Protein 4ECO (pdb70)

Structure (mmCIF, N/CA/C/O backbone):
data_4ECO
#
_entry.id   4ECO
#
_cell.length_a   125.843
_cell.length_b   193.663
_cell.length_c   68.192
_cell.angle_alpha   90.000
_cell.angle_beta   90.000
_cell.angle_gamma   90.000
#
_symmetry.space_group_name_H-M   'P 21 21 2'
#
loop_
_entity.id
_entity.type
_entity.pdbx_description
1 polymer 'Uncharacterized protein'
2 non-polymer 'SODIUM ION'
3 water water
#
loop_
_atom_site.group_PDB
_atom_site.id
_atom_site.type_symbol
_atom_site.label_atom_id
_atom_site.label_alt_id
_atom_site.label_comp_id
_atom_site.label_asym_id
_atom_site.label_entity_id
_atom_site.label_seq_id
_atom_site.pdbx_PDB_ins_code
_atom_site.Cartn_x
_atom_site.Cartn_y
_atom_site.Cartn_z
_atom_site.occupancy
_atom_site.B_iso_or_equiv
_atom_site.auth_seq_id
_atom_site.auth_comp_id
_atom_site.auth_asym_id
_atom_site.auth_atom_id
_atom_site.pdbx_PDB_model_num
ATOM 1 N N . THR A 1 6 ? 133.608 94.673 18.764 1.00 92.37 274 THR A N 1
ATOM 2 C CA . THR A 1 6 ? 134.423 95.642 19.495 1.00 91.73 274 THR A CA 1
ATOM 3 C C . THR A 1 6 ? 134.214 97.047 18.948 1.00 95.40 274 THR A C 1
ATOM 4 O O . THR A 1 6 ? 134.076 97.242 17.734 1.00 95.20 274 THR A O 1
ATOM 6 N N . VAL A 1 7 ? 134.177 98.023 19.871 1.00 90.76 275 VAL A N 1
ATOM 7 C CA . VAL A 1 7 ? 134.017 99.457 19.607 1.00 90.18 275 VAL A CA 1
ATOM 8 C C . VAL A 1 7 ? 135.322 100.189 20.018 1.00 90.97 275 VAL A C 1
ATOM 9 O O . VAL A 1 7 ? 136.071 99.695 20.864 1.00 89.12 275 VAL A O 1
ATOM 13 N N . LYS A 1 8 ? 135.591 101.347 19.400 1.00 86.50 276 LYS A N 1
ATOM 14 C CA . LYS A 1 8 ? 136.745 102.221 19.659 1.00 84.55 276 LYS A CA 1
ATOM 15 C C . LYS A 1 8 ? 136.243 103.655 19.860 1.00 86.69 276 LYS A C 1
ATOM 16 O O . LYS A 1 8 ? 135.084 103.935 19.541 1.00 88.39 276 LYS A O 1
ATOM 18 N N . ASP A 1 9 ? 137.085 104.561 20.391 1.00 80.26 277 ASP A N 1
ATOM 19 C CA . ASP A 1 9 ? 136.707 105.971 20.581 1.00 80.37 277 ASP A CA 1
ATOM 20 C C . ASP A 1 9 ? 137.610 106.891 19.703 1.00 82.00 277 ASP A C 1
ATOM 21 O O . ASP A 1 9 ? 138.800 106.594 19.543 1.00 80.24 277 ASP A O 1
ATOM 23 N N . ASN A 1 10 ? 137.051 107.968 19.107 1.00 78.69 278 ASN A N 1
ATOM 24 C CA . ASN A 1 10 ? 137.845 108.887 18.267 1.00 82.62 278 ASN A CA 1
ATOM 25 C C . ASN A 1 10 ? 137.772 110.319 18.795 1.00 106.39 278 ASN A C 1
ATOM 26 O O . ASN A 1 10 ? 136.707 110.779 19.188 1.00 78.84 278 ASN A O 1
ATOM 28 N N . ASP A 1 15 ? 134.051 112.958 22.044 1.00 111.27 283 ASP A N 1
ATOM 29 C CA . ASP A 1 15 ? 133.868 111.511 22.076 1.00 109.38 283 ASP A CA 1
ATOM 30 C C . ASP A 1 15 ? 132.928 111.034 20.954 1.00 113.92 283 ASP A C 1
ATOM 31 O O . ASP A 1 15 ? 131.906 111.679 20.681 1.00 115.67 283 ASP A O 1
ATOM 33 N N . ALA A 1 16 ? 133.293 109.886 20.318 1.00 107.90 284 ALA A N 1
ATOM 34 C CA . ALA A 1 16 ? 132.566 109.195 19.241 1.00 106.90 284 ALA A CA 1
ATOM 35 C C . ALA A 1 16 ? 132.848 107.689 19.274 1.00 107.09 284 ALA A C 1
ATOM 36 O O . ALA A 1 16 ? 134.013 107.285 19.362 1.00 104.73 284 ALA A O 1
ATOM 38 N N . ILE A 1 17 ? 131.792 106.859 19.226 1.00 102.78 285 ILE A N 1
ATOM 39 C CA . ILE A 1 17 ? 131.970 105.404 19.235 1.00 100.42 285 ILE A CA 1
ATOM 40 C C . ILE A 1 17 ? 132.113 104.942 17.791 1.00 103.97 285 ILE A C 1
ATOM 41 O O . ILE A 1 17 ? 131.298 105.323 16.943 1.00 105.55 285 ILE A O 1
ATOM 43 N N . VAL A 1 18 ? 133.187 104.183 17.502 1.00 97.66 286 VAL A N 1
ATOM 44 C CA . VAL A 1 18 ? 133.519 103.669 16.164 1.00 96.63 286 VAL A CA 1
ATOM 45 C C . VAL A 1 18 ? 133.551 102.124 16.233 1.00 100.03 286 VAL A C 1
ATOM 46 O O . VAL A 1 18 ? 134.416 101.567 16.915 1.00 97.76 286 VAL A O 1
ATOM 50 N N . PRO A 1 19 ? 132.634 101.404 15.544 1.00 97.58 287 PRO A N 1
ATOM 51 C CA . PRO A 1 19 ? 132.673 99.937 15.628 1.00 95.70 287 PRO A CA 1
ATOM 52 C C . PRO A 1 19 ? 133.791 99.362 14.754 1.00 99.87 287 PRO A C 1
ATOM 53 O O . PRO A 1 19 ? 133.907 99.705 13.576 1.00 99.75 287 PRO A O 1
ATOM 57 N N . ILE A 1 20 ? 134.648 98.528 15.370 1.00 96.83 288 ILE A N 1
ATOM 58 C CA . ILE A 1 20 ? 135.773 97.838 14.726 1.00 95.87 288 ILE A CA 1
ATOM 59 C C . ILE A 1 20 ? 135.259 96.530 14.153 1.00 100.21 288 ILE A C 1
ATOM 60 O O . ILE A 1 20 ? 134.763 95.689 14.917 1.00 99.01 288 ILE A O 1
ATOM 62 N N . LYS A 1 21 ? 135.330 96.374 12.806 1.00 97.82 289 LYS A N 1
ATOM 63 C CA . LYS A 1 21 ? 134.870 95.165 12.113 1.00 97.43 289 LYS A CA 1
ATOM 64 C C . LYS A 1 21 ? 135.599 93.937 12.713 1.00 101.92 289 LYS A C 1
ATOM 65 O O . LYS A 1 21 ? 136.829 93.945 12.872 1.00 100.38 289 LYS A O 1
ATOM 67 N N . LEU A 1 22 ? 134.812 92.945 13.163 1.00 99.15 290 LEU A N 1
ATOM 68 C CA . LEU A 1 22 ? 135.337 91.744 13.806 1.00 97.17 290 LEU A CA 1
ATOM 69 C C . LEU A 1 22 ? 136.060 90.842 12.797 1.00 99.92 290 LEU A C 1
ATOM 70 O O . LEU A 1 22 ? 135.580 90.671 11.671 1.00 100.91 290 LEU A O 1
ATOM 72 N N . SER A 1 23 ? 137.227 90.286 13.202 1.00 93.15 291 SER A N 1
ATOM 73 C CA . SER A 1 23 ? 137.975 89.331 12.396 1.00 90.86 291 SER A CA 1
ATOM 74 C C . SER A 1 23 ? 137.294 87.968 12.580 1.00 92.22 291 SER A C 1
ATOM 75 O O . SER A 1 23 ? 137.543 87.263 13.572 1.00 90.65 291 SER A O 1
ATOM 77 N N . ARG A 1 24 ? 136.338 87.663 11.664 1.00 87.85 292 ARG A N 1
ATOM 78 C CA . ARG A 1 24 ? 135.514 86.448 11.629 1.00 86.56 292 ARG A CA 1
ATOM 79 C C . ARG A 1 24 ? 136.407 85.245 11.283 1.00 88.01 292 ARG A C 1
ATOM 80 O O . ARG A 1 24 ? 136.294 84.630 10.216 1.00 88.19 292 ARG A O 1
ATOM 82 N N . THR A 1 25 ? 137.295 84.925 12.229 1.00 81.87 293 THR A N 1
ATOM 83 C CA . THR A 1 25 ? 138.311 83.885 12.145 1.00 79.67 293 THR A CA 1
ATOM 84 C C . THR A 1 25 ? 137.670 82.473 12.230 1.00 81.84 293 THR A C 1
ATOM 85 O O . THR A 1 25 ? 136.840 82.211 13.115 1.00 82.63 293 THR A O 1
ATOM 89 N N . ALA A 1 26 ? 138.070 81.578 11.286 1.00 74.87 294 ALA A N 1
ATOM 90 C CA . ALA A 1 26 ? 137.602 80.190 11.170 1.00 72.98 294 ALA A CA 1
ATOM 91 C C . ALA A 1 26 ? 138.044 79.343 12.361 1.00 73.06 294 ALA A C 1
ATOM 92 O O . ALA A 1 26 ? 139.125 79.568 12.901 1.00 71.68 294 ALA A O 1
ATOM 94 N N . GLU A 1 27 ? 137.216 78.352 12.755 1.00 67.98 295 GLU A N 1
ATOM 95 C CA . GLU A 1 27 ? 137.444 77.514 13.941 1.00 64.64 295 GLU A CA 1
ATOM 96 C C . GLU A 1 27 ? 138.727 76.712 13.868 1.00 64.86 295 GLU A C 1
ATOM 97 O O . GLU A 1 27 ? 139.455 76.666 14.862 1.00 62.50 295 GLU A O 1
ATOM 103 N N . TYR A 1 28 ? 139.040 76.128 12.707 1.00 61.66 296 TYR A N 1
ATOM 104 C CA . TYR A 1 28 ? 140.259 75.334 12.579 1.00 60.39 296 TYR A CA 1
ATOM 105 C C . TYR A 1 28 ? 141.508 76.236 12.804 1.00 62.97 296 TYR A C 1
ATOM 106 O O . TYR A 1 28 ? 142.468 75.786 13.423 1.00 62.24 296 TYR A O 1
ATOM 115 N N . ILE A 1 29 ? 141.448 77.520 12.397 1.00 58.81 297 ILE A N 1
ATOM 116 C CA . ILE A 1 29 ? 142.514 78.494 12.644 1.00 57.24 297 ILE A CA 1
ATOM 117 C C . ILE A 1 29 ? 142.597 78.784 14.185 1.00 59.30 297 ILE A C 1
ATOM 118 O O . ILE A 1 29 ? 143.697 78.782 14.756 1.00 57.27 297 ILE A O 1
ATOM 123 N N . LYS A 1 30 ? 141.433 78.987 14.849 1.00 55.77 298 LYS A N 1
ATOM 124 C CA . LYS A 1 30 ? 141.362 79.247 16.293 1.00 55.08 298 LYS A CA 1
ATOM 125 C C . LYS A 1 30 ? 142.031 78.085 17.083 1.00 57.41 298 LYS A C 1
ATOM 126 O O . LYS A 1 30 ? 142.730 78.343 18.080 1.00 56.19 298 LYS A O 1
ATOM 132 N N . ASP A 1 31 ? 141.876 76.827 16.565 1.00 51.21 299 ASP A N 1
ATOM 133 C CA . ASP A 1 31 ? 142.452 75.596 17.114 1.00 48.75 299 ASP A CA 1
ATOM 134 C C . ASP A 1 31 ? 143.949 75.612 17.091 1.00 51.40 299 ASP A C 1
ATOM 135 O O . ASP A 1 31 ? 144.588 75.076 17.992 1.00 49.40 299 ASP A O 1
ATOM 140 N N . TYR A 1 32 ? 144.507 76.146 15.997 1.00 48.60 300 TYR A N 1
ATOM 141 C CA . TYR A 1 32 ? 145.941 76.232 15.759 1.00 46.64 300 TYR A CA 1
ATOM 142 C C . TYR A 1 32 ? 146.568 77.297 16.670 1.00 53.34 300 TYR A C 1
ATOM 143 O O . TYR A 1 32 ? 147.688 77.109 17.155 1.00 54.82 300 TYR A O 1
ATOM 152 N N . LEU A 1 33 ? 145.836 78.384 16.955 1.00 49.03 301 LEU A N 1
ATOM 153 C CA . LEU A 1 33 ? 146.327 79.396 17.885 1.00 48.29 301 LEU A CA 1
ATOM 154 C C . LEU A 1 33 ? 146.354 78.804 19.298 1.00 54.25 301 LEU A C 1
ATOM 155 O O . LEU A 1 33 ? 147.247 79.150 20.089 1.00 56.34 301 LEU A O 1
ATOM 160 N N . ALA A 1 34 ? 145.406 77.863 19.587 1.00 48.21 302 ALA A N 1
ATOM 161 C CA . ALA A 1 34 ? 145.341 77.107 20.837 1.00 45.89 302 ALA A CA 1
ATOM 162 C C . ALA A 1 34 ? 146.531 76.142 20.913 1.00 49.72 302 ALA A C 1
ATOM 163 O O . ALA A 1 34 ? 147.235 76.134 21.932 1.00 51.11 302 ALA A O 1
ATOM 165 N N . LEU A 1 35 ? 146.817 75.394 19.813 1.00 43.56 303 LEU A N 1
ATOM 166 C CA . LEU A 1 35 ? 147.971 74.490 19.746 1.00 41.40 303 LEU A CA 1
ATOM 167 C C . LEU A 1 35 ? 149.269 75.210 20.067 1.00 46.49 303 LEU A C 1
ATOM 168 O O . LEU A 1 35 ? 150.037 74.725 20.898 1.00 46.42 303 LEU A O 1
ATOM 173 N N . LYS A 1 36 ? 149.498 76.381 19.436 1.00 43.88 304 LYS A N 1
ATOM 174 C CA . LYS A 1 36 ? 150.700 77.191 19.639 1.00 44.00 304 LYS A CA 1
ATOM 175 C C . LYS A 1 36 ? 150.758 77.719 21.103 1.00 47.93 304 LYS A C 1
ATOM 176 O O . LYS A 1 36 ? 151.825 77.687 21.731 1.00 46.45 304 LYS A O 1
ATOM 182 N N . GLU A 1 37 ? 149.608 78.125 21.652 1.00 44.75 305 GLU A N 1
ATOM 183 C CA . GLU A 1 37 ? 149.553 78.626 23.018 1.00 44.94 305 GLU A CA 1
ATOM 184 C C . GLU A 1 37 ? 149.866 77.473 24.023 1.00 46.38 305 GLU A C 1
ATOM 185 O O . GLU A 1 37 ? 150.582 77.686 25.006 1.00 44.44 305 GLU A O 1
ATOM 191 N N . ILE A 1 38 ? 149.381 76.251 23.723 1.00 42.11 306 ILE A N 1
ATOM 192 C CA . ILE A 1 38 ? 149.636 75.043 24.516 1.00 40.30 306 ILE A CA 1
ATOM 193 C C . ILE A 1 38 ? 151.152 74.742 24.470 1.00 44.19 306 ILE A C 1
ATOM 194 O O . ILE A 1 38 ? 151.765 74.548 25.516 1.00 43.32 306 ILE A O 1
ATOM 199 N N . TRP A 1 39 ? 151.739 74.738 23.263 1.00 41.92 307 TRP A N 1
ATOM 200 C CA . TRP A 1 39 ? 153.167 74.519 23.007 1.00 41.39 307 TRP A CA 1
ATOM 201 C C . TRP A 1 39 ? 154.000 75.539 23.806 1.00 45.67 307 TRP A C 1
ATOM 202 O O . TRP A 1 39 ? 154.882 75.132 24.556 1.00 43.75 307 TRP A O 1
ATOM 213 N N . ASP A 1 40 ? 153.645 76.846 23.718 1.00 43.23 308 ASP A N 1
ATOM 214 C CA . ASP A 1 40 ? 154.308 77.938 24.447 1.00 43.02 308 ASP A CA 1
ATOM 215 C C . ASP A 1 40 ? 154.275 77.734 25.968 1.00 47.26 308 ASP A C 1
ATOM 216 O O . ASP A 1 40 ? 155.319 77.867 26.616 1.00 48.53 308 ASP A O 1
ATOM 221 N N . ALA A 1 41 ? 153.094 77.404 26.526 1.00 41.74 309 ALA A N 1
ATOM 222 C CA . ALA A 1 41 ? 152.880 77.178 27.951 1.00 41.11 309 ALA A CA 1
ATOM 223 C C . ALA A 1 41 ? 153.633 75.939 28.485 1.00 48.24 309 ALA A C 1
ATOM 224 O O . ALA A 1 41 ? 153.991 75.892 29.669 1.00 49.75 309 ALA A O 1
ATOM 226 N N . LEU A 1 42 ? 153.847 74.933 27.625 1.00 44.60 310 LEU A N 1
ATOM 227 C CA . LEU A 1 42 ? 154.479 73.671 28.008 1.00 43.50 310 LEU A CA 1
ATOM 228 C C . LEU A 1 42 ? 155.951 73.606 27.554 1.00 48.33 310 LEU A C 1
ATOM 229 O O . LEU A 1 42 ? 156.500 72.506 27.387 1.00 45.70 310 LEU A O 1
ATOM 234 N N . ASN A 1 43 ? 156.596 74.808 27.423 1.00 45.57 311 ASN A N 1
ATOM 235 C CA . ASN A 1 43 ? 158.004 74.995 27.073 1.00 45.64 311 ASN A CA 1
ATOM 236 C C . ASN A 1 43 ? 158.390 74.190 25.790 1.00 50.18 311 ASN A C 1
ATOM 237 O O . ASN A 1 43 ? 159.468 73.606 25.706 1.00 50.08 311 ASN A O 1
ATOM 242 N N . GLY A 1 44 ? 157.505 74.229 24.794 1.00 47.26 312 GLY A N 1
ATOM 243 C CA . GLY A 1 44 ? 157.626 73.543 23.514 1.00 47.18 312 GLY A CA 1
ATOM 244 C C . GLY A 1 44 ? 158.926 73.690 22.740 1.00 52.90 312 GLY A C 1
ATOM 245 O O . GLY A 1 44 ? 159.285 72.801 21.956 1.00 52.16 312 GLY A O 1
ATOM 246 N N . LYS A 1 45 ? 159.622 74.828 22.894 1.00 50.59 313 LYS A N 1
ATOM 247 C CA . LYS A 1 45 ? 160.880 75.056 22.170 1.00 51.02 313 LYS A CA 1
ATOM 248 C C . LYS A 1 45 ? 161.966 74.086 22.667 1.00 57.50 313 LYS A C 1
ATOM 249 O O . LYS A 1 45 ? 162.917 73.808 21.929 1.00 58.87 313 LYS A O 1
ATOM 255 N N . ASN A 1 46 ? 161.786 73.514 23.883 1.00 53.57 314 ASN A N 1
ATOM 256 C CA . ASN A 1 46 ? 162.773 72.614 24.469 1.00 53.09 314 ASN A CA 1
ATOM 257 C C . ASN A 1 46 ? 162.323 71.148 24.483 1.00 55.07 314 ASN A C 1
ATOM 258 O O . ASN A 1 46 ? 163.028 70.300 25.053 1.00 55.75 314 ASN A O 1
ATOM 263 N N . TRP A 1 47 ? 161.223 70.838 23.779 1.00 48.87 315 TRP A N 1
ATOM 264 C CA . TRP A 1 47 ? 160.739 69.474 23.580 1.00 47.26 315 TRP A CA 1
ATOM 265 C C . TRP A 1 47 ? 161.720 68.655 22.755 1.00 55.24 315 TRP A C 1
ATOM 266 O O . TRP A 1 47 ? 162.314 69.193 21.808 1.00 55.18 315 TRP A O 1
ATOM 277 N N . SER A 1 48 ? 161.875 67.359 23.070 1.00 54.51 316 SER A N 1
ATOM 278 C CA . SER A 1 48 ? 162.713 66.467 22.264 1.00 56.94 316 SER A CA 1
ATOM 279 C C . SER A 1 48 ? 162.155 65.073 22.417 1.00 66.40 316 SER A C 1
ATOM 280 O O . SER A 1 48 ? 162.206 64.528 23.521 1.00 65.50 316 SER A O 1
ATOM 283 N N . GLN A 1 49 ? 161.570 64.510 21.327 1.00 68.05 317 GLN A N 1
ATOM 284 C CA . GLN A 1 49 ? 160.885 63.206 21.347 1.00 69.31 317 GLN A CA 1
ATOM 285 C C . GLN A 1 49 ? 161.845 61.990 21.498 1.00 79.50 317 GLN A C 1
ATOM 286 O O . GLN A 1 49 ? 163.004 62.022 21.044 1.00 79.10 317 GLN A O 1
ATOM 292 N N . GLN A 1 50 ? 161.295 60.910 22.157 1.00 80.49 318 GLN A N 1
ATOM 293 C CA . GLN A 1 50 ? 161.918 59.607 22.466 1.00 81.35 318 GLN A CA 1
ATOM 294 C C . GLN A 1 50 ? 161.969 58.662 21.165 1.00 86.82 318 GLN A C 1
ATOM 295 O O . GLN A 1 50 ? 163.028 58.601 20.529 1.00 86.85 318 GLN A O 1
ATOM 301 N N . GLY A 1 51 ? 160.867 57.977 20.802 1.00 83.12 319 GLY A N 1
ATOM 302 C CA . GLY A 1 51 ? 160.807 57.079 19.647 1.00 97.92 319 GLY A CA 1
ATOM 303 C C . GLY A 1 51 ? 159.802 55.956 19.796 1.00 106.02 319 GLY A C 1
ATOM 304 O O . GLY A 1 51 ? 158.711 56.161 20.334 1.00 67.84 319 GLY A O 1
ATOM 305 N N . ALA A 1 58 ? 161.840 64.374 17.311 1.00 61.32 326 ALA A N 1
ATOM 306 C CA . ALA A 1 58 ? 160.910 65.288 16.618 1.00 61.05 326 ALA A CA 1
ATOM 307 C C . ALA A 1 58 ? 160.373 66.378 17.566 1.00 63.12 326 ALA A C 1
ATOM 308 O O . ALA A 1 58 ? 160.614 66.305 18.791 1.00 63.45 326 ALA A O 1
ATOM 310 N N . ASN A 1 59 ? 159.661 67.401 16.987 1.00 55.39 327 ASN A N 1
ATOM 311 C CA . ASN A 1 59 ? 159.033 68.527 17.698 1.00 52.07 327 ASN A CA 1
ATOM 312 C C . ASN A 1 59 ? 158.050 69.240 16.781 1.00 51.91 327 ASN A C 1
ATOM 313 O O . ASN A 1 59 ? 158.124 69.103 15.564 1.00 52.16 327 ASN A O 1
ATOM 318 N N . TRP A 1 60 ? 157.127 70.000 17.367 1.00 45.91 328 TRP A N 1
ATOM 319 C CA . TRP A 1 60 ? 156.206 70.827 16.612 1.00 45.42 328 TRP A CA 1
ATOM 320 C C . TRP A 1 60 ? 156.982 71.977 15.948 1.00 49.15 328 TRP A C 1
ATOM 321 O O . TRP A 1 60 ? 158.062 72.369 16.410 1.00 48.18 328 TRP A O 1
ATOM 332 N N . ASN A 1 61 ? 156.465 72.482 14.842 1.00 45.59 329 ASN A N 1
ATOM 333 C CA . ASN A 1 61 ? 157.116 73.568 14.136 1.00 45.12 329 ASN A CA 1
ATOM 334 C C . ASN A 1 61 ? 156.062 74.529 13.683 1.00 49.43 329 ASN A C 1
ATOM 335 O O . ASN A 1 61 ? 155.054 74.106 13.082 1.00 49.84 329 ASN A O 1
ATOM 340 N N . PHE A 1 62 ? 156.258 75.823 14.013 1.00 44.77 330 PHE A N 1
ATOM 341 C CA . PHE A 1 62 ? 155.296 76.882 13.687 1.00 43.27 330 PHE A CA 1
ATOM 342 C C . PHE A 1 62 ? 155.938 77.894 12.723 1.00 45.67 330 PHE A C 1
ATOM 343 O O . PHE A 1 62 ? 155.357 78.949 12.434 1.00 46.32 330 PHE A O 1
ATOM 351 N N . ASN A 1 63 ? 157.100 77.527 12.169 1.00 40.61 331 ASN A N 1
ATOM 352 C CA . ASN A 1 63 ? 157.790 78.320 11.158 1.00 42.21 331 ASN A CA 1
ATOM 353 C C . ASN A 1 63 ? 157.287 77.914 9.744 1.00 47.51 331 ASN A C 1
ATOM 354 O O . ASN A 1 63 ? 158.059 77.571 8.856 1.00 48.92 331 ASN A O 1
ATOM 359 N N . LYS A 1 64 ? 155.960 77.928 9.585 1.00 43.92 332 LYS A N 1
ATOM 360 C CA . LYS A 1 64 ? 155.199 77.629 8.376 1.00 44.40 332 LYS A CA 1
ATOM 361 C C . LYS A 1 64 ? 153.911 78.457 8.416 1.00 53.64 332 LYS A C 1
ATOM 362 O O . LYS A 1 64 ? 153.638 79.077 9.445 1.00 55.60 332 LYS A O 1
ATOM 368 N N . GLU A 1 65 ? 153.138 78.500 7.315 1.00 51.49 333 GLU A N 1
ATOM 369 C CA . GLU A 1 65 ? 151.877 79.243 7.228 1.00 51.47 333 GLU A CA 1
ATOM 370 C C . GLU A 1 65 ? 150.893 78.789 8.305 1.00 55.65 333 GLU A C 1
ATOM 371 O O . GLU A 1 65 ? 150.910 77.626 8.676 1.00 53.62 333 GLU A O 1
ATOM 377 N N . LEU A 1 66 ? 150.081 79.749 8.823 1.00 54.88 334 LEU A N 1
ATOM 378 C CA . LEU A 1 66 ? 149.108 79.614 9.908 1.00 54.57 334 LEU A CA 1
ATOM 379 C C . LEU A 1 66 ? 148.142 78.497 9.675 1.00 61.13 334 LEU A C 1
ATOM 380 O O . LEU A 1 66 ? 147.854 77.773 10.628 1.00 59.81 334 LEU A O 1
ATOM 385 N N . ASP A 1 67 ? 147.650 78.326 8.436 1.00 61.50 335 ASP A N 1
ATOM 386 C CA . ASP A 1 67 ? 146.693 77.247 8.165 1.00 62.45 335 ASP A CA 1
ATOM 387 C C . ASP A 1 67 ? 147.401 75.835 8.105 1.00 64.08 335 ASP A C 1
ATOM 388 O O . ASP A 1 67 ? 146.719 74.821 8.039 1.00 62.32 335 ASP A O 1
ATOM 401 N N . TRP A 1 69 ? 149.560 74.916 10.592 1.00 55.81 337 TRP A N 1
ATOM 402 C CA . TRP A 1 69 ? 149.908 74.693 11.984 1.00 52.99 337 TRP A CA 1
ATOM 403 C C . TRP A 1 69 ? 149.248 73.430 12.564 1.00 56.36 337 TRP A C 1
ATOM 404 O O . TRP A 1 69 ? 149.682 72.960 13.628 1.00 56.04 337 TRP A O 1
ATOM 415 N N . GLY A 1 70 ? 148.298 72.843 11.830 1.00 51.66 338 GLY A N 1
ATOM 416 C CA . GLY A 1 70 ? 147.637 71.610 12.245 1.00 50.37 338 GLY A CA 1
ATOM 417 C C . GLY A 1 70 ? 148.488 70.378 12.027 1.00 51.73 338 GLY A C 1
ATOM 418 O O . GLY A 1 70 ? 148.303 69.362 12.709 1.00 50.90 338 GLY A O 1
ATOM 419 N N . ALA A 1 71 ? 149.429 70.480 11.061 1.00 46.66 339 ALA A N 1
ATOM 420 C CA . ALA A 1 71 ? 150.387 69.450 10.681 1.00 44.30 339 ALA A CA 1
ATOM 421 C C . ALA A 1 71 ? 151.518 69.380 11.720 1.00 45.08 339 ALA A C 1
ATOM 422 O O . ALA A 1 71 ? 152.512 70.106 11.646 1.00 43.42 339 ALA A O 1
ATOM 424 N N . GLN A 1 72 ? 151.317 68.509 12.716 1.00 40.69 340 GLN A N 1
ATOM 425 C CA . GLN A 1 72 ? 152.240 68.330 13.823 1.00 40.01 340 GLN A CA 1
ATOM 426 C C . GLN A 1 72 ? 152.353 66.892 14.242 1.00 41.17 340 GLN A C 1
ATOM 427 O O . GLN A 1 72 ? 151.329 66.207 14.342 1.00 38.39 340 GLN A O 1
ATOM 433 N N . PRO A 1 73 ? 153.584 66.453 14.622 1.00 38.75 341 PRO A N 1
ATOM 434 C CA . PRO A 1 73 ? 153.732 65.098 15.174 1.00 37.67 341 PRO A CA 1
ATOM 435 C C . PRO A 1 73 ? 152.925 64.960 16.485 1.00 41.98 341 PRO A C 1
ATOM 436 O O . PRO A 1 73 ? 153.047 65.789 17.385 1.00 41.65 341 PRO A O 1
ATOM 440 N N . GLY A 1 74 ? 152.033 63.978 16.528 1.00 38.30 342 GLY A N 1
ATOM 441 C CA . GLY A 1 74 ? 151.180 63.737 17.687 1.00 38.03 342 GLY A CA 1
ATOM 442 C C . GLY A 1 74 ? 149.815 64.397 17.606 1.00 44.10 342 GLY A C 1
ATOM 443 O O . GLY A 1 74 ? 149.012 64.314 18.553 1.00 44.18 342 GLY A O 1
ATOM 444 N N . VAL A 1 75 ? 149.543 65.061 16.455 1.00 40.84 343 VAL A N 1
ATOM 445 C CA . VAL A 1 75 ? 148.282 65.758 16.215 1.00 40.78 343 VAL A CA 1
ATOM 446 C C . VAL A 1 75 ? 147.619 65.202 14.977 1.00 44.47 343 VAL A C 1
ATOM 447 O O . VAL A 1 75 ? 148.247 65.130 13.928 1.00 44.26 343 VAL A O 1
ATOM 451 N N . SER A 1 76 ? 146.336 64.815 15.120 1.00 41.14 344 SER A N 1
ATOM 452 C CA . SER A 1 76 ? 145.437 64.375 14.057 1.00 40.97 344 SER A CA 1
ATOM 453 C C . SER A 1 76 ? 144.375 65.458 13.798 1.00 45.27 344 SER A C 1
ATOM 454 O O . SER A 1 76 ? 143.856 66.087 14.735 1.00 43.82 344 SER A O 1
ATOM 457 N N . LEU A 1 77 ? 144.058 65.656 12.528 1.00 42.92 345 LEU A N 1
ATOM 458 C CA . LEU A 1 77 ? 143.023 66.593 12.099 1.00 43.79 345 LEU A CA 1
ATOM 459 C C . LEU A 1 77 ? 141.890 65.856 11.386 1.00 49.52 345 LEU A C 1
ATOM 460 O O . LEU A 1 77 ? 141.994 64.660 11.113 1.00 49.45 345 LEU A O 1
ATOM 465 N N . ASN A 1 78 ? 140.809 66.564 11.094 1.00 48.12 346 ASN A N 1
ATOM 466 C CA . ASN A 1 78 ? 139.732 66.018 10.283 1.00 49.35 346 ASN A CA 1
ATOM 467 C C . ASN A 1 78 ? 139.750 66.745 8.917 1.00 55.27 346 ASN A C 1
ATOM 468 O O . ASN A 1 78 ? 140.626 67.597 8.679 1.00 54.15 346 ASN A O 1
ATOM 473 N N . SER A 1 79 ? 138.781 66.428 8.040 1.00 53.46 347 SER A N 1
ATOM 474 C CA . SER A 1 79 ? 138.676 67.002 6.696 1.00 54.88 347 SER A CA 1
ATOM 475 C C . SER A 1 79 ? 138.494 68.534 6.716 1.00 59.14 347 SER A C 1
ATOM 476 O O . SER A 1 79 ? 138.840 69.205 5.734 1.00 58.18 347 SER A O 1
ATOM 479 N N . ASN A 1 80 ? 137.998 69.085 7.837 1.00 56.29 348 ASN A N 1
ATOM 480 C CA . ASN A 1 80 ? 137.803 70.524 7.960 1.00 57.45 348 ASN A CA 1
ATOM 481 C C . ASN A 1 80 ? 139.000 71.200 8.633 1.00 62.79 348 ASN A C 1
ATOM 482 O O . ASN A 1 80 ? 138.972 72.421 8.830 1.00 64.41 348 ASN A O 1
ATOM 487 N N . GLY A 1 81 ? 140.049 70.415 8.914 1.00 58.47 349 GLY A N 1
ATOM 488 C CA . GLY A 1 81 ? 141.287 70.877 9.533 1.00 57.25 349 GLY A CA 1
ATOM 489 C C . GLY A 1 81 ? 141.205 71.106 11.029 1.00 61.06 349 GLY A C 1
ATOM 490 O O . GLY A 1 81 ? 142.071 71.786 11.593 1.00 60.87 349 GLY A O 1
ATOM 491 N N . ARG A 1 82 ? 140.168 70.549 11.693 1.00 56.37 350 ARG A N 1
ATOM 492 C CA . ARG A 1 82 ? 140.034 70.710 13.135 1.00 54.63 350 ARG A CA 1
ATOM 493 C C . ARG A 1 82 ? 140.764 69.575 13.832 1.00 58.33 350 ARG A C 1
ATOM 494 O O . ARG A 1 82 ? 140.824 68.460 13.300 1.00 58.56 350 ARG A O 1
ATOM 502 N N . VAL A 1 83 ? 141.371 69.891 15.005 1.00 52.87 351 VAL A N 1
ATOM 503 C CA . VAL A 1 83 ? 142.181 68.981 15.826 1.00 50.09 351 VAL A CA 1
ATOM 504 C C . VAL A 1 83 ? 141.272 67.930 16.444 1.00 54.47 351 VAL A C 1
ATOM 505 O O . VAL A 1 83 ? 140.358 68.295 17.182 1.00 56.14 351 VAL A O 1
ATOM 509 N N . THR A 1 84 ? 141.518 66.637 16.145 1.00 48.59 352 THR A N 1
ATOM 510 C CA . THR A 1 84 ? 140.691 65.553 16.673 1.00 47.46 352 THR A CA 1
ATOM 511 C C . THR A 1 84 ? 141.500 64.679 17.645 1.00 49.20 352 THR A C 1
ATOM 512 O O . THR A 1 84 ? 140.913 63.908 18.409 1.00 47.86 352 THR A O 1
ATOM 516 N N . GLY A 1 85 ? 142.816 64.862 17.670 1.00 44.36 353 GLY A N 1
ATOM 517 C CA . GLY A 1 85 ? 143.699 64.113 18.556 1.00 41.82 353 GLY A CA 1
ATOM 518 C C . GLY A 1 85 ? 144.942 64.884 18.896 1.00 44.93 353 GLY A C 1
ATOM 519 O O . GLY A 1 85 ? 145.458 65.633 18.072 1.00 45.98 353 GLY A O 1
ATOM 520 N N . LEU A 1 86 ? 145.411 64.738 20.115 1.00 41.15 354 LEU A N 1
ATOM 521 C CA . LEU A 1 86 ? 146.580 65.475 20.587 1.00 40.30 354 LEU A CA 1
ATOM 522 C C . LEU A 1 86 ? 147.315 64.636 21.619 1.00 44.50 354 LEU A C 1
ATOM 523 O O . LEU A 1 86 ? 146.749 64.278 22.665 1.00 44.51 354 LEU A O 1
ATOM 528 N N . SER A 1 87 ? 148.585 64.319 21.316 1.00 39.59 355 SER A N 1
ATOM 529 C CA . SER A 1 87 ? 149.402 63.516 22.222 1.00 37.95 355 SER A CA 1
ATOM 530 C C . SER A 1 87 ? 150.739 64.190 22.512 1.00 42.54 355 SER A C 1
ATOM 531 O O . SER A 1 87 ? 151.488 64.538 21.590 1.00 43.83 355 SER A O 1
ATOM 534 N N . LEU A 1 88 ? 151.044 64.361 23.800 1.00 35.34 356 LEU A N 1
ATOM 535 C CA . LEU A 1 88 ? 152.309 64.946 24.201 1.00 33.84 356 LEU A CA 1
ATOM 536 C C . LEU A 1 88 ? 153.304 63.879 24.534 1.00 38.61 356 LEU A C 1
ATOM 537 O O . LEU A 1 88 ? 154.419 64.209 24.979 1.00 39.73 356 LEU A O 1
ATOM 542 N N . GLU A 1 89 ? 152.910 62.591 24.351 1.00 34.57 357 GLU A N 1
ATOM 543 C CA . GLU A 1 89 ? 153.750 61.435 24.671 1.00 34.94 357 GLU A CA 1
ATOM 544 C C . GLU A 1 89 ? 155.185 61.588 24.138 1.00 39.18 357 GLU A C 1
ATOM 545 O O . GLU A 1 89 ? 155.361 61.920 22.962 1.00 38.88 357 GLU A O 1
ATOM 551 N N . GLY A 1 90 ? 156.164 61.401 25.034 1.00 34.44 358 GLY A N 1
ATOM 552 C CA . GLY A 1 90 ? 157.595 61.437 24.739 1.00 33.63 358 GLY A CA 1
ATOM 553 C C . GLY A 1 90 ? 158.247 62.779 24.480 1.00 37.88 358 GLY A C 1
ATOM 554 O O . GLY A 1 90 ? 159.469 62.839 24.323 1.00 37.99 358 GLY A O 1
ATOM 555 N N . PHE A 1 91 ? 157.468 63.863 24.473 1.00 34.33 359 PHE A N 1
ATOM 556 C CA . PHE A 1 91 ? 158.013 65.187 24.170 1.00 35.42 359 PHE A CA 1
ATOM 557 C C . PHE A 1 91 ? 158.765 65.798 25.336 1.00 42.60 359 PHE A C 1
ATOM 558 O O . PHE A 1 91 ? 159.663 66.619 25.117 1.00 45.15 359 PHE A O 1
ATOM 566 N N . GLY A 1 92 ? 158.405 65.413 26.549 1.00 38.63 360 GLY A N 1
ATOM 567 C CA . GLY A 1 92 ? 159.047 65.952 27.737 1.00 38.35 360 GLY A CA 1
ATOM 568 C C . GLY A 1 92 ? 158.590 67.362 28.024 1.00 42.36 360 GLY A C 1
ATOM 569 O O . GLY A 1 92 ? 159.392 68.213 28.409 1.00 42.49 360 GLY A O 1
ATOM 570 N N . ALA A 1 93 ? 157.278 67.598 27.848 1.00 38.79 361 ALA A N 1
ATOM 571 C CA . ALA A 1 93 ? 156.591 68.864 28.086 1.00 38.15 361 ALA A CA 1
ATOM 572 C C . ALA A 1 93 ? 156.764 69.313 29.546 1.00 41.24 361 ALA A C 1
ATOM 573 O O . ALA A 1 93 ? 156.831 68.469 30.448 1.00 41.10 361 ALA A O 1
ATOM 575 N N . SER A 1 94 ? 156.902 70.634 29.767 1.00 36.31 362 SER A N 1
ATOM 576 C CA . SER A 1 94 ? 157.155 71.203 31.080 1.00 36.23 362 SER A CA 1
ATOM 577 C C . SER A 1 94 ? 156.393 72.480 31.232 1.00 44.43 362 SER A C 1
ATOM 578 O O . SER A 1 94 ? 156.677 73.450 30.517 1.00 45.97 362 SER A O 1
ATOM 581 N N . GLY A 1 95 ? 155.455 72.493 32.179 1.00 41.00 363 GLY A N 1
ATOM 582 C CA . GLY A 1 95 ? 154.645 73.671 32.448 1.00 41.44 363 GLY A CA 1
ATOM 583 C C . GLY A 1 95 ? 153.227 73.372 32.859 1.00 46.93 363 GLY A C 1
ATOM 584 O O . GLY A 1 95 ? 152.937 72.310 33.420 1.00 46.77 363 GLY A O 1
ATOM 585 N N . ARG A 1 96 ? 152.335 74.323 32.568 1.00 44.62 364 ARG A N 1
ATOM 586 C CA . ARG A 1 96 ? 150.919 74.263 32.936 1.00 44.64 364 ARG A CA 1
ATOM 587 C C . ARG A 1 96 ? 150.052 74.210 31.679 1.00 48.27 364 ARG A C 1
ATOM 588 O O . ARG A 1 96 ? 150.274 75.010 30.775 1.00 49.26 364 ARG A O 1
ATOM 596 N N . VAL A 1 97 ? 149.108 73.241 31.589 1.00 42.37 365 VAL A N 1
ATOM 597 C CA . VAL A 1 97 ? 148.218 73.085 30.421 1.00 40.00 365 VAL A CA 1
ATOM 598 C C . VAL A 1 97 ? 147.231 74.243 30.479 1.00 44.70 365 VAL A C 1
ATOM 599 O O . VAL A 1 97 ? 146.508 74.369 31.469 1.00 46.05 365 VAL A O 1
ATOM 603 N N . PRO A 1 98 ? 147.308 75.180 29.499 1.00 41.70 366 PRO A N 1
ATOM 604 C CA . PRO A 1 98 ? 146.494 76.405 29.588 1.00 41.45 366 PRO A CA 1
ATOM 605 C C . PRO A 1 98 ? 145.033 76.182 29.241 1.00 46.00 366 PRO A C 1
ATOM 606 O O . PRO A 1 98 ? 144.680 75.148 28.690 1.00 45.19 366 PRO A O 1
ATOM 610 N N . ASP A 1 99 ? 144.194 77.193 29.533 1.00 44.45 367 ASP A N 1
ATOM 611 C CA . ASP A 1 99 ? 142.752 77.187 29.306 1.00 45.28 367 ASP A CA 1
ATOM 612 C C . ASP A 1 99 ? 142.425 77.137 27.821 1.00 48.88 367 ASP A C 1
ATOM 613 O O . ASP A 1 99 ? 141.283 76.843 27.463 1.00 50.41 367 ASP A O 1
ATOM 618 N N . ALA A 1 100 ? 143.433 77.390 26.965 1.00 44.38 368 ALA A N 1
ATOM 619 C CA . ALA A 1 100 ? 143.348 77.359 25.501 1.00 44.81 368 ALA A CA 1
ATOM 620 C C . ALA A 1 100 ? 142.935 75.953 24.985 1.00 50.08 368 ALA A C 1
ATOM 621 O O . ALA A 1 100 ? 142.381 75.839 23.885 1.00 51.22 368 ALA A O 1
ATOM 623 N N . ILE A 1 101 ? 143.159 74.905 25.807 1.00 43.93 369 ILE A N 1
ATOM 624 C CA . ILE A 1 101 ? 142.851 73.513 25.494 1.00 41.83 369 ILE A CA 1
ATOM 625 C C . ILE A 1 101 ? 141.346 73.367 25.153 1.00 46.86 369 ILE A C 1
ATOM 626 O O . ILE A 1 101 ? 141.020 72.617 24.227 1.00 46.49 369 ILE A O 1
ATOM 631 N N . GLY A 1 102 ? 140.489 74.152 25.826 1.00 44.39 370 GLY A N 1
ATOM 632 C CA . GLY A 1 102 ? 139.033 74.168 25.657 1.00 45.15 370 GLY A CA 1
ATOM 633 C C . GLY A 1 102 ? 138.519 74.567 24.282 1.00 49.67 370 GLY A C 1
ATOM 634 O O . GLY A 1 102 ? 137.354 74.337 23.968 1.00 49.07 370 GLY A O 1
ATOM 635 N N . GLN A 1 103 ? 139.389 75.138 23.444 1.00 47.00 371 GLN A N 1
ATOM 636 C CA . GLN A 1 103 ? 139.090 75.542 22.071 1.00 47.96 371 GLN A CA 1
ATOM 637 C C . GLN A 1 103 ? 138.935 74.313 21.159 1.00 52.67 371 GLN A C 1
ATOM 638 O O . GLN A 1 103 ? 138.088 74.313 20.253 1.00 54.88 371 GLN A O 1
ATOM 644 N N . LEU A 1 104 ? 139.754 73.279 21.408 1.00 46.64 372 LEU A N 1
ATOM 645 C CA . LEU A 1 104 ? 139.837 72.048 20.629 1.00 45.51 372 LEU A CA 1
ATOM 646 C C . LEU A 1 104 ? 138.657 71.156 20.930 1.00 50.09 372 LEU A C 1
ATOM 647 O O . LEU A 1 104 ? 138.838 70.059 21.452 1.00 48.59 372 LEU A O 1
ATOM 652 N N . THR A 1 105 ? 137.440 71.622 20.600 1.00 47.60 373 THR A N 1
ATOM 653 C CA . THR A 1 105 ? 136.188 70.923 20.919 1.00 46.98 373 THR A CA 1
ATOM 654 C C . THR A 1 105 ? 135.936 69.667 20.049 1.00 49.48 373 THR A C 1
ATOM 655 O O . THR A 1 105 ? 135.064 68.858 20.392 1.00 49.97 373 THR A O 1
ATOM 659 N N . GLU A 1 106 ? 136.713 69.472 18.980 1.00 44.96 374 GLU A N 1
ATOM 660 C CA . GLU A 1 106 ? 136.528 68.308 18.112 1.00 44.99 374 GLU A CA 1
ATOM 661 C C . GLU A 1 106 ? 137.398 67.161 18.565 1.00 50.15 374 GLU A C 1
ATOM 662 O O . GLU A 1 106 ? 137.3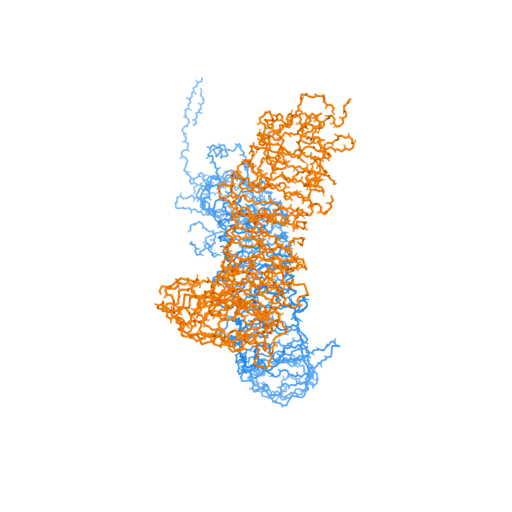64 66.083 17.950 1.00 49.21 374 GLU A O 1
ATOM 668 N N . LEU A 1 107 ? 138.177 67.394 19.649 1.00 47.31 375 LEU A N 1
ATOM 669 C CA . LEU A 1 107 ? 139.118 66.453 20.267 1.00 45.25 375 LEU A CA 1
ATOM 670 C C . LEU A 1 107 ? 138.395 65.212 20.791 1.00 50.74 375 LEU A C 1
ATOM 671 O O . LEU A 1 107 ? 137.424 65.331 21.561 1.00 52.97 375 LEU A O 1
ATOM 676 N N . GLU A 1 108 ? 138.823 64.030 20.293 1.00 44.16 376 GLU A N 1
ATOM 677 C CA . GLU A 1 108 ? 138.332 62.703 20.679 1.00 41.90 376 GLU A CA 1
ATOM 678 C C . GLU A 1 108 ? 139.358 62.018 21.560 1.00 43.19 376 GLU A C 1
ATOM 679 O O . GLU A 1 108 ? 138.992 61.385 22.531 1.00 42.21 376 GLU A O 1
ATOM 685 N N . VAL A 1 109 ? 140.653 62.153 21.239 1.00 40.87 377 VAL A N 1
ATOM 686 C CA . VAL A 1 109 ? 141.720 61.547 22.039 1.00 39.69 377 VAL A CA 1
ATOM 687 C C . VAL A 1 109 ? 142.671 62.638 22.543 1.00 41.25 377 VAL A C 1
ATOM 688 O O . VAL A 1 109 ? 142.943 63.601 21.837 1.00 41.08 377 VAL A O 1
ATOM 692 N N . LEU A 1 110 ? 143.154 62.486 23.781 1.00 38.62 378 LEU A N 1
ATOM 693 C CA . LEU A 1 110 ? 144.089 63.401 24.440 1.00 37.39 378 LEU A CA 1
ATOM 694 C C . LEU A 1 110 ? 145.030 62.658 25.382 1.00 41.01 378 LEU A C 1
ATOM 695 O O . LEU A 1 110 ? 144.566 61.970 26.297 1.00 40.23 378 LEU A O 1
ATOM 700 N N . ALA A 1 111 ? 146.357 62.809 25.165 1.00 37.08 379 ALA A N 1
ATOM 701 C CA . ALA A 1 111 ? 147.401 62.217 26.033 1.00 34.81 379 ALA A CA 1
ATOM 702 C C . ALA A 1 111 ? 148.415 63.289 26.473 1.00 37.99 379 ALA A C 1
ATOM 703 O O . ALA A 1 111 ? 148.986 64.016 25.635 1.00 36.84 379 ALA A O 1
ATOM 705 N N . LEU A 1 112 ? 148.597 63.398 27.794 1.00 35.31 380 LEU A N 1
ATOM 706 C CA . LEU A 1 112 ? 149.551 64.315 28.424 1.00 36.28 380 LEU A CA 1
ATOM 707 C C . LEU A 1 112 ? 150.751 63.521 28.901 1.00 41.58 380 LEU A C 1
ATOM 708 O O . LEU A 1 112 ? 151.732 64.059 29.411 1.00 41.76 380 LEU A O 1
ATOM 713 N N . GLY A 1 113 ? 150.635 62.217 28.728 1.00 39.16 381 GLY A N 1
ATOM 714 C CA . GLY A 1 113 ? 151.618 61.224 29.120 1.00 38.21 381 GLY A CA 1
ATOM 715 C C . GLY A 1 113 ? 150.905 59.906 29.172 1.00 41.18 381 GLY A C 1
ATOM 716 O O . GLY A 1 113 ? 149.683 59.893 29.058 1.00 42.36 381 GLY A O 1
ATOM 717 N N . SER A 1 114 ? 151.639 58.796 29.305 1.00 36.42 382 SER A N 1
ATOM 718 C CA . SER A 1 114 ? 151.038 57.463 29.350 1.00 35.94 382 SER A CA 1
ATOM 719 C C . SER A 1 114 ? 151.993 56.447 29.900 1.00 43.54 382 SER A C 1
ATOM 720 O O . SER A 1 114 ? 153.187 56.743 30.054 1.00 44.24 382 SER A O 1
ATOM 723 N N . HIS A 1 115 ? 151.480 55.203 30.117 1.00 40.42 383 HIS A N 1
ATOM 724 C CA . HIS A 1 115 ? 152.289 54.072 30.571 1.00 39.00 383 HIS A CA 1
ATOM 725 C C . HIS A 1 115 ? 153.253 53.668 29.452 1.00 44.52 383 HIS A C 1
ATOM 726 O O . HIS A 1 115 ? 154.308 53.115 29.754 1.00 44.70 383 HIS A O 1
ATOM 733 N N . GLY A 1 116 ? 152.921 54.032 28.200 1.00 40.75 384 GLY A N 1
ATOM 734 C CA . GLY A 1 116 ? 153.739 53.776 27.022 1.00 39.78 384 GLY A CA 1
ATOM 735 C C . GLY A 1 116 ? 155.122 54.396 27.120 1.00 46.13 384 GLY A C 1
ATOM 736 O O . GLY A 1 116 ? 156.110 53.796 26.694 1.00 48.25 384 GLY A O 1
ATOM 737 N N . GLU A 1 117 ? 155.214 55.579 27.729 1.00 41.96 385 GLU A N 1
ATOM 738 C CA . GLU A 1 117 ? 156.469 56.322 27.899 1.00 41.10 385 GLU A CA 1
ATOM 739 C C . GLU A 1 117 ? 157.506 55.545 28.729 1.00 48.86 385 GLU A C 1
ATOM 740 O O . GLU A 1 117 ? 158.707 55.671 28.459 1.00 51.19 385 GLU A O 1
ATOM 746 N N . LYS A 1 118 ? 157.047 54.695 29.674 1.00 44.64 386 LYS A N 1
ATOM 747 C CA . LYS A 1 118 ? 157.927 53.866 30.498 1.00 43.47 386 LYS A CA 1
ATOM 748 C C . LYS A 1 118 ? 158.486 52.685 29.697 1.00 44.75 386 LYS A C 1
ATOM 749 O O . LYS A 1 118 ? 159.509 52.132 30.103 1.00 44.33 386 LYS A O 1
ATOM 755 N N . VAL A 1 119 ? 157.826 52.293 28.579 1.00 40.42 387 VAL A N 1
ATOM 756 C CA . VAL A 1 119 ? 158.262 51.148 27.734 1.00 39.60 387 VAL A CA 1
ATOM 757 C C . VAL A 1 119 ? 158.596 51.615 26.294 1.00 45.16 387 VAL A C 1
ATOM 758 O O . VAL A 1 119 ? 158.598 50.802 25.368 1.00 43.77 387 VAL A O 1
ATOM 762 N N . ASN A 1 120 ? 158.895 52.916 26.125 1.00 45.79 388 ASN A N 1
ATOM 763 C CA . ASN A 1 120 ? 159.276 53.542 24.851 1.00 47.41 388 ASN A CA 1
ATOM 764 C C . ASN A 1 120 ? 158.276 53.166 23.706 1.00 53.95 388 ASN A C 1
ATOM 765 O O . ASN A 1 120 ? 158.669 52.682 22.635 1.00 54.39 388 ASN A O 1
ATOM 770 N N . GLU A 1 121 ? 156.974 53.396 23.956 1.00 49.95 389 GLU A N 1
ATOM 771 C CA . GLU A 1 121 ? 155.897 53.137 22.997 1.00 48.54 389 GLU A CA 1
ATOM 772 C C . GLU A 1 121 ? 154.934 54.281 22.935 1.00 54.53 389 GLU A C 1
ATOM 773 O O . GLU A 1 121 ? 154.549 54.806 23.981 1.00 55.88 389 GLU A O 1
ATOM 779 N N . ARG A 1 122 ? 154.500 54.662 21.728 1.00 51.67 390 ARG A N 1
ATOM 780 C CA . ARG A 1 122 ? 153.478 55.703 21.612 1.00 51.07 390 ARG A CA 1
ATOM 781 C C . ARG A 1 122 ? 152.134 55.002 21.619 1.00 51.76 390 ARG A C 1
ATOM 782 O O . ARG A 1 122 ? 151.894 54.151 20.751 1.00 51.76 390 ARG A O 1
ATOM 790 N N . LEU A 1 123 ? 151.291 55.261 22.631 1.00 44.40 391 LEU A N 1
ATOM 791 C CA . LEU A 1 123 ? 150.001 54.566 22.669 1.00 42.50 391 LEU A CA 1
ATOM 792 C C . LEU A 1 123 ? 148.985 55.271 21.784 1.00 44.33 391 LEU A C 1
ATOM 793 O O . LEU A 1 123 ? 148.066 54.635 21.275 1.00 44.14 391 LEU A O 1
ATOM 798 N N . PHE A 1 124 ? 149.178 56.578 21.582 1.00 40.13 392 PHE A N 1
ATOM 799 C CA . PHE A 1 124 ? 148.332 57.421 20.742 1.00 40.44 392 PHE A CA 1
ATOM 800 C C . PHE A 1 124 ? 149.017 57.672 19.417 1.00 48.38 392 PHE A C 1
ATOM 801 O O . PHE A 1 124 ? 150.180 58.097 19.379 1.00 50.22 392 PHE A O 1
ATOM 809 N N . GLY A 1 125 ? 148.286 57.408 18.350 1.00 45.32 393 GLY A N 1
ATOM 810 C CA . GLY A 1 125 ? 148.759 57.552 16.982 1.00 46.24 393 GLY A CA 1
ATOM 811 C C . GLY A 1 125 ? 147.869 56.805 16.014 1.00 52.17 393 GLY A C 1
ATOM 812 O O . GLY A 1 125 ? 146.917 56.144 16.436 1.00 52.75 393 GLY A O 1
ATOM 813 N N . PRO A 1 126 ? 148.160 56.863 14.705 1.00 49.16 394 PRO A N 1
ATOM 814 C CA . PRO A 1 126 ? 147.297 56.172 13.717 1.00 49.52 394 PRO A CA 1
ATOM 815 C C . PRO A 1 126 ? 147.224 54.640 13.874 1.00 54.39 394 PRO A C 1
ATOM 816 O O . PRO A 1 126 ? 146.255 54.047 13.414 1.00 55.88 394 PRO A O 1
ATOM 820 N N . LYS A 1 127 ? 148.226 54.001 14.512 1.00 50.30 395 LYS A N 1
ATOM 821 C CA . LYS A 1 127 ? 148.249 52.540 14.735 1.00 48.87 395 LYS A CA 1
ATOM 822 C C . LYS A 1 127 ? 147.828 52.201 16.177 1.00 51.41 395 LYS A C 1
ATOM 823 O O . LYS A 1 127 ? 147.668 51.017 16.512 1.00 51.12 395 LYS A O 1
ATOM 829 N N . GLY A 1 128 ? 147.626 53.246 16.995 1.00 45.53 396 GLY A N 1
ATOM 830 C CA . GLY A 1 128 ? 147.208 53.121 18.384 1.00 43.70 396 GLY A CA 1
ATOM 831 C C . GLY A 1 128 ? 145.886 53.807 18.661 1.00 45.52 396 GLY A C 1
ATOM 832 O O . GLY A 1 128 ? 144.920 53.646 17.903 1.00 46.35 396 GLY A O 1
ATOM 833 N N . ILE A 1 129 ? 145.834 54.559 19.773 1.00 38.52 397 ILE A N 1
ATOM 834 C CA . ILE A 1 129 ? 144.651 55.304 20.185 1.00 37.52 397 ILE A CA 1
ATOM 835 C C . ILE A 1 129 ? 144.554 56.508 19.236 1.00 45.70 397 ILE A C 1
ATOM 836 O O . ILE A 1 129 ? 145.425 57.389 19.201 1.00 45.53 397 ILE A O 1
ATOM 841 N N . SER A 1 130 ? 143.528 56.472 18.394 1.00 44.87 398 SER A N 1
ATOM 842 C CA . SER A 1 130 ? 143.285 57.484 17.374 1.00 45.64 398 SER A CA 1
ATOM 843 C C . SER A 1 130 ? 141.821 57.849 17.308 1.00 51.79 398 SER A C 1
ATOM 844 O O . SER A 1 130 ? 140.949 57.025 17.588 1.00 50.63 398 SER A O 1
ATOM 847 N N . ALA A 1 131 ? 141.556 59.104 16.946 1.00 50.21 399 ALA A N 1
ATOM 848 C CA . ALA A 1 131 ? 140.198 59.584 16.738 1.00 50.36 399 ALA A CA 1
ATOM 849 C C . ALA A 1 131 ? 139.555 58.820 15.576 1.00 53.83 399 ALA A C 1
ATOM 850 O O . ALA A 1 131 ? 140.200 58.573 14.548 1.00 51.52 399 ALA A O 1
ATOM 852 N N . ASN A 1 132 ? 138.309 58.373 15.798 1.00 52.91 400 ASN A N 1
ATOM 853 C CA . ASN A 1 132 ? 137.477 57.641 14.855 1.00 54.35 400 ASN A CA 1
ATOM 854 C C . ASN A 1 132 ? 138.158 56.290 14.436 1.00 59.76 400 ASN A C 1
ATOM 855 O O . ASN A 1 132 ? 138.148 55.910 13.250 1.00 62.32 400 ASN A O 1
ATOM 868 N N . SER A 1 134 ? 138.602 51.930 14.721 1.00 54.63 402 SER A N 1
ATOM 869 C CA . SER A 1 134 ? 137.685 50.781 14.768 1.00 55.60 402 SER A CA 1
ATOM 870 C C . SER A 1 134 ? 137.558 50.250 16.199 1.00 62.11 402 SER A C 1
ATOM 871 O O . SER A 1 134 ? 138.539 50.296 16.954 1.00 60.79 402 SER A O 1
ATOM 874 N N . ASP A 1 135 ? 136.371 49.717 16.565 1.00 60.94 403 ASP A N 1
ATOM 875 C CA . ASP A 1 135 ? 136.117 49.115 17.887 1.00 60.50 403 ASP A CA 1
ATOM 876 C C . ASP A 1 135 ? 137.158 48.035 18.209 1.00 62.87 403 ASP A C 1
ATOM 877 O O . ASP A 1 135 ? 137.519 47.842 19.373 1.00 60.70 403 ASP A O 1
ATOM 882 N N . GLU A 1 136 ? 137.646 47.356 17.155 1.00 60.35 404 GLU A N 1
ATOM 883 C CA . GLU A 1 136 ? 138.650 46.307 17.206 1.00 59.33 404 GLU A CA 1
ATOM 884 C C . GLU A 1 136 ? 140.001 46.909 17.651 1.00 59.99 404 GLU A C 1
ATOM 885 O O . GLU A 1 136 ? 140.677 46.336 18.513 1.00 58.40 404 GLU A O 1
ATOM 891 N N . GLN A 1 137 ? 140.368 48.083 17.078 1.00 55.38 405 GLN A N 1
ATOM 892 C CA . GLN A 1 137 ? 141.598 48.835 17.406 1.00 52.92 405 GLN A CA 1
ATOM 893 C C . GLN A 1 137 ? 141.525 49.369 18.864 1.00 51.06 405 GLN A C 1
ATOM 894 O O . GLN A 1 137 ? 142.517 49.295 19.598 1.00 47.54 405 GLN A O 1
ATOM 900 N N . LYS A 1 138 ? 140.321 49.867 19.270 1.00 45.52 406 LYS A N 1
ATOM 901 C CA . LYS A 1 138 ? 140.031 50.366 20.607 1.00 43.75 406 LYS A CA 1
ATOM 902 C C . LYS A 1 138 ? 140.304 49.273 21.616 1.00 49.49 406 LYS A C 1
ATOM 903 O O . LYS A 1 138 ? 141.009 49.523 22.599 1.00 48.93 406 LYS A O 1
ATOM 909 N N . GLN A 1 139 ? 139.800 48.040 21.344 1.00 47.94 407 GLN A N 1
ATOM 910 C CA . GLN A 1 139 ? 139.992 46.882 22.217 1.00 47.32 407 GLN A CA 1
ATOM 911 C C . GLN A 1 139 ? 141.469 46.528 22.356 1.00 48.47 407 GLN A C 1
ATOM 912 O O . GLN A 1 139 ? 141.954 46.399 23.482 1.00 47.69 407 GLN A O 1
ATOM 918 N N . LYS A 1 140 ? 142.184 46.416 21.221 1.00 43.44 408 LYS A N 1
ATOM 919 C CA . LYS A 1 140 ? 143.617 46.119 21.173 1.00 41.74 408 LYS A CA 1
ATOM 920 C C . LYS A 1 140 ? 144.358 47.042 22.118 1.00 44.01 408 LYS A C 1
ATOM 921 O O . LYS A 1 140 ? 145.101 46.578 22.984 1.00 45.41 408 LYS A O 1
ATOM 935 N N . ARG A 1 142 ? 143.042 49.058 24.498 1.00 37.68 410 ARG A N 1
ATOM 936 C CA . ARG A 1 142 ? 142.565 48.874 25.871 1.00 37.15 410 ARG A CA 1
ATOM 937 C C . ARG A 1 142 ? 143.368 47.773 26.585 1.00 40.64 410 ARG A C 1
ATOM 938 O O . ARG A 1 142 ? 143.701 47.918 27.759 1.00 40.52 410 ARG A O 1
ATOM 954 N N . HIS A 1 144 ? 146.451 46.936 25.951 1.00 37.39 412 HIS A N 1
ATOM 955 C CA . HIS A 1 144 ? 147.891 47.222 25.900 1.00 35.96 412 HIS A CA 1
ATOM 956 C C . HIS A 1 144 ? 148.548 47.121 27.278 1.00 40.07 412 HIS A C 1
ATOM 957 O O . HIS A 1 144 ? 149.642 46.561 27.345 1.00 40.01 412 HIS A O 1
ATOM 964 N N . TYR A 1 145 ? 147.927 47.675 28.361 1.00 35.11 413 TYR A N 1
ATOM 965 C CA . TYR A 1 145 ? 148.562 47.605 29.672 1.00 35.06 413 TYR A CA 1
ATOM 966 C C . TYR A 1 145 ? 148.625 46.159 30.119 1.00 42.75 413 TYR A C 1
ATOM 967 O O . TYR A 1 145 ? 149.660 45.711 30.637 1.00 41.89 413 TYR A O 1
ATOM 976 N N . GLN A 1 146 ? 147.531 45.420 29.859 1.00 40.99 414 GLN A N 1
ATOM 977 C CA . GLN A 1 146 ? 147.369 44.021 30.206 1.00 41.37 414 GLN A CA 1
ATOM 978 C C . GLN A 1 146 ? 148.456 43.157 29.560 1.00 44.57 414 GLN A C 1
ATOM 979 O O . GLN A 1 146 ? 149.153 42.444 30.290 1.00 43.91 414 GLN A O 1
ATOM 985 N N . LYS A 1 147 ? 148.645 43.255 28.221 1.00 40.14 415 LYS A N 1
ATOM 986 C CA . LYS A 1 147 ? 149.655 42.447 27.538 1.00 39.34 415 LYS A CA 1
ATOM 987 C C . LYS A 1 147 ? 151.066 42.818 27.982 1.00 42.87 415 LYS A C 1
ATOM 988 O O . LYS A 1 147 ? 151.911 41.927 28.041 1.00 45.51 415 LYS A O 1
ATOM 994 N N . THR A 1 148 ? 151.307 44.082 28.346 1.00 38.02 416 THR A N 1
ATOM 995 C CA . THR A 1 148 ? 152.643 44.575 28.692 1.00 37.93 416 THR A CA 1
ATOM 996 C C . THR A 1 148 ? 153.074 44.250 30.122 1.00 41.13 416 THR A C 1
ATOM 997 O O . THR A 1 148 ? 154.236 43.848 30.312 1.00 40.52 416 THR A O 1
ATOM 1001 N N . PHE A 1 149 ? 152.181 44.476 31.111 1.00 35.84 417 PHE A N 1
ATOM 1002 C CA . PHE A 1 149 ? 152.562 44.330 32.506 1.00 35.46 417 PHE A CA 1
ATOM 1003 C C . PHE A 1 149 ? 151.817 43.272 33.309 1.00 39.50 417 PHE A C 1
ATOM 1004 O O . PHE A 1 149 ? 152.205 43.052 34.472 1.00 37.52 417 PHE A O 1
ATOM 1012 N N . VAL A 1 150 ? 150.743 42.648 32.756 1.00 37.43 418 VAL A N 1
ATOM 1013 C CA . VAL A 1 150 ? 149.921 41.755 33.583 1.00 37.56 418 VAL A CA 1
ATOM 1014 C C . VAL A 1 150 ? 149.895 40.295 33.050 1.00 43.95 418 VAL A C 1
ATOM 1015 O O . VAL A 1 150 ? 150.071 39.350 33.843 1.00 44.17 418 VAL A O 1
ATOM 1019 N N . ASP A 1 151 ? 149.624 40.111 31.752 1.00 41.83 419 ASP A N 1
ATOM 1020 C CA . ASP A 1 151 ? 149.536 38.775 31.149 1.00 42.09 419 ASP A CA 1
ATOM 1021 C C . ASP A 1 151 ? 150.811 37.991 31.306 1.00 47.75 419 ASP A C 1
ATOM 1022 O O . ASP A 1 151 ? 151.908 38.537 31.123 1.00 48.68 419 ASP A O 1
ATOM 1027 N N . TYR A 1 152 ? 150.635 36.708 31.677 1.00 44.47 420 TYR A N 1
ATOM 1028 C CA A TYR A 1 152 ? 151.696 35.728 31.934 0.50 43.51 420 TYR A CA 1
ATOM 1029 C CA B TYR A 1 152 ? 151.706 35.723 31.803 0.50 44.17 420 TYR A CA 1
ATOM 1030 C C . TYR A 1 152 ? 151.130 34.295 31.789 1.00 47.18 420 TYR A C 1
ATOM 1031 O O . TYR A 1 152 ? 149.965 34.066 32.160 1.00 47.74 420 TYR A O 1
ATOM 1048 N N . ASP A 1 153 ? 151.941 33.337 31.277 1.00 40.12 421 ASP A N 1
ATOM 1049 C CA . ASP A 1 153 ? 151.510 31.949 31.184 1.00 38.30 421 ASP A CA 1
ATOM 1050 C C . ASP A 1 153 ? 151.994 31.191 32.449 1.00 39.57 421 ASP A C 1
ATOM 1051 O O . ASP A 1 153 ? 153.202 30.975 32.599 1.00 37.79 421 ASP A O 1
ATOM 1056 N N . PRO A 1 154 ? 151.067 30.771 33.358 1.00 34.70 422 PRO A N 1
ATOM 1057 C CA . PRO A 1 154 ? 151.501 30.053 34.570 1.00 34.06 422 PRO A CA 1
ATOM 1058 C C . PRO A 1 154 ? 152.219 28.729 34.248 1.00 39.01 422 PRO A C 1
ATOM 1059 O O . PRO A 1 154 ? 152.918 28.221 35.124 1.00 38.92 422 PRO A O 1
ATOM 1063 N N . ARG A 1 155 ? 152.111 28.200 32.985 1.00 34.77 423 ARG A N 1
ATOM 1064 C CA . ARG A 1 155 ? 152.798 26.957 32.596 1.00 33.98 423 ARG A CA 1
ATOM 1065 C C . ARG A 1 155 ? 154.334 27.182 32.491 1.00 41.12 423 ARG A C 1
ATOM 1066 O O . ARG A 1 155 ? 155.094 26.230 32.483 1.00 42.07 423 ARG A O 1
ATOM 1074 N N . GLU A 1 156 ? 154.775 28.436 32.498 1.00 39.66 424 GLU A N 1
ATOM 1075 C CA . GLU A 1 156 ? 156.176 28.860 32.467 1.00 40.53 424 GLU A CA 1
ATOM 1076 C C . GLU A 1 156 ? 156.994 28.178 33.594 1.00 45.07 424 GLU A C 1
ATOM 1077 O O . GLU A 1 156 ? 158.167 27.840 33.408 1.00 46.24 424 GLU A O 1
ATOM 1083 N N . ASP A 1 157 ? 156.354 27.957 34.738 1.00 41.34 425 ASP A N 1
ATOM 1084 C CA . ASP A 1 157 ? 156.959 27.357 35.921 1.00 41.57 425 ASP A CA 1
ATOM 1085 C C . ASP A 1 157 ? 157.197 25.864 35.781 1.00 44.42 425 ASP A C 1
ATOM 1086 O O . ASP A 1 157 ? 157.804 25.270 36.689 1.00 46.44 425 ASP A O 1
ATOM 1091 N N . PHE A 1 158 ? 156.761 25.263 34.654 1.00 36.11 426 PHE A N 1
ATOM 1092 C CA . PHE A 1 158 ? 157.065 23.875 34.370 1.00 34.33 426 PHE A CA 1
ATOM 1093 C C . PHE A 1 158 ? 158.526 23.754 34.018 1.00 38.21 426 PHE A C 1
ATOM 1094 O O . PHE A 1 158 ? 159.100 24.689 33.460 1.00 36.52 426 PHE A O 1
ATOM 1102 N N . SER A 1 159 ? 159.129 22.606 34.314 1.00 36.00 427 SER A N 1
ATOM 1103 C CA . SER A 1 159 ? 160.534 22.368 34.014 1.00 35.60 427 SER A CA 1
ATOM 1104 C C . SER A 1 159 ? 160.764 22.373 32.510 1.00 42.51 427 SER A C 1
ATOM 1105 O O . SER A 1 159 ? 159.833 22.138 31.725 1.00 42.25 427 SER A O 1
ATOM 1108 N N . ASP A 1 160 ? 162.024 22.593 32.107 1.00 39.62 428 ASP A N 1
ATOM 1109 C CA . ASP A 1 160 ? 162.388 22.580 30.708 1.00 38.18 428 ASP A CA 1
ATOM 1110 C C . ASP A 1 160 ? 161.975 21.267 30.095 1.00 41.90 428 ASP A C 1
ATOM 1111 O O . ASP A 1 160 ? 161.362 21.299 29.029 1.00 42.09 428 ASP A O 1
ATOM 1116 N N . LEU A 1 161 ? 162.159 20.133 30.828 1.00 38.12 429 LEU A N 1
ATOM 1117 C CA . LEU A 1 161 ? 161.767 18.801 30.347 1.00 36.86 429 LEU A CA 1
ATOM 1118 C C . LEU A 1 161 ? 160.275 18.777 29.972 1.00 40.53 429 LEU A C 1
ATOM 1119 O O . LEU A 1 161 ? 159.926 18.465 28.821 1.00 39.61 429 LEU A O 1
ATOM 1124 N N . ILE A 1 162 ? 159.415 19.195 30.920 1.00 36.47 430 ILE A N 1
ATOM 1125 C CA . ILE A 1 162 ? 157.968 19.192 30.746 1.00 36.17 430 ILE A CA 1
ATOM 1126 C C . ILE A 1 162 ? 157.566 20.192 29.647 1.00 41.41 430 ILE A C 1
ATOM 1127 O O . ILE A 1 162 ? 156.794 19.805 28.761 1.00 42.24 430 ILE A O 1
ATOM 1132 N N . LYS A 1 163 ? 158.153 21.418 29.642 1.00 37.82 431 LYS A N 1
ATOM 1133 C CA . LYS A 1 163 ? 157.872 22.433 28.614 1.00 36.92 431 LYS A CA 1
ATOM 1134 C C . LYS A 1 163 ? 158.274 21.905 27.213 1.00 43.99 431 LYS A C 1
ATOM 1135 O O . LYS A 1 163 ? 157.467 22.039 26.290 1.00 46.37 431 LYS A O 1
ATOM 1141 N N . ASP A 1 164 ? 159.438 21.226 27.069 1.00 39.82 432 ASP A N 1
ATOM 1142 C CA . ASP A 1 164 ? 159.855 20.651 25.785 1.00 40.46 432 ASP A CA 1
ATOM 1143 C C . ASP A 1 164 ? 158.802 19.658 25.261 1.00 47.18 432 ASP A C 1
ATOM 1144 O O . ASP A 1 164 ? 158.424 19.760 24.088 1.00 46.79 432 ASP A O 1
ATOM 1149 N N . CYS A 1 165 ? 158.280 18.759 26.138 1.00 45.12 433 CYS A N 1
ATOM 1150 C CA . CYS A 1 165 ? 157.262 17.761 25.768 1.00 46.72 433 CYS A CA 1
ATOM 1151 C C . CYS A 1 165 ? 155.952 18.435 25.338 1.00 51.95 433 CYS A C 1
ATOM 1152 O O . CYS A 1 165 ? 155.329 17.974 24.374 1.00 53.57 433 CYS A O 1
ATOM 1155 N N . ILE A 1 166 ? 155.548 19.523 26.032 1.00 46.92 434 ILE A N 1
ATOM 1156 C CA . ILE A 1 166 ? 154.354 20.301 25.697 1.00 45.95 434 ILE A CA 1
ATOM 1157 C C . ILE A 1 166 ? 154.557 20.964 24.317 1.00 50.65 434 ILE A C 1
ATOM 1158 O O . ILE A 1 166 ? 153.694 20.827 23.441 1.00 51.66 434 ILE A O 1
ATOM 1163 N N . ASN A 1 167 ? 155.713 21.622 24.110 1.00 46.98 435 ASN A N 1
ATOM 1164 C CA . ASN A 1 167 ? 156.037 22.317 22.858 1.00 47.65 435 ASN A CA 1
ATOM 1165 C C . ASN A 1 167 ? 156.118 21.378 21.654 1.00 54.52 435 ASN A C 1
ATOM 1166 O O . ASN A 1 167 ? 155.823 21.832 20.550 1.00 57.11 435 ASN A O 1
ATOM 1171 N N . SER A 1 168 ? 156.482 20.088 21.857 1.00 50.67 436 SER A N 1
ATOM 1172 C CA . SER A 1 168 ? 156.566 19.038 20.819 1.00 50.58 436 SER A CA 1
ATOM 1173 C C . SER A 1 168 ? 155.229 18.410 20.516 1.00 52.70 436 SER A C 1
ATOM 1174 O O . SER A 1 168 ? 155.100 17.744 19.492 1.00 54.23 436 SER A O 1
ATOM 1177 N N . ASP A 1 169 ? 154.264 18.535 21.436 1.00 49.06 437 ASP A N 1
ATOM 1178 C CA . ASP A 1 169 ? 152.937 17.932 21.305 1.00 51.16 437 ASP A CA 1
ATOM 1179 C C . ASP A 1 169 ? 152.055 18.825 20.443 1.00 58.64 437 ASP A C 1
ATOM 1180 O O . ASP A 1 169 ? 151.743 19.950 20.848 1.00 58.19 437 ASP A O 1
ATOM 1185 N N . PRO A 1 170 ? 151.653 18.332 19.237 1.00 57.74 438 PRO A N 1
ATOM 1186 C CA . PRO A 1 170 ? 150.790 19.145 18.356 1.00 57.37 438 PRO A CA 1
ATOM 1187 C C . PRO A 1 170 ? 149.400 19.382 18.952 1.00 60.08 438 PRO A C 1
ATOM 1188 O O . PRO A 1 170 ? 148.748 20.355 18.592 1.00 59.36 438 PRO A O 1
ATOM 1192 N N . GLN A 1 171 ? 148.959 18.498 19.863 1.00 56.22 439 GLN A N 1
ATOM 1193 C CA . GLN A 1 171 ? 147.648 18.568 20.508 1.00 56.11 439 GLN A CA 1
ATOM 1194 C C . GLN A 1 171 ? 147.642 19.561 21.693 1.00 56.57 439 GLN A C 1
ATOM 1195 O O . GLN A 1 171 ? 146.614 19.714 22.353 1.00 57.42 439 GLN A O 1
ATOM 1201 N N . GLN A 1 172 ? 148.773 20.239 21.952 1.00 49.82 440 GLN A N 1
ATOM 1202 C CA . GLN A 1 172 ? 148.914 21.221 23.040 1.00 47.43 440 GLN A CA 1
ATOM 1203 C C . GLN A 1 172 ? 149.431 22.583 22.533 1.00 50.46 440 GLN A C 1
ATOM 1204 O O . GLN A 1 172 ? 150.237 22.630 21.591 1.00 49.03 440 GLN A O 1
ATOM 1210 N N . LYS A 1 173 ? 149.000 23.679 23.196 1.00 46.74 441 LYS A N 1
ATOM 1211 C CA . LYS A 1 173 ? 149.476 25.037 22.899 1.00 46.68 441 LYS A CA 1
ATOM 1212 C C . LYS A 1 173 ? 150.897 25.174 23.461 1.00 51.59 441 LYS A C 1
ATOM 1213 O O . LYS A 1 173 ? 151.131 24.869 24.640 1.00 51.21 441 LYS A O 1
ATOM 1219 N N . SER A 1 174 ? 151.854 25.551 22.611 1.00 48.61 442 SER A N 1
ATOM 1220 C CA . SER A 1 174 ? 153.251 25.693 23.028 1.00 47.69 442 SER A CA 1
ATOM 1221 C C . SER A 1 174 ? 153.380 26.827 24.045 1.00 51.48 442 SER A C 1
ATOM 1222 O O . SER A 1 174 ? 152.547 27.738 24.080 1.00 52.84 442 SER A O 1
ATOM 1225 N N . ILE A 1 175 ? 154.389 26.739 24.902 1.00 44.87 443 ILE A N 1
ATOM 1226 C CA . ILE A 1 175 ? 154.628 27.740 25.920 1.00 42.68 443 ILE A CA 1
ATOM 1227 C C . ILE A 1 175 ? 155.639 28.746 25.359 1.00 50.69 443 ILE A C 1
ATOM 1228 O O . ILE A 1 175 ? 156.809 28.407 25.099 1.00 50.40 443 ILE A O 1
ATOM 1233 N N . LYS A 1 176 ? 155.164 29.986 25.176 1.00 49.64 444 LYS A N 1
ATOM 1234 C CA . LYS A 1 176 ? 155.957 31.120 24.711 1.00 49.97 444 LYS A CA 1
ATOM 1235 C C . LYS A 1 176 ? 156.885 31.643 25.804 1.00 56.02 444 LYS A C 1
ATOM 1236 O O . LYS A 1 176 ? 156.535 31.608 26.993 1.00 56.47 444 LYS A O 1
ATOM 1242 N N . LYS A 1 177 ? 158.042 32.180 25.388 1.00 53.44 445 LYS A N 1
ATOM 1243 C CA . LYS A 1 177 ? 158.996 32.843 26.263 1.00 53.97 445 LYS A CA 1
ATOM 1244 C C . LYS A 1 177 ? 158.311 34.059 26.877 1.00 59.64 445 LYS A C 1
ATOM 1245 O O . LYS A 1 177 ? 157.508 34.728 26.211 1.00 59.12 445 LYS A O 1
ATOM 1251 N N . SER A 1 178 ? 158.615 34.323 28.151 1.00 57.75 446 SER A N 1
ATOM 1252 C CA . SER A 1 178 ? 158.046 35.421 28.918 1.00 57.80 446 SER A CA 1
ATOM 1253 C C . SER A 1 178 ? 158.328 36.747 28.248 1.00 60.38 446 SER A C 1
ATOM 1254 O O . SER A 1 178 ? 159.452 36.996 27.785 1.00 60.36 446 SER A O 1
ATOM 1257 N N . SER A 1 179 ? 157.293 37.579 28.171 1.00 55.40 447 SER A N 1
ATOM 1258 C CA . SER A 1 179 ? 157.349 38.910 27.563 1.00 54.19 447 SER A CA 1
ATOM 1259 C C . SER A 1 179 ? 156.915 40.013 28.550 1.00 54.86 447 SER A C 1
ATOM 1260 O O . SER A 1 179 ? 157.126 41.197 28.264 1.00 55.91 447 SER A O 1
ATOM 1263 N N . ARG A 1 180 ? 156.308 39.627 29.700 1.00 47.62 448 ARG A N 1
ATOM 1264 C CA . ARG A 1 180 ? 155.769 40.555 30.690 1.00 46.11 448 ARG A CA 1
ATOM 1265 C C . ARG A 1 180 ? 156.885 41.367 31.325 1.00 50.24 448 ARG A C 1
ATOM 1266 O O . ARG A 1 180 ? 157.897 40.806 31.757 1.00 48.94 448 ARG A O 1
ATOM 1274 N N . ILE A 1 181 ? 156.683 42.707 31.354 1.00 46.19 449 ILE A N 1
ATOM 1275 C CA . ILE A 1 181 ? 157.590 43.674 31.952 1.00 44.37 449 ILE A CA 1
ATOM 1276 C C . ILE A 1 181 ? 157.231 43.856 33.414 1.00 47.80 449 ILE A C 1
ATOM 1277 O O . ILE A 1 181 ? 156.053 43.963 33.766 1.00 45.57 449 ILE A O 1
ATOM 1282 N N . THR A 1 182 ? 158.270 43.906 34.260 1.00 46.11 450 THR A N 1
ATOM 1283 C CA . THR A 1 182 ? 158.145 44.223 35.666 1.00 46.43 450 THR A CA 1
ATOM 1284 C C . THR A 1 182 ? 158.873 45.523 35.868 1.00 54.09 450 THR A C 1
ATOM 1285 O O . THR A 1 182 ? 160.046 45.640 35.489 1.00 55.12 450 THR A O 1
ATOM 1289 N N . LEU A 1 183 ? 158.183 46.519 36.430 1.00 52.30 451 LEU A N 1
ATOM 1290 C CA . LEU A 1 183 ? 158.828 47.796 36.681 1.00 52.54 451 LEU A CA 1
ATOM 1291 C C . LEU A 1 183 ? 159.879 47.693 37.760 1.00 61.06 451 LEU A C 1
ATOM 1292 O O . LEU A 1 183 ? 159.661 47.062 38.805 1.00 61.30 451 LEU A O 1
ATOM 1297 N N . LYS A 1 184 ? 161.005 48.352 37.508 1.00 60.58 452 LYS A N 1
ATOM 1298 C CA . LYS A 1 184 ? 162.099 48.511 38.457 1.00 62.29 452 LYS A CA 1
ATOM 1299 C C . LYS A 1 184 ? 161.708 49.713 39.331 1.00 71.68 452 LYS A C 1
ATOM 1300 O O . LYS A 1 184 ? 161.154 50.681 38.788 1.00 72.43 452 LYS A O 1
ATOM 1306 N N . ASP A 1 185 ? 161.934 49.662 40.664 1.00 70.35 453 ASP A N 1
ATOM 1307 C CA . ASP A 1 185 ? 161.528 50.761 41.562 1.00 71.95 453 ASP A CA 1
ATOM 1308 C C . ASP A 1 185 ? 162.172 52.119 41.168 1.00 73.78 453 ASP A C 1
ATOM 1309 O O . ASP A 1 185 ? 161.725 53.169 41.637 1.00 73.67 453 ASP A O 1
ATOM 1314 N N . THR A 1 186 ? 163.144 52.088 40.246 1.00 68.40 454 THR A N 1
ATOM 1315 C CA . THR A 1 186 ? 163.785 53.252 39.650 1.00 68.06 454 THR A CA 1
ATOM 1316 C C . THR A 1 186 ? 162.770 53.961 38.740 1.00 71.37 454 THR A C 1
ATOM 1317 O O . THR A 1 186 ? 162.745 55.196 38.679 1.00 72.88 454 THR A O 1
ATOM 1321 N N . GLN A 1 187 ? 161.940 53.165 38.019 1.00 63.44 455 GLN A N 1
ATOM 1322 C CA . GLN A 1 187 ? 160.918 53.675 37.110 1.00 60.54 455 GLN A CA 1
ATOM 1323 C C . GLN A 1 187 ? 159.699 54.192 37.874 1.00 59.42 455 GLN A C 1
ATOM 1324 O O . GLN A 1 187 ? 159.019 55.080 37.353 1.00 60.41 455 GLN A O 1
ATOM 1330 N N . ILE A 1 188 ? 159.393 53.634 39.072 1.00 50.30 456 ILE A N 1
ATOM 1331 C CA . ILE A 1 188 ? 158.236 54.086 39.858 1.00 48.11 456 ILE A CA 1
ATOM 1332 C C . ILE A 1 188 ? 158.536 55.472 40.409 1.00 51.89 456 ILE A C 1
ATOM 1333 O O . ILE A 1 188 ? 159.449 55.631 41.215 1.00 52.85 456 ILE A O 1
ATOM 1338 N N . GLY A 1 189 ? 157.788 56.459 39.931 1.00 47.24 457 GLY A N 1
ATOM 1339 C CA . GLY A 1 189 ? 157.960 57.860 40.304 1.00 47.21 457 GLY A CA 1
ATOM 1340 C C . GLY A 1 189 ? 158.897 58.629 39.387 1.00 50.23 457 GLY A C 1
ATOM 1341 O O . GLY A 1 189 ? 159.193 59.810 39.625 1.00 50.60 457 GLY A O 1
ATOM 1342 N N . GLN A 1 190 ? 159.406 57.939 38.354 1.00 46.29 458 GLN A N 1
ATOM 1343 C CA . GLN A 1 190 ? 160.292 58.474 37.324 1.00 45.53 458 GLN A CA 1
ATOM 1344 C C . GLN A 1 190 ? 159.424 59.232 36.353 1.00 46.08 458 GLN A C 1
ATOM 1345 O O . GLN A 1 190 ? 158.534 58.656 35.713 1.00 46.08 458 GLN A O 1
ATOM 1351 N N . LEU A 1 191 ? 159.641 60.534 36.315 1.00 39.52 459 LEU A N 1
ATOM 1352 C CA . LEU A 1 191 ? 158.877 61.453 35.495 1.00 38.37 459 LEU A CA 1
ATOM 1353 C C . LEU A 1 191 ? 159.293 61.400 34.023 1.00 44.42 459 LEU A C 1
ATOM 1354 O O . LEU A 1 191 ? 160.479 61.213 33.721 1.00 45.21 459 LEU A O 1
ATOM 1359 N N . SER A 1 192 ? 158.300 61.562 33.112 1.00 40.03 460 SER A N 1
ATOM 1360 C CA . SER A 1 192 ? 158.474 61.618 31.649 1.00 38.67 460 SER A CA 1
ATOM 1361 C C . SER A 1 192 ? 158.254 63.051 31.156 1.00 44.26 460 SER A C 1
ATOM 1362 O O . SER A 1 192 ? 158.514 63.381 29.990 1.00 45.70 460 SER A O 1
ATOM 1365 N N . ASN A 1 193 ? 157.744 63.895 32.056 1.00 40.48 461 ASN A N 1
ATOM 1366 C CA . ASN A 1 193 ? 157.410 65.293 31.801 1.00 40.74 461 ASN A CA 1
ATOM 1367 C C . ASN A 1 193 ? 157.364 66.080 33.117 1.00 45.02 461 ASN A C 1
ATOM 1368 O O . ASN A 1 193 ? 157.382 65.488 34.203 1.00 43.78 461 ASN A O 1
ATOM 1373 N N . ASN A 1 194 ? 157.211 67.410 33.003 1.00 41.58 462 ASN A N 1
ATOM 1374 C CA . ASN A 1 194 ? 157.082 68.284 34.147 1.00 41.10 462 ASN A CA 1
ATOM 1375 C C . ASN A 1 194 ? 155.758 69.094 34.047 1.00 43.73 462 ASN A C 1
ATOM 1376 O O . ASN A 1 194 ? 155.756 70.312 34.230 1.00 43.40 462 ASN A O 1
ATOM 1381 N N . ILE A 1 195 ? 154.631 68.396 33.747 1.00 38.84 463 ILE A N 1
ATOM 1382 C CA . ILE A 1 195 ? 153.310 69.015 33.705 1.00 39.32 463 ILE A CA 1
ATOM 1383 C C . ILE A 1 195 ? 152.896 69.212 35.174 1.00 44.14 463 ILE A C 1
ATOM 1384 O O . ILE A 1 195 ? 152.751 68.237 35.899 1.00 42.73 463 ILE A O 1
ATOM 1389 N N . THR A 1 196 ? 152.746 70.465 35.620 1.00 42.02 464 THR A N 1
ATOM 1390 C CA . THR A 1 196 ? 152.441 70.774 37.017 1.00 41.94 464 THR A CA 1
ATOM 1391 C C . THR A 1 196 ? 150.985 71.184 37.227 1.00 46.08 464 THR A C 1
ATOM 1392 O O . THR A 1 196 ? 150.542 71.287 38.368 1.00 47.38 464 THR A O 1
ATOM 1396 N N . PHE A 1 197 ? 150.240 71.391 36.144 1.00 41.33 465 PHE A N 1
ATOM 1397 C CA . PHE A 1 197 ? 148.859 71.842 36.202 1.00 41.64 465 PHE A CA 1
ATOM 1398 C C . PHE A 1 197 ? 148.115 71.441 34.922 1.00 44.18 465 PHE A C 1
ATOM 1399 O O . PHE A 1 197 ? 148.705 71.432 33.833 1.00 43.20 465 PHE A O 1
ATOM 1407 N N . VAL A 1 198 ? 146.821 71.106 35.058 1.00 40.33 466 VAL A N 1
ATOM 1408 C CA . VAL A 1 198 ? 145.931 70.788 33.939 1.00 39.97 466 VAL A CA 1
ATOM 1409 C C . VAL A 1 198 ? 144.675 71.603 34.162 1.00 46.40 466 VAL A C 1
ATOM 1410 O O . VAL A 1 198 ? 144.041 71.494 35.220 1.00 46.88 466 VAL A O 1
ATOM 1414 N N . SER A 1 199 ? 144.340 72.439 33.167 1.00 42.85 467 SER A N 1
ATOM 1415 C CA . SER A 1 199 ? 143.203 73.344 33.159 1.00 43.62 467 SER A CA 1
ATOM 1416 C C . SER A 1 199 ? 141.837 72.616 33.264 1.00 49.73 467 SER A C 1
ATOM 1417 O O . SER A 1 199 ? 141.624 71.534 32.710 1.00 50.07 467 SER A O 1
ATOM 1420 N N . LYS A 1 200 ? 140.915 73.268 33.968 1.00 45.89 468 LYS A N 1
ATOM 1421 C CA . LYS A 1 200 ? 139.511 72.947 34.155 1.00 45.57 468 LYS A CA 1
ATOM 1422 C C . LYS A 1 200 ? 138.812 72.786 32.796 1.00 49.26 468 LYS A C 1
ATOM 1423 O O . LYS A 1 200 ? 137.868 72.004 32.676 1.00 49.42 468 LYS A O 1
ATOM 1429 N N . ALA A 1 201 ? 139.309 73.536 31.772 1.00 45.07 469 ALA A N 1
ATOM 1430 C CA . ALA A 1 201 ? 138.812 73.687 30.394 1.00 45.25 469 ALA A CA 1
ATOM 1431 C C . ALA A 1 201 ? 138.543 72.370 29.670 1.00 48.62 469 ALA A C 1
ATOM 1432 O O . ALA A 1 201 ? 137.760 72.393 28.728 1.00 48.19 469 ALA A O 1
ATOM 1434 N N . VAL A 1 202 ? 139.139 71.234 30.117 1.00 44.10 470 VAL A N 1
ATOM 1435 C CA . VAL A 1 202 ? 138.952 69.893 29.549 1.00 42.72 470 VAL A CA 1
ATOM 1436 C C . VAL A 1 202 ? 137.403 69.539 29.515 1.00 46.23 470 VAL A C 1
ATOM 1437 O O . VAL A 1 202 ? 136.954 68.862 28.582 1.00 43.75 470 VAL A O 1
ATOM 1449 N N . ARG A 1 204 ? 135.105 71.308 28.477 1.00 49.16 472 ARG A N 1
ATOM 1450 C CA . ARG A 1 204 ? 134.538 71.864 27.261 1.00 49.53 472 ARG A CA 1
ATOM 1451 C C . ARG A 1 204 ? 134.622 70.842 26.126 1.00 55.32 472 ARG A C 1
ATOM 1452 O O . ARG A 1 204 ? 133.787 70.881 25.216 1.00 57.31 472 ARG A O 1
ATOM 1460 N N . LEU A 1 205 ? 135.592 69.908 26.195 1.00 51.07 473 LEU A N 1
ATOM 1461 C CA . LEU A 1 205 ? 135.824 68.878 25.168 1.00 50.73 473 LEU A CA 1
ATOM 1462 C C . LEU A 1 205 ? 134.811 67.747 25.340 1.00 55.55 473 LEU A C 1
ATOM 1463 O O . LEU A 1 205 ? 135.155 66.636 25.745 1.00 55.77 473 LEU A O 1
ATOM 1468 N N . THR A 1 206 ? 133.545 68.044 25.018 1.00 53.29 474 THR A N 1
ATOM 1469 C CA . THR A 1 206 ? 132.414 67.124 25.188 1.00 53.85 474 THR A CA 1
ATOM 1470 C C . THR A 1 206 ? 132.488 65.928 24.222 1.00 57.81 474 THR A C 1
ATOM 1471 O O . THR A 1 206 ? 131.696 64.996 24.386 1.00 59.67 474 THR A O 1
ATOM 1475 N N . LYS A 1 207 ? 133.436 65.926 23.250 1.00 51.31 475 LYS A N 1
ATOM 1476 C CA . LYS A 1 207 ? 133.570 64.823 22.291 1.00 49.29 475 LYS A CA 1
ATOM 1477 C C . LYS A 1 207 ? 134.723 63.875 22.685 1.00 51.81 475 LYS A C 1
ATOM 1478 O O . LYS A 1 207 ? 134.908 62.842 22.027 1.00 52.04 475 LYS A O 1
ATOM 1484 N N . LEU A 1 208 ? 135.459 64.205 23.780 1.00 45.96 476 LEU A N 1
ATOM 1485 C CA . LEU A 1 208 ? 136.604 63.450 24.300 1.00 43.55 476 LEU A CA 1
ATOM 1486 C C . LEU A 1 208 ? 136.200 62.017 24.630 1.00 47.10 476 LEU A C 1
ATOM 1487 O O . LEU A 1 208 ? 135.214 61.807 25.320 1.00 46.94 476 LEU A O 1
ATOM 1492 N N . ARG A 1 209 ? 136.920 61.046 24.066 1.00 43.57 477 ARG A N 1
ATOM 1493 C CA . ARG A 1 209 ? 136.708 59.609 24.251 1.00 42.81 477 ARG A CA 1
ATOM 1494 C C . ARG A 1 209 ? 137.783 58.997 25.146 1.00 46.58 477 ARG A C 1
ATOM 1495 O O . ARG A 1 209 ? 137.472 58.182 26.018 1.00 46.48 477 ARG A O 1
ATOM 1503 N N . GLN A 1 210 ? 139.056 59.416 24.951 1.00 42.56 478 GLN A N 1
ATOM 1504 C CA . GLN A 1 210 ? 140.195 58.910 25.733 1.00 40.86 478 GLN A CA 1
ATOM 1505 C C . GLN A 1 210 ? 141.013 60.071 26.337 1.00 45.59 478 GLN A C 1
ATOM 1506 O O . GLN A 1 210 ? 141.414 61.001 25.618 1.00 44.74 478 GLN A O 1
ATOM 1512 N N . PHE A 1 211 ? 141.235 60.022 27.670 1.00 41.44 479 PHE A N 1
ATOM 1513 C CA . PHE A 1 211 ? 142.031 61.024 28.364 1.00 40.44 479 PHE A CA 1
ATOM 1514 C C . PHE A 1 211 ? 143.097 60.314 29.190 1.00 42.83 479 PHE A C 1
ATOM 1515 O O . PHE A 1 211 ? 142.786 59.674 30.185 1.00 43.98 479 PHE A O 1
ATOM 1523 N N . TYR A 1 212 ? 144.357 60.412 28.752 1.00 38.43 480 TYR A N 1
ATOM 1524 C CA . TYR A 1 212 ? 145.514 59.775 29.392 1.00 36.91 480 TYR A CA 1
ATOM 1525 C C . TYR A 1 212 ? 146.496 60.783 29.938 1.00 40.71 480 TYR A C 1
ATOM 1526 O O . TYR A 1 212 ? 146.754 61.827 29.321 1.00 42.93 480 TYR A O 1
ATOM 1543 N N . GLY A 1 214 ? 150.245 60.624 32.593 1.00 35.61 482 GLY A N 1
ATOM 1544 C CA . GLY A 1 214 ? 151.167 59.819 33.373 1.00 35.02 482 GLY A CA 1
ATOM 1545 C C . GLY A 1 214 ? 152.561 60.367 33.465 1.00 40.46 482 GLY A C 1
ATOM 1546 O O . GLY A 1 214 ? 152.986 61.152 32.614 1.00 42.90 482 GLY A O 1
ATOM 1547 N N . ASN A 1 215 ? 153.272 59.952 34.521 1.00 35.93 483 ASN A N 1
ATOM 1548 C CA . ASN A 1 215 ? 154.674 60.247 34.857 1.00 34.24 483 ASN A CA 1
ATOM 1549 C C . ASN A 1 215 ? 154.875 61.767 35.043 1.00 35.42 483 ASN A C 1
ATOM 1550 O O . ASN A 1 215 ? 155.924 62.307 34.707 1.00 33.75 483 ASN A O 1
ATOM 1555 N N . SER A 1 216 ? 153.858 62.423 35.642 1.00 33.06 484 SER A N 1
ATOM 1556 C CA . SER A 1 216 ? 153.775 63.864 35.883 1.00 34.40 484 SER A CA 1
ATOM 1557 C C . SER A 1 216 ? 153.949 64.208 37.340 1.00 40.80 484 SER A C 1
ATOM 1558 O O . SER A 1 216 ? 153.499 63.451 38.202 1.00 41.85 484 SER A O 1
ATOM 1561 N N . PRO A 1 217 ? 154.542 65.375 37.649 1.00 39.23 485 PRO A N 1
ATOM 1562 C CA . PRO A 1 217 ? 154.762 65.726 39.061 1.00 39.93 485 PRO A CA 1
ATOM 1563 C C . PRO A 1 217 ? 153.617 66.507 39.701 1.00 44.66 485 PRO A C 1
ATOM 1564 O O . PRO A 1 217 ? 153.769 66.956 40.849 1.00 44.19 485 PRO A O 1
ATOM 1568 N N . PHE A 1 218 ? 152.482 66.678 38.983 1.00 40.38 486 PHE A N 1
ATOM 1569 C CA . PHE A 1 218 ? 151.379 67.479 39.519 1.00 40.95 486 PHE A CA 1
ATOM 1570 C C . PHE A 1 218 ? 150.711 66.809 40.730 1.00 45.94 486 PHE A C 1
ATOM 1571 O O . PHE A 1 218 ? 150.865 65.609 40.957 1.00 45.01 486 PHE A O 1
ATOM 1579 N N . VAL A 1 219 ? 150.003 67.627 41.515 1.00 44.00 487 VAL A N 1
ATOM 1580 C CA . VAL A 1 219 ? 149.236 67.223 42.695 1.00 44.13 487 VAL A CA 1
ATOM 1581 C C . VAL A 1 219 ? 147.771 67.073 42.262 1.00 50.33 487 VAL A C 1
ATOM 1582 O O . VAL A 1 219 ? 147.353 67.713 41.295 1.00 50.57 487 VAL A O 1
ATOM 1586 N N . ALA A 1 220 ? 147.008 66.223 42.964 1.00 48.19 488 ALA A N 1
ATOM 1587 C CA . ALA A 1 220 ? 145.612 65.872 42.658 1.00 48.48 488 ALA A CA 1
ATOM 1588 C C . ALA A 1 220 ? 144.696 67.088 42.427 1.00 53.27 488 ALA A C 1
ATOM 1589 O O . ALA A 1 220 ? 143.922 67.080 41.467 1.00 52.31 488 ALA A O 1
ATOM 1591 N N . GLU A 1 221 ? 144.823 68.134 43.267 1.00 50.78 489 GLU A N 1
ATOM 1592 C CA . GLU A 1 221 ? 143.992 69.346 43.217 1.00 51.85 489 GLU A CA 1
ATOM 1593 C C . GLU A 1 221 ? 144.302 70.240 41.990 1.00 56.26 489 GLU A C 1
ATOM 1594 O O . GLU A 1 221 ? 143.540 71.167 41.714 1.00 57.50 489 GLU A O 1
ATOM 1600 N N . ASN A 1 222 ? 145.388 69.956 41.248 1.00 51.44 490 ASN A N 1
ATOM 1601 C CA . ASN A 1 222 ? 145.758 70.765 40.085 1.00 50.19 490 ASN A CA 1
ATOM 1602 C C . ASN A 1 222 ? 145.439 70.036 38.775 1.00 52.33 490 ASN A C 1
ATOM 1603 O O . ASN A 1 222 ? 145.835 70.498 37.700 1.00 51.41 490 ASN A O 1
ATOM 1608 N N . ILE A 1 223 ? 144.654 68.937 38.867 1.00 48.10 491 ILE A N 1
ATOM 1609 C CA . ILE A 1 223 ? 144.207 68.170 37.703 1.00 45.87 491 ILE A CA 1
ATOM 1610 C C . ILE A 1 223 ? 142.754 68.528 37.432 1.00 51.85 491 ILE A C 1
ATOM 1611 O O . ILE A 1 223 ? 141.849 67.926 38.026 1.00 53.70 491 ILE A O 1
ATOM 1616 N N . CYS A 1 224 ? 142.544 69.547 36.571 1.00 46.70 492 CYS A N 1
ATOM 1617 C CA . CYS A 1 224 ? 141.258 70.003 36.045 1.00 46.73 492 CYS A CA 1
ATOM 1618 C C . CYS A 1 224 ? 140.242 70.442 37.140 1.00 49.78 492 CYS A C 1
ATOM 1619 O O . CYS A 1 224 ? 139.024 70.236 36.993 1.00 49.69 492 CYS A O 1
ATOM 1622 N N . GLU A 1 225 ? 140.741 71.140 38.172 1.00 45.74 493 GLU A N 1
ATOM 1623 C CA . GLU A 1 225 ? 139.899 71.726 39.217 1.00 46.11 493 GLU A CA 1
ATOM 1624 C C . GLU A 1 225 ? 139.653 73.222 38.960 1.00 50.38 493 GLU A C 1
ATOM 1625 O O . GLU A 1 225 ? 138.548 73.728 39.198 1.00 50.10 493 GLU A O 1
ATOM 1631 N N . ALA A 1 226 ? 140.689 73.919 38.470 1.00 46.57 494 ALA A N 1
ATOM 1632 C CA . ALA A 1 226 ? 140.664 75.362 38.286 1.00 47.18 494 ALA A CA 1
ATOM 1633 C C . ALA A 1 226 ? 141.175 75.806 36.922 1.00 51.11 494 ALA A C 1
ATOM 1634 O O . ALA A 1 226 ? 141.777 75.025 36.175 1.00 48.49 494 ALA A O 1
ATOM 1636 N N . TRP A 1 227 ? 140.939 77.091 36.615 1.00 49.90 495 TRP A N 1
ATOM 1637 C CA . TRP A 1 227 ? 141.465 77.691 35.405 1.00 49.61 495 TRP A CA 1
ATOM 1638 C C . TRP A 1 227 ? 142.968 77.816 35.548 1.00 55.29 495 TRP A C 1
ATOM 1639 O O . TRP A 1 227 ? 143.463 78.019 36.663 1.00 56.44 495 TRP A O 1
ATOM 1650 N N . GLU A 1 228 ? 143.702 77.650 34.448 1.00 52.01 496 GLU A N 1
ATOM 1651 C CA . GLU A 1 228 ? 145.151 77.784 34.474 1.00 51.91 496 GLU A CA 1
ATOM 1652 C C . GLU A 1 228 ? 145.450 79.233 34.793 1.00 60.43 496 GLU A C 1
ATOM 1653 O O . GLU A 1 228 ? 146.286 79.527 35.641 1.00 61.87 496 GLU A O 1
ATOM 1659 N N . ASN A 1 229 ? 144.681 80.127 34.164 1.00 58.44 497 ASN A N 1
ATOM 1660 C CA . ASN A 1 229 ? 144.707 81.568 34.351 1.00 59.17 497 ASN A CA 1
ATOM 1661 C C . ASN A 1 229 ? 143.277 82.086 34.132 1.00 63.64 497 ASN A C 1
ATOM 1662 O O . ASN A 1 229 ? 142.820 82.185 32.991 1.00 64.06 497 ASN A O 1
ATOM 1667 N N . GLU A 1 230 ? 142.574 82.411 35.229 1.00 60.16 498 GLU A N 1
ATOM 1668 C CA . GLU A 1 230 ? 141.191 82.889 35.191 1.00 61.13 498 GLU A CA 1
ATOM 1669 C C . GLU A 1 230 ? 141.018 84.225 34.421 1.00 65.28 498 GLU A C 1
ATOM 1670 O O . GLU A 1 230 ? 139.882 84.559 34.074 1.00 65.87 498 GLU A O 1
ATOM 1676 N N . ASN A 1 231 ? 142.124 84.954 34.121 1.00 60.85 499 ASN A N 1
ATOM 1677 C CA . ASN A 1 231 ? 142.065 86.229 33.396 1.00 61.44 499 ASN A CA 1
ATOM 1678 C C . ASN A 1 231 ? 142.384 86.084 31.886 1.00 64.08 499 ASN A C 1
ATOM 1679 O O . ASN A 1 231 ? 142.519 87.104 31.194 1.00 64.98 499 ASN A O 1
ATOM 1684 N N . SER A 1 232 ? 142.460 84.834 31.374 1.00 56.82 500 SER A N 1
ATOM 1685 C CA . SER A 1 232 ? 142.692 84.562 29.955 1.00 54.93 500 SER A CA 1
ATOM 1686 C C . SER A 1 232 ? 141.410 84.769 29.159 1.00 58.05 500 SER A C 1
ATOM 1687 O O . SER A 1 232 ? 140.317 84.682 29.718 1.00 55.57 500 SER A O 1
ATOM 1690 N N . GLU A 1 233 ? 141.543 85.001 27.841 1.00 57.72 501 GLU A N 1
ATOM 1691 C CA . GLU A 1 233 ? 140.403 85.210 26.941 1.00 59.51 501 GLU A CA 1
ATOM 1692 C C . GLU A 1 233 ? 139.482 83.989 26.962 1.00 60.98 501 GLU A C 1
ATOM 1693 O O . GLU A 1 233 ? 138.257 84.139 26.980 1.00 60.27 501 GLU A O 1
ATOM 1699 N N . TYR A 1 234 ? 140.099 82.784 27.022 1.00 55.65 502 TYR A N 1
ATOM 1700 C CA . TYR A 1 234 ? 139.429 81.494 27.067 1.00 54.10 502 TYR A CA 1
ATOM 1701 C C . TYR A 1 234 ? 138.637 81.348 28.376 1.00 58.54 502 TYR A C 1
ATOM 1702 O O . TYR A 1 234 ? 137.411 81.202 28.310 1.00 58.37 502 TYR A O 1
ATOM 1711 N N . ALA A 1 235 ? 139.323 81.442 29.551 1.00 55.31 503 ALA A N 1
ATOM 1712 C CA . ALA A 1 235 ? 138.705 81.310 30.881 1.00 55.09 503 ALA A CA 1
ATOM 1713 C C . ALA A 1 235 ? 137.527 82.249 31.027 1.00 62.46 503 ALA A C 1
ATOM 1714 O O . ALA A 1 235 ? 136.449 81.788 31.391 1.00 64.11 503 ALA A O 1
ATOM 1716 N N . GLN A 1 236 ? 137.703 83.536 30.652 1.00 59.22 504 GLN A N 1
ATOM 1717 C CA . GLN A 1 236 ? 136.666 84.565 30.717 1.00 60.10 504 GLN A CA 1
ATOM 1718 C C . GLN A 1 236 ? 135.448 84.161 29.884 1.00 63.83 504 GLN A C 1
ATOM 1719 O O . GLN A 1 236 ? 134.321 84.393 30.314 1.00 66.49 504 GLN A O 1
ATOM 1725 N N . GLN A 1 237 ? 135.667 83.534 28.716 1.00 57.64 505 GLN A N 1
ATOM 1726 C CA . GLN A 1 237 ? 134.572 83.106 27.844 1.00 56.93 505 GLN A CA 1
ATOM 1727 C C . GLN A 1 237 ? 133.841 81.910 28.457 1.00 59.46 505 GLN A C 1
ATOM 1728 O O . GLN A 1 237 ? 132.620 81.985 28.632 1.00 58.62 505 GLN A O 1
ATOM 1734 N N . TYR A 1 238 ? 134.602 80.826 28.792 1.00 54.83 506 TYR A N 1
ATOM 1735 C CA . TYR A 1 238 ? 134.128 79.533 29.315 1.00 53.97 506 TYR A CA 1
ATOM 1736 C C . TYR A 1 238 ? 133.507 79.661 30.703 1.00 60.32 506 TYR A C 1
ATOM 1737 O O . TYR A 1 238 ? 132.704 78.799 31.082 1.00 60.82 506 TYR A O 1
ATOM 1746 N N . LYS A 1 239 ? 133.837 80.758 31.440 1.00 57.68 507 LYS A N 1
ATOM 1747 C CA . LYS A 1 239 ? 133.261 81.102 32.749 1.00 57.94 507 LYS A CA 1
ATOM 1748 C C . LYS A 1 239 ? 131.754 81.252 32.665 1.00 63.18 507 LYS A C 1
ATOM 1749 O O . LYS A 1 239 ? 131.064 80.964 33.643 1.00 63.16 507 LYS A O 1
ATOM 1755 N N . THR A 1 240 ? 131.251 81.696 31.504 1.00 60.86 508 THR A N 1
ATOM 1756 C CA . THR A 1 240 ? 129.832 81.961 31.255 1.00 62.72 508 THR A CA 1
ATOM 1757 C C . THR A 1 240 ? 129.167 80.783 30.528 1.00 68.23 508 THR A C 1
ATOM 1758 O O . THR A 1 240 ? 127.991 80.888 30.141 1.00 69.58 508 THR A O 1
ATOM 1762 N N . GLU A 1 241 ? 129.913 79.673 30.331 1.00 63.21 509 GLU A N 1
ATOM 1763 C CA . GLU A 1 241 ? 129.410 78.561 29.538 1.00 63.20 509 GLU A CA 1
ATOM 1764 C C . GLU A 1 241 ? 128.791 77.419 30.351 1.00 69.70 509 GLU A C 1
ATOM 1765 O O . GLU A 1 241 ? 128.137 76.572 29.730 1.00 69.92 509 GLU A O 1
ATOM 1771 N N . ASP A 1 242 ? 128.935 77.407 31.711 1.00 67.10 510 ASP A N 1
ATOM 1772 C CA . ASP A 1 242 ? 128.364 76.369 32.605 1.00 66.61 510 ASP A CA 1
ATOM 1773 C C . ASP A 1 242 ? 128.805 74.967 32.104 1.00 65.25 510 ASP A C 1
ATOM 1774 O O . ASP A 1 242 ? 128.004 74.158 31.607 1.00 63.42 510 ASP A O 1
ATOM 1779 N N . LEU A 1 243 ? 130.125 74.745 32.181 1.00 59.37 511 LEU A N 1
ATOM 1780 C CA . LEU A 1 243 ? 130.773 73.506 31.787 1.00 57.25 511 LEU A CA 1
ATOM 1781 C C . LEU A 1 243 ? 130.609 72.477 32.904 1.00 61.14 511 LEU A C 1
ATOM 1782 O O . LEU A 1 243 ? 130.643 72.818 34.099 1.00 62.21 511 LEU A O 1
ATOM 1787 N N . LYS A 1 244 ? 130.368 71.225 32.515 1.00 55.11 512 LYS A N 1
ATOM 1788 C CA . LYS A 1 244 ? 130.115 70.157 33.470 1.00 53.63 512 LYS A CA 1
ATOM 1789 C C . LYS A 1 244 ? 130.781 68.894 33.026 1.00 55.94 512 LYS A C 1
ATOM 1790 O O . LYS A 1 244 ? 130.821 68.600 31.827 1.00 54.48 512 LYS A O 1
ATOM 1796 N N . TRP A 1 245 ? 131.242 68.099 34.000 1.00 52.42 513 TRP A N 1
ATOM 1797 C CA . TRP A 1 245 ? 131.824 66.788 33.723 1.00 50.16 513 TRP A CA 1
ATOM 1798 C C . TRP A 1 245 ? 130.757 65.832 33.184 1.00 55.61 513 TRP A C 1
ATOM 1799 O O . TRP A 1 245 ? 131.089 64.934 32.411 1.00 54.47 513 TRP A O 1
ATOM 1810 N N . ASP A 1 246 ? 129.475 66.075 33.528 1.00 54.45 514 ASP A N 1
ATOM 1811 C CA . ASP A 1 246 ? 128.358 65.261 33.069 1.00 55.16 514 ASP A CA 1
ATOM 1812 C C . ASP A 1 246 ? 128.189 65.309 31.550 1.00 58.18 514 ASP A C 1
ATOM 1813 O O . ASP A 1 246 ? 127.687 64.350 30.981 1.00 58.17 514 ASP A O 1
ATOM 1818 N N . ASN A 1 247 ? 128.658 66.380 30.897 1.00 55.27 515 ASN A N 1
ATOM 1819 C CA . ASN A 1 247 ? 128.544 66.568 29.448 1.00 55.37 515 ASN A CA 1
ATOM 1820 C C . ASN A 1 247 ? 129.568 65.739 28.643 1.00 58.23 515 ASN A C 1
ATOM 1821 O O . ASN A 1 247 ? 129.369 65.563 27.434 1.00 59.40 515 ASN A O 1
ATOM 1826 N N . LEU A 1 248 ? 130.615 65.196 29.299 1.00 52.14 516 LEU A N 1
ATOM 1827 C CA . LEU A 1 248 ? 131.603 64.340 28.647 1.00 50.45 516 LEU A CA 1
ATOM 1828 C C . LEU A 1 248 ? 131.073 62.889 28.631 1.00 54.02 516 LEU A C 1
ATOM 1829 O O . LEU A 1 248 ? 131.558 61.979 29.329 1.00 53.71 516 LEU A O 1
ATOM 1834 N N . LYS A 1 249 ? 130.033 62.712 27.813 1.00 50.36 517 LYS A N 1
ATOM 1835 C CA . LYS A 1 249 ? 129.270 61.486 27.634 1.00 50.42 517 LYS A CA 1
ATOM 1836 C C . LYS A 1 249 ? 130.042 60.385 26.872 1.00 54.13 517 LYS A C 1
ATOM 1837 O O . LYS A 1 249 ? 129.683 59.213 26.982 1.00 53.36 517 LYS A O 1
ATOM 1843 N N . ASP A 1 250 ? 131.083 60.757 26.107 1.00 50.41 518 ASP A N 1
ATOM 1844 C CA . ASP A 1 250 ? 131.858 59.828 25.291 1.00 48.78 518 ASP A CA 1
ATOM 1845 C C . ASP A 1 250 ? 133.197 59.421 25.931 1.00 50.93 518 ASP A C 1
ATOM 1846 O O . ASP A 1 250 ? 133.879 58.544 25.382 1.00 50.50 518 ASP A O 1
ATOM 1851 N N . LEU A 1 251 ? 133.569 60.034 27.077 1.00 45.13 519 LEU A N 1
ATOM 1852 C CA . LEU A 1 251 ? 134.834 59.750 27.746 1.00 42.73 519 LEU A CA 1
ATOM 1853 C C . LEU A 1 251 ? 134.736 58.419 28.485 1.00 45.94 519 LEU A C 1
ATOM 1854 O O . LEU A 1 251 ? 134.191 58.362 29.578 1.00 46.80 519 LEU A O 1
ATOM 1859 N N . THR A 1 252 ? 135.269 57.350 27.864 1.00 41.68 520 THR A N 1
ATOM 1860 C CA . THR A 1 252 ? 135.226 55.954 28.326 1.00 40.82 520 THR A CA 1
ATOM 1861 C C . THR A 1 252 ? 136.570 55.438 28.832 1.00 44.33 520 THR A C 1
ATOM 1862 O O . THR A 1 252 ? 136.599 54.498 29.623 1.00 43.00 520 THR A O 1
ATOM 1866 N N . ASP A 1 253 ? 137.681 56.003 28.345 1.00 42.27 521 ASP A N 1
ATOM 1867 C CA . ASP A 1 253 ? 139.012 55.533 28.744 1.00 40.69 521 ASP A CA 1
ATOM 1868 C C . ASP A 1 253 ? 139.821 56.647 29.370 1.00 43.95 521 ASP A C 1
ATOM 1869 O O . ASP A 1 253 ? 140.155 57.611 28.693 1.00 43.56 521 ASP A O 1
ATOM 1874 N N . VAL A 1 254 ? 140.108 56.526 30.679 1.00 41.45 522 VAL A N 1
ATOM 1875 C CA . VAL A 1 254 ? 140.881 57.518 31.436 1.00 40.06 522 VAL A CA 1
ATOM 1876 C C . VAL A 1 254 ? 142.053 56.828 32.133 1.00 42.99 522 VAL A C 1
ATOM 1877 O O . VAL A 1 254 ? 141.886 55.760 32.726 1.00 42.40 522 VAL A O 1
ATOM 1881 N N . GLU A 1 255 ? 143.246 57.446 32.048 1.00 39.27 523 GLU A N 1
ATOM 1882 C CA . GLU A 1 255 ? 144.460 56.952 32.699 1.00 36.77 523 GLU A CA 1
ATOM 1883 C C . GLU A 1 255 ? 145.176 58.091 33.442 1.00 41.99 523 GLU A C 1
ATOM 1884 O O . GLU A 1 255 ? 145.399 59.168 32.874 1.00 42.91 523 GLU A O 1
ATOM 1890 N N . VAL A 1 256 ? 145.481 57.850 34.731 1.00 38.24 524 VAL A N 1
ATOM 1891 C CA . VAL A 1 256 ? 146.263 58.713 35.635 1.00 38.07 524 VAL A CA 1
ATOM 1892 C C . VAL A 1 256 ? 147.328 57.785 36.218 1.00 42.22 524 VAL A C 1
ATOM 1893 O O . VAL A 1 256 ? 147.116 57.149 37.248 1.00 41.55 524 VAL A O 1
ATOM 1897 N N . TYR A 1 257 ? 148.424 57.615 35.485 1.00 39.54 525 TYR A N 1
ATOM 1898 C CA . TYR A 1 257 ? 149.437 56.607 35.781 1.00 38.74 525 TYR A CA 1
ATOM 1899 C C . TYR A 1 257 ? 150.745 57.195 36.243 1.00 43.16 525 TYR A C 1
ATOM 1900 O O . TYR A 1 257 ? 151.260 58.126 35.632 1.00 43.73 525 TYR A O 1
ATOM 1909 N N . ASN A 1 258 ? 151.327 56.568 37.270 1.00 37.94 526 ASN A N 1
ATOM 1910 C CA . ASN A 1 258 ? 152.631 56.889 37.836 1.00 37.01 526 ASN A CA 1
ATOM 1911 C C . ASN A 1 258 ? 152.811 58.406 38.028 1.00 43.90 526 ASN A C 1
ATOM 1912 O O . ASN A 1 258 ? 153.670 59.018 37.382 1.00 44.04 526 ASN A O 1
ATOM 1917 N N . CYS A 1 259 ? 151.972 59.016 38.886 1.00 40.46 527 CYS A N 1
ATOM 1918 C CA . CYS A 1 259 ? 152.110 60.433 39.219 1.00 39.89 527 CYS A CA 1
ATOM 1919 C C . CYS A 1 259 ? 152.492 60.478 40.708 1.00 45.12 527 CYS A C 1
ATOM 1920 O O . CYS A 1 259 ? 151.634 60.330 41.594 1.00 45.44 527 CYS A O 1
ATOM 1923 N N . PRO A 1 260 ? 153.831 60.497 40.978 1.00 41.65 528 PRO A N 1
ATOM 1924 C CA . PRO A 1 260 ? 154.333 60.323 42.355 1.00 40.41 528 PRO A CA 1
ATOM 1925 C C . PRO A 1 260 ? 153.899 61.361 43.378 1.00 44.38 528 PRO A C 1
ATOM 1926 O O . PRO A 1 260 ? 153.954 61.044 44.578 1.00 46.55 528 PRO A O 1
ATOM 1930 N N . ASN A 1 261 ? 153.458 62.553 42.952 1.00 38.01 529 ASN A N 1
ATOM 1931 C CA . ASN A 1 261 ? 153.078 63.558 43.931 1.00 39.20 529 ASN A CA 1
ATOM 1932 C C . ASN A 1 261 ? 151.550 63.536 44.219 1.00 45.16 529 ASN A C 1
ATOM 1933 O O . ASN A 1 261 ? 151.066 64.355 45.020 1.00 48.28 529 ASN A O 1
ATOM 1938 N N . LEU A 1 262 ? 150.829 62.534 43.681 1.00 37.97 530 LEU A N 1
ATOM 1939 C CA . LEU A 1 262 ? 149.428 62.342 44.019 1.00 37.30 530 LEU A CA 1
ATOM 1940 C C . LEU A 1 262 ? 149.331 61.779 45.433 1.00 42.77 530 LEU A C 1
ATOM 1941 O O . LEU A 1 262 ? 150.076 60.860 45.764 1.00 41.76 530 LEU A O 1
ATOM 1946 N N . THR A 1 263 ? 148.433 62.325 46.267 1.00 40.70 531 THR A N 1
ATOM 1947 C CA . THR A 1 263 ? 148.199 61.832 47.627 1.00 40.85 531 THR A CA 1
ATOM 1948 C C . THR A 1 263 ? 146.784 61.291 47.692 1.00 47.70 531 THR A C 1
ATOM 1949 O O . THR A 1 263 ? 146.398 60.659 48.681 1.00 49.60 531 THR A O 1
ATOM 1953 N N . LYS A 1 264 ? 146.019 61.522 46.608 1.00 43.98 532 LYS A N 1
ATOM 1954 C CA . LYS A 1 264 ? 144.641 61.069 46.383 1.00 43.49 532 LYS A CA 1
ATOM 1955 C C . LYS A 1 264 ? 144.384 61.069 44.898 1.00 46.83 532 LYS A C 1
ATOM 1956 O O . LYS A 1 264 ? 145.146 61.678 44.151 1.00 45.96 532 LYS A O 1
ATOM 1962 N N . LEU A 1 265 ? 143.325 60.396 44.450 1.00 45.44 533 LEU A N 1
ATOM 1963 C CA . LEU A 1 265 ? 142.971 60.399 43.020 1.00 43.95 533 LEU A CA 1
ATOM 1964 C C . LEU A 1 265 ? 142.284 61.703 42.683 1.00 48.55 533 LEU A C 1
ATOM 1965 O O . LEU A 1 265 ? 141.539 62.205 43.538 1.00 49.17 533 LEU A O 1
ATOM 1970 N N . PRO A 1 266 ? 142.509 62.279 41.465 1.00 44.48 534 PRO A N 1
ATOM 1971 C CA . PRO A 1 266 ? 141.801 63.526 41.100 1.00 43.99 534 PRO A CA 1
ATOM 1972 C C . PRO A 1 266 ? 140.287 63.293 41.167 1.00 46.39 534 PRO A C 1
ATOM 1973 O O . PRO A 1 266 ? 139.785 62.213 40.845 1.00 44.99 534 PRO A O 1
ATOM 1977 N N . THR A 1 267 ? 139.580 64.280 41.672 1.00 44.51 535 THR A N 1
ATOM 1978 C CA . THR A 1 267 ? 138.148 64.206 41.974 1.00 46.04 535 THR A CA 1
ATOM 1979 C C . THR A 1 267 ? 137.227 64.218 40.740 1.00 53.03 535 THR A C 1
ATOM 1980 O O . THR A 1 267 ? 136.028 63.919 40.877 1.00 54.97 535 THR A O 1
ATOM 1984 N N . PHE A 1 268 ? 137.766 64.542 39.558 1.00 49.18 536 PHE A N 1
ATOM 1985 C CA . PHE A 1 268 ? 136.951 64.632 38.346 1.00 49.50 536 PHE A CA 1
ATOM 1986 C C . PHE A 1 268 ? 136.495 63.245 37.889 1.00 53.17 536 PHE A C 1
ATOM 1987 O O . PHE A 1 268 ? 135.490 63.144 37.174 1.00 53.38 536 PHE A O 1
ATOM 1995 N N . LEU A 1 269 ? 137.256 62.188 38.273 1.00 47.33 537 LEU A N 1
ATOM 1996 C CA . LEU A 1 269 ? 136.989 60.808 37.867 1.00 45.32 537 LEU A CA 1
ATOM 1997 C C . LEU A 1 269 ? 135.607 60.372 38.319 1.00 52.09 537 LEU A C 1
ATOM 1998 O O . LEU A 1 269 ? 134.843 59.932 37.464 1.00 53.93 537 LEU A O 1
ATOM 2003 N N . LYS A 1 270 ? 135.242 60.569 39.618 1.00 47.76 538 LYS A N 1
ATOM 2004 C CA . LYS A 1 270 ? 133.917 60.165 40.129 1.00 47.30 538 LYS A CA 1
ATOM 2005 C C . LYS A 1 270 ? 132.772 61.027 39.535 1.00 52.71 538 LYS A C 1
ATOM 2006 O O . LYS A 1 270 ? 131.612 60.587 39.528 1.00 55.20 538 LYS A O 1
ATOM 2012 N N . ALA A 1 271 ? 133.112 62.205 38.996 1.00 47.46 539 ALA A N 1
ATOM 2013 C CA . ALA A 1 271 ? 132.169 63.129 38.374 1.00 47.41 539 ALA A CA 1
ATOM 2014 C C . ALA A 1 271 ? 131.833 62.728 36.914 1.00 51.55 539 ALA A C 1
ATOM 2015 O O . ALA A 1 271 ? 130.920 63.315 36.338 1.00 55.11 539 ALA A O 1
ATOM 2017 N N . LEU A 1 272 ? 132.537 61.746 36.322 1.00 44.74 540 LEU A N 1
ATOM 2018 C CA . LEU A 1 272 ? 132.306 61.333 34.930 1.00 43.73 540 LEU A CA 1
ATOM 2019 C C . LEU A 1 272 ? 131.067 60.428 34.795 1.00 50.49 540 LEU A C 1
ATOM 2020 O O . LEU A 1 272 ? 130.794 59.605 35.675 1.00 50.96 540 LEU A O 1
ATOM 2025 N N . PRO A 1 273 ? 130.287 60.561 33.700 1.00 49.62 541 PRO A N 1
ATOM 2026 C CA . PRO A 1 273 ? 129.069 59.735 33.587 1.00 50.90 541 PRO A CA 1
ATOM 2027 C C . PRO A 1 273 ? 129.258 58.360 32.907 1.00 54.43 541 PRO A C 1
ATOM 2028 O O . PRO A 1 273 ? 128.462 57.455 33.175 1.00 53.15 541 PRO A O 1
ATOM 2032 N N . GLU A 1 274 ? 130.264 58.207 32.004 1.00 51.22 542 GLU A N 1
ATOM 2033 C CA . GLU A 1 274 ? 130.360 56.991 31.203 1.00 50.86 542 GLU A CA 1
ATOM 2034 C C . GLU A 1 274 ? 131.754 56.338 31.147 1.00 52.70 542 GLU A C 1
ATOM 2035 O O . GLU A 1 274 ? 131.992 55.529 30.236 1.00 53.85 542 GLU A O 1
ATOM 2049 N N . GLN A 1 276 ? 134.660 53.747 31.413 1.00 44.03 544 GLN A N 1
ATOM 2050 C CA . GLN A 1 276 ? 134.674 52.273 31.355 1.00 43.95 544 GLN A CA 1
ATOM 2051 C C . GLN A 1 276 ? 136.021 51.722 31.783 1.00 46.82 544 GLN A C 1
ATOM 2052 O O . GLN A 1 276 ? 136.069 50.813 32.608 1.00 47.89 544 GLN A O 1
ATOM 2058 N N . LEU A 1 277 ? 137.113 52.265 31.236 1.00 42.44 545 LEU A N 1
ATOM 2059 C CA . LEU A 1 277 ? 138.475 51.860 31.609 1.00 40.73 545 LEU A CA 1
ATOM 2060 C C . LEU A 1 277 ? 139.086 52.929 32.540 1.00 45.29 545 LEU A C 1
ATOM 2061 O O . LEU A 1 277 ? 139.008 54.136 32.255 1.00 46.02 545 LEU A O 1
ATOM 2066 N N . ILE A 1 278 ? 139.714 52.480 33.630 1.00 40.05 546 ILE A N 1
ATOM 2067 C CA . ILE A 1 278 ? 140.398 53.381 34.541 1.00 39.31 546 ILE A CA 1
ATOM 2068 C C . ILE A 1 278 ? 141.752 52.767 34.895 1.00 44.23 546 ILE A C 1
ATOM 2069 O O . ILE A 1 278 ? 141.809 51.685 35.466 1.00 46.69 546 ILE A O 1
ATOM 2074 N N . ASN A 1 279 ? 142.832 53.452 34.531 1.00 38.87 547 ASN A N 1
ATOM 2075 C CA . ASN A 1 279 ? 144.177 53.023 34.861 1.00 37.70 547 ASN A CA 1
ATOM 2076 C C . ASN A 1 279 ? 144.745 54.009 35.882 1.00 41.61 547 ASN A C 1
ATOM 2077 O O . ASN A 1 279 ? 145.000 55.169 35.557 1.00 42.73 547 ASN A O 1
ATOM 2082 N N . VAL A 1 280 ? 144.879 53.568 37.126 1.00 37.29 548 VAL A N 1
ATOM 2083 C CA . VAL A 1 280 ? 145.391 54.405 38.220 1.00 36.68 548 VAL A CA 1
ATOM 2084 C C . VAL A 1 280 ? 146.572 53.677 38.875 1.00 38.91 548 VAL A C 1
ATOM 2085 O O . VAL A 1 280 ? 146.804 53.799 40.087 1.00 38.11 548 VAL A O 1
ATOM 2089 N N . ALA A 1 281 ? 147.341 52.945 38.046 1.00 34.42 549 ALA A N 1
ATOM 2090 C CA . ALA A 1 281 ? 148.505 52.196 38.505 1.00 34.27 549 ALA A CA 1
ATOM 2091 C C . ALA A 1 281 ? 149.703 53.126 38.818 1.00 43.42 549 ALA A C 1
ATOM 2092 O O . ALA A 1 281 ? 149.787 54.228 38.271 1.00 44.66 549 ALA A O 1
ATOM 2094 N N . CYS A 1 282 ? 150.611 52.675 39.705 1.00 41.18 550 CYS A N 1
ATOM 2095 C CA . CYS A 1 282 ? 151.873 53.314 40.131 1.00 42.31 550 CYS A CA 1
ATOM 2096 C C . CYS A 1 282 ? 151.677 54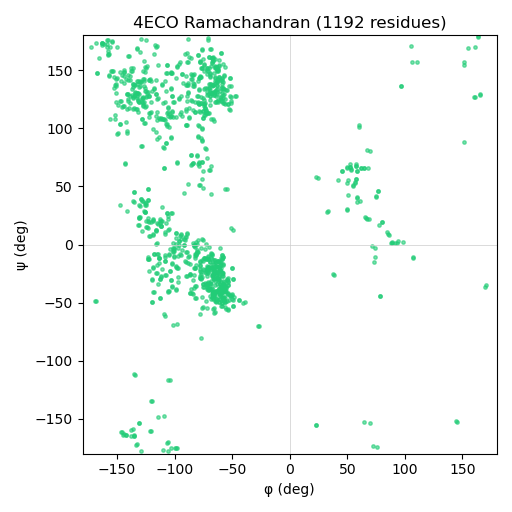.592 40.903 1.00 44.59 550 CYS A C 1
ATOM 2097 O O . CYS A 1 282 ? 152.634 55.373 40.964 1.00 45.60 550 CYS A O 1
ATOM 2100 N N . ASN A 1 283 ? 150.528 54.816 41.535 1.00 40.41 551 ASN A N 1
ATOM 2101 C CA . ASN A 1 283 ? 150.381 56.038 42.330 1.00 40.25 551 ASN A CA 1
ATOM 2102 C C . ASN A 1 283 ? 150.653 55.703 43.807 1.00 45.39 551 ASN A C 1
ATOM 2103 O O . ASN A 1 283 ? 149.744 55.669 44.638 1.00 46.03 551 ASN A O 1
ATOM 2108 N N . ARG A 1 284 ? 151.935 55.418 44.108 1.00 41.68 552 ARG A N 1
ATOM 2109 C CA . ARG A 1 284 ? 152.387 54.989 45.419 1.00 41.55 552 ARG A CA 1
ATOM 2110 C C . ARG A 1 284 ? 152.572 56.123 46.394 1.00 48.02 552 ARG A C 1
ATOM 2111 O O . ARG A 1 284 ? 152.850 55.850 47.564 1.00 48.82 552 ARG A O 1
ATOM 2119 N N . GLY A 1 285 ? 152.297 57.362 45.969 1.00 45.25 553 GLY A N 1
ATOM 2120 C CA . GLY A 1 285 ? 152.270 58.504 46.872 1.00 44.79 553 GLY A CA 1
ATOM 2121 C C . GLY A 1 285 ? 150.974 58.505 47.665 1.00 48.87 553 GLY A C 1
ATOM 2122 O O . GLY A 1 285 ? 150.886 59.137 48.727 1.00 52.29 553 GLY A O 1
ATOM 2123 N N . ILE A 1 286 ? 149.949 57.795 47.136 1.00 42.67 554 ILE A N 1
ATOM 2124 C CA . ILE A 1 286 ? 148.609 57.658 47.709 1.00 42.88 554 ILE A CA 1
ATOM 2125 C C . ILE A 1 286 ? 148.607 56.525 48.720 1.00 48.21 554 ILE A C 1
ATOM 2126 O O . ILE A 1 286 ? 148.904 55.381 48.358 1.00 46.48 554 ILE A O 1
ATOM 2131 N N . SER A 1 287 ? 148.206 56.829 49.975 1.00 46.44 555 SER A N 1
ATOM 2132 C CA . SER A 1 287 ? 148.109 55.825 51.040 1.00 46.44 555 SER A CA 1
ATOM 2133 C C . SER A 1 287 ? 147.094 54.740 50.676 1.00 51.89 555 SER A C 1
ATOM 2134 O O . SER A 1 287 ? 146.153 55.003 49.912 1.00 52.25 555 SER A O 1
ATOM 2137 N N . GLY A 1 288 ? 147.282 53.547 51.236 1.00 47.66 556 GLY A N 1
ATOM 2138 C CA . GLY A 1 288 ? 146.383 52.439 50.969 1.00 47.47 556 GLY A CA 1
ATOM 2139 C C . GLY A 1 288 ? 144.946 52.757 51.317 1.00 52.71 556 GLY A C 1
ATOM 2140 O O . GLY A 1 288 ? 144.026 52.358 50.590 1.00 53.99 556 GLY A O 1
ATOM 2141 N N . GLU A 1 289 ? 144.771 53.483 52.441 1.00 47.60 557 GLU A N 1
ATOM 2142 C CA A GLU A 1 289 ? 143.498 53.914 53.000 0.50 48.09 557 GLU A CA 1
ATOM 2143 C CA B GLU A 1 289 ? 143.457 53.861 52.961 0.50 48.28 557 GLU A CA 1
ATOM 2144 C C . GLU A 1 289 ? 142.800 54.895 52.018 1.00 51.68 557 GLU A C 1
ATOM 2145 O O . GLU A 1 289 ? 141.631 54.724 51.670 1.00 51.66 557 GLU A O 1
ATOM 2156 N N . GLN A 1 290 ? 143.550 55.902 51.550 1.00 47.29 558 GLN A N 1
ATOM 2157 C CA . GLN A 1 290 ? 143.067 56.946 50.647 1.00 47.15 558 GLN A CA 1
ATOM 2158 C C . GLN A 1 290 ? 142.649 56.374 49.274 1.00 52.25 558 GLN A C 1
ATOM 2159 O O . GLN A 1 290 ? 141.628 56.803 48.723 1.00 52.08 558 GLN A O 1
ATOM 2165 N N . LEU A 1 291 ? 143.435 55.423 48.724 1.00 47.37 559 LEU A N 1
ATOM 2166 C CA . LEU A 1 291 ? 143.120 54.812 47.437 1.00 44.63 559 LEU A CA 1
ATOM 2167 C C . LEU A 1 291 ? 141.878 53.921 47.586 1.00 49.80 559 LEU A C 1
ATOM 2168 O O . LEU A 1 291 ? 141.024 53.948 46.695 1.00 51.68 559 LEU A O 1
ATOM 2173 N N . LYS A 1 292 ? 141.731 53.208 48.737 1.00 44.58 560 LYS A N 1
ATOM 2174 C CA . LYS A 1 292 ? 140.562 52.371 49.046 1.00 44.80 560 LYS A CA 1
ATOM 2175 C C . LYS A 1 292 ? 139.311 53.249 49.058 1.00 52.26 560 LYS A C 1
ATOM 2176 O O . LYS A 1 292 ? 138.280 52.879 48.487 1.00 53.21 560 LYS A O 1
ATOM 2182 N N . ASP A 1 293 ? 139.428 54.433 49.681 1.00 50.36 561 ASP A N 1
ATOM 2183 C CA . ASP A 1 293 ? 138.371 55.434 49.792 1.00 51.33 561 ASP A CA 1
ATOM 2184 C C . ASP A 1 293 ? 138.017 56.048 48.416 1.00 54.77 561 ASP A C 1
ATOM 2185 O O . ASP A 1 293 ? 136.829 56.189 48.123 1.00 56.26 561 ASP A O 1
ATOM 2190 N N . ASP A 1 294 ? 139.023 56.352 47.568 1.00 49.47 562 ASP A N 1
ATOM 2191 C CA . ASP A 1 294 ? 138.795 56.895 46.219 1.00 48.78 562 ASP A CA 1
ATOM 2192 C C . ASP A 1 294 ? 138.106 55.840 45.336 1.00 53.24 562 ASP A C 1
ATOM 2193 O O . ASP A 1 294 ? 137.154 56.185 44.618 1.00 53.63 562 ASP A O 1
ATOM 2198 N N . TRP A 1 295 ? 138.561 54.554 45.419 1.00 47.82 563 TRP A N 1
ATOM 2199 C CA . TRP A 1 295 ? 137.944 53.426 44.702 1.00 46.59 563 TRP A CA 1
ATOM 2200 C C . TRP A 1 295 ? 136.485 53.282 45.169 1.00 50.84 563 TRP A C 1
ATOM 2201 O O . TRP A 1 295 ? 135.591 53.225 44.308 1.00 51.62 563 TRP A O 1
ATOM 2212 N N . GLN A 1 296 ? 136.241 53.324 46.516 1.00 45.40 564 GLN A N 1
ATOM 2213 C CA . GLN A 1 296 ? 134.902 53.191 47.089 1.00 46.46 564 GLN A CA 1
ATOM 2214 C C . GLN A 1 296 ? 133.987 54.253 46.537 1.00 52.66 564 GLN A C 1
ATOM 2215 O O . GLN A 1 296 ? 132.867 53.942 46.119 1.00 52.75 564 GLN A O 1
ATOM 2221 N N . ALA A 1 297 ? 134.493 55.503 46.503 1.00 50.68 565 ALA A N 1
ATOM 2222 C CA . ALA A 1 297 ? 133.794 56.688 46.012 1.00 50.83 565 ALA A CA 1
ATOM 2223 C C . ALA A 1 297 ? 133.366 56.497 44.553 1.00 56.92 565 ALA A C 1
ATOM 2224 O O . ALA A 1 297 ? 132.238 56.853 44.201 1.00 57.25 565 ALA A O 1
ATOM 2226 N N . LEU A 1 298 ? 134.256 55.888 43.723 1.00 53.17 566 LEU A N 1
ATOM 2227 C CA . LEU A 1 298 ? 133.980 55.592 42.321 1.00 52.34 566 LEU A CA 1
ATOM 2228 C C . LEU A 1 298 ? 132.819 54.588 42.203 1.00 56.68 566 LEU A C 1
ATOM 2229 O O . LEU A 1 298 ? 131.876 54.857 41.453 1.00 56.36 566 LEU A O 1
ATOM 2234 N N . ALA A 1 299 ? 132.849 53.493 42.996 1.00 53.72 567 ALA A N 1
ATOM 2235 C CA . ALA A 1 299 ? 131.794 52.463 43.043 1.00 54.12 567 ALA A CA 1
ATOM 2236 C C . ALA A 1 299 ? 130.437 53.049 43.492 1.00 59.85 567 ALA A C 1
ATOM 2237 O O . ALA A 1 299 ? 129.382 52.671 42.954 1.00 61.05 567 ALA A O 1
ATOM 2239 N N . ASP A 1 300 ? 130.477 53.992 44.458 1.00 55.32 568 ASP A N 1
ATOM 2240 C CA . ASP A 1 300 ? 129.283 54.627 45.020 1.00 56.02 568 ASP A CA 1
ATOM 2241 C C . ASP A 1 300 ? 128.713 55.703 44.079 1.00 61.50 568 ASP A C 1
ATOM 2242 O O . ASP A 1 300 ? 127.521 56.013 44.172 1.00 63.49 568 ASP A O 1
ATOM 2247 N N . ALA A 1 301 ? 129.543 56.261 43.177 1.00 56.66 569 ALA A N 1
ATOM 2248 C CA . ALA A 1 301 ? 129.100 57.274 42.212 1.00 56.57 569 ALA A CA 1
ATOM 2249 C C . ALA A 1 301 ? 128.384 56.600 41.016 1.00 58.58 569 ALA A C 1
ATOM 2250 O O . ALA A 1 301 ? 128.539 55.381 40.848 1.00 56.39 569 ALA A O 1
ATOM 2252 N N . PRO A 1 302 ? 127.589 57.342 40.185 1.00 55.94 570 PRO A N 1
ATOM 2253 C CA . PRO A 1 302 ? 126.883 56.687 39.058 1.00 56.43 570 PRO A CA 1
ATOM 2254 C C . PRO A 1 302 ? 127.807 55.983 38.070 1.00 61.68 570 PRO A C 1
ATOM 2255 O O . PRO A 1 302 ? 127.361 55.022 37.431 1.00 63.01 570 PRO A O 1
ATOM 2259 N N . VAL A 1 303 ? 129.094 56.428 37.982 1.00 57.10 571 VAL A N 1
ATOM 2260 C CA . VAL A 1 303 ? 130.152 55.881 37.120 1.00 54.48 571 VAL A CA 1
ATOM 2261 C C . VAL A 1 303 ? 130.527 54.432 37.563 1.00 55.99 571 VAL A C 1
ATOM 2262 O O . VAL A 1 303 ? 130.991 53.656 36.714 1.00 56.18 571 VAL A O 1
ATOM 2266 N N . GLY A 1 304 ? 130.304 54.088 38.847 1.00 49.40 572 GLY A N 1
ATOM 2267 C CA . GLY A 1 304 ? 130.594 52.766 39.409 1.00 48.41 572 GLY A CA 1
ATOM 2268 C C . GLY A 1 304 ? 129.932 51.653 38.626 1.00 54.65 572 GLY A C 1
ATOM 2269 O O . GLY A 1 304 ? 130.556 50.631 38.301 1.00 53.49 572 GLY A O 1
ATOM 2270 N N . GLU A 1 305 ? 128.667 51.906 38.260 1.00 53.44 573 GLU A N 1
ATOM 2271 C CA . GLU A 1 305 ? 127.836 51.038 37.439 1.00 54.32 573 GLU A CA 1
ATOM 2272 C C . GLU A 1 305 ? 128.347 50.888 35.999 1.00 57.76 573 GLU A C 1
ATOM 2273 O O . GLU A 1 305 ? 127.869 49.993 35.288 1.00 58.55 573 GLU A O 1
ATOM 2279 N N . LYS A 1 306 ? 129.256 51.796 35.545 1.00 51.42 574 LYS A N 1
ATOM 2280 C CA . LYS A 1 306 ? 129.718 51.826 34.151 1.00 49.76 574 LYS A CA 1
ATOM 2281 C C . LYS A 1 306 ? 131.117 51.231 33.950 1.00 52.91 574 LYS A C 1
ATOM 2282 O O . LYS A 1 306 ? 131.375 50.718 32.863 1.00 52.79 574 LYS A O 1
ATOM 2288 N N . ILE A 1 307 ? 132.014 51.326 34.957 1.00 48.17 575 ILE A N 1
ATOM 2289 C CA . ILE A 1 307 ? 133.414 50.872 34.884 1.00 45.93 575 ILE A CA 1
ATOM 2290 C C . ILE A 1 307 ? 133.463 49.380 34.540 1.00 49.39 575 ILE A C 1
ATOM 2291 O O . ILE A 1 307 ? 132.706 48.582 35.088 1.00 50.43 575 ILE A O 1
ATOM 2296 N N . GLN A 1 308 ? 134.332 49.027 33.595 1.00 44.64 576 GLN A N 1
ATOM 2297 C CA . GLN A 1 308 ? 134.498 47.668 33.075 1.00 43.62 576 GLN A CA 1
ATOM 2298 C C . GLN A 1 308 ? 135.909 47.125 33.301 1.00 45.33 576 GLN A C 1
ATOM 2299 O O . GLN A 1 308 ? 136.068 45.906 33.394 1.00 44.43 576 GLN A O 1
ATOM 2305 N N . ILE A 1 309 ? 136.935 48.019 33.327 1.00 40.59 577 ILE A N 1
ATOM 2306 C CA . ILE A 1 309 ? 138.356 47.652 33.480 1.00 37.10 577 ILE A CA 1
ATOM 2307 C C . ILE A 1 309 ? 139.000 48.525 34.542 1.00 40.85 577 ILE A C 1
ATOM 2308 O O . ILE A 1 309 ? 138.890 49.738 34.474 1.00 41.24 577 ILE A O 1
ATOM 2313 N N . ILE A 1 310 ? 139.698 47.903 35.495 1.00 38.96 578 ILE A N 1
ATOM 2314 C CA . ILE A 1 310 ? 140.441 48.590 36.550 1.00 39.17 578 ILE A CA 1
ATOM 2315 C C . ILE A 1 310 ? 141.902 48.106 36.546 1.00 42.33 578 ILE A C 1
ATOM 2316 O O . ILE A 1 310 ? 142.168 46.919 36.756 1.00 43.87 578 ILE A O 1
ATOM 2321 N N . TYR A 1 311 ? 142.835 49.022 36.296 1.00 36.37 579 TYR A N 1
ATOM 2322 C CA . TYR A 1 311 ? 144.265 48.755 36.417 1.00 35.32 579 TYR A CA 1
ATOM 2323 C C . TYR A 1 311 ? 144.695 49.491 37.681 1.00 39.25 579 TYR A C 1
ATOM 2324 O O . TYR A 1 311 ? 144.717 50.730 37.671 1.00 38.47 579 TYR A O 1
ATOM 2333 N N . ILE A 1 312 ? 144.912 48.763 38.800 1.00 35.61 580 ILE A N 1
ATOM 2334 C CA . ILE A 1 312 ? 145.232 49.453 40.050 1.00 36.55 580 ILE A CA 1
ATOM 2335 C C . ILE A 1 312 ? 146.495 48.809 40.715 1.00 42.86 580 ILE A C 1
ATOM 2336 O O . ILE A 1 312 ? 146.739 48.994 41.921 1.00 42.68 580 ILE A O 1
ATOM 2341 N N . GLY A 1 313 ? 147.319 48.145 39.895 1.00 39.56 581 GLY A N 1
ATOM 2342 C CA . GLY A 1 313 ? 148.573 47.551 40.352 1.00 39.08 581 GLY A CA 1
ATOM 2343 C C . GLY A 1 313 ? 149.618 48.584 40.748 1.00 43.00 581 GLY A C 1
ATOM 2344 O O . GLY A 1 313 ? 149.457 49.776 40.455 1.00 43.15 581 GLY A O 1
ATOM 2345 N N . TYR A 1 314 ? 150.712 48.135 41.405 1.00 39.35 582 TYR A N 1
ATOM 2346 C CA . TYR A 1 314 ? 151.820 48.985 41.879 1.00 40.35 582 TYR A CA 1
ATOM 2347 C C . TYR A 1 314 ? 151.282 50.134 42.788 1.00 46.41 582 TYR A C 1
ATOM 2348 O O . TYR A 1 314 ? 151.598 51.304 42.605 1.00 46.81 582 TYR A O 1
ATOM 2357 N N . ASN A 1 315 ? 150.481 49.770 43.776 1.00 42.81 583 ASN A N 1
ATOM 2358 C CA . ASN A 1 315 ? 149.890 50.733 44.673 1.00 42.89 583 ASN A CA 1
ATOM 2359 C C . ASN A 1 315 ? 150.050 50.247 46.115 1.00 47.77 583 ASN A C 1
ATOM 2360 O O . ASN A 1 315 ? 150.775 49.271 46.344 1.00 47.81 583 ASN A O 1
ATOM 2365 N N . ASN A 1 316 ? 149.420 50.943 47.088 1.00 43.00 584 ASN A N 1
ATOM 2366 C CA . ASN A 1 316 ? 149.585 50.612 48.491 1.00 42.59 584 ASN A CA 1
ATOM 2367 C C . ASN A 1 316 ? 148.322 50.036 49.159 1.00 49.22 584 ASN A C 1
ATOM 2368 O O . ASN A 1 316 ? 148.291 49.974 50.402 1.00 52.39 584 ASN A O 1
ATOM 2373 N N . LEU A 1 317 ? 147.308 49.587 48.375 1.00 43.75 585 LEU A N 1
ATOM 2374 C CA . LEU A 1 317 ? 146.052 49.041 48.911 1.00 44.28 585 LEU A CA 1
ATOM 2375 C C . LEU A 1 317 ? 146.268 47.943 49.942 1.00 50.03 585 LEU A C 1
ATOM 2376 O O . LEU A 1 317 ? 146.991 46.993 49.651 1.00 50.74 585 LEU A O 1
ATOM 2381 N N . LYS A 1 318 ? 145.649 48.059 51.133 1.00 46.69 586 LYS A N 1
ATOM 2382 C CA . LYS A 1 318 ? 145.737 47.007 52.157 1.00 46.51 586 LYS A CA 1
ATOM 2383 C C . LYS A 1 318 ? 144.490 46.128 52.086 1.00 47.24 586 LYS A C 1
ATOM 2384 O O . LYS A 1 318 ? 144.524 44.990 52.527 1.00 46.22 586 LYS A O 1
ATOM 2390 N N . THR A 1 319 ? 143.413 46.643 51.480 1.00 43.14 587 THR A N 1
ATOM 2391 C CA . THR A 1 319 ? 142.143 45.930 51.274 1.00 43.86 587 THR A CA 1
ATOM 2392 C C . THR A 1 319 ? 141.342 46.673 50.194 1.00 48.95 587 THR A C 1
ATOM 2393 O O . THR A 1 319 ? 141.737 47.754 49.762 1.00 47.52 587 THR A O 1
ATOM 2397 N N . PHE A 1 320 ? 140.218 46.075 49.778 1.00 46.95 588 PHE A N 1
ATOM 2398 C CA . PHE A 1 320 ? 139.263 46.610 48.811 1.00 45.98 588 PHE A CA 1
ATOM 2399 C C . PHE A 1 320 ? 138.194 47.392 49.517 1.00 52.84 588 PHE A C 1
ATOM 2400 O O . PHE A 1 320 ? 137.968 47.128 50.704 1.00 52.81 588 PHE A O 1
ATOM 2408 N N . PRO A 1 321 ? 137.408 48.241 48.794 1.00 51.66 589 PRO A N 1
ATOM 2409 C CA . PRO A 1 321 ? 136.229 48.865 49.419 1.00 53.46 589 PRO A CA 1
ATOM 2410 C C . PRO A 1 321 ? 135.219 47.808 49.923 1.00 60.18 589 PRO A C 1
ATOM 2411 O O . PRO A 1 321 ? 135.290 46.630 49.526 1.00 59.34 589 PRO A O 1
ATOM 2415 N N . VAL A 1 322 ? 134.278 48.232 50.783 1.00 58.21 590 VAL A N 1
ATOM 2416 C CA . VAL A 1 322 ? 133.210 47.413 51.385 1.00 58.97 590 VAL A CA 1
ATOM 2417 C C . VAL A 1 322 ? 132.425 46.641 50.286 1.00 64.07 590 VAL A C 1
ATOM 2418 O O . VAL A 1 322 ? 132.220 47.184 49.187 1.00 62.30 590 VAL A O 1
ATOM 2422 N N . GLU A 1 323 ? 131.999 45.368 50.604 1.00 62.56 591 GLU A N 1
ATOM 2423 C CA A GLU A 1 323 ? 131.249 44.478 49.707 0.50 62.32 591 GLU A CA 1
ATOM 2424 C CA B GLU A 1 323 ? 131.253 44.479 49.697 0.50 62.14 591 GLU A CA 1
ATOM 2425 C C . GLU A 1 323 ? 130.062 45.199 49.050 1.00 67.91 591 GLU A C 1
ATOM 2426 O O . GLU A 1 323 ? 129.880 45.062 47.841 1.00 67.68 591 GLU A O 1
ATOM 2437 N N . THR A 1 324 ? 129.262 45.974 49.844 1.00 65.89 592 THR A N 1
ATOM 2438 C CA . THR A 1 324 ? 128.058 46.701 49.385 1.00 66.63 592 THR A CA 1
ATOM 2439 C C . THR A 1 324 ? 128.389 47.759 48.285 1.00 67.55 592 THR A C 1
ATOM 2440 O O . THR A 1 324 ? 127.524 48.090 47.464 1.00 68.13 592 THR A O 1
ATOM 2444 N N . SER A 1 325 ? 129.626 48.282 48.282 1.00 59.56 593 SER A N 1
ATOM 2445 C CA . SER A 1 325 ? 130.073 49.254 47.293 1.00 56.39 593 SER A CA 1
ATOM 2446 C C . SER A 1 325 ? 130.556 48.518 46.061 1.00 58.51 593 SER A C 1
ATOM 2447 O O . SER A 1 325 ? 130.215 48.914 44.951 1.00 58.13 593 SER A O 1
ATOM 2450 N N . LEU A 1 326 ? 131.308 47.404 46.257 1.00 53.62 594 LEU A N 1
ATOM 2451 C CA . LEU A 1 326 ? 131.826 46.542 45.191 1.00 50.87 594 LEU A CA 1
ATOM 2452 C C . LEU A 1 326 ? 130.682 45.950 44.349 1.00 56.59 594 LEU A C 1
ATOM 2453 O O . LEU A 1 326 ? 130.790 45.928 43.125 1.00 56.41 594 LEU A O 1
ATOM 2458 N N . GLN A 1 327 ? 129.587 45.505 45.002 1.00 55.26 595 GLN A N 1
ATOM 2459 C CA . GLN A 1 327 ? 128.390 44.911 44.387 1.00 56.77 595 GLN A CA 1
ATOM 2460 C C . GLN A 1 327 ? 127.765 45.801 43.302 1.00 59.54 595 GLN A C 1
ATOM 2461 O O . GLN A 1 327 ? 127.107 45.280 42.393 1.00 61.20 595 GLN A O 1
ATOM 2467 N N . LYS A 1 328 ? 127.923 47.139 43.440 1.00 52.24 596 LYS A N 1
ATOM 2468 C CA . LYS A 1 328 ? 127.372 48.155 42.538 1.00 50.64 596 LYS A CA 1
ATOM 2469 C C . LYS A 1 328 ? 128.048 48.137 41.166 1.00 53.48 596 LYS A C 1
ATOM 2470 O O . LYS A 1 328 ? 127.415 48.483 40.173 1.00 54.78 596 LYS A O 1
ATOM 2484 N N . LYS A 1 330 ? 128.499 46.406 38.614 1.00 50.20 598 LYS A N 1
ATOM 2485 C CA . LYS A 1 330 ? 127.891 45.325 37.826 1.00 50.78 598 LYS A CA 1
ATOM 2486 C C . LYS A 1 330 ? 128.590 45.124 36.499 1.00 54.45 598 LYS A C 1
ATOM 2487 O O . LYS A 1 330 ? 128.715 43.990 36.072 1.00 55.01 598 LYS A O 1
ATOM 2493 N N . LYS A 1 331 ? 129.080 46.194 35.865 1.00 50.99 599 LYS A N 1
ATOM 2494 C CA . LYS A 1 331 ? 129.722 46.069 34.563 1.00 50.08 599 LYS A CA 1
ATOM 2495 C C . LYS A 1 331 ? 131.221 45.680 34.662 1.00 52.69 599 LYS A C 1
ATOM 2496 O O . LYS A 1 331 ? 131.840 45.518 33.605 1.00 51.81 599 LYS A O 1
ATOM 2502 N N . LEU A 1 332 ? 131.792 45.471 35.889 1.00 47.20 600 LEU A N 1
ATOM 2503 C CA . LEU A 1 332 ? 133.220 45.144 36.041 1.00 44.70 600 LEU A CA 1
ATOM 2504 C C . LEU A 1 332 ? 133.597 43.798 35.391 1.00 51.07 600 LEU A C 1
ATOM 2505 O O . LEU A 1 332 ? 132.963 42.783 35.668 1.00 53.25 600 LEU A O 1
ATOM 2510 N N . GLY A 1 333 ? 134.647 43.805 34.571 1.00 45.92 601 GLY A N 1
ATOM 2511 C CA . GLY A 1 333 ? 135.113 42.607 33.881 1.00 45.16 601 GLY A CA 1
ATOM 2512 C C . GLY A 1 333 ? 136.599 42.322 33.984 1.00 47.99 601 GLY A C 1
ATOM 2513 O O . GLY A 1 333 ? 137.045 41.194 33.723 1.00 47.12 601 GLY A O 1
ATOM 2522 N N . LEU A 1 335 ? 140.113 43.145 36.537 1.00 39.74 603 LEU A N 1
ATOM 2523 C CA . LEU A 1 335 ? 140.723 43.701 37.740 1.00 38.22 603 LEU A CA 1
ATOM 2524 C C . LEU A 1 335 ? 142.119 43.153 37.909 1.00 43.27 603 LEU A C 1
ATOM 2525 O O . LEU A 1 335 ? 142.313 41.922 37.829 1.00 43.49 603 LEU A O 1
ATOM 2530 N N . GLU A 1 336 ? 143.096 44.066 38.111 1.00 38.21 604 GLU A N 1
ATOM 2531 C CA . GLU A 1 336 ? 144.477 43.679 38.390 1.00 37.87 604 GLU A CA 1
ATOM 2532 C C . GLU A 1 336 ? 144.954 44.554 39.558 1.00 44.81 604 GLU A C 1
ATOM 2533 O O . GLU A 1 336 ? 144.722 45.774 39.558 1.00 45.04 604 GLU A O 1
ATOM 2539 N N . CYS A 1 337 ? 145.554 43.904 40.587 1.00 43.04 605 CYS A N 1
ATOM 2540 C CA . CYS A 1 337 ? 146.088 44.547 41.795 1.00 43.36 605 CYS A CA 1
ATOM 2541 C C . CYS A 1 337 ? 147.519 44.067 42.061 1.00 43.54 605 CYS A C 1
ATOM 2542 O O . CYS A 1 337 ? 147.919 43.958 43.225 1.00 42.48 605 CYS A O 1
ATOM 2545 N N . LEU A 1 338 ? 148.286 43.785 40.997 1.00 38.64 606 LEU A N 1
ATOM 2546 C CA . LEU A 1 338 ? 149.680 43.376 41.116 1.00 38.76 606 LEU A CA 1
ATOM 2547 C C . LEU A 1 338 ? 150.473 44.336 41.983 1.00 43.98 606 LEU A C 1
ATOM 2548 O O . LEU A 1 338 ? 150.307 45.547 41.861 1.00 46.60 606 LEU A O 1
ATOM 2553 N N . TYR A 1 339 ? 151.301 43.807 42.876 1.00 38.46 607 TYR A N 1
ATOM 2554 C CA . TYR A 1 339 ? 152.206 44.556 43.736 1.00 38.58 607 TYR A CA 1
ATOM 2555 C C . TYR A 1 339 ? 151.492 45.656 44.510 1.00 44.00 607 TYR A C 1
ATOM 2556 O O . TYR A 1 339 ? 151.726 46.854 44.307 1.00 44.25 607 TYR A O 1
ATOM 2565 N N . ASN A 1 340 ? 150.619 45.229 45.408 1.00 40.88 608 ASN A N 1
ATOM 2566 C CA . ASN A 1 340 ? 149.924 46.090 46.354 1.00 41.15 608 ASN A CA 1
ATOM 2567 C C . ASN A 1 340 ? 150.309 45.572 47.741 1.00 45.99 608 ASN A C 1
ATOM 2568 O O . ASN A 1 340 ? 151.305 44.856 47.851 1.00 45.83 608 ASN A O 1
ATOM 2573 N N . GLN A 1 341 ? 149.538 45.888 48.779 1.00 43.10 609 GLN A N 1
ATOM 2574 C CA . GLN A 1 341 ? 149.815 45.411 50.126 1.00 43.70 609 GLN A CA 1
ATOM 2575 C C . GLN A 1 341 ? 148.591 44.710 50.684 1.00 49.89 609 GLN A C 1
ATOM 2576 O O . GLN A 1 341 ? 148.350 44.765 51.899 1.00 52.45 609 GLN A O 1
ATOM 2582 N N . LEU A 1 342 ? 147.766 44.128 49.777 1.00 44.25 610 LEU A N 1
ATOM 2583 C CA . LEU A 1 342 ? 146.498 43.479 50.120 1.00 43.89 610 LEU A CA 1
ATOM 2584 C C . LEU A 1 342 ? 146.741 42.386 51.144 1.00 51.63 610 LEU A C 1
ATOM 2585 O O . LEU A 1 342 ? 147.558 41.499 50.917 1.00 53.44 610 LEU A O 1
ATOM 2590 N N . GLU A 1 343 ? 146.098 42.510 52.307 1.00 47.95 611 GLU A N 1
ATOM 2591 C CA . GLU A 1 343 ? 146.249 41.585 53.431 1.00 47.34 611 GLU A CA 1
ATOM 2592 C C . GLU A 1 343 ? 144.893 41.009 53.871 1.00 52.04 611 GLU A C 1
ATOM 2593 O O . GLU A 1 343 ? 143.851 41.664 53.685 1.00 51.28 611 GLU A O 1
ATOM 2599 N N . GLY A 1 344 ? 144.947 39.804 54.463 1.00 48.92 612 GLY A N 1
ATOM 2600 C CA . GLY A 1 344 ? 143.812 39.100 55.042 1.00 49.53 612 GLY A CA 1
ATOM 2601 C C . GLY A 1 344 ? 142.795 38.587 54.058 1.00 53.33 612 GLY A C 1
ATOM 2602 O O . GLY A 1 344 ? 143.134 38.277 52.905 1.00 52.64 612 GLY A O 1
ATOM 2603 N N . LYS A 1 345 ? 141.540 38.459 54.541 1.00 49.59 613 LYS A N 1
ATOM 2604 C CA . LYS A 1 345 ? 140.401 38.002 53.749 1.00 49.51 613 LYS A CA 1
ATOM 2605 C C . LYS A 1 345 ? 139.930 39.182 52.892 1.00 51.06 613 LYS A C 1
ATOM 2606 O O . LYS A 1 345 ? 139.856 40.311 53.380 1.00 51.48 613 LYS A O 1
ATOM 2612 N N . LEU A 1 346 ? 139.702 38.948 51.604 1.00 47.24 614 LEU A N 1
ATOM 2613 C CA . LEU A 1 346 ? 139.302 40.037 50.706 1.00 46.98 614 LEU A CA 1
ATOM 2614 C C . LEU A 1 346 ? 137.806 40.294 50.716 1.00 54.52 614 LEU A C 1
ATOM 2615 O O . LEU A 1 346 ? 137.044 39.333 50.695 1.00 55.40 614 LEU A O 1
ATOM 2620 N N . PRO A 1 347 ? 137.342 41.563 50.624 1.00 52.22 615 PRO A N 1
ATOM 2621 C CA . PRO A 1 347 ? 135.892 41.791 50.455 1.00 53.11 615 PRO A CA 1
ATOM 2622 C C . PRO A 1 347 ? 135.433 41.188 49.106 1.00 56.91 615 PRO A C 1
ATOM 2623 O O . PRO A 1 347 ? 136.254 41.082 48.184 1.00 55.28 615 PRO A O 1
ATOM 2627 N N . ALA A 1 348 ? 134.163 40.728 49.001 1.00 54.58 616 ALA A N 1
ATOM 2628 C CA . ALA A 1 348 ? 133.661 40.071 47.778 1.00 53.98 616 ALA A CA 1
ATOM 2629 C C . ALA A 1 348 ? 132.786 40.983 46.902 1.00 57.48 616 ALA A C 1
ATOM 2630 O O . ALA A 1 348 ? 132.061 41.825 47.426 1.00 59.51 616 ALA A O 1
ATOM 2632 N N . PHE A 1 349 ? 132.836 40.782 45.567 1.00 50.86 617 PHE A N 1
ATOM 2633 C CA . PHE A 1 349 ? 131.996 41.508 44.594 1.00 50.37 617 PHE A CA 1
ATOM 2634 C C . PHE A 1 349 ? 130.615 40.829 44.424 1.00 56.86 617 PHE A C 1
ATOM 2635 O O . PHE A 1 349 ? 129.593 41.504 44.222 1.00 56.79 617 PHE A O 1
ATOM 2643 N N . GLY A 1 350 ? 130.638 39.489 44.447 1.00 54.25 618 GLY A N 1
ATOM 2644 C CA . GLY A 1 350 ? 129.488 38.625 44.226 1.00 55.99 618 GLY A CA 1
ATOM 2645 C C . GLY A 1 350 ? 129.614 37.883 42.911 1.00 61.00 618 GLY A C 1
ATOM 2646 O O . GLY A 1 350 ? 130.339 38.331 42.016 1.00 59.67 618 GLY A O 1
ATOM 2647 N N . SER A 1 351 ? 128.914 36.733 42.791 1.00 59.27 619 SER A N 1
ATOM 2648 C CA . SER A 1 351 ? 128.888 35.868 41.595 1.00 58.84 619 SER A CA 1
ATOM 2649 C C . SER A 1 351 ? 128.372 36.610 40.355 1.00 62.88 619 SER A C 1
ATOM 2650 O O . SER A 1 351 ? 128.772 36.288 39.238 1.00 61.66 619 SER A O 1
ATOM 2653 N N . GLU A 1 352 ? 127.450 37.573 40.567 1.00 60.75 620 GLU A N 1
ATOM 2654 C CA . GLU A 1 352 ? 126.789 38.415 39.560 1.00 61.22 620 GLU A CA 1
ATOM 2655 C C . GLU A 1 352 ? 127.795 39.214 38.706 1.00 62.17 620 GLU A C 1
ATOM 2656 O O . GLU A 1 352 ? 127.527 39.450 37.519 1.00 60.37 620 GLU A O 1
ATOM 2662 N N . ILE A 1 353 ? 128.932 39.650 39.310 1.00 56.75 621 ILE A N 1
ATOM 2663 C CA . ILE A 1 353 ? 129.998 40.387 38.622 1.00 54.49 621 ILE A CA 1
ATOM 2664 C C . ILE A 1 353 ? 130.881 39.322 37.972 1.00 55.92 621 ILE A C 1
ATOM 2665 O O . ILE A 1 353 ? 131.426 38.470 38.667 1.00 56.30 621 ILE A O 1
ATOM 2670 N N . LYS A 1 354 ? 130.935 39.327 36.634 1.00 49.94 622 LYS A N 1
ATOM 2671 C CA . LYS A 1 354 ? 131.640 38.335 35.837 1.00 48.26 622 LYS A CA 1
ATOM 2672 C C . LYS A 1 354 ? 132.985 38.866 35.336 1.00 52.10 622 LYS A C 1
ATOM 2673 O O . LYS A 1 354 ? 133.019 39.739 34.472 1.00 53.05 622 LYS A O 1
ATOM 2679 N N . LEU A 1 355 ? 134.092 38.340 35.872 1.00 47.49 623 LEU A N 1
ATOM 2680 C CA . LEU A 1 355 ? 135.413 38.775 35.439 1.00 46.36 623 LEU A CA 1
ATOM 2681 C C . LEU A 1 355 ? 135.966 37.888 34.301 1.00 49.88 623 LEU A C 1
ATOM 2682 O O . LEU A 1 355 ? 135.824 36.664 34.329 1.00 48.02 623 LEU A O 1
ATOM 2687 N N . ALA A 1 356 ? 136.596 38.536 33.306 1.00 47.79 624 ALA A N 1
ATOM 2688 C CA . ALA A 1 356 ? 137.298 37.916 32.173 1.00 48.34 624 ALA A CA 1
ATOM 2689 C C . ALA A 1 356 ? 138.808 37.846 32.477 1.00 52.64 624 ALA A C 1
ATOM 2690 O O . ALA A 1 356 ? 139.516 36.960 31.999 1.00 51.94 624 ALA A O 1
ATOM 2692 N N . SER A 1 357 ? 139.281 38.789 33.305 1.00 49.18 625 SER A N 1
ATOM 2693 C CA . SER A 1 357 ? 140.651 38.889 33.794 1.00 46.77 625 SER A CA 1
ATOM 2694 C C . SER A 1 357 ? 140.636 39.105 35.274 1.00 46.63 625 SER A C 1
ATOM 2695 O O . SER A 1 357 ? 139.842 39.891 35.753 1.00 48.19 625 SER A O 1
ATOM 2698 N N . LEU A 1 358 ? 141.521 38.438 35.992 1.00 40.00 626 LEU A N 1
ATOM 2699 C CA . LEU A 1 358 ? 141.737 38.631 37.423 1.00 37.94 626 LEU A CA 1
ATOM 2700 C C . LEU A 1 358 ? 143.187 38.290 37.727 1.00 40.01 626 LEU A C 1
ATOM 2701 O O . LEU A 1 358 ? 143.684 37.231 37.368 1.00 37.85 626 LEU A O 1
ATOM 2706 N N . ASN A 1 359 ? 143.884 39.247 38.294 1.00 39.11 627 ASN A N 1
ATOM 2707 C CA . ASN A 1 359 ? 145.281 39.092 38.661 1.00 38.79 627 ASN A CA 1
ATOM 2708 C C . ASN A 1 359 ? 145.521 39.819 39.988 1.00 42.77 627 ASN A C 1
ATOM 2709 O O . ASN A 1 359 ? 145.515 41.046 40.023 1.00 41.61 627 ASN A O 1
ATOM 2714 N N . LEU A 1 360 ? 145.662 39.039 41.087 1.00 40.68 628 LEU A N 1
ATOM 2715 C CA . LEU A 1 360 ? 145.869 39.525 42.461 1.00 39.58 628 LEU A CA 1
ATOM 2716 C C . LEU A 1 360 ? 147.279 39.158 42.959 1.00 42.10 628 LEU A C 1
ATOM 2717 O O . LEU A 1 360 ? 147.545 39.197 44.167 1.00 43.56 628 LEU A O 1
ATOM 2722 N N . ALA A 1 361 ? 148.196 38.835 42.018 1.00 34.79 629 ALA A N 1
ATOM 2723 C CA . ALA A 1 361 ? 149.522 38.383 42.375 1.00 33.09 629 ALA A CA 1
ATOM 2724 C C . ALA A 1 361 ? 150.323 39.461 43.096 1.00 37.25 629 ALA A C 1
ATOM 2725 O O . ALA A 1 361 ? 150.070 40.655 42.929 1.00 35.17 629 ALA A O 1
ATOM 2727 N N . TYR A 1 362 ? 151.260 39.002 43.945 1.00 33.56 630 TYR A N 1
ATOM 2728 C CA . TYR A 1 362 ? 152.215 39.791 44.688 1.00 34.07 630 TYR A CA 1
ATOM 2729 C C . TYR A 1 362 ? 151.519 40.699 45.706 1.00 42.78 630 TYR A C 1
ATOM 2730 O O . TYR A 1 362 ? 151.581 41.938 45.649 1.00 42.96 630 TYR A O 1
ATOM 2739 N N . ASN A 1 363 ? 150.906 40.042 46.684 1.00 40.74 631 ASN A N 1
ATOM 2740 C CA . ASN A 1 363 ? 150.216 40.659 47.814 1.00 41.67 631 ASN A CA 1
ATOM 2741 C C . ASN A 1 363 ? 150.413 39.752 49.043 1.00 44.51 631 ASN A C 1
ATOM 2742 O O . ASN A 1 363 ? 151.328 38.925 49.068 1.00 41.97 631 ASN A O 1
ATOM 2747 N N . GLN A 1 364 ? 149.570 39.912 50.052 1.00 42.90 632 GLN A N 1
ATOM 2748 C CA . GLN A 1 364 ? 149.659 39.125 51.277 1.00 44.02 632 GLN A CA 1
ATOM 2749 C C . GLN A 1 364 ? 148.241 38.673 51.679 1.00 47.81 632 GLN A C 1
ATOM 2750 O O . GLN A 1 364 ? 147.882 38.636 52.857 1.00 48.94 632 GLN A O 1
ATOM 2756 N N . ILE A 1 365 ? 147.437 38.346 50.654 1.00 43.87 633 ILE A N 1
ATOM 2757 C CA . ILE A 1 365 ? 146.060 37.863 50.767 1.00 43.82 633 ILE A CA 1
ATOM 2758 C C . ILE A 1 365 ? 146.094 36.474 51.421 1.00 49.97 633 ILE A C 1
ATOM 2759 O O . ILE A 1 365 ? 146.877 35.627 50.994 1.00 49.60 633 ILE A O 1
ATOM 2764 N N . THR A 1 366 ? 145.270 36.261 52.467 1.00 48.17 634 THR A N 1
ATOM 2765 C CA . THR A 1 366 ? 145.213 34.981 53.178 1.00 49.07 634 THR A CA 1
ATOM 2766 C C . THR A 1 366 ? 143.978 34.176 52.814 1.00 57.52 634 THR A C 1
ATOM 2767 O O . THR A 1 366 ? 143.982 32.945 52.989 1.00 59.54 634 THR A O 1
ATOM 2771 N N . GLU A 1 367 ? 142.918 34.855 52.322 1.00 54.47 635 GLU A N 1
ATOM 2772 C CA . GLU A 1 367 ? 141.678 34.165 51.987 1.00 55.28 635 GLU A CA 1
ATOM 2773 C C . GLU A 1 367 ? 140.924 34.847 50.867 1.00 58.00 635 GLU A C 1
ATOM 2774 O O . GLU A 1 367 ? 140.800 36.069 50.868 1.00 59.23 635 GLU A O 1
ATOM 2780 N N . ILE A 1 368 ? 140.387 34.044 49.933 1.00 52.21 636 ILE A N 1
ATOM 2781 C CA . ILE A 1 368 ? 139.496 34.476 48.853 1.00 50.79 636 ILE A CA 1
ATOM 2782 C C . ILE A 1 368 ? 138.095 33.989 49.252 1.00 58.83 636 ILE A C 1
ATOM 2783 O O . ILE A 1 368 ? 137.901 32.783 49.474 1.00 58.86 636 ILE A O 1
ATOM 2788 N N . PRO A 1 369 ? 137.130 34.922 49.438 1.00 58.16 637 PRO A N 1
ATOM 2789 C CA . PRO A 1 369 ? 135.789 34.528 49.926 1.00 59.46 637 PRO A CA 1
ATOM 2790 C C . PRO A 1 369 ? 135.016 33.693 48.936 1.00 64.72 637 PRO A C 1
ATOM 2791 O O . PRO A 1 369 ? 135.322 33.710 47.741 1.00 64.62 637 PRO A O 1
ATOM 2795 N N . ALA A 1 370 ? 134.001 32.985 49.451 1.00 63.19 638 ALA A N 1
ATOM 2796 C CA . ALA A 1 370 ? 133.133 32.068 48.701 1.00 64.20 638 ALA A CA 1
ATOM 2797 C C . ALA A 1 370 ? 132.451 32.754 47.513 1.00 69.07 638 ALA A C 1
ATOM 2798 O O . ALA A 1 370 ? 132.317 32.139 46.444 1.00 70.12 638 ALA A O 1
ATOM 2800 N N . ASN A 1 371 ? 132.079 34.027 47.688 1.00 63.35 639 ASN A N 1
ATOM 2801 C CA . ASN A 1 371 ? 131.382 34.752 46.646 1.00 62.72 639 ASN A CA 1
ATOM 2802 C C . ASN A 1 371 ? 132.232 35.849 46.035 1.00 63.54 639 ASN A C 1
ATOM 2803 O O . ASN A 1 371 ? 131.694 36.877 45.586 1.00 64.38 639 ASN A O 1
ATOM 2808 N N . PHE A 1 372 ? 133.561 35.635 45.976 1.00 54.95 640 PHE A N 1
ATOM 2809 C CA . PHE A 1 372 ? 134.462 36.677 45.507 1.00 51.20 640 PHE A CA 1
ATOM 2810 C C . PHE A 1 372 ? 133.992 37.290 44.181 1.00 56.97 640 PHE A C 1
ATOM 2811 O O . PHE A 1 372 ? 133.832 38.516 44.116 1.00 57.18 640 PHE A O 1
ATOM 2819 N N . CYS A 1 373 ? 133.725 36.439 43.155 1.00 53.82 641 CYS A N 1
ATOM 2820 C CA . CYS A 1 373 ? 133.256 36.874 41.839 1.00 53.63 641 CYS A CA 1
ATOM 2821 C C . CYS A 1 373 ? 132.767 35.694 40.992 1.00 58.54 641 CYS A C 1
ATOM 2822 O O . CYS A 1 373 ? 132.951 34.534 41.357 1.00 58.30 641 CYS A O 1
ATOM 2825 N N . GLY A 1 374 ? 132.203 36.031 39.830 1.00 55.06 642 GLY A N 1
ATOM 2826 C CA . GLY A 1 374 ? 131.809 35.108 38.781 1.00 54.83 642 GLY A CA 1
ATOM 2827 C C . GLY A 1 374 ? 132.827 35.244 37.663 1.00 57.92 642 GLY A C 1
ATOM 2828 O O . GLY A 1 374 ? 133.801 35.995 37.805 1.00 54.97 642 GLY A O 1
ATOM 2829 N N . PHE A 1 375 ? 132.635 34.513 36.550 1.00 55.97 643 PHE A N 1
ATOM 2830 C CA . PHE A 1 375 ? 133.568 34.588 35.428 1.00 54.85 643 PHE A CA 1
ATOM 2831 C C . PHE A 1 375 ? 132.859 34.468 34.064 1.00 58.66 643 PHE A C 1
ATOM 2832 O O . PHE A 1 375 ? 131.902 33.716 33.921 1.00 59.33 643 PHE A O 1
ATOM 2840 N N . THR A 1 376 ? 133.376 35.184 33.059 1.00 55.38 644 THR A N 1
ATOM 2841 C CA . THR A 1 376 ? 132.901 35.132 31.671 1.00 56.20 644 THR A CA 1
ATOM 2842 C C . THR A 1 376 ? 133.465 33.856 31.005 1.00 64.31 644 THR A C 1
ATOM 2843 O O . THR A 1 376 ? 134.506 33.358 31.440 1.00 64.00 644 THR A O 1
ATOM 2847 N N . GLU A 1 377 ? 132.820 33.352 29.929 1.00 64.13 645 GLU A N 1
ATOM 2848 C CA . GLU A 1 377 ? 133.271 32.153 29.198 1.00 64.62 645 GLU A CA 1
ATOM 2849 C C . GLU A 1 377 ? 134.569 32.428 28.407 1.00 68.26 645 GLU A C 1
ATOM 2850 O O . GLU A 1 377 ? 135.121 31.510 27.796 1.00 69.38 645 GLU A O 1
ATOM 2856 N N . GLN A 1 378 ? 135.073 33.678 28.455 1.00 63.29 646 GLN A N 1
ATOM 2857 C CA . GLN A 1 378 ? 136.248 34.125 27.702 1.00 62.37 646 GLN A CA 1
ATOM 2858 C C . GLN A 1 378 ? 137.550 34.129 28.548 1.00 63.70 646 GLN A C 1
ATOM 2859 O O . GLN A 1 378 ? 138.606 34.496 28.013 1.00 62.83 646 GLN A O 1
ATOM 2865 N N . VAL A 1 379 ? 137.480 33.719 29.846 1.00 57.75 647 VAL A N 1
ATOM 2866 C CA . VAL A 1 379 ? 138.631 33.662 30.768 1.00 54.79 647 VAL A CA 1
ATOM 2867 C C . VAL A 1 379 ? 139.704 32.725 30.224 1.00 59.24 647 VAL A C 1
ATOM 2868 O O . VAL A 1 379 ? 139.436 31.556 29.926 1.00 60.53 647 VAL A O 1
ATOM 2872 N N . GLU A 1 380 ? 140.910 33.243 30.097 1.00 54.72 648 GLU A N 1
ATOM 2873 C CA . GLU A 1 380 ? 142.025 32.425 29.635 1.00 53.50 648 GLU A CA 1
ATOM 2874 C C . GLU A 1 380 ? 142.851 32.038 30.862 1.00 54.64 648 GLU A C 1
ATOM 2875 O O . GLU A 1 380 ? 142.813 30.877 31.265 1.00 53.05 648 GLU A O 1
ATOM 2881 N N . ASN A 1 381 ? 143.541 33.028 31.490 1.00 50.37 649 ASN A N 1
ATOM 2882 C CA . ASN A 1 381 ? 144.404 32.821 32.654 1.00 48.57 649 ASN A CA 1
ATOM 2883 C C . ASN A 1 381 ? 144.054 33.746 33.817 1.00 51.73 649 ASN A C 1
ATOM 2884 O O . ASN A 1 381 ? 143.723 34.927 33.609 1.00 52.32 649 ASN A O 1
ATOM 2889 N N . LEU A 1 382 ? 144.159 33.193 35.054 1.00 45.49 650 LEU A N 1
ATOM 2890 C CA . LEU A 1 382 ? 143.965 33.900 36.338 1.00 43.01 650 LEU A CA 1
ATOM 2891 C C . LEU A 1 382 ? 145.169 33.711 37.216 1.00 46.33 650 LEU A C 1
ATOM 2892 O O . LEU A 1 382 ? 145.866 32.685 37.092 1.00 46.98 650 LEU A O 1
ATOM 2897 N N . SER A 1 383 ? 145.419 34.682 38.121 1.00 40.28 651 SER A N 1
ATOM 2898 C CA . SER A 1 383 ? 146.549 34.575 39.030 1.00 38.76 651 SER A CA 1
ATOM 2899 C C . SER A 1 383 ? 146.261 35.078 40.446 1.00 41.57 651 SER A C 1
ATOM 2900 O O . SER A 1 383 ? 145.800 36.209 40.660 1.00 38.79 651 SER A O 1
ATOM 2903 N N . PHE A 1 384 ? 146.615 34.210 41.409 1.00 38.40 652 PHE A N 1
ATOM 2904 C CA . PHE A 1 384 ? 146.557 34.419 42.844 1.00 38.16 652 PHE A CA 1
ATOM 2905 C C . PHE A 1 384 ? 147.944 34.168 43.410 1.00 41.34 652 PHE A C 1
ATOM 2906 O O . PHE A 1 384 ? 148.111 33.986 44.620 1.00 41.91 652 PHE A O 1
ATOM 2914 N N . ALA A 1 385 ? 148.950 34.139 42.519 1.00 37.22 653 ALA A N 1
ATOM 2915 C CA . ALA A 1 385 ? 150.336 33.854 42.873 1.00 37.25 653 ALA A CA 1
ATOM 2916 C C . ALA A 1 385 ? 150.934 34.897 43.839 1.00 42.61 653 ALA A C 1
ATOM 2917 O O . ALA A 1 385 ? 150.528 36.058 43.829 1.00 42.22 653 ALA A O 1
ATOM 2919 N N . HIS A 1 386 ? 151.905 34.462 44.673 1.00 37.97 654 HIS A N 1
ATOM 2920 C CA . HIS A 1 386 ? 152.660 35.292 45.607 1.00 36.49 654 HIS A CA 1
ATOM 2921 C C . HIS A 1 386 ? 151.733 36.002 46.569 1.00 42.96 654 HIS A C 1
ATOM 2922 O O . HIS A 1 386 ? 151.580 37.219 46.528 1.00 45.06 654 HIS A O 1
ATOM 2929 N N . ASN A 1 387 ? 151.097 35.214 47.425 1.00 38.98 655 ASN A N 1
ATOM 2930 C CA . ASN A 1 387 ? 150.220 35.654 48.502 1.00 38.99 655 ASN A CA 1
ATOM 2931 C C . ASN A 1 387 ? 150.434 34.714 49.671 1.00 44.80 655 ASN A C 1
ATOM 2932 O O . ASN A 1 387 ? 151.435 33.987 49.702 1.00 45.82 655 ASN A O 1
ATOM 2937 N N . LYS A 1 388 ? 149.502 34.718 50.622 1.00 41.12 656 LYS A N 1
ATOM 2938 C CA . LYS A 1 388 ? 149.572 33.887 51.808 1.00 41.03 656 LYS A CA 1
ATOM 2939 C C . LYS A 1 388 ? 148.316 33.014 51.914 1.00 42.95 656 LYS A C 1
ATOM 2940 O O . LYS A 1 388 ? 147.825 32.814 53.009 1.00 43.88 656 LYS A O 1
ATOM 2946 N N . LEU A 1 389 ? 147.796 32.499 50.781 1.00 39.12 657 LEU A N 1
ATOM 2947 C CA . LEU A 1 389 ? 146.571 31.687 50.750 1.00 39.35 657 LEU A CA 1
ATOM 2948 C C . LEU A 1 389 ? 146.747 30.363 51.462 1.00 45.42 657 LEU A C 1
ATOM 2949 O O . LEU A 1 389 ? 147.693 29.637 51.147 1.00 44.76 657 LEU A O 1
ATOM 2954 N N . LYS A 1 390 ? 145.828 30.022 52.395 1.00 43.41 658 LYS A N 1
ATOM 2955 C CA . LYS A 1 390 ? 145.964 28.752 53.112 1.00 44.28 658 LYS A CA 1
ATOM 2956 C C . LYS A 1 390 ? 145.304 27.625 52.332 1.00 48.63 658 LYS A C 1
ATOM 2957 O O . LYS A 1 390 ? 145.659 26.454 52.521 1.00 49.35 658 LYS A O 1
ATOM 2963 N N . TYR A 1 391 ? 144.308 27.965 51.496 1.00 43.36 659 TYR A N 1
ATOM 2964 C CA . TYR A 1 391 ? 143.535 26.959 50.764 1.00 42.35 659 TYR A CA 1
ATOM 2965 C C . TYR A 1 391 ? 143.231 27.380 49.337 1.00 47.16 659 TYR A C 1
ATOM 2966 O O . TYR A 1 391 ? 143.282 28.579 49.030 1.00 46.54 659 TYR A O 1
ATOM 2975 N N . ILE A 1 392 ? 142.851 26.405 48.472 1.00 44.50 660 ILE A N 1
ATOM 2976 C CA . ILE A 1 392 ? 142.415 26.696 47.102 1.00 43.49 660 ILE A CA 1
ATOM 2977 C C . ILE A 1 392 ? 140.954 27.169 47.211 1.00 49.38 660 ILE A C 1
ATOM 2978 O O . ILE A 1 392 ? 140.131 26.451 47.801 1.00 50.75 660 ILE A O 1
ATOM 2983 N N . PRO A 1 393 ? 140.620 28.386 46.723 1.00 46.96 661 PRO A N 1
ATOM 2984 C CA . PRO A 1 393 ? 139.251 28.913 46.925 1.00 48.55 661 PRO A CA 1
ATOM 2985 C C . PRO A 1 393 ? 138.180 28.215 46.078 1.00 53.63 661 PRO A C 1
ATOM 2986 O O . PRO A 1 393 ? 138.314 28.097 44.857 1.00 53.66 661 PRO A O 1
ATOM 2990 N N . ASN A 1 394 ? 137.096 27.775 46.737 1.00 51.02 662 ASN A N 1
ATOM 2991 C CA . ASN A 1 394 ? 135.984 27.094 46.071 1.00 51.15 662 ASN A CA 1
ATOM 2992 C C . ASN A 1 394 ? 135.053 28.124 45.372 1.00 52.21 662 ASN A C 1
ATOM 2993 O O . ASN A 1 394 ? 133.908 28.314 45.792 1.00 53.80 662 ASN A O 1
ATOM 2998 N N . ILE A 1 395 ? 135.553 28.766 44.301 1.00 44.28 663 ILE A N 1
ATOM 2999 C CA . ILE A 1 395 ? 134.826 29.795 43.548 1.00 43.95 663 ILE A CA 1
ATOM 3000 C C . ILE A 1 395 ? 134.707 29.405 42.049 1.00 48.32 663 ILE A C 1
ATOM 3001 O O . ILE A 1 395 ? 134.330 30.235 41.197 1.00 46.22 663 ILE A O 1
ATOM 3006 N N . PHE A 1 396 ? 134.987 28.131 41.750 1.00 47.36 664 PHE A N 1
ATOM 3007 C CA . PHE A 1 396 ? 134.964 27.615 40.383 1.00 47.87 664 PHE A CA 1
ATOM 3008 C C . PHE A 1 396 ? 134.045 26.418 40.291 1.00 57.19 664 PHE A C 1
ATOM 3009 O O . PHE A 1 396 ? 133.479 26.004 41.312 1.00 59.35 664 PHE A O 1
ATOM 3017 N N . ASP A 1 397 ? 133.865 25.882 39.064 1.00 54.75 665 ASP A N 1
ATOM 3018 C CA . ASP A 1 397 ? 133.049 24.693 38.850 1.00 56.09 665 ASP A CA 1
ATOM 3019 C C . ASP A 1 397 ? 133.665 23.846 37.757 1.00 58.87 665 ASP A C 1
ATOM 3020 O O . ASP A 1 397 ? 133.791 24.298 36.620 1.00 58.06 665 ASP A O 1
ATOM 3025 N N . ALA A 1 398 ? 134.033 22.607 38.101 1.00 54.59 666 ALA A N 1
ATOM 3026 C CA . ALA A 1 398 ? 134.588 21.654 37.146 1.00 53.66 666 ALA A CA 1
ATOM 3027 C C . ALA A 1 398 ? 133.548 21.339 36.073 1.00 59.62 666 ALA A C 1
ATOM 3028 O O . ALA A 1 398 ? 133.907 21.087 34.918 1.00 59.22 666 ALA A O 1
ATOM 3030 N N . LYS A 1 399 ? 132.253 21.429 36.449 1.00 57.82 667 LYS A N 1
ATOM 3031 C CA . LYS A 1 399 ? 131.115 21.140 35.579 1.00 59.05 667 LYS A CA 1
ATOM 3032 C C . LYS A 1 399 ? 130.875 22.257 34.527 1.00 61.85 667 LYS A C 1
ATOM 3033 O O . LYS A 1 399 ? 130.113 22.018 33.592 1.00 62.97 667 LYS A O 1
ATOM 3039 N N . SER A 1 400 ? 131.519 23.435 34.649 1.00 56.04 668 SER A N 1
ATOM 3040 C CA . SER A 1 400 ? 131.340 24.505 33.662 1.00 56.42 668 SER A CA 1
ATOM 3041 C C . SER A 1 400 ? 131.850 24.071 32.279 1.00 63.82 668 SER A C 1
ATOM 3042 O O . SER A 1 400 ? 132.889 23.414 32.182 1.00 64.88 668 SER A O 1
ATOM 3045 N N . VAL A 1 401 ? 131.117 24.446 31.216 1.00 61.89 669 VAL A N 1
ATOM 3046 C CA . VAL A 1 401 ? 131.426 24.081 29.826 1.00 61.56 669 VAL A CA 1
ATOM 3047 C C . VAL A 1 401 ? 132.671 24.831 29.334 1.00 65.18 669 VAL A C 1
ATOM 3048 O O . VAL A 1 401 ? 133.478 24.243 28.613 1.00 65.66 669 VAL A O 1
ATOM 3052 N N . SER A 1 402 ? 132.816 26.111 29.706 1.00 59.77 670 SER A N 1
ATOM 3053 C CA . SER A 1 402 ? 133.965 26.924 29.318 1.00 57.84 670 SER A CA 1
ATOM 3054 C C . SER A 1 402 ? 135.158 26.543 30.180 1.00 56.91 670 SER A C 1
ATOM 3055 O O . SER A 1 402 ? 135.071 26.588 31.408 1.00 55.29 670 SER A O 1
ATOM 3058 N N . VAL A 1 403 ? 136.256 26.110 29.536 1.00 50.74 671 VAL A N 1
ATOM 3059 C CA . VAL A 1 403 ? 137.446 25.654 30.248 1.00 48.32 671 VAL A CA 1
ATOM 3060 C C . VAL A 1 403 ? 138.523 26.704 30.122 1.00 49.69 671 VAL A C 1
ATOM 3061 O O . VAL A 1 403 ? 138.913 27.078 29.007 1.00 51.23 671 VAL A O 1
ATOM 3073 N N . SER A 1 405 ? 142.379 28.283 30.494 1.00 42.98 673 SER A N 1
ATOM 3074 C CA . SER A 1 405 ? 143.690 27.787 30.058 1.00 42.64 673 SER A CA 1
ATOM 3075 C C . SER A 1 405 ? 144.529 27.335 31.270 1.00 47.88 673 SER A C 1
ATOM 3076 O O . SER A 1 405 ? 144.870 26.155 31.345 1.00 49.87 673 SER A O 1
ATOM 3079 N N . ALA A 1 406 ? 144.824 28.250 32.225 1.00 41.66 674 ALA A N 1
ATOM 3080 C CA . ALA A 1 406 ? 145.648 27.969 33.405 1.00 40.70 674 ALA A CA 1
ATOM 3081 C C . ALA A 1 406 ? 145.324 28.898 34.574 1.00 45.28 674 ALA A C 1
ATOM 3082 O O . ALA A 1 406 ? 145.007 30.073 34.366 1.00 45.52 674 ALA A O 1
ATOM 3084 N N . ILE A 1 407 ? 145.483 28.398 35.802 1.00 41.21 675 ILE A N 1
ATOM 3085 C CA . ILE A 1 407 ? 145.270 29.189 37.012 1.00 41.23 675 ILE A CA 1
ATOM 3086 C C . ILE A 1 407 ? 146.548 29.108 37.858 1.00 42.16 675 ILE A C 1
ATOM 3087 O O . ILE A 1 407 ? 147.147 28.037 37.997 1.00 42.32 675 ILE A O 1
ATOM 3092 N N . ASP A 1 408 ? 147.025 30.262 38.331 1.00 36.53 676 ASP A N 1
ATOM 3093 C CA . ASP A 1 408 ? 148.275 30.304 39.078 1.00 33.68 676 ASP A CA 1
ATOM 3094 C C . ASP A 1 408 ? 148.008 30.513 40.545 1.00 39.29 676 ASP A C 1
ATOM 3095 O O . ASP A 1 408 ? 147.494 31.571 40.946 1.00 39.88 676 ASP A O 1
ATOM 3100 N N . PHE A 1 409 ? 148.334 29.480 41.349 1.00 37.49 677 PHE A N 1
ATOM 3101 C CA . PHE A 1 409 ? 148.247 29.524 42.816 1.00 38.08 677 PHE A CA 1
ATOM 3102 C C . PHE A 1 409 ? 149.649 29.373 43.443 1.00 42.50 677 PHE A C 1
ATOM 3103 O O . PHE A 1 409 ? 149.759 29.169 44.659 1.00 42.97 677 PHE A O 1
ATOM 3111 N N . SER A 1 410 ? 150.724 29.498 42.615 1.00 38.52 678 SER A N 1
ATOM 3112 C CA . SER A 1 410 ? 152.110 29.336 43.083 1.00 37.87 678 SER A CA 1
ATOM 3113 C C . SER A 1 410 ? 152.508 30.416 44.125 1.00 42.66 678 SER A C 1
ATOM 3114 O O . SER A 1 410 ? 151.946 31.516 44.150 1.00 44.76 678 SER A O 1
ATOM 3117 N N . TYR A 1 411 ? 153.457 30.057 45.006 1.00 35.29 679 TYR A N 1
ATOM 3118 C CA . TYR A 1 411 ? 153.982 30.909 46.052 1.00 33.63 679 TYR A CA 1
ATOM 3119 C C . TYR A 1 411 ? 152.887 31.363 46.972 1.00 40.08 679 TYR A C 1
ATOM 3120 O O . TYR A 1 411 ? 152.572 32.545 47.054 1.00 40.15 679 TYR A O 1
ATOM 3129 N N . ASN A 1 412 ? 152.287 30.398 47.648 1.00 39.45 680 ASN A N 1
ATOM 3130 C CA . ASN A 1 412 ? 151.248 30.601 48.648 1.00 39.51 680 ASN A CA 1
ATOM 3131 C C . ASN A 1 412 ? 151.582 29.704 49.831 1.00 43.93 680 ASN A C 1
ATOM 3132 O O . ASN A 1 412 ? 152.732 29.263 49.960 1.00 43.56 680 ASN A O 1
ATOM 3137 N N . GLU A 1 413 ? 150.607 29.481 50.719 1.00 41.34 681 GLU A N 1
ATOM 3138 C CA . GLU A 1 413 ? 150.777 28.664 51.914 1.00 40.80 681 GLU A CA 1
ATOM 3139 C C . GLU A 1 413 ? 149.710 27.570 51.940 1.00 46.16 681 GLU A C 1
ATOM 3140 O O . GLU A 1 413 ? 149.212 27.207 53.011 1.00 47.75 681 GLU A O 1
ATOM 3146 N N . ILE A 1 414 ? 149.358 27.042 50.745 1.00 41.21 682 ILE A N 1
ATOM 3147 C CA . ILE A 1 414 ? 148.327 26.002 50.582 1.00 40.24 682 ILE A CA 1
ATOM 3148 C C . ILE A 1 414 ? 148.854 24.706 51.189 1.00 44.38 682 ILE A C 1
ATOM 3149 O O . ILE A 1 414 ? 149.984 24.322 50.908 1.00 42.37 682 ILE A O 1
ATOM 3154 N N . GLY A 1 415 ? 148.052 24.113 52.079 1.00 44.34 683 GLY A N 1
ATOM 3155 C CA . GLY A 1 415 ? 148.370 22.884 52.807 1.00 45.68 683 GLY A CA 1
ATOM 3156 C C . GLY A 1 415 ? 149.123 23.121 54.113 1.00 51.10 683 GLY A C 1
ATOM 3157 O O . GLY A 1 415 ? 149.500 22.166 54.807 1.00 51.26 683 GLY A O 1
ATOM 3158 N N . SER A 1 416 ? 149.373 24.401 54.451 1.00 46.86 684 SER A N 1
ATOM 3159 C CA . SER A 1 416 ? 150.106 24.744 55.658 1.00 46.92 684 SER A CA 1
ATOM 3160 C C . SER A 1 416 ? 149.279 24.487 56.912 1.00 53.55 684 SER A C 1
ATOM 3161 O O . SER A 1 416 ? 149.853 24.147 57.953 1.00 54.39 684 SER A O 1
ATOM 3164 N N . VAL A 1 417 ? 147.942 24.685 56.830 1.00 50.52 685 VAL A N 1
ATOM 3165 C CA . VAL A 1 417 ? 147.075 24.522 57.997 1.00 51.96 685 VAL A CA 1
ATOM 3166 C C . VAL A 1 417 ? 146.603 23.082 58.043 1.00 55.24 685 VAL A C 1
ATOM 3167 O O . VAL A 1 417 ? 145.752 22.685 57.246 1.00 54.79 685 VAL A O 1
ATOM 3171 N N . ASP A 1 418 ? 147.220 22.297 58.946 1.00 52.46 686 ASP A N 1
ATOM 3172 C CA . ASP A 1 418 ? 146.957 20.881 59.206 1.00 54.60 686 ASP A CA 1
ATOM 3173 C C . ASP A 1 418 ? 146.949 20.028 57.900 1.00 56.93 686 ASP A C 1
ATOM 3174 O O . ASP A 1 418 ? 146.277 18.992 57.845 1.00 59.93 686 ASP A O 1
ATOM 3179 N N . GLY A 1 419 ? 147.731 20.434 56.897 1.00 49.12 687 GLY A N 1
ATOM 3180 C CA . GLY A 1 419 ? 147.844 19.720 55.627 1.00 46.92 687 GLY A CA 1
ATOM 3181 C C . GLY A 1 419 ? 146.595 19.705 54.757 1.00 51.63 687 GLY A C 1
ATOM 3182 O O . GLY A 1 419 ? 146.456 18.837 53.888 1.00 52.47 687 GLY A O 1
ATOM 3183 N N . LYS A 1 420 ? 145.680 20.673 54.963 1.00 47.05 688 LYS A N 1
ATOM 3184 C CA . LYS A 1 420 ? 144.442 20.768 54.190 1.00 45.60 688 LYS A CA 1
ATOM 3185 C C . LYS A 1 420 ? 144.635 21.753 53.045 1.00 48.21 688 LYS A C 1
ATOM 3186 O O . LYS A 1 420 ? 145.061 22.891 53.276 1.00 46.73 688 LYS A O 1
ATOM 3192 N N . ASN A 1 421 ? 144.343 21.306 51.808 1.00 44.72 689 ASN A N 1
ATOM 3193 C CA . ASN A 1 421 ? 144.500 22.119 50.596 1.00 43.55 689 ASN A CA 1
ATOM 3194 C C . ASN A 1 421 ? 143.235 22.933 50.313 1.00 51.68 689 ASN A C 1
ATOM 3195 O O . ASN A 1 421 ? 143.262 23.902 49.522 1.00 50.32 689 ASN A O 1
ATOM 3200 N N . PHE A 1 422 ? 142.117 22.529 50.972 1.00 51.58 690 PHE A N 1
ATOM 3201 C CA . PHE A 1 422 ? 140.792 23.154 50.832 1.00 52.01 690 PHE A CA 1
ATOM 3202 C C . PHE A 1 422 ? 140.212 23.395 52.191 1.00 58.08 690 PHE A C 1
ATOM 3203 O O . PHE A 1 422 ? 140.401 22.572 53.088 1.00 57.08 690 PHE A O 1
ATOM 3211 N N . ASP A 1 423 ? 139.538 24.550 52.365 1.00 58.03 691 ASP A N 1
ATOM 3212 C CA . ASP A 1 423 ? 138.954 24.964 53.653 1.00 59.36 691 ASP A CA 1
ATOM 3213 C C . ASP A 1 423 ? 138.071 23.869 54.203 1.00 67.09 691 ASP A C 1
ATOM 3214 O O . ASP A 1 423 ? 137.094 23.489 53.556 1.00 68.39 691 ASP A O 1
ATOM 3219 N N . PRO A 1 424 ? 138.443 23.301 55.370 1.00 65.84 692 PRO A N 1
ATOM 3220 C CA . PRO A 1 424 ? 137.612 22.234 55.961 1.00 67.19 692 PRO A CA 1
ATOM 3221 C C . PRO A 1 424 ? 136.294 22.784 56.518 1.00 73.38 692 PRO A C 1
ATOM 3222 O O . PRO A 1 424 ? 135.343 22.027 56.674 1.00 74.63 692 PRO A O 1
ATOM 3226 N N . LEU A 1 425 ? 136.232 24.106 56.774 1.00 70.23 693 LEU A N 1
ATOM 3227 C CA . LEU A 1 425 ? 135.051 24.790 57.287 1.00 71.96 693 LEU A CA 1
ATOM 3228 C C . LEU A 1 425 ? 134.141 25.288 56.137 1.00 73.72 693 LEU A C 1
ATOM 3229 O O . LEU A 1 425 ? 133.194 26.042 56.393 1.00 74.07 693 LEU A O 1
ATOM 3234 N N . ASP A 1 426 ? 134.425 24.876 54.879 1.00 67.20 694 ASP A N 1
ATOM 3235 C CA . ASP A 1 426 ? 133.585 25.230 53.738 1.00 65.96 694 ASP A CA 1
ATOM 3236 C C . ASP A 1 426 ? 132.315 24.397 53.832 1.00 73.92 694 ASP A C 1
ATOM 3237 O O . ASP A 1 426 ? 132.410 23.161 53.927 1.00 74.38 694 ASP A O 1
ATOM 3242 N N . PRO A 1 427 ? 131.119 25.033 53.902 1.00 72.59 695 PRO A N 1
ATOM 3243 C CA . PRO A 1 427 ? 129.877 24.234 54.036 1.00 74.58 695 PRO A CA 1
ATOM 3244 C C . PRO A 1 427 ? 129.536 23.471 52.737 1.00 77.25 695 PRO A C 1
ATOM 3245 O O . PRO A 1 427 ? 128.978 22.360 52.785 1.00 77.76 695 PRO A O 1
ATOM 3249 N N . THR A 1 428 ? 129.893 24.077 51.581 1.00 70.73 696 THR A N 1
ATOM 3250 C CA . THR A 1 428 ? 129.692 23.515 50.254 1.00 69.41 696 THR A CA 1
ATOM 3251 C C . THR A 1 428 ? 130.919 22.665 49.889 1.00 69.45 696 THR A C 1
ATOM 3252 O O . THR A 1 428 ? 132.050 23.136 50.058 1.00 66.57 696 THR A O 1
ATOM 3256 N N . PRO A 1 429 ? 130.750 21.405 49.416 1.00 64.99 697 PRO A N 1
ATOM 3257 C CA . PRO A 1 429 ? 131.946 20.621 49.038 1.00 62.17 697 PRO A CA 1
ATOM 3258 C C . PRO A 1 429 ? 132.586 21.203 47.785 1.00 59.53 697 PRO A C 1
ATOM 3259 O O . PRO A 1 429 ? 131.888 21.785 46.952 1.00 57.86 697 PRO A O 1
ATOM 3263 N N . PHE A 1 430 ? 133.923 21.089 47.689 1.00 53.84 698 PHE A N 1
ATOM 3264 C CA . PHE A 1 430 ? 134.729 21.609 46.574 1.00 51.67 698 PHE A CA 1
ATOM 3265 C C . PHE A 1 430 ? 134.154 21.139 45.245 1.00 55.80 698 PHE A C 1
ATOM 3266 O O . PHE A 1 430 ? 133.922 19.941 45.069 1.00 57.95 698 PHE A O 1
ATOM 3274 N N . LYS A 1 431 ? 133.836 22.095 44.366 1.00 50.53 699 LYS A N 1
ATOM 3275 C CA . LYS A 1 431 ? 133.166 21.891 43.089 1.00 50.21 699 LYS A CA 1
ATOM 3276 C C . LYS A 1 431 ? 134.177 21.756 41.955 1.00 56.17 699 LYS A C 1
ATOM 3277 O O . LYS A 1 431 ? 133.780 21.758 40.787 1.00 58.62 699 LYS A O 1
ATOM 3279 N N . GLY A 1 432 ? 135.464 21.653 42.293 1.00 50.34 700 GLY A N 1
ATOM 3280 C CA . GLY A 1 432 ? 136.532 21.524 41.305 1.00 48.15 700 GLY A CA 1
ATOM 3281 C C . GLY A 1 432 ? 136.801 22.800 40.547 1.00 50.91 700 GLY A C 1
ATOM 3282 O O . GLY A 1 432 ? 136.264 23.857 40.890 1.00 51.61 700 GLY A O 1
ATOM 3283 N N . ILE A 1 433 ? 137.671 22.728 39.536 1.00 46.00 701 ILE A N 1
ATOM 3284 C CA . ILE A 1 433 ? 138.056 23.887 38.718 1.00 44.08 701 ILE A CA 1
ATOM 3285 C C . ILE A 1 433 ? 137.994 23.511 37.249 1.00 49.81 701 ILE A C 1
ATOM 3286 O O . ILE A 1 433 ? 138.579 22.506 36.844 1.00 50.33 701 ILE A O 1
ATOM 3291 N N . ASN A 1 434 ? 137.316 24.349 36.451 1.00 46.08 702 ASN A N 1
ATOM 3292 C CA . ASN A 1 434 ? 137.167 24.232 34.999 1.00 45.03 702 ASN A CA 1
ATOM 3293 C C . ASN A 1 434 ? 138.383 24.851 34.325 1.00 47.60 702 ASN A C 1
ATOM 3294 O O . ASN A 1 434 ? 138.299 25.938 33.734 1.00 46.30 702 ASN A O 1
ATOM 3299 N N . VAL A 1 435 ? 139.546 24.182 34.456 1.00 45.13 703 VAL A N 1
ATOM 3300 C CA . VAL A 1 435 ? 140.817 24.695 33.924 1.00 43.32 703 VAL A CA 1
ATOM 3301 C C . VAL A 1 435 ? 141.673 23.535 33.411 1.00 46.71 703 VAL A C 1
ATOM 3302 O O . VAL A 1 435 ? 141.601 22.435 33.943 1.00 45.75 703 VAL A O 1
ATOM 3306 N N . SER A 1 436 ? 142.478 23.797 32.370 1.00 45.20 704 SER A N 1
ATOM 3307 C CA . SER A 1 436 ? 143.386 22.821 31.753 1.00 44.30 704 SER A CA 1
ATOM 3308 C C . SER A 1 436 ? 144.700 22.703 32.552 1.00 45.08 704 SER A C 1
ATOM 3309 O O . SER A 1 436 ? 145.240 21.597 32.653 1.00 44.79 704 SER A O 1
ATOM 3312 N N . SER A 1 437 ? 145.204 23.816 33.131 1.00 38.48 705 SER A N 1
ATOM 3313 C CA . SER A 1 437 ? 146.467 23.769 33.870 1.00 37.71 705 SER A CA 1
ATOM 3314 C C . SER A 1 437 ? 146.376 24.433 35.250 1.00 41.81 705 SER A C 1
ATOM 3315 O O . SER A 1 437 ? 145.836 25.528 35.379 1.00 42.40 705 SER A O 1
ATOM 3318 N N . ILE A 1 438 ? 146.937 23.782 36.276 1.00 36.90 706 ILE A N 1
ATOM 3319 C CA . ILE A 1 438 ? 146.928 24.356 37.619 1.00 36.17 706 ILE A CA 1
ATOM 3320 C C . ILE A 1 438 ? 148.384 24.431 38.101 1.00 40.23 706 ILE A C 1
ATOM 3321 O O . ILE A 1 438 ? 149.147 23.470 38.002 1.00 38.10 706 ILE A O 1
ATOM 3326 N N . ASN A 1 439 ? 148.772 25.615 38.551 1.00 38.81 707 ASN A N 1
ATOM 3327 C CA . ASN A 1 439 ? 150.116 25.843 39.054 1.00 37.53 707 ASN A CA 1
ATOM 3328 C C . ASN A 1 439 ? 150.027 25.963 40.551 1.00 38.49 707 ASN A C 1
ATOM 3329 O O . ASN A 1 439 ? 149.586 26.991 41.065 1.00 39.10 707 ASN A O 1
ATOM 3334 N N . LEU A 1 440 ? 150.399 24.894 41.241 1.00 32.56 708 LEU A N 1
ATOM 3335 C CA . LEU A 1 440 ? 150.405 24.833 42.701 1.00 32.90 708 LEU A CA 1
ATOM 3336 C C . LEU A 1 440 ? 151.852 24.734 43.235 1.00 39.28 708 LEU A C 1
ATOM 3337 O O . LEU A 1 440 ? 152.053 24.312 44.380 1.00 40.64 708 LEU A O 1
ATOM 3342 N N . SER A 1 441 ? 152.857 25.134 42.409 1.00 35.28 709 SER A N 1
ATOM 3343 C CA . SER A 1 441 ? 154.275 25.090 42.807 1.00 35.83 709 SER A CA 1
ATOM 3344 C C . SER A 1 441 ? 154.554 26.089 43.953 1.00 43.28 709 SER A C 1
ATOM 3345 O O . SER A 1 441 ? 153.783 27.023 44.153 1.00 45.16 709 SER A O 1
ATOM 3348 N N . ASN A 1 442 ? 155.625 25.868 44.719 1.00 39.71 710 ASN A N 1
ATOM 3349 C CA . ASN A 1 442 ? 156.040 26.680 45.878 1.00 39.65 710 ASN A CA 1
ATOM 3350 C C . ASN A 1 442 ? 154.878 26.926 46.862 1.00 43.40 710 ASN A C 1
ATOM 3351 O O . ASN A 1 442 ? 154.435 28.057 47.061 1.00 41.85 710 ASN A O 1
ATOM 3356 N N . ASN A 1 443 ? 154.415 25.850 47.491 1.00 40.84 711 ASN A N 1
ATOM 3357 C CA . ASN A 1 443 ? 153.371 25.890 48.517 1.00 41.05 711 ASN A CA 1
ATOM 3358 C C . ASN A 1 443 ? 153.794 24.966 49.675 1.00 44.68 711 ASN A C 1
ATOM 3359 O O . ASN A 1 443 ? 154.985 24.658 49.805 1.00 46.78 711 ASN A O 1
ATOM 3364 N N . GLN A 1 444 ? 152.845 24.514 50.504 1.00 37.60 712 GLN A N 1
ATOM 3365 C CA . GLN A 1 444 ? 153.168 23.640 51.616 1.00 36.69 712 GLN A CA 1
ATOM 3366 C C . GLN A 1 444 ? 152.277 22.397 51.585 1.00 41.22 712 GLN A C 1
ATOM 3367 O O . GLN A 1 444 ? 151.895 21.872 52.643 1.00 42.70 712 GLN A O 1
ATOM 3373 N N . ILE A 1 445 ? 151.991 21.896 50.355 1.00 35.22 713 ILE A N 1
ATOM 3374 C CA . ILE A 1 445 ? 151.124 20.743 50.113 1.00 34.77 713 ILE A CA 1
ATOM 3375 C C . ILE A 1 445 ? 151.834 19.441 50.545 1.00 42.79 713 ILE A C 1
ATOM 3376 O O . ILE A 1 445 ? 152.837 19.064 49.934 1.00 43.98 713 ILE A O 1
ATOM 3381 N N . SER A 1 446 ? 151.283 18.743 51.565 1.00 42.05 714 SER A N 1
ATOM 3382 C CA . SER A 1 446 ? 151.826 17.456 52.085 1.00 43.93 714 SER A CA 1
ATOM 3383 C C . SER A 1 446 ? 150.952 16.242 51.724 1.00 51.82 714 SER A C 1
ATOM 3384 O O . SER A 1 446 ? 151.391 15.099 51.878 1.00 53.79 714 SER A O 1
ATOM 3387 N N . LYS A 1 447 ? 149.717 16.506 51.277 1.00 48.26 715 LYS A N 1
ATOM 3388 C CA . LYS A 1 447 ? 148.705 15.543 50.868 1.00 47.78 715 LYS A CA 1
ATOM 3389 C C . LYS A 1 447 ? 148.307 15.866 49.465 1.00 50.43 715 LYS A C 1
ATOM 3390 O O . LYS A 1 447 ? 148.052 17.031 49.171 1.00 49.69 715 LYS A O 1
ATOM 3396 N N . PHE A 1 448 ? 148.271 14.863 48.579 1.00 48.13 716 PHE A N 1
ATOM 3397 C CA . PHE A 1 448 ? 147.936 15.071 47.167 1.00 47.46 716 PHE A CA 1
ATOM 3398 C C . PHE A 1 448 ? 146.529 15.649 47.014 1.00 53.29 716 PHE A C 1
ATOM 3399 O O . PHE A 1 448 ? 145.597 15.119 47.617 1.00 54.50 716 PHE A O 1
ATOM 3407 N N . PRO A 1 449 ? 146.358 16.720 46.203 1.00 49.76 717 PRO A N 1
ATOM 3408 C CA . PRO A 1 449 ? 145.010 17.328 46.055 1.00 50.25 717 PRO A CA 1
ATOM 3409 C C . PRO A 1 449 ? 144.061 16.500 45.151 1.00 51.81 717 PRO A C 1
ATOM 3410 O O . PRO A 1 449 ? 143.687 16.918 44.050 1.00 50.77 717 PRO A O 1
ATOM 3414 N N . LYS A 1 450 ? 143.623 15.338 45.672 1.00 48.37 718 LYS A N 1
ATOM 3415 C CA . LYS A 1 450 ? 142.749 14.355 45.019 1.00 48.22 718 LYS A CA 1
ATOM 3416 C C . LYS A 1 450 ? 141.419 14.974 44.590 1.00 54.09 718 LYS A C 1
ATOM 3417 O O . LYS A 1 450 ? 140.892 14.612 43.536 1.00 56.34 718 LYS A O 1
ATOM 3423 N N . GLU A 1 451 ? 140.881 15.895 45.403 1.00 49.23 719 GLU A N 1
ATOM 3424 C CA . GLU A 1 451 ? 139.596 16.546 45.166 1.00 49.10 719 GLU A CA 1
ATOM 3425 C C . GLU A 1 451 ? 139.570 17.328 43.826 1.00 50.78 719 GLU A C 1
ATOM 3426 O O . GLU A 1 451 ? 138.494 17.624 43.328 1.00 51.51 719 GLU A O 1
ATOM 3432 N N . LEU A 1 452 ? 140.726 17.605 43.215 1.00 45.37 720 LEU A N 1
ATOM 3433 C CA . LEU A 1 452 ? 140.759 18.262 41.909 1.00 43.85 720 LEU A CA 1
ATOM 3434 C C . LEU A 1 452 ? 140.297 17.300 40.844 1.00 47.99 720 LEU A C 1
ATOM 3435 O O . LEU A 1 452 ? 139.576 17.675 39.921 1.00 47.33 720 LEU A O 1
ATOM 3440 N N . PHE A 1 453 ? 140.697 16.032 41.012 1.00 44.93 721 PHE A N 1
ATOM 3441 C CA . PHE A 1 453 ? 140.444 14.930 40.102 1.00 44.51 721 PHE A CA 1
ATOM 3442 C C . PHE A 1 453 ? 139.093 14.266 40.398 1.00 49.29 721 PHE A C 1
ATOM 3443 O O . PHE A 1 453 ? 138.360 13.978 39.443 1.00 51.59 721 PHE A O 1
ATOM 3451 N N . SER A 1 454 ? 138.729 14.060 41.684 1.00 43.49 722 SER A N 1
ATOM 3452 C CA . SER A 1 454 ? 137.438 13.440 42.010 1.00 44.48 722 SER A CA 1
ATOM 3453 C C . SER A 1 454 ? 136.259 14.317 41.536 1.00 48.65 722 SER A C 1
ATOM 3454 O O . SER A 1 454 ? 135.237 13.776 41.151 1.00 49.60 722 SER A O 1
ATOM 3457 N N . THR A 1 455 ? 136.428 15.638 41.465 1.00 45.74 723 THR A N 1
ATOM 3458 C CA . THR A 1 455 ? 135.375 16.549 40.985 1.00 46.83 723 THR A CA 1
ATOM 3459 C C . THR A 1 455 ? 135.327 16.632 39.449 1.00 53.05 723 THR A C 1
ATOM 3460 O O . THR A 1 455 ? 134.397 17.237 38.902 1.00 52.40 723 THR A O 1
ATOM 3464 N N . GLY A 1 456 ? 136.316 16.019 38.788 1.00 50.50 724 GLY A N 1
ATOM 3465 C CA . GLY A 1 456 ? 136.417 15.954 37.339 1.00 49.97 724 GLY A CA 1
ATOM 3466 C C . GLY A 1 456 ? 136.897 17.228 36.684 1.00 53.82 724 GLY A C 1
ATOM 3467 O O . GLY A 1 456 ? 136.326 17.663 35.680 1.00 54.43 724 GLY A O 1
ATOM 3468 N N . SER A 1 457 ? 137.955 17.832 37.236 1.00 49.55 725 SER A N 1
ATOM 3469 C CA . SER A 1 457 ? 138.542 19.038 36.652 1.00 48.40 725 SER A CA 1
ATOM 3470 C C . SER A 1 457 ? 139.224 18.625 35.347 1.00 53.23 725 SER A C 1
ATOM 3471 O O . SER A 1 457 ? 139.838 17.550 35.308 1.00 52.62 725 SER A O 1
ATOM 3474 N N . PRO A 1 458 ? 139.028 19.380 34.238 1.00 49.68 726 PRO A N 1
ATOM 3475 C CA . PRO A 1 458 ? 139.595 18.946 32.954 1.00 48.31 726 PRO A CA 1
ATOM 3476 C C . PRO A 1 458 ? 141.087 19.265 32.856 1.00 48.90 726 PRO A C 1
ATOM 3477 O O . PRO A 1 458 ? 141.558 19.830 31.864 1.00 49.39 726 PRO A O 1
ATOM 3481 N N . LEU A 1 459 ? 141.841 18.861 33.877 1.00 42.76 727 LEU A N 1
ATOM 3482 C CA . LEU A 1 459 ? 143.274 19.125 33.978 1.00 40.18 727 LEU A CA 1
ATOM 3483 C C . LEU A 1 459 ? 144.118 18.263 33.036 1.00 43.21 727 LEU A C 1
ATOM 3484 O O . LEU A 1 459 ? 144.117 17.040 33.135 1.00 45.33 727 LEU A O 1
ATOM 3489 N N . SER A 1 460 ? 144.866 18.922 32.155 1.00 36.46 728 SER A N 1
ATOM 3490 C CA . SER A 1 460 ? 145.804 18.272 31.261 1.00 36.60 728 SER A CA 1
ATOM 3491 C C . SER A 1 460 ? 147.248 18.386 31.838 1.00 40.53 728 SER A C 1
ATOM 3492 O O . SER A 1 460 ? 148.128 17.607 31.461 1.00 40.42 728 SER A O 1
ATOM 3495 N N . SER A 1 461 ? 147.481 19.339 32.759 1.00 35.42 729 SER A N 1
ATOM 3496 C CA . SER A 1 461 ? 148.785 19.543 33.395 1.00 34.19 729 SER A CA 1
ATOM 3497 C C . SER A 1 461 ? 148.646 20.098 34.814 1.00 39.99 729 SER A C 1
ATOM 3498 O O . SER A 1 461 ? 147.765 20.927 35.086 1.00 39.65 729 SER A O 1
ATOM 3501 N N . ILE A 1 462 ? 149.532 19.635 35.712 1.00 36.38 730 ILE A N 1
ATOM 3502 C CA . ILE A 1 462 ? 149.575 20.054 37.101 1.00 35.81 730 ILE A CA 1
ATOM 3503 C C . ILE A 1 462 ? 151.029 20.327 37.517 1.00 41.08 730 ILE A C 1
ATOM 3504 O O . ILE A 1 462 ? 151.937 19.559 37.205 1.00 40.80 730 ILE A O 1
ATOM 3509 N N . ASN A 1 463 ? 151.233 21.420 38.251 1.00 37.34 731 ASN A N 1
ATOM 3510 C CA . ASN A 1 463 ? 152.552 21.748 38.755 1.00 35.92 731 ASN A CA 1
ATOM 3511 C C . ASN A 1 463 ? 152.501 21.695 40.242 1.00 38.80 731 ASN A C 1
ATOM 3512 O O . ASN A 1 463 ? 151.800 22.481 40.852 1.00 39.44 731 ASN A O 1
ATOM 3517 N N . LEU A 1 464 ? 153.161 20.719 40.830 1.00 35.99 732 LEU A N 1
ATOM 3518 C CA . LEU A 1 464 ? 153.181 20.529 42.286 1.00 34.52 732 LEU A CA 1
ATOM 3519 C C . LEU A 1 464 ? 154.613 20.649 42.804 1.00 33.49 732 LEU A C 1
ATOM 3520 O O . LEU A 1 464 ? 154.903 20.270 43.930 1.00 31.18 732 LEU A O 1
ATOM 3533 N N . GLY A 1 466 ? 158.003 21.976 44.405 1.00 35.68 734 GLY A N 1
ATOM 3534 C CA . GLY A 1 466 ? 158.303 22.781 45.583 1.00 35.90 734 GLY A CA 1
ATOM 3535 C C . GLY A 1 466 ? 157.229 22.708 46.632 1.00 40.44 734 GLY A C 1
ATOM 3536 O O . GLY A 1 466 ? 156.670 23.731 47.014 1.00 39.37 734 GLY A O 1
ATOM 3537 N N . ASN A 1 467 ? 156.930 21.489 47.091 1.00 39.60 735 ASN A N 1
ATOM 3538 C CA . ASN A 1 467 ? 155.927 21.255 48.114 1.00 40.22 735 ASN A CA 1
ATOM 3539 C C . ASN A 1 467 ? 156.465 20.272 49.162 1.00 45.62 735 ASN A C 1
ATOM 3540 O O . ASN A 1 467 ? 157.681 20.138 49.295 1.00 44.08 735 ASN A O 1
ATOM 3553 N N . LEU A 1 469 ? 155.189 16.911 49.624 1.00 46.42 737 LEU A N 1
ATOM 3554 C CA . LEU A 1 469 ? 154.760 15.543 49.339 1.00 45.52 737 LEU A CA 1
ATOM 3555 C C . LEU A 1 469 ? 155.883 14.547 49.646 1.00 50.57 737 LEU A C 1
ATOM 3556 O O . LEU A 1 469 ? 157.055 14.837 49.389 1.00 49.99 737 LEU A O 1
ATOM 3561 N N . THR A 1 470 ? 155.520 13.425 50.291 1.00 47.95 738 THR A N 1
ATOM 3562 C CA . THR A 1 470 ? 156.435 12.336 50.665 1.00 47.32 738 THR A CA 1
ATOM 3563 C C . THR A 1 470 ? 156.042 11.068 49.912 1.00 50.76 738 THR A C 1
ATOM 3564 O O . THR A 1 470 ? 156.891 10.194 49.693 1.00 49.47 738 THR A O 1
ATOM 3568 N N . GLU A 1 471 ? 154.758 10.978 49.500 1.00 47.56 739 GLU A N 1
ATOM 3569 C CA . GLU A 1 471 ? 154.249 9.874 48.690 1.00 48.41 739 GLU A CA 1
ATOM 3570 C C . GLU A 1 471 ? 152.852 10.197 48.129 1.00 54.06 739 GLU A C 1
ATOM 3571 O O . GLU A 1 471 ? 152.080 10.934 48.757 1.00 53.64 739 GLU A O 1
ATOM 3577 N N . ILE A 1 472 ? 152.573 9.670 46.907 1.00 50.19 740 ILE A N 1
ATOM 3578 C CA . ILE A 1 472 ? 151.292 9.758 46.202 1.00 49.44 740 ILE A CA 1
ATOM 3579 C C . ILE A 1 472 ? 150.730 8.330 46.302 1.00 57.24 740 ILE A C 1
ATOM 3580 O O . ILE A 1 472 ? 151.047 7.474 45.459 1.00 56.26 740 ILE A O 1
ATOM 3585 N N . PRO A 1 473 ? 149.993 8.028 47.402 1.00 56.42 741 PRO A N 1
ATOM 3586 C CA . PRO A 1 473 ? 149.534 6.651 47.632 1.00 57.20 741 PRO A CA 1
ATOM 3587 C C . PRO A 1 473 ? 148.430 6.165 46.685 1.00 63.03 741 PRO A C 1
ATOM 3588 O O . PRO A 1 473 ? 147.915 6.905 45.839 1.00 62.04 741 PRO A O 1
ATOM 3592 N N . LYS A 1 474 ? 148.093 4.877 46.874 1.00 61.80 742 LYS A N 1
ATOM 3593 C CA . LYS A 1 474 ? 147.153 4.014 46.174 1.00 62.33 742 LYS A CA 1
ATOM 3594 C C . LYS A 1 474 ? 146.017 4.809 45.512 1.00 65.79 742 LYS A C 1
ATOM 3595 O O . LYS A 1 474 ? 146.017 4.861 44.291 1.00 66.24 742 LYS A O 1
ATOM 3601 N N . ASN A 1 475 ? 145.074 5.408 46.252 1.00 59.20 743 ASN A N 1
ATOM 3602 C CA . ASN A 1 475 ? 143.988 6.064 45.537 1.00 58.34 743 ASN A CA 1
ATOM 3603 C C . ASN A 1 475 ? 144.085 7.587 45.653 1.00 61.00 743 ASN A C 1
ATOM 3604 O O . ASN A 1 475 ? 143.441 8.208 46.506 1.00 61.17 743 ASN A O 1
ATOM 3609 N N . SER A 1 476 ? 144.919 8.179 44.785 1.00 55.57 744 SER A N 1
ATOM 3610 C CA . SER A 1 476 ? 145.150 9.612 44.756 1.00 54.04 744 SER A CA 1
ATOM 3611 C C . SER A 1 476 ? 144.596 10.237 43.483 1.00 58.90 744 SER A C 1
ATOM 3612 O O . SER A 1 476 ? 144.203 11.401 43.511 1.00 59.28 744 SER A O 1
ATOM 3615 N N . LEU A 1 477 ? 144.567 9.479 42.370 1.00 54.92 745 LEU A N 1
ATOM 3616 C CA . LEU A 1 477 ? 144.062 9.959 41.078 1.00 53.81 745 LEU A CA 1
ATOM 3617 C C . LEU A 1 477 ? 142.813 9.178 40.647 1.00 60.62 745 LEU A C 1
ATOM 3618 O O . LEU A 1 477 ? 142.238 9.419 39.570 1.00 60.40 745 LEU A O 1
ATOM 3623 N N . LYS A 1 478 ? 142.397 8.244 41.509 1.00 58.26 746 LYS A N 1
ATOM 3624 C CA . LYS A 1 478 ? 141.238 7.396 41.284 1.00 58.98 746 LYS A CA 1
ATOM 3625 C C . LYS A 1 478 ? 140.681 6.896 42.626 1.00 64.15 746 LYS A C 1
ATOM 3626 O O . LYS A 1 478 ? 141.296 7.121 43.679 1.00 63.72 746 LYS A O 1
ATOM 3632 N N . ASP A 1 479 ? 139.483 6.269 42.574 1.00 60.63 747 ASP A N 1
ATOM 3633 C CA . ASP A 1 479 ? 138.849 5.534 43.680 1.00 60.16 747 ASP A CA 1
ATOM 3634 C C . ASP A 1 479 ? 139.198 4.061 43.457 1.00 62.59 747 ASP A C 1
ATOM 3635 O O . ASP A 1 479 ? 139.499 3.688 42.325 1.00 61.25 747 ASP A O 1
ATOM 3640 N N . GLU A 1 480 ? 139.209 3.242 44.512 1.00 60.78 748 GLU A N 1
ATOM 3641 C CA . GLU A 1 480 ? 139.622 1.829 44.468 1.00 61.77 748 GLU A CA 1
ATOM 3642 C C . GLU A 1 480 ? 139.163 1.074 43.209 1.00 69.04 748 GLU A C 1
ATOM 3643 O O . GLU A 1 480 ? 140.005 0.399 42.602 1.00 69.35 748 GLU A O 1
ATOM 3649 N N . ASN A 1 481 ? 137.873 1.159 42.823 1.00 67.69 749 ASN A N 1
ATOM 3650 C CA . ASN A 1 481 ? 137.435 0.365 41.677 1.00 69.31 749 ASN A CA 1
ATOM 3651 C C . ASN A 1 481 ? 136.814 1.225 40.555 1.00 74.33 749 ASN A C 1
ATOM 3652 O O . ASN A 1 481 ? 136.146 0.681 39.661 1.00 75.84 749 ASN A O 1
ATOM 3657 N N . GLU A 1 482 ? 137.105 2.531 40.543 1.00 69.72 750 GLU A N 1
ATOM 3658 C CA . GLU A 1 482 ? 136.581 3.404 39.497 1.00 69.65 750 GLU A CA 1
ATOM 3659 C C . GLU A 1 482 ? 137.518 4.596 39.253 1.00 71.33 750 GLU A C 1
ATOM 3660 O O . GLU A 1 482 ? 138.053 5.185 40.199 1.00 71.06 750 GLU A O 1
ATOM 3666 N N . ASN A 1 483 ? 137.737 4.921 37.969 1.00 64.98 751 ASN A N 1
ATOM 3667 C CA . ASN A 1 483 ? 138.549 6.073 37.557 1.00 62.14 751 ASN A CA 1
ATOM 3668 C C . ASN A 1 483 ? 137.687 7.303 37.493 1.00 63.66 751 ASN A C 1
ATOM 3669 O O . ASN A 1 483 ? 136.468 7.171 37.414 1.00 65.22 751 ASN A O 1
ATOM 3674 N N . PHE A 1 484 ? 138.282 8.494 37.518 1.00 56.98 752 PHE A N 1
ATOM 3675 C CA . PHE A 1 484 ? 137.444 9.690 37.439 1.00 56.14 752 PHE A CA 1
ATOM 3676 C C . PHE A 1 484 ? 137.231 10.085 35.977 1.00 58.61 752 PHE A C 1
ATOM 3677 O O . PHE A 1 484 ? 138.022 9.710 35.100 1.00 58.70 752 PHE A O 1
ATOM 3685 N N . LYS A 1 485 ? 136.141 10.821 35.731 1.00 53.14 753 LYS A N 1
ATOM 3686 C CA . LYS A 1 485 ? 135.684 11.275 34.422 1.00 52.69 753 LYS A CA 1
ATOM 3687 C C . LYS A 1 485 ? 136.824 11.822 33.524 1.00 58.58 753 LYS A C 1
ATOM 3688 O O . LYS A 1 485 ? 136.883 11.430 32.355 1.00 61.36 753 LYS A O 1
ATOM 3694 N N . ASN A 1 486 ? 137.703 12.700 34.040 1.00 51.38 754 ASN A N 1
ATOM 3695 C CA . ASN A 1 486 ? 138.663 13.369 33.174 1.00 49.54 754 ASN A CA 1
ATOM 3696 C C . ASN A 1 486 ? 140.156 13.122 33.462 1.00 52.41 754 ASN A C 1
ATOM 3697 O O . ASN A 1 486 ? 140.976 13.772 32.811 1.00 50.61 754 ASN A O 1
ATOM 3702 N N . THR A 1 487 ? 140.531 12.185 34.352 1.00 49.85 755 THR A N 1
ATOM 3703 C CA . THR A 1 487 ? 141.958 11.941 34.638 1.00 48.88 755 THR A CA 1
ATOM 3704 C C . THR A 1 487 ? 142.738 11.467 33.382 1.00 52.76 755 THR A C 1
ATOM 3705 O O . THR A 1 487 ? 143.958 11.628 33.339 1.00 52.42 755 THR A O 1
ATOM 3709 N N . TYR A 1 488 ? 142.040 10.968 32.352 1.00 50.00 756 TYR A N 1
ATOM 3710 C CA . TYR A 1 488 ? 142.641 10.509 31.099 1.00 49.99 756 TYR A CA 1
ATOM 3711 C C . TYR A 1 488 ? 143.281 11.689 30.352 1.00 51.67 756 TYR A C 1
ATOM 3712 O O . TYR A 1 488 ? 144.174 11.469 29.536 1.00 52.61 756 TYR A O 1
ATOM 3721 N N . LEU A 1 489 ? 142.837 12.928 30.647 1.00 44.72 757 LEU A N 1
ATOM 3722 C CA . LEU A 1 489 ? 143.359 14.178 30.075 1.00 42.91 757 LEU A CA 1
ATOM 3723 C C . LEU A 1 489 ? 144.733 14.588 30.604 1.00 44.25 757 LEU A C 1
ATOM 3724 O O . LEU A 1 489 ? 145.406 15.367 29.941 1.00 44.76 757 LEU A O 1
ATOM 3729 N N . LEU A 1 490 ? 145.129 14.129 31.805 1.00 38.99 758 LEU A N 1
ATOM 3730 C CA . LEU A 1 490 ? 146.386 14.520 32.450 1.00 36.57 758 LEU A CA 1
ATOM 3731 C C . LEU A 1 490 ? 147.595 14.000 31.674 1.00 40.53 758 LEU A C 1
ATOM 3732 O O . LEU A 1 490 ? 147.890 12.798 31.704 1.00 40.94 758 LEU A O 1
ATOM 3737 N N . THR A 1 491 ? 148.301 14.915 31.002 1.00 36.58 759 THR A N 1
ATOM 3738 C CA . THR A 1 491 ? 149.468 14.578 30.182 1.00 37.11 759 THR A CA 1
ATOM 3739 C C . THR A 1 491 ? 150.794 15.168 30.756 1.00 41.37 759 THR A C 1
ATOM 3740 O O . THR A 1 491 ? 151.861 14.754 30.306 1.00 41.02 759 THR A O 1
ATOM 3744 N N . SER A 1 492 ? 150.741 16.086 31.749 1.00 38.58 760 SER A N 1
ATOM 3745 C CA . SER A 1 492 ? 151.962 16.672 32.335 1.00 37.52 760 SER A CA 1
ATOM 3746 C C . SER A 1 492 ? 151.871 16.732 33.855 1.00 41.83 760 SER A C 1
ATOM 3747 O O . SER A 1 492 ? 150.893 17.234 34.393 1.00 41.83 760 SER A O 1
ATOM 3750 N N . ILE A 1 493 ? 152.884 16.180 34.548 1.00 38.22 761 ILE A N 1
ATOM 3751 C CA . ILE A 1 493 ? 152.961 16.172 36.001 1.00 37.52 761 ILE A CA 1
ATOM 3752 C C . ILE A 1 493 ? 154.357 16.641 36.444 1.00 41.77 761 ILE A C 1
ATOM 3753 O O . ILE A 1 493 ? 155.347 15.961 36.179 1.00 42.50 761 ILE A O 1
ATOM 3758 N N . ASP A 1 494 ? 154.425 17.815 37.110 1.00 37.25 762 ASP A N 1
ATOM 3759 C CA . ASP A 1 494 ? 155.652 18.372 37.674 1.00 35.28 762 ASP A CA 1
ATOM 3760 C C . ASP A 1 494 ? 155.630 18.180 39.166 1.00 39.96 762 ASP A C 1
ATOM 3761 O O . ASP A 1 494 ? 154.762 18.724 39.854 1.00 39.67 762 ASP A O 1
ATOM 3766 N N . LEU A 1 495 ? 156.532 17.325 39.660 1.00 37.19 763 LEU A N 1
ATOM 3767 C CA . LEU A 1 495 ? 156.637 16.996 41.079 1.00 37.82 763 LEU A CA 1
ATOM 3768 C C . LEU A 1 495 ? 158.047 17.254 41.614 1.00 41.13 763 LEU A C 1
ATOM 3769 O O . LEU A 1 495 ? 158.397 16.744 42.688 1.00 42.81 763 LEU A O 1
ATOM 3774 N N . ARG A 1 496 ? 158.834 18.093 40.907 1.00 35.79 764 ARG A N 1
ATOM 3775 C CA . ARG A 1 496 ? 160.182 18.443 41.350 1.00 36.39 764 ARG A CA 1
ATOM 3776 C C . ARG A 1 496 ? 160.166 19.061 42.737 1.00 43.56 764 ARG A C 1
ATOM 3777 O O . ARG A 1 496 ? 159.162 19.666 43.148 1.00 45.08 764 ARG A O 1
ATOM 3785 N N . PHE A 1 497 ? 161.290 18.947 43.445 1.00 38.64 765 PHE A N 1
ATOM 3786 C CA . PHE A 1 497 ? 161.496 19.565 44.750 1.00 37.29 765 PHE A CA 1
ATOM 3787 C C . PHE A 1 497 ? 160.414 19.215 45.722 1.00 43.73 765 PHE A C 1
ATOM 3788 O O . PHE A 1 497 ? 159.676 20.087 46.192 1.00 44.68 765 PHE A O 1
ATOM 3796 N N . ASN A 1 498 ? 160.344 17.930 46.032 1.00 40.08 766 ASN A N 1
ATOM 3797 C CA . ASN A 1 498 ? 159.481 17.369 47.053 1.00 40.10 766 ASN A CA 1
ATOM 3798 C C . ASN A 1 498 ? 160.348 16.387 47.829 1.00 45.05 766 ASN A C 1
ATOM 3799 O O . ASN A 1 498 ? 161.584 16.444 47.720 1.00 46.08 766 ASN A O 1
ATOM 3804 N N . LYS A 1 499 ? 159.740 15.511 48.622 1.00 40.58 767 LYS A N 1
ATOM 3805 C CA . LYS A 1 499 ? 160.502 14.551 49.387 1.00 41.49 767 LYS A CA 1
ATOM 3806 C C . LYS A 1 499 ? 159.902 13.175 49.127 1.00 48.37 767 LYS A C 1
ATOM 3807 O O . LYS A 1 499 ? 159.814 12.350 50.040 1.00 51.84 767 LYS A O 1
ATOM 3813 N N . LEU A 1 500 ? 159.500 12.932 47.849 1.00 42.74 768 LEU A N 1
ATOM 3814 C CA . LEU A 1 500 ? 158.829 11.719 47.397 1.00 42.67 768 LEU A CA 1
ATOM 3815 C C . LEU A 1 500 ? 159.725 10.497 47.411 1.00 46.59 768 LEU A C 1
ATOM 3816 O O . LEU A 1 500 ? 160.821 10.527 46.865 1.00 46.63 768 LEU A O 1
ATOM 3821 N N . THR A 1 501 ? 159.220 9.400 47.989 1.00 44.38 769 THR A N 1
ATOM 3822 C CA . THR A 1 501 ? 159.881 8.076 48.049 1.00 44.47 769 THR A CA 1
ATOM 3823 C C . THR A 1 501 ? 159.054 7.031 47.335 1.00 51.49 769 THR A C 1
ATOM 3824 O O . THR A 1 501 ? 159.597 5.980 46.951 1.00 55.08 769 THR A O 1
ATOM 3828 N N . LYS A 1 502 ? 157.742 7.313 47.138 1.00 46.57 770 LYS A N 1
ATOM 3829 C CA . LYS A 1 502 ? 156.825 6.370 46.508 1.00 47.21 770 LYS A CA 1
ATOM 3830 C C . LYS A 1 502 ? 155.736 7.007 45.689 1.00 49.80 770 LYS A C 1
ATOM 3831 O O . LYS A 1 502 ? 155.214 8.065 46.027 1.00 48.62 770 LYS A O 1
ATOM 3837 N N . LEU A 1 503 ? 155.336 6.279 44.647 1.00 47.07 771 LEU A N 1
ATOM 3838 C CA . LEU A 1 503 ? 154.183 6.605 43.835 1.00 46.32 771 LEU A CA 1
ATOM 3839 C C . LEU A 1 503 ? 153.158 5.462 44.064 1.00 54.23 771 LEU A C 1
ATOM 3840 O O . LEU A 1 503 ? 153.101 4.930 45.183 1.00 56.81 771 LEU A O 1
ATOM 3845 N N . SER A 1 504 ? 152.334 5.114 43.058 1.00 49.88 772 SER A N 1
ATOM 3846 C CA . SER A 1 504 ? 151.292 4.079 43.111 1.00 49.44 772 SER A CA 1
ATOM 3847 C C . SER A 1 504 ? 150.978 3.640 41.718 1.00 54.53 772 SER A C 1
ATOM 3848 O O . SER A 1 504 ? 151.491 4.238 40.767 1.00 53.65 772 SER A O 1
ATOM 3851 N N . ASP A 1 505 ? 150.108 2.628 41.564 1.00 52.76 773 ASP A N 1
ATOM 3852 C CA . ASP A 1 505 ? 149.733 2.126 40.241 1.00 51.81 773 ASP A CA 1
ATOM 3853 C C . ASP A 1 505 ? 148.774 3.086 39.553 1.00 52.73 773 ASP A C 1
ATOM 3854 O O . ASP A 1 505 ? 148.341 2.829 38.425 1.00 52.25 773 ASP A O 1
ATOM 3859 N N . ASP A 1 506 ? 148.506 4.229 40.219 1.00 47.25 774 ASP A N 1
ATOM 3860 C CA . ASP A 1 506 ? 147.738 5.346 39.694 1.00 46.85 774 ASP A CA 1
ATOM 3861 C C . ASP A 1 506 ? 148.447 5.966 38.511 1.00 51.21 774 ASP A C 1
ATOM 3862 O O . ASP A 1 506 ? 147.834 6.743 37.791 1.00 51.67 774 ASP A O 1
ATOM 3867 N N . PHE A 1 507 ? 149.756 5.712 38.350 1.00 47.17 775 PHE A N 1
ATOM 3868 C CA . PHE A 1 507 ? 150.537 6.334 37.284 1.00 46.23 775 PHE A CA 1
ATOM 3869 C C . PHE A 1 507 ? 150.640 5.423 36.024 1.00 52.66 775 PHE A C 1
ATOM 3870 O O . PHE A 1 507 ? 151.043 5.889 34.956 1.00 52.87 775 PHE A O 1
ATOM 3878 N N . ARG A 1 508 ? 150.177 4.169 36.128 1.00 49.46 776 ARG A N 1
ATOM 3879 C CA . ARG A 1 508 ? 150.146 3.230 35.013 1.00 49.52 776 ARG A CA 1
ATOM 3880 C C . ARG A 1 508 ? 149.071 3.675 33.991 1.00 53.28 776 ARG A C 1
ATOM 3881 O O . ARG A 1 508 ? 148.196 4.480 34.323 1.00 54.01 776 ARG A O 1
ATOM 3889 N N . ALA A 1 509 ? 149.157 3.176 32.748 1.00 48.82 777 ALA A N 1
ATOM 3890 C CA . ALA A 1 509 ? 148.269 3.535 31.636 1.00 47.91 777 ALA A CA 1
ATOM 3891 C C . ALA A 1 509 ? 146.766 3.240 31.925 1.00 54.84 777 ALA A C 1
ATOM 3892 O O . ALA A 1 509 ? 145.885 3.718 31.193 1.00 55.99 777 ALA A O 1
ATOM 3894 N N . THR A 1 510 ? 146.477 2.477 33.003 1.00 49.85 778 THR A N 1
ATOM 3895 C CA . THR A 1 510 ? 145.114 2.135 33.408 1.00 49.83 778 THR A CA 1
ATOM 3896 C C . THR A 1 510 ? 144.335 3.371 33.905 1.00 53.76 778 THR A C 1
ATOM 3897 O O . THR A 1 510 ? 143.105 3.392 33.856 1.00 53.17 778 THR A O 1
ATOM 3901 N N . THR A 1 511 ? 145.043 4.382 34.415 1.00 50.94 779 THR A N 1
ATOM 3902 C CA . THR A 1 511 ? 144.380 5.572 34.942 1.00 51.25 779 THR A CA 1
ATOM 3903 C C . THR A 1 511 ? 144.848 6.815 34.125 1.00 51.60 779 THR A C 1
ATOM 3904 O O . THR A 1 511 ? 144.005 7.648 33.761 1.00 50.31 779 THR A O 1
ATOM 3908 N N . LEU A 1 512 ? 146.175 6.880 33.792 1.00 45.07 780 LEU A N 1
ATOM 3909 C CA . LEU A 1 512 ? 146.858 7.924 33.000 1.00 41.67 780 LEU A CA 1
ATOM 3910 C C . LEU A 1 512 ? 147.284 7.391 31.606 1.00 47.34 780 LEU A C 1
ATOM 3911 O O . LEU A 1 512 ? 148.491 7.265 31.339 1.00 47.52 780 LEU A O 1
ATOM 3916 N N . PRO A 1 513 ? 146.334 7.042 30.704 1.00 45.39 781 PRO A N 1
ATOM 3917 C CA . PRO A 1 513 ? 146.734 6.445 29.412 1.00 45.76 781 PRO A CA 1
ATOM 3918 C C . PRO A 1 513 ? 147.450 7.376 28.439 1.00 50.09 781 PRO A C 1
ATOM 3919 O O . PRO A 1 513 ? 148.031 6.877 27.477 1.00 51.04 781 PRO A O 1
ATOM 3923 N N . TYR A 1 514 ? 147.396 8.698 28.659 1.00 46.71 782 TYR A N 1
ATOM 3924 C CA . TYR A 1 514 ? 147.968 9.645 27.717 1.00 46.35 782 TYR A CA 1
ATOM 3925 C C . TYR A 1 514 ? 149.096 10.510 28.323 1.00 48.88 782 TYR A C 1
ATOM 3926 O O . TYR A 1 514 ? 149.461 11.521 27.717 1.00 47.38 782 TYR A O 1
ATOM 3935 N N . LEU A 1 515 ? 149.714 10.063 29.447 1.00 44.28 783 LEU A N 1
ATOM 3936 C CA . LEU A 1 515 ? 150.804 10.795 30.083 1.00 42.33 783 LEU A CA 1
ATOM 3937 C C . LEU A 1 515 ? 151.941 11.074 29.076 1.00 44.82 783 LEU A C 1
ATOM 3938 O O . LEU A 1 515 ? 152.326 10.172 28.340 1.00 43.99 783 LEU A O 1
ATOM 3943 N N . VAL A 1 516 ? 152.443 12.329 29.024 1.00 40.10 784 VAL A N 1
ATOM 3944 C CA . VAL A 1 516 ? 153.489 12.703 28.068 1.00 39.56 784 VAL A CA 1
ATOM 3945 C C . VAL A 1 516 ? 154.792 13.030 28.832 1.00 43.50 784 VAL A C 1
ATOM 3946 O O . VAL A 1 516 ? 155.869 12.560 28.450 1.00 43.55 784 VAL A O 1
ATOM 3950 N N . GLY A 1 517 ? 154.676 13.813 29.899 1.00 39.17 785 GLY A N 1
ATOM 3951 C CA . GLY A 1 517 ? 155.819 14.232 30.695 1.00 37.78 785 GLY A CA 1
ATOM 3952 C C . GLY A 1 517 ? 155.611 14.165 32.184 1.00 40.05 785 GLY A C 1
ATOM 3953 O O . GLY A 1 517 ? 154.559 14.529 32.702 1.00 39.14 785 GLY A O 1
ATOM 3954 N N . ILE A 1 518 ? 156.625 13.685 32.868 1.00 36.25 786 ILE A N 1
ATOM 3955 C CA . ILE A 1 518 ? 156.648 13.619 34.311 1.00 35.70 786 ILE A CA 1
ATOM 3956 C C . ILE A 1 518 ? 158.072 13.990 34.789 1.00 39.51 786 ILE A C 1
ATOM 3957 O O . ILE A 1 518 ? 159.075 13.478 34.270 1.00 36.89 786 ILE A O 1
ATOM 3962 N N . ASP A 1 519 ? 158.143 14.933 35.751 1.00 37.60 787 ASP A N 1
ATOM 3963 C CA . ASP A 1 519 ? 159.429 15.315 36.300 1.00 37.71 787 ASP A CA 1
ATOM 3964 C C . ASP A 1 519 ? 159.438 15.102 37.805 1.00 42.60 787 ASP A C 1
ATOM 3965 O O . ASP A 1 519 ? 158.744 15.773 38.537 1.00 43.32 787 ASP A O 1
ATOM 3970 N N . LEU A 1 520 ? 160.194 14.115 38.239 1.00 39.84 788 LEU A N 1
ATOM 3971 C CA . LEU A 1 520 ? 160.366 13.742 39.640 1.00 39.89 788 LEU A CA 1
ATOM 3972 C C . LEU A 1 520 ? 161.767 14.147 40.139 1.00 41.72 788 LEU A C 1
ATOM 3973 O O . LEU A 1 520 ? 162.229 13.637 41.165 1.00 39.74 788 LEU A O 1
ATOM 3978 N N . SER A 1 521 ? 162.438 15.063 39.414 1.00 38.03 789 SER A N 1
ATOM 3979 C CA . SER A 1 521 ? 163.765 15.508 39.789 1.00 38.13 789 SER A CA 1
ATOM 3980 C C . SER A 1 521 ? 163.720 16.208 41.135 1.00 44.86 789 SER A C 1
ATOM 3981 O O . SER A 1 521 ? 162.748 16.934 41.430 1.00 42.99 789 SER A O 1
ATOM 3984 N N . TYR A 1 522 ? 164.768 15.951 41.969 1.00 42.19 790 TYR A N 1
ATOM 3985 C CA . TYR A 1 522 ? 164.923 16.520 43.315 1.00 42.04 790 TYR A CA 1
ATOM 3986 C C . TYR A 1 522 ? 163.866 15.965 44.247 1.00 46.44 790 TYR A C 1
ATOM 3987 O O . TYR A 1 522 ? 162.991 16.683 44.734 1.00 46.27 790 TYR A O 1
ATOM 3996 N N . ASN A 1 523 ? 163.972 14.668 44.491 1.00 43.14 791 ASN A N 1
ATOM 3997 C CA . ASN A 1 523 ? 163.083 13.932 45.356 1.00 43.14 791 ASN A CA 1
ATOM 3998 C C . ASN A 1 523 ? 163.902 12.890 46.140 1.00 48.80 791 ASN A C 1
ATOM 3999 O O . ASN A 1 523 ? 165.120 13.025 46.238 1.00 47.59 791 ASN A O 1
ATOM 4004 N N . SER A 1 524 ? 163.253 11.899 46.753 1.00 48.19 792 SER A N 1
ATOM 4005 C CA . SER A 1 524 ? 163.982 10.994 47.632 1.00 49.01 792 SER A CA 1
ATOM 4006 C C . SER A 1 524 ? 163.804 9.522 47.281 1.00 51.06 792 SER A C 1
ATOM 4007 O O . SER A 1 524 ? 163.960 8.678 48.156 1.00 52.65 792 SER A O 1
ATOM 4010 N N . PHE A 1 525 ? 163.554 9.211 46.016 1.00 45.44 793 PHE A N 1
ATOM 4011 C CA . PHE A 1 525 ? 163.415 7.828 45.570 1.00 45.61 793 PHE A CA 1
ATOM 4012 C C . PHE A 1 525 ? 164.708 7.067 45.711 1.00 51.39 793 PHE A C 1
ATOM 4013 O O . PHE A 1 525 ? 165.754 7.553 45.265 1.00 51.85 793 PHE A O 1
ATOM 4021 N N . SER A 1 526 ? 164.627 5.871 46.312 1.00 48.26 794 SER A N 1
ATOM 4022 C CA . SER A 1 526 ? 165.738 4.914 46.420 1.00 49.35 794 SER A CA 1
ATOM 4023 C C . SER A 1 526 ? 165.411 3.694 45.542 1.00 52.83 794 SER A C 1
ATOM 4024 O O . SER A 1 526 ? 166.327 3.047 45.001 1.00 53.18 794 SER A O 1
ATOM 4027 N N . LYS A 1 527 ? 164.082 3.439 45.372 1.00 47.68 795 LYS A N 1
ATOM 4028 C CA . LYS A 1 527 ? 163.459 2.439 44.505 1.00 47.93 795 LYS A CA 1
ATOM 4029 C C . LYS A 1 527 ? 162.819 3.167 43.353 1.00 51.10 795 LYS A C 1
ATOM 4030 O O . LYS A 1 527 ? 161.963 4.031 43.584 1.00 51.98 795 LYS A O 1
ATOM 4036 N N . PHE A 1 528 ? 163.207 2.826 42.119 1.00 45.41 796 PHE A N 1
ATOM 4037 C CA . PHE A 1 528 ? 162.730 3.512 40.930 1.00 43.75 796 PHE A CA 1
ATOM 4038 C C . PHE A 1 528 ? 161.186 3.458 40.758 1.00 47.57 796 PHE A C 1
ATOM 4039 O O . PHE A 1 528 ? 160.609 2.372 40.669 1.00 46.78 796 PHE A O 1
ATOM 4047 N N . PRO A 1 529 ? 160.518 4.639 40.647 1.00 44.60 797 PRO A N 1
ATOM 4048 C CA . PRO A 1 529 ? 159.067 4.638 40.387 1.00 44.71 797 PRO A CA 1
ATOM 4049 C C . PRO A 1 529 ? 158.820 4.300 38.912 1.00 47.90 797 PRO A C 1
ATOM 4050 O O . PRO A 1 529 ? 158.811 5.174 38.037 1.00 47.06 797 PRO A O 1
ATOM 4054 N N . THR A 1 530 ? 158.693 3.005 38.633 1.00 43.38 798 THR A N 1
ATOM 4055 C CA . THR A 1 530 ? 158.538 2.527 37.268 1.00 42.82 798 THR A CA 1
ATOM 4056 C C . THR A 1 530 ? 157.107 2.728 36.737 1.00 48.83 798 THR A C 1
ATOM 4057 O O . THR A 1 530 ? 156.915 2.675 35.525 1.00 48.41 798 THR A O 1
ATOM 4061 N N . GLN A 1 531 ? 156.107 2.935 37.624 1.00 47.33 799 GLN A N 1
ATOM 4062 C CA . GLN A 1 531 ? 154.681 3.037 37.269 1.00 47.52 799 GLN A CA 1
ATOM 4063 C C . GLN A 1 531 ? 154.423 4.024 36.102 1.00 52.10 799 GLN A C 1
ATOM 4064 O O . GLN A 1 531 ? 153.731 3.607 35.167 1.00 52.08 799 GLN A O 1
ATOM 4070 N N . PRO A 1 532 ? 154.971 5.278 36.073 1.00 48.22 800 PRO A N 1
ATOM 4071 C CA . PRO A 1 532 ? 154.673 6.171 34.932 1.00 47.54 800 PRO A CA 1
ATOM 4072 C C . PRO A 1 532 ? 155.271 5.691 33.594 1.00 50.84 800 PRO A C 1
ATOM 4073 O O . PRO A 1 532 ? 154.901 6.232 32.544 1.00 52.50 800 PRO A O 1
ATOM 4077 N N . LEU A 1 533 ? 156.137 4.660 33.612 1.00 44.84 801 LEU A N 1
ATOM 4078 C CA . LEU A 1 533 ? 156.762 4.119 32.391 1.00 42.97 801 LEU A CA 1
ATOM 4079 C C . LEU A 1 533 ? 155.823 3.176 31.618 1.00 49.74 801 LEU A C 1
ATOM 4080 O O . LEU A 1 533 ? 156.149 2.801 30.500 1.00 48.56 801 LEU A O 1
ATOM 4085 N N . ASN A 1 534 ? 154.645 2.846 32.185 1.00 51.21 802 ASN A N 1
ATOM 4086 C CA . ASN A 1 534 ? 153.621 1.958 31.594 1.00 53.22 802 ASN A CA 1
ATOM 4087 C C . ASN A 1 534 ? 152.908 2.636 30.407 1.00 57.44 802 ASN A C 1
ATOM 4088 O O . ASN A 1 534 ? 152.331 1.962 29.559 1.00 58.60 802 ASN A O 1
ATOM 4093 N N . SER A 1 535 ? 152.963 3.963 30.345 1.00 53.56 803 SER A N 1
ATOM 4094 C CA . SER A 1 535 ? 152.365 4.758 29.286 1.00 52.72 803 SER A CA 1
ATOM 4095 C C . SER A 1 535 ? 153.054 4.508 27.934 1.00 57.67 803 SER A C 1
ATOM 4096 O O . SER A 1 535 ? 154.297 4.450 27.847 1.00 57.99 803 SER A O 1
ATOM 4099 N N . SER A 1 536 ? 152.230 4.383 26.878 1.00 52.13 804 SER A N 1
ATOM 4100 C CA . SER A 1 536 ? 152.721 4.225 25.519 1.00 50.84 804 SER A CA 1
ATOM 4101 C C . SER A 1 536 ? 152.965 5.594 24.874 1.00 52.34 804 SER A C 1
ATOM 4102 O O . SER A 1 536 ? 153.551 5.654 23.800 1.00 52.82 804 SER A O 1
ATOM 4105 N N . THR A 1 537 ? 152.511 6.691 25.526 1.00 46.60 805 THR A N 1
ATOM 4106 C CA . THR A 1 537 ? 152.593 8.075 25.020 1.00 44.63 805 THR A CA 1
ATOM 4107 C C . THR A 1 537 ? 153.714 8.915 25.663 1.00 45.91 805 THR A C 1
ATOM 4108 O O . THR A 1 537 ? 154.067 9.961 25.107 1.00 44.56 805 THR A O 1
ATOM 4112 N N . LEU A 1 538 ? 154.272 8.455 26.811 1.00 41.19 806 LEU A N 1
ATOM 4113 C CA . LEU A 1 538 ? 155.324 9.134 27.582 1.00 38.83 806 LEU A CA 1
ATOM 4114 C C . LEU A 1 538 ? 156.509 9.474 26.717 1.00 43.12 806 LEU A C 1
ATOM 4115 O O . LEU A 1 538 ? 157.112 8.581 26.139 1.00 42.84 806 LEU A O 1
ATOM 4120 N N . LYS A 1 539 ? 156.824 10.781 26.639 1.00 40.71 807 LYS A N 1
ATOM 4121 C CA . LYS A 1 539 ? 157.907 11.364 25.861 1.00 40.45 807 LYS A CA 1
ATOM 4122 C C . LYS A 1 539 ? 159.120 11.733 26.729 1.00 40.82 807 LYS A C 1
ATOM 4123 O O . LYS A 1 539 ? 160.251 11.621 26.253 1.00 40.07 807 LYS A O 1
ATOM 4129 N N . GLY A 1 540 ? 158.885 12.187 27.961 1.00 34.57 808 GLY A N 1
ATOM 4130 C CA . GLY A 1 540 ? 159.967 12.587 28.859 1.00 34.18 808 GLY A CA 1
ATOM 4131 C C . GLY A 1 540 ? 159.823 12.203 30.318 1.00 38.45 808 GLY A C 1
ATOM 4132 O O . GLY A 1 540 ? 158.736 12.293 30.891 1.00 37.88 808 GLY A O 1
ATOM 4133 N N . PHE A 1 541 ? 160.952 11.826 30.935 1.00 35.20 809 PHE A N 1
ATOM 4134 C CA . PHE A 1 541 ? 161.054 11.397 32.326 1.00 35.20 809 PHE A CA 1
ATOM 4135 C C . PHE A 1 541 ? 162.276 12.026 32.993 1.00 41.08 809 PHE A C 1
ATOM 4136 O O . PHE A 1 541 ? 163.385 11.933 32.456 1.00 41.49 809 PHE A O 1
ATOM 4144 N N . GLY A 1 542 ? 162.058 12.650 34.148 1.00 38.20 810 GLY A N 1
ATOM 4145 C CA . GLY A 1 542 ? 163.097 13.298 34.936 1.00 38.21 810 GLY A CA 1
ATOM 4146 C C . GLY A 1 542 ? 163.155 12.725 36.336 1.00 43.04 810 GLY A C 1
ATOM 4147 O O . GLY A 1 542 ? 162.120 12.625 37.011 1.00 42.34 810 GLY A O 1
ATOM 4148 N N . ILE A 1 543 ? 164.359 12.299 36.759 1.00 39.56 811 ILE A N 1
ATOM 4149 C CA . ILE A 1 543 ? 164.567 11.710 38.075 1.00 40.69 811 ILE A CA 1
ATOM 4150 C C . ILE A 1 543 ? 165.989 12.100 38.548 1.00 45.14 811 ILE A C 1
ATOM 4151 O O . ILE A 1 543 ? 166.657 11.348 39.253 1.00 46.97 811 ILE A O 1
ATOM 4156 N N . ARG A 1 544 ? 166.417 13.315 38.170 1.00 39.75 812 ARG A N 1
ATOM 4157 C CA A ARG A 1 544 ? 167.701 13.892 38.560 0.50 38.88 812 ARG A CA 1
ATOM 4158 C CA B ARG A 1 544 ? 167.703 13.889 38.567 0.50 38.88 812 ARG A CA 1
ATOM 4159 C C . ARG A 1 544 ? 167.775 14.166 40.072 1.00 43.83 812 ARG A C 1
ATOM 4160 O O . ARG A 1 544 ? 166.738 14.327 40.724 1.00 43.04 812 ARG A O 1
ATOM 4175 N N . ASN A 1 545 ? 169.023 14.248 40.602 1.00 42.84 813 ASN A N 1
ATOM 4176 C CA A ASN A 1 545 ? 169.409 14.608 41.980 0.50 42.71 813 ASN A CA 1
ATOM 4177 C CA B ASN A 1 545 ? 169.420 14.622 41.971 0.50 42.74 813 ASN A CA 1
ATOM 4178 C C . ASN A 1 545 ? 168.500 14.019 43.088 1.00 46.70 813 ASN A C 1
ATOM 4179 O O . ASN A 1 545 ? 167.961 14.758 43.916 1.00 47.24 813 ASN A O 1
ATOM 4188 N N . GLN A 1 546 ? 168.392 12.689 43.167 1.00 43.36 814 GLN A N 1
ATOM 4189 C CA . GLN A 1 546 ? 167.613 12.060 44.246 1.00 44.22 814 GLN A CA 1
ATOM 4190 C C . GLN A 1 546 ? 168.457 12.033 45.533 1.00 50.24 814 GLN A C 1
ATOM 4191 O O . GLN A 1 546 ? 169.568 11.503 45.537 1.00 51.97 814 GLN A O 1
ATOM 4197 N N . ARG A 1 547 ? 167.948 12.649 46.600 1.00 47.84 815 ARG A N 1
ATOM 4198 C CA . ARG A 1 547 ? 168.652 12.767 47.886 1.00 49.52 815 ARG A CA 1
ATOM 4199 C C . ARG A 1 547 ? 167.741 12.519 49.093 1.00 58.28 815 ARG A C 1
ATOM 4200 O O . ARG A 1 547 ? 166.544 12.817 49.021 1.00 58.23 815 ARG A O 1
ATOM 4208 N N . ASP A 1 548 ? 168.311 12.039 50.222 1.00 57.13 816 ASP A N 1
ATOM 4209 C CA . ASP A 1 548 ? 167.527 11.870 51.443 1.00 58.13 816 ASP A CA 1
ATOM 4210 C C . ASP A 1 548 ? 167.765 13.101 52.345 1.00 66.28 816 ASP A C 1
ATOM 4211 O O . ASP A 1 548 ? 168.438 14.054 51.922 1.00 65.67 816 ASP A O 1
ATOM 4216 N N . ALA A 1 549 ? 167.211 13.093 53.567 1.00 65.52 817 ALA A N 1
ATOM 4217 C CA . ALA A 1 549 ? 167.375 14.214 54.499 1.00 66.49 817 ALA A CA 1
ATOM 4218 C C . ALA A 1 549 ? 168.856 14.464 54.856 1.00 70.95 817 ALA A C 1
ATOM 4219 O O . ALA A 1 549 ? 169.262 15.615 55.029 1.00 70.17 817 ALA A O 1
ATOM 4221 N N . GLN A 1 550 ? 169.659 13.384 54.922 1.00 68.37 818 GLN A N 1
ATOM 4222 C CA . GLN A 1 550 ? 171.083 13.399 55.281 1.00 68.94 818 GLN A CA 1
ATOM 4223 C C . GLN A 1 550 ? 171.990 13.741 54.077 1.00 70.41 818 GLN A C 1
ATOM 4224 O O . GLN A 1 550 ? 173.213 13.800 54.247 1.00 70.64 818 GLN A O 1
ATOM 4230 N N . GLY A 1 551 ? 171.391 13.960 52.899 1.00 64.39 819 GLY A N 1
ATOM 4231 C CA . GLY A 1 551 ? 172.099 14.330 51.672 1.00 62.82 819 GLY A CA 1
ATOM 4232 C C . GLY A 1 551 ? 172.759 13.194 50.916 1.00 65.30 819 GLY A C 1
ATOM 4233 O O . GLY A 1 551 ? 173.651 13.425 50.094 1.00 65.73 819 GLY A O 1
ATOM 4234 N N . ASN A 1 552 ? 172.325 11.963 51.180 1.00 59.86 820 ASN A N 1
ATOM 4235 C CA . ASN A 1 552 ? 172.854 10.792 50.512 1.00 59.41 820 ASN A CA 1
ATOM 4236 C C . ASN A 1 552 ? 172.125 10.589 49.190 1.00 62.17 820 ASN A C 1
ATOM 4237 O O . ASN A 1 552 ? 170.933 10.897 49.085 1.00 60.98 820 ASN A O 1
ATOM 4242 N N . ARG A 1 553 ? 172.851 10.088 48.172 1.00 57.23 821 ARG A N 1
ATOM 4243 C CA . ARG A 1 553 ? 172.308 9.808 46.844 1.00 54.84 821 ARG A CA 1
ATOM 4244 C C . ARG A 1 553 ? 171.559 8.496 46.923 1.00 58.48 821 ARG A C 1
ATOM 4245 O O . ARG A 1 553 ? 172.177 7.418 46.996 1.00 60.01 821 ARG A O 1
ATOM 4253 N N . THR A 1 554 ? 170.222 8.597 46.986 1.00 52.45 822 THR A N 1
ATOM 4254 C CA . THR A 1 554 ? 169.307 7.464 47.175 1.00 51.44 822 THR A CA 1
ATOM 4255 C C . THR A 1 554 ? 169.118 6.585 45.941 1.00 51.10 822 THR A C 1
ATOM 4256 O O . THR A 1 554 ? 168.979 5.382 46.129 1.00 51.58 822 THR A O 1
ATOM 4260 N N . LEU A 1 555 ? 169.090 7.150 44.702 1.00 44.47 823 LEU A N 1
ATOM 4261 C CA . LEU A 1 555 ? 168.803 6.346 43.511 1.00 43.00 823 LEU A CA 1
ATOM 4262 C C . LEU A 1 555 ? 170.051 5.702 42.915 1.00 49.40 823 LEU A C 1
ATOM 4263 O O . LEU A 1 555 ? 170.889 6.360 42.292 1.00 49.45 823 LEU A O 1
ATOM 4268 N N . ARG A 1 556 ? 170.120 4.373 43.089 1.00 47.09 824 ARG A N 1
ATOM 4269 C CA . ARG A 1 556 ? 171.212 3.526 42.624 1.00 48.20 824 ARG A CA 1
ATOM 4270 C C . ARG A 1 556 ? 170.714 2.565 41.516 1.00 52.36 824 ARG A C 1
ATOM 4271 O O . ARG A 1 556 ? 171.535 2.035 40.753 1.00 50.87 824 ARG A O 1
ATOM 4279 N N . GLU A 1 557 ? 169.360 2.421 41.395 1.00 48.19 825 GLU A N 1
ATOM 4280 C CA . GLU A 1 557 ? 168.638 1.531 40.484 1.00 47.82 825 GLU A CA 1
ATOM 4281 C C . GLU A 1 557 ? 168.328 2.182 39.116 1.00 52.53 825 GLU A C 1
ATOM 4282 O O . GLU A 1 557 ? 167.629 3.197 39.035 1.00 50.14 825 GLU A O 1
ATOM 4288 N N . TRP A 1 558 ? 168.784 1.525 38.033 1.00 51.10 826 TRP A N 1
ATOM 4289 C CA . TRP A 1 558 ? 168.468 1.933 36.667 1.00 49.41 826 TRP A CA 1
ATOM 4290 C C . TRP A 1 558 ? 167.104 1.336 36.300 1.00 52.74 826 TRP A C 1
ATOM 4291 O O . TRP A 1 558 ? 166.877 0.157 36.582 1.00 55.11 826 TRP A O 1
ATOM 4302 N N . PRO A 1 559 ? 166.198 2.093 35.652 1.00 46.48 827 PRO A N 1
ATOM 4303 C CA . PRO A 1 559 ? 164.901 1.515 35.269 1.00 45.44 827 PRO A CA 1
ATOM 4304 C C . PRO A 1 559 ? 165.040 0.537 34.086 1.00 48.91 827 PRO A C 1
ATOM 4305 O O . PRO A 1 559 ? 164.827 0.914 32.918 1.00 47.91 827 PRO A O 1
ATOM 4309 N N . GLU A 1 560 ? 165.413 -0.726 34.386 1.00 44.48 828 GLU A N 1
ATOM 4310 C CA . GLU A 1 560 ? 165.586 -1.730 33.338 1.00 44.90 828 GLU A CA 1
ATOM 4311 C C . GLU A 1 560 ? 164.273 -1.929 32.607 1.00 50.29 828 GLU A C 1
ATOM 4312 O O . GLU A 1 560 ? 163.228 -2.052 33.245 1.00 51.78 828 GLU A O 1
ATOM 4318 N N . GLY A 1 561 ? 164.329 -1.803 31.289 1.00 45.88 829 GLY A N 1
ATOM 4319 C CA . GLY A 1 561 ? 163.155 -1.880 30.440 1.00 45.74 829 GLY A CA 1
ATOM 4320 C C . GLY A 1 561 ? 162.722 -0.546 29.863 1.00 50.56 829 GLY A C 1
ATOM 4321 O O . GLY A 1 561 ? 161.906 -0.526 28.940 1.00 52.20 829 GLY A O 1
ATOM 4322 N N . ILE A 1 562 ? 163.280 0.576 30.363 1.00 45.56 830 ILE A N 1
ATOM 4323 C CA . ILE A 1 562 ? 162.926 1.925 29.898 1.00 43.80 830 ILE A CA 1
ATOM 4324 C C . ILE A 1 562 ? 163.178 2.080 28.367 1.00 51.98 830 ILE A C 1
ATOM 4325 O O . ILE A 1 562 ? 162.460 2.849 27.722 1.00 52.53 830 ILE A O 1
ATOM 4330 N N . THR A 1 563 ? 164.121 1.314 27.773 1.00 50.98 831 THR A N 1
ATOM 4331 C CA . THR A 1 563 ? 164.369 1.416 26.321 1.00 51.27 831 THR A CA 1
ATOM 4332 C C . THR A 1 563 ? 163.170 0.865 25.532 1.00 55.79 831 THR A C 1
ATOM 4333 O O . THR A 1 563 ? 163.073 1.108 24.328 1.00 55.44 831 THR A O 1
ATOM 4337 N N . LEU A 1 564 ? 162.237 0.182 26.229 1.00 52.10 832 LEU A N 1
ATOM 4338 C CA . LEU A 1 564 ? 161.031 -0.360 25.624 1.00 51.96 832 LEU A CA 1
ATOM 4339 C C . LEU A 1 564 ? 159.851 0.651 25.687 1.00 57.96 832 LEU A C 1
ATOM 4340 O O . LEU A 1 564 ? 158.755 0.311 25.255 1.00 58.18 832 LEU A O 1
ATOM 4345 N N . CYS A 1 565 ? 160.071 1.893 26.187 1.00 55.85 833 CYS A N 1
ATOM 4346 C CA . CYS A 1 565 ? 159.030 2.934 26.185 1.00 55.14 833 CYS A CA 1
ATOM 4347 C C . CYS A 1 565 ? 158.929 3.445 24.743 1.00 60.59 833 CYS A C 1
ATOM 4348 O O . CYS A 1 565 ? 159.904 3.998 24.201 1.00 60.88 833 CYS A O 1
ATOM 4351 N N . PRO A 1 566 ? 157.814 3.112 24.059 1.00 56.31 834 PRO A N 1
ATOM 4352 C CA . PRO A 1 566 ? 157.733 3.386 22.612 1.00 55.66 834 PRO A CA 1
ATOM 4353 C C . PRO A 1 566 ? 157.884 4.855 22.238 1.00 57.84 834 PRO A C 1
ATOM 4354 O O . PRO A 1 566 ? 158.517 5.146 21.223 1.00 58.14 834 PRO A O 1
ATOM 4358 N N . SER A 1 567 ? 157.368 5.775 23.066 1.00 51.69 835 SER A N 1
ATOM 4359 C CA . SER A 1 567 ? 157.418 7.195 22.742 1.00 48.21 835 SER A CA 1
ATOM 4360 C C . SER A 1 567 ? 158.528 7.950 23.454 1.00 49.19 835 SER A C 1
ATOM 4361 O O . SER A 1 567 ? 158.730 9.118 23.109 1.00 50.59 835 SER A O 1
ATOM 4364 N N . LEU A 1 568 ? 159.228 7.341 24.437 1.00 42.64 836 LEU A N 1
ATOM 4365 C CA . LEU A 1 568 ? 160.230 8.066 25.233 1.00 41.97 836 LEU A CA 1
ATOM 4366 C C . LEU A 1 568 ? 161.417 8.526 24.402 1.00 47.86 836 LEU A C 1
ATOM 4367 O O . LEU A 1 568 ? 162.070 7.699 23.772 1.00 50.04 836 LEU A O 1
ATOM 4372 N N . THR A 1 569 ? 161.691 9.853 24.405 1.00 43.93 837 THR A N 1
ATOM 4373 C CA . THR A 1 569 ? 162.814 10.437 23.658 1.00 43.72 837 THR A CA 1
ATOM 4374 C C . THR A 1 569 ? 163.770 11.222 24.587 1.00 47.31 837 THR A C 1
ATOM 4375 O O . THR A 1 569 ? 164.896 11.509 24.180 1.00 49.05 837 THR A O 1
ATOM 4379 N N . GLN A 1 570 ? 163.384 11.466 25.841 1.00 41.66 838 GLN A N 1
ATOM 4380 C CA . GLN A 1 570 ? 164.261 12.182 26.748 1.00 40.66 838 GLN A CA 1
ATOM 4381 C C . GLN A 1 570 ? 164.210 11.582 28.158 1.00 44.87 838 GLN A C 1
ATOM 4382 O O . GLN A 1 570 ? 163.141 11.526 28.778 1.00 45.69 838 GLN A O 1
ATOM 4388 N N . LEU A 1 571 ? 165.386 11.183 28.674 1.00 39.84 839 LEU A N 1
ATOM 4389 C CA . LEU A 1 571 ? 165.546 10.648 30.017 1.00 39.20 839 LEU A CA 1
ATOM 4390 C C . LEU A 1 571 ? 166.621 11.402 30.751 1.00 44.55 839 LEU A C 1
ATOM 4391 O O . LEU A 1 571 ? 167.775 11.407 30.330 1.00 43.47 839 LEU A O 1
ATOM 4396 N N . GLN A 1 572 ? 166.246 11.986 31.890 1.00 42.10 840 GLN A N 1
ATOM 4397 C CA . GLN A 1 572 ? 167.163 12.708 32.756 1.00 41.36 840 GLN A CA 1
ATOM 4398 C C . GLN A 1 572 ? 167.324 11.943 34.042 1.00 42.98 840 GLN A C 1
ATOM 4399 O O . GLN A 1 572 ? 166.382 11.880 34.823 1.00 42.71 840 GLN A O 1
ATOM 4405 N N . ILE A 1 573 ? 168.500 11.330 34.254 1.00 39.87 841 ILE A N 1
ATOM 4406 C CA . ILE A 1 573 ? 168.794 10.517 35.449 1.00 39.46 841 ILE A CA 1
ATOM 4407 C C . ILE A 1 573 ? 170.161 10.940 36.056 1.00 45.00 841 ILE A C 1
ATOM 4408 O O . ILE A 1 573 ? 170.727 10.233 36.884 1.00 46.46 841 ILE A O 1
ATOM 4413 N N . GLY A 1 574 ? 170.641 12.113 35.670 1.00 41.92 842 GLY A N 1
ATOM 4414 C CA . GLY A 1 574 ? 171.900 12.643 36.162 1.00 43.34 842 GLY A CA 1
ATOM 4415 C C . GLY A 1 574 ? 171.920 12.988 37.638 1.00 50.62 842 GLY A C 1
ATOM 4416 O O . GLY A 1 574 ? 170.868 13.176 38.258 1.00 50.96 842 GLY A O 1
ATOM 4417 N N . SER A 1 575 ? 173.147 13.083 38.204 1.00 48.20 843 SER A N 1
ATOM 4418 C CA . SER A 1 575 ? 173.465 13.441 39.589 1.00 47.83 843 SER A CA 1
ATOM 4419 C C . SER A 1 575 ? 172.754 12.486 40.563 1.00 51.85 843 SER A C 1
ATOM 4420 O O . SER A 1 575 ? 172.032 12.904 41.464 1.00 51.87 843 SER A O 1
ATOM 4423 N N . ASN A 1 576 ? 172.962 11.193 40.351 1.00 47.74 844 ASN A N 1
ATOM 4424 C CA . ASN A 1 576 ? 172.443 10.120 41.198 1.00 47.85 844 ASN A CA 1
ATOM 4425 C C . ASN A 1 576 ? 173.614 9.186 41.502 1.00 54.43 844 ASN A C 1
ATOM 4426 O O . ASN A 1 576 ? 174.771 9.624 41.440 1.00 54.64 844 ASN A O 1
ATOM 4431 N N . ASP A 1 577 ? 173.333 7.906 41.772 1.00 51.17 845 ASP A N 1
ATOM 4432 C CA . ASP A 1 577 ? 174.363 6.917 42.002 1.00 52.98 845 ASP A CA 1
ATOM 4433 C C . ASP A 1 577 ? 174.025 5.640 41.223 1.00 58.23 845 ASP A C 1
ATOM 4434 O O . ASP A 1 577 ? 174.159 4.526 41.742 1.00 59.22 845 ASP A O 1
ATOM 4439 N N . ILE A 1 578 ? 173.629 5.811 39.947 1.00 53.42 846 ILE A N 1
ATOM 4440 C CA . ILE A 1 578 ? 173.264 4.707 39.071 1.00 53.22 846 ILE A CA 1
ATOM 4441 C C . ILE A 1 578 ? 174.503 3.830 38.868 1.00 59.42 846 ILE A C 1
ATOM 4442 O O . ILE A 1 578 ? 175.615 4.341 38.732 1.00 60.65 846 ILE A O 1
ATOM 4447 N N . ARG A 1 579 ? 174.292 2.509 38.930 1.00 54.79 847 ARG A N 1
ATOM 4448 C CA . ARG A 1 579 ? 175.328 1.498 38.819 1.00 54.33 847 ARG A CA 1
ATOM 4449 C C . ARG A 1 579 ? 175.267 0.812 37.449 1.00 55.97 847 ARG A C 1
ATOM 4450 O O . ARG A 1 579 ? 175.473 1.477 36.441 1.00 55.14 847 ARG A O 1
ATOM 4458 N N . LYS A 1 580 ? 174.997 -0.492 37.410 1.00 52.36 848 LYS A N 1
ATOM 4459 C CA . LYS A 1 580 ? 175.001 -1.271 36.175 1.00 53.39 848 LYS A CA 1
ATOM 4460 C C . LYS A 1 580 ? 173.690 -1.087 35.400 1.00 57.05 848 LYS A C 1
ATOM 4461 O O . LYS A 1 580 ? 172.588 -1.271 35.941 1.00 56.30 848 LYS A O 1
ATOM 4467 N N . VAL A 1 581 ? 173.857 -0.735 34.105 1.00 52.45 849 VAL A N 1
ATOM 4468 C CA . VAL A 1 581 ? 172.813 -0.561 33.105 1.00 50.72 849 VAL A CA 1
ATOM 4469 C C . VAL A 1 581 ? 172.972 -1.746 32.142 1.00 55.86 849 VAL A C 1
ATOM 4470 O O . VAL A 1 581 ? 173.968 -1.818 31.408 1.00 56.27 849 VAL A O 1
ATOM 4474 N N . ASN A 1 582 ? 172.034 -2.712 32.209 1.00 52.01 850 ASN A N 1
ATOM 4475 C CA . ASN A 1 582 ? 172.118 -3.951 31.430 1.00 52.75 850 ASN A CA 1
ATOM 4476 C C . ASN A 1 582 ? 171.750 -3.732 29.980 1.00 54.93 850 ASN A C 1
ATOM 4477 O O . ASN A 1 582 ? 172.533 -4.128 29.123 1.00 56.67 850 ASN A O 1
ATOM 4482 N N . GLU A 1 583 ? 170.562 -3.164 29.695 1.00 48.41 851 GLU A N 1
ATOM 4483 C CA . GLU A 1 583 ? 170.082 -2.910 28.326 1.00 46.52 851 GLU A CA 1
ATOM 4484 C C . GLU A 1 583 ? 170.956 -1.884 27.602 1.00 51.53 851 GLU A C 1
ATOM 4485 O O . GLU A 1 583 ? 171.392 -0.902 28.208 1.00 50.93 851 GLU A O 1
ATOM 4491 N N . LYS A 1 584 ? 171.203 -2.113 26.312 1.00 49.85 852 LYS A N 1
ATOM 4492 C CA . LYS A 1 584 ? 171.905 -1.159 25.458 1.00 49.30 852 LYS A CA 1
ATOM 4493 C C . LYS A 1 584 ? 170.971 0.012 25.201 1.00 52.64 852 LYS A C 1
ATOM 4494 O O . LYS A 1 584 ? 169.782 -0.210 24.955 1.00 51.50 852 LYS A O 1
ATOM 4500 N N . ILE A 1 585 ? 171.472 1.251 25.315 1.00 48.89 853 ILE A N 1
ATOM 4501 C CA . ILE A 1 585 ? 170.636 2.429 25.087 1.00 46.83 853 ILE A CA 1
ATOM 4502 C C . ILE A 1 585 ? 170.261 2.457 23.615 1.00 50.33 853 ILE A C 1
ATOM 4503 O O . ILE A 1 585 ? 171.087 2.152 22.756 1.00 50.84 853 ILE A O 1
ATOM 4508 N N . THR A 1 586 ? 168.985 2.751 23.355 1.00 46.34 854 THR A N 1
ATOM 4509 C CA . THR A 1 586 ? 168.386 2.795 22.026 1.00 46.45 854 THR A CA 1
ATOM 4510 C C . THR A 1 586 ? 168.435 4.230 21.459 1.00 51.76 854 THR A C 1
ATOM 4511 O O . THR A 1 586 ? 168.299 5.188 22.223 1.00 51.75 854 THR A O 1
ATOM 4515 N N . PRO A 1 587 ? 168.595 4.398 20.129 1.00 49.23 855 PRO A N 1
ATOM 4516 C CA . PRO A 1 587 ? 168.681 5.761 19.556 1.00 48.57 855 PRO A CA 1
ATOM 4517 C C . PRO A 1 587 ? 167.424 6.632 19.721 1.00 50.65 855 PRO A C 1
ATOM 4518 O O . PRO A 1 587 ? 167.551 7.865 19.620 1.00 49.31 855 PRO A O 1
ATOM 4522 N N . ASN A 1 588 ? 166.239 6.030 20.003 1.00 45.66 856 ASN A N 1
ATOM 4523 C CA . ASN A 1 588 ? 165.009 6.799 20.184 1.00 44.04 856 ASN A CA 1
ATOM 4524 C C . ASN A 1 588 ? 165.109 7.668 21.435 1.00 48.34 856 ASN A C 1
ATOM 4525 O O . ASN A 1 588 ? 164.498 8.741 21.450 1.00 48.33 856 ASN A O 1
ATOM 4530 N N . ILE A 1 589 ? 165.915 7.272 22.456 1.00 44.60 857 ILE A N 1
ATOM 4531 C CA . ILE A 1 589 ? 166.112 8.144 23.627 1.00 43.53 857 ILE A CA 1
ATOM 4532 C C . ILE A 1 589 ? 167.251 9.077 23.209 1.00 49.76 857 ILE A C 1
ATOM 4533 O O . ILE A 1 589 ? 168.406 8.834 23.552 1.00 50.54 857 ILE A O 1
ATOM 4538 N N . SER A 1 590 ? 166.913 10.087 22.360 1.00 46.55 858 SER A N 1
ATOM 4539 C CA . SER A 1 590 ? 167.828 11.039 21.696 1.00 45.57 858 SER A CA 1
ATOM 4540 C C . SER A 1 590 ? 168.350 12.133 22.646 1.00 47.17 858 SER A C 1
ATOM 4541 O O . SER A 1 590 ? 169.319 12.806 22.302 1.00 47.81 858 SER A O 1
ATOM 4544 N N . VAL A 1 591 ? 167.754 12.296 23.837 1.00 41.11 859 VAL A N 1
ATOM 4545 C CA . VAL A 1 591 ? 168.254 13.232 24.853 1.00 39.10 859 VAL A CA 1
ATOM 4546 C C . VAL A 1 591 ? 168.434 12.429 26.138 1.00 42.69 859 VAL A C 1
ATOM 4547 O O . VAL A 1 591 ? 167.449 12.051 26.771 1.00 41.09 859 VAL A O 1
ATOM 4551 N N . LEU A 1 592 ? 169.687 12.114 26.488 1.00 39.69 860 LEU A N 1
ATOM 4552 C CA . LEU A 1 592 ? 169.972 11.323 27.680 1.00 38.47 860 LEU A CA 1
ATOM 4553 C C . LEU A 1 592 ? 170.991 12.011 28.567 1.00 42.62 860 LEU A C 1
ATOM 4554 O O . LEU A 1 592 ? 172.123 12.280 28.151 1.00 43.25 860 LEU A O 1
ATOM 4559 N N . ASP A 1 593 ? 170.565 12.304 29.794 1.00 39.90 861 ASP A N 1
ATOM 4560 C CA . ASP A 1 593 ? 171.413 12.890 30.821 1.00 40.06 861 ASP A CA 1
ATOM 4561 C C . ASP A 1 593 ? 171.757 11.824 31.828 1.00 42.71 861 ASP A C 1
ATOM 4562 O O . ASP A 1 593 ? 170.877 11.368 32.565 1.00 41.48 861 ASP A O 1
ATOM 4567 N N . ILE A 1 594 ? 173.031 11.412 31.838 1.00 39.34 862 ILE A N 1
ATOM 4568 C CA . ILE A 1 594 ? 173.552 10.434 32.790 1.00 39.97 862 ILE A CA 1
ATOM 4569 C C . ILE A 1 594 ? 174.708 11.059 33.571 1.00 47.27 862 ILE A C 1
ATOM 4570 O O . ILE A 1 594 ? 175.392 10.354 34.315 1.00 50.38 862 ILE A O 1
ATOM 4575 N N . LYS A 1 595 ? 174.940 12.371 33.380 1.00 43.39 863 LYS A N 1
ATOM 4576 C CA . LYS A 1 595 ? 176.072 13.107 33.945 1.00 43.76 863 LYS A CA 1
ATOM 4577 C C . LYS A 1 595 ? 176.053 13.044 35.459 1.00 52.56 863 LYS A C 1
ATOM 4578 O O . LYS A 1 595 ? 174.985 13.055 36.057 1.00 52.53 863 LYS A O 1
ATOM 4584 N N . ASP A 1 596 ? 177.249 12.916 36.065 1.00 52.30 864 ASP A N 1
ATOM 4585 C CA . ASP A 1 596 ? 177.467 12.833 37.508 1.00 52.78 864 ASP A CA 1
ATOM 4586 C C . ASP A 1 596 ? 176.758 11.585 38.077 1.00 58.88 864 ASP A C 1
ATOM 4587 O O . ASP A 1 596 ? 175.801 11.671 38.839 1.00 59.35 864 ASP A O 1
ATOM 4592 N N . ASN A 1 597 ? 177.242 10.421 37.656 1.00 55.98 865 ASN A N 1
ATOM 4593 C CA . ASN A 1 597 ? 176.852 9.076 38.099 1.00 54.99 865 ASN A CA 1
ATOM 4594 C C . ASN A 1 597 ? 178.155 8.316 38.088 1.00 58.61 865 ASN A C 1
ATOM 4595 O O . ASN A 1 597 ? 178.442 7.584 37.142 1.00 57.93 865 ASN A O 1
ATOM 4600 N N . PRO A 1 598 ? 179.063 8.649 39.025 1.00 56.35 866 PRO A N 1
ATOM 4601 C CA . PRO A 1 598 ? 180.428 8.096 38.964 1.00 57.54 866 PRO A CA 1
ATOM 4602 C C . PRO A 1 598 ? 180.546 6.567 38.985 1.00 59.96 866 PRO A C 1
ATOM 4603 O O . PRO A 1 598 ? 181.602 6.068 38.608 1.00 61.53 866 PRO A O 1
ATOM 4607 N N . ASN A 1 599 ? 179.514 5.829 39.395 1.00 53.75 867 ASN A N 1
ATOM 4608 C CA . ASN A 1 599 ? 179.660 4.373 39.449 1.00 54.44 867 ASN A CA 1
ATOM 4609 C C . ASN A 1 599 ? 178.806 3.665 38.392 1.00 57.59 867 ASN A C 1
ATOM 4610 O O . ASN A 1 599 ? 178.580 2.455 38.509 1.00 56.97 867 ASN A O 1
ATOM 4615 N N . ILE A 1 600 ? 178.391 4.406 37.332 1.00 53.17 868 ILE A N 1
ATOM 4616 C CA . ILE A 1 600 ? 177.566 3.888 36.241 1.00 51.68 868 ILE A CA 1
ATOM 4617 C C . ILE A 1 600 ? 178.407 2.951 35.356 1.00 57.12 868 ILE A C 1
ATOM 4618 O O . ILE A 1 600 ? 179.631 3.076 35.292 1.00 57.71 868 ILE A O 1
ATOM 4623 N N . SER A 1 601 ? 177.727 1.990 34.719 1.00 54.01 869 SER A N 1
ATOM 4624 C CA . SER A 1 601 ? 178.261 1.034 33.748 1.00 54.08 869 SER A CA 1
ATOM 4625 C C . SER A 1 601 ? 177.176 0.893 32.685 1.00 54.82 869 SER A C 1
ATOM 4626 O O . SER A 1 601 ? 176.158 0.232 32.921 1.00 52.15 869 SER A O 1
ATOM 4629 N N . ILE A 1 602 ? 177.343 1.651 31.566 1.00 51.64 870 ILE A N 1
ATOM 4630 C CA . ILE A 1 602 ? 176.380 1.786 30.468 1.00 50.40 870 ILE A CA 1
ATOM 4631 C C . ILE A 1 602 ? 177.061 1.556 29.094 1.00 58.09 870 ILE A C 1
ATOM 4632 O O . ILE A 1 602 ? 178.195 1.993 28.862 1.00 59.33 870 ILE A O 1
ATOM 4637 N N . ASP A 1 603 ? 176.344 0.841 28.201 1.00 53.89 871 ASP A N 1
ATOM 4638 C CA . ASP A 1 603 ? 176.735 0.509 26.831 1.00 52.24 871 ASP A CA 1
ATOM 4639 C C . ASP A 1 603 ? 175.975 1.418 25.854 1.00 54.04 871 ASP A C 1
ATOM 4640 O O . ASP A 1 603 ? 174.759 1.280 25.692 1.00 53.49 871 ASP A O 1
ATOM 4645 N N . LEU A 1 604 ? 176.689 2.330 25.195 1.00 49.46 872 LEU A N 1
ATOM 4646 C CA . LEU A 1 604 ? 176.096 3.288 24.256 1.00 47.98 872 LEU A CA 1
ATOM 4647 C C . LEU A 1 604 ? 176.428 2.942 22.783 1.00 56.16 872 LEU A C 1
ATOM 4648 O O . LEU A 1 604 ? 176.438 3.831 21.914 1.00 56.36 872 LEU A O 1
ATOM 4653 N N . SER A 1 605 ? 176.662 1.643 22.505 1.00 54.76 873 SER A N 1
ATOM 4654 C CA . SER A 1 605 ? 177.026 1.125 21.180 1.00 56.05 873 SER A CA 1
ATOM 4655 C C . SER A 1 605 ? 176.097 1.560 20.073 1.00 59.98 873 SER A C 1
ATOM 4656 O O . SER A 1 605 ? 176.582 1.923 19.001 1.00 61.44 873 SER A O 1
ATOM 4659 N N . TYR A 1 606 ? 174.776 1.515 20.329 1.00 53.78 874 TYR A N 1
ATOM 4660 C CA . TYR A 1 606 ? 173.731 1.802 19.353 1.00 52.23 874 TYR A CA 1
ATOM 4661 C C . TYR A 1 606 ? 173.533 3.284 19.113 1.00 54.64 874 TYR A C 1
ATOM 4662 O O . TYR A 1 606 ? 173.110 3.669 18.012 1.00 55.50 874 TYR A O 1
ATOM 4671 N N . VAL A 1 607 ? 173.814 4.112 20.123 1.00 49.37 875 VAL A N 1
ATOM 4672 C CA . VAL A 1 607 ? 173.599 5.559 20.014 1.00 48.03 875 VAL A CA 1
ATOM 4673 C C . VAL A 1 607 ? 174.867 6.258 19.479 1.00 53.96 875 VAL A C 1
ATOM 4674 O O . VAL A 1 607 ? 174.773 7.403 19.039 1.00 53.40 875 VAL A O 1
ATOM 4678 N N . CYS A 1 608 ? 176.029 5.563 19.483 1.00 51.48 876 CYS A N 1
ATOM 4679 C CA . CYS A 1 608 ? 177.299 6.123 19.047 1.00 52.80 876 CYS A CA 1
ATOM 4680 C C . CYS A 1 608 ? 177.215 6.720 17.617 1.00 56.23 876 CYS A C 1
ATOM 4681 O O . CYS A 1 608 ? 177.515 7.902 17.476 1.00 55.17 876 CYS A O 1
ATOM 4684 N N . PRO A 1 609 ? 176.798 5.994 16.542 1.00 54.95 877 PRO A N 1
ATOM 4685 C CA . PRO A 1 609 ? 176.763 6.634 15.213 1.00 54.81 877 PRO A CA 1
ATOM 4686 C C . PRO A 1 609 ? 175.858 7.859 15.166 1.00 58.74 877 PRO A C 1
ATOM 4687 O O . PRO A 1 609 ? 176.091 8.738 14.347 1.00 60.65 877 PRO A O 1
ATOM 4691 N N . TYR A 1 610 ? 174.864 7.938 16.069 1.00 51.95 878 TYR A N 1
ATOM 4692 C CA . TYR A 1 610 ? 173.963 9.079 16.191 1.00 48.46 878 TYR A CA 1
ATOM 4693 C C . TYR A 1 610 ? 174.671 10.247 16.862 1.00 54.11 878 TYR A C 1
ATOM 4694 O O . TYR A 1 610 ? 174.401 11.410 16.544 1.00 54.52 878 TYR A O 1
ATOM 4703 N N . ILE A 1 611 ? 175.579 9.937 17.796 1.00 51.15 879 ILE A N 1
ATOM 4704 C CA . ILE A 1 611 ? 176.374 10.924 18.516 1.00 50.61 879 ILE A CA 1
ATOM 4705 C C . ILE A 1 611 ? 177.319 11.590 17.494 1.00 56.64 879 ILE A C 1
ATOM 4706 O O . ILE A 1 611 ? 177.237 12.809 17.296 1.00 55.17 879 ILE A O 1
ATOM 4711 N N . GLU A 1 612 ? 178.119 10.773 16.775 1.00 55.67 880 GLU A N 1
ATOM 4712 C CA . GLU A 1 612 ? 179.083 11.210 15.754 1.00 56.64 880 GLU A CA 1
ATOM 4713 C C . GLU A 1 612 ? 178.419 12.027 14.630 1.00 60.37 880 GLU A C 1
ATOM 4714 O O . GLU A 1 612 ? 179.036 12.964 14.130 1.00 60.88 880 GLU A O 1
ATOM 4720 N N . ALA A 1 613 ? 177.150 11.722 14.287 1.00 56.02 881 ALA A N 1
ATOM 4721 C CA . ALA A 1 613 ? 176.368 12.427 13.259 1.00 54.58 881 ALA A CA 1
ATOM 4722 C C . ALA A 1 613 ? 175.761 13.740 13.782 1.00 58.64 881 ALA A C 1
ATOM 4723 O O . ALA A 1 613 ? 175.144 14.481 13.006 1.00 58.74 881 ALA A O 1
ATOM 4725 N N . GLY A 1 614 ? 175.906 13.996 15.086 1.00 54.70 882 GLY A N 1
ATOM 4726 C CA . GLY A 1 614 ? 175.328 15.160 15.745 1.00 53.18 882 GLY A CA 1
ATOM 4727 C C . GLY A 1 614 ? 173.814 15.054 15.820 1.00 58.04 882 GLY A C 1
ATOM 4728 O O . GLY A 1 614 ? 173.112 16.070 15.852 1.00 56.63 882 GLY A O 1
ATOM 4737 N N . TYR A 1 616 ? 172.336 13.155 18.286 1.00 55.54 884 TYR A N 1
ATOM 4738 C CA . TYR A 1 616 ? 172.136 12.733 19.665 1.00 54.35 884 TYR A CA 1
ATOM 4739 C C . TYR A 1 616 ? 172.582 13.823 20.647 1.00 62.81 884 TYR A C 1
ATOM 4740 O O . TYR A 1 616 ? 173.476 14.616 20.329 1.00 63.96 884 TYR A O 1
ATOM 4757 N N . LEU A 1 618 ? 173.838 13.867 24.513 1.00 53.71 886 LEU A N 1
ATOM 4758 C CA . LEU A 1 618 ? 174.270 13.119 25.696 1.00 51.64 886 LEU A CA 1
ATOM 4759 C C . LEU A 1 618 ? 175.050 13.986 26.686 1.00 53.08 886 LEU A C 1
ATOM 4760 O O . LEU A 1 618 ? 176.058 14.598 26.328 1.00 52.64 886 LEU A O 1
ATOM 4765 N N . PHE A 1 619 ? 174.592 13.981 27.955 1.00 47.14 887 PHE A N 1
ATOM 4766 C CA . PHE A 1 619 ? 175.218 14.665 29.085 1.00 45.08 887 PHE A CA 1
ATOM 4767 C C . PHE A 1 619 ? 175.942 13.601 29.884 1.00 48.81 887 PHE A C 1
ATOM 4768 O O . PHE A 1 619 ? 175.314 12.653 30.361 1.00 49.38 887 PHE A O 1
ATOM 4776 N N . TYR A 1 620 ? 177.267 13.686 29.936 1.00 44.70 888 TYR A N 1
ATOM 4777 C CA . TYR A 1 620 ? 178.096 12.667 30.574 1.00 45.64 888 TYR A CA 1
ATOM 4778 C C . TYR A 1 620 ? 179.443 13.227 31.069 1.00 52.51 888 TYR A C 1
ATOM 4779 O O . TYR A 1 620 ? 179.791 14.386 30.782 1.00 53.04 888 TYR A O 1
ATOM 4788 N N . ASP A 1 621 ? 180.216 12.368 31.764 1.00 48.96 889 ASP A N 1
ATOM 4789 C CA . ASP A 1 621 ? 181.579 12.642 32.235 1.00 49.61 889 ASP A CA 1
ATOM 4790 C C . ASP A 1 621 ? 182.510 11.663 31.567 1.00 54.26 889 ASP A C 1
ATOM 4791 O O . ASP A 1 621 ? 182.197 10.471 31.553 1.00 54.07 889 ASP A O 1
ATOM 4796 N N . LYS A 1 622 ? 183.668 12.129 31.046 1.00 50.75 890 LYS A N 1
ATOM 4797 C CA . LYS A 1 622 ? 184.641 11.247 30.362 1.00 50.43 890 LYS A CA 1
ATOM 4798 C C . LYS A 1 622 ? 185.232 10.226 31.340 1.00 56.54 890 LYS A C 1
ATOM 4799 O O . LYS A 1 622 ? 185.757 9.205 30.906 1.00 58.63 890 LYS A O 1
ATOM 4805 N N . THR A 1 623 ? 185.052 10.450 32.655 1.00 53.18 891 THR A N 1
ATOM 4806 C CA . THR A 1 623 ? 185.504 9.563 33.736 1.00 53.77 891 THR A CA 1
ATOM 4807 C C . THR A 1 623 ? 184.516 8.407 33.985 1.00 57.69 891 THR A C 1
ATOM 4808 O O . THR A 1 623 ? 184.837 7.501 34.754 1.00 58.34 891 THR A O 1
ATOM 4812 N N . GLN A 1 624 ? 183.311 8.453 33.378 1.00 54.00 892 GLN A N 1
ATOM 4813 C CA . GLN A 1 624 ? 182.295 7.416 33.582 1.00 53.54 892 GLN A CA 1
ATOM 4814 C C . GLN A 1 624 ? 182.637 6.177 32.772 1.00 60.60 892 GLN A C 1
ATOM 4815 O O . GLN A 1 624 ? 183.291 6.292 31.729 1.00 62.49 892 GLN A O 1
ATOM 4821 N N . ASP A 1 625 ? 182.202 4.991 33.250 1.00 56.32 893 ASP A N 1
ATOM 4822 C CA . ASP A 1 625 ? 182.424 3.717 32.568 1.00 56.69 893 ASP A CA 1
ATOM 4823 C C . ASP A 1 625 ? 181.374 3.539 31.440 1.00 59.94 893 ASP A C 1
ATOM 4824 O O . ASP A 1 625 ? 180.390 2.787 31.572 1.00 58.94 893 ASP A O 1
ATOM 4829 N N . ILE A 1 626 ? 181.610 4.253 30.323 1.00 56.51 894 ILE A N 1
ATOM 4830 C CA . ILE A 1 626 ? 180.775 4.231 29.125 1.00 56.13 894 ILE A CA 1
ATOM 4831 C C . ILE A 1 626 ? 181.438 3.313 28.070 1.00 64.22 894 ILE A C 1
ATOM 4832 O O . ILE A 1 626 ? 182.597 3.518 27.694 1.00 66.00 894 ILE A O 1
ATOM 4837 N N . ARG A 1 627 ? 180.702 2.292 27.618 1.00 60.70 895 ARG A N 1
ATOM 4838 C CA . ARG A 1 627 ? 181.202 1.355 26.619 1.00 61.69 895 ARG A CA 1
ATOM 4839 C C . ARG A 1 627 ? 180.535 1.601 25.259 1.00 63.88 895 ARG A C 1
ATOM 4840 O O . ARG A 1 627 ? 179.423 2.129 25.191 1.00 61.90 895 ARG A O 1
ATOM 4848 N N . GLY A 1 628 ? 181.237 1.221 24.199 1.00 61.15 896 GLY A N 1
ATOM 4849 C CA . GLY A 1 628 ? 180.737 1.268 22.830 1.00 60.92 896 GLY A CA 1
ATOM 4850 C C . GLY A 1 628 ? 180.845 2.545 22.028 1.00 64.61 896 GLY A C 1
ATOM 4851 O O . GLY A 1 628 ? 180.275 2.616 20.934 1.00 65.15 896 GLY A O 1
ATOM 4852 N N . CYS A 1 629 ? 181.563 3.557 22.540 1.00 60.36 897 CYS A N 1
ATOM 4853 C CA . CYS A 1 629 ? 181.699 4.819 21.819 1.00 59.57 897 CYS A CA 1
ATOM 4854 C C . CYS A 1 629 ? 183.050 5.462 22.126 1.00 66.42 897 CYS A C 1
ATOM 4855 O O . CYS A 1 629 ? 183.200 6.149 23.142 1.00 64.87 897 CYS A O 1
ATOM 4858 N N . ASP A 1 630 ? 184.040 5.218 21.235 1.00 65.91 898 ASP A N 1
ATOM 4859 C CA . ASP A 1 630 ? 185.400 5.725 21.387 1.00 66.42 898 ASP A CA 1
ATOM 4860 C C . ASP A 1 630 ? 185.435 7.241 21.232 1.00 67.62 898 ASP A C 1
ATOM 4861 O O . ASP A 1 630 ? 186.203 7.917 21.939 1.00 66.16 898 ASP A O 1
ATOM 4866 N N . ALA A 1 631 ? 184.546 7.764 20.351 1.00 62.23 899 ALA A N 1
ATOM 4867 C CA . ALA A 1 631 ? 184.398 9.174 19.994 1.00 61.09 899 ALA A CA 1
ATOM 4868 C C . ALA A 1 631 ? 184.074 10.071 21.202 1.00 66.83 899 ALA A C 1
ATOM 4869 O O . ALA A 1 631 ? 184.094 11.305 21.061 1.00 66.44 899 ALA A O 1
ATOM 4871 N N . LEU A 1 632 ? 183.772 9.463 22.380 1.00 63.56 900 LEU A N 1
ATOM 4872 C CA . LEU A 1 632 ? 183.409 10.205 23.588 1.00 61.74 900 LEU A CA 1
ATOM 4873 C C . LEU A 1 632 ? 184.626 10.553 24.446 1.00 69.01 900 LEU A C 1
ATOM 4874 O O . LEU A 1 632 ? 184.473 11.307 25.405 1.00 68.27 900 LEU A O 1
ATOM 4879 N N . ASP A 1 633 ? 185.830 10.046 24.083 1.00 69.50 901 ASP A N 1
ATOM 4880 C CA . ASP A 1 633 ? 187.112 10.286 24.768 1.00 71.19 901 ASP A CA 1
ATOM 4881 C C . ASP A 1 633 ? 186.997 9.849 26.250 1.00 74.80 901 ASP A C 1
ATOM 4882 O O . ASP A 1 633 ? 187.234 10.637 27.165 1.00 74.23 901 ASP A O 1
ATOM 4887 N N . ILE A 1 634 ? 186.624 8.578 26.468 1.00 71.51 902 ILE A N 1
ATOM 4888 C CA . ILE A 1 634 ? 186.470 8.016 27.810 1.00 71.47 902 ILE A CA 1
ATOM 4889 C C . ILE A 1 634 ? 187.877 7.786 28.422 1.00 77.26 902 ILE A C 1
ATOM 4890 O O . ILE A 1 634 ? 188.672 7.017 27.870 1.00 79.41 902 ILE A O 1
ATOM 4895 N N . LYS A 1 635 ? 188.180 8.491 29.533 1.00 72.43 903 LYS A N 1
ATOM 4896 C CA . LYS A 1 635 ? 189.460 8.425 30.248 1.00 98.46 903 LYS A CA 1
ATOM 4897 C C . LYS A 1 635 ? 189.710 7.041 30.841 1.00 116.21 903 LYS A C 1
ATOM 4898 O O . LYS A 1 635 ? 188.768 6.389 31.271 1.00 82.93 903 LYS A O 1
ATOM 4904 N N . ARG B 1 24 ? 123.878 78.514 94.249 1.00 109.99 292 ARG B N 1
ATOM 4905 C CA . ARG B 1 24 ? 123.614 77.238 93.587 1.00 107.19 292 ARG B CA 1
ATOM 4906 C C . ARG B 1 24 ? 122.321 76.619 94.115 1.00 109.45 292 ARG B C 1
ATO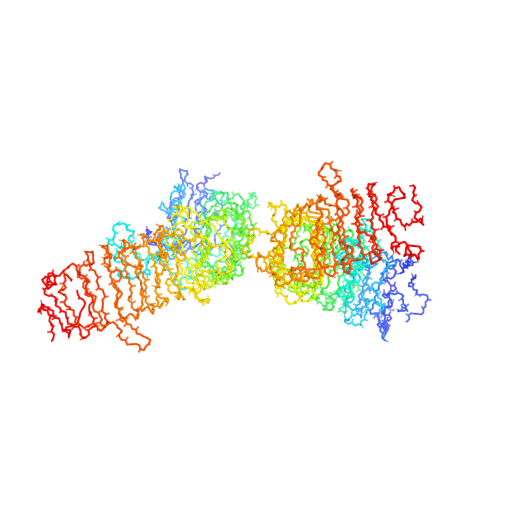M 4907 O O . ARG B 1 24 ? 121.723 77.149 95.060 1.00 110.92 292 ARG B O 1
ATOM 4909 N N . THR B 1 25 ? 121.865 75.530 93.477 1.00 101.80 293 THR B N 1
ATOM 4910 C CA . THR B 1 25 ? 120.650 74.829 93.883 1.00 99.11 293 THR B CA 1
ATOM 4911 C C . THR B 1 25 ? 120.958 73.310 93.763 1.00 100.60 293 THR B C 1
ATOM 4912 O O . THR B 1 25 ? 121.753 72.912 92.902 1.00 99.88 293 THR B O 1
ATOM 4916 N N . ALA B 1 26 ? 120.391 72.487 94.688 1.00 94.71 294 ALA B N 1
ATOM 4917 C CA . ALA B 1 26 ? 120.627 71.034 94.803 1.00 91.39 294 ALA B CA 1
ATOM 4918 C C . ALA B 1 26 ? 120.289 70.296 93.522 1.00 90.96 294 ALA B C 1
ATOM 4919 O O . ALA B 1 26 ? 119.337 70.673 92.826 1.00 89.52 294 ALA B O 1
ATOM 4921 N N . GLU B 1 27 ? 121.078 69.236 93.218 1.00 85.04 295 GLU B N 1
ATOM 4922 C CA . GLU B 1 27 ? 120.942 68.435 92.002 1.00 81.54 295 GLU B CA 1
ATOM 4923 C C . GLU B 1 27 ? 119.575 67.722 91.905 1.00 80.48 295 GLU B C 1
ATOM 4924 O O . GLU B 1 27 ? 119.059 67.582 90.792 1.00 76.92 295 GLU B O 1
ATOM 4930 N N . TYR B 1 28 ? 118.969 67.335 93.050 1.00 76.33 296 TYR B N 1
ATOM 4931 C CA . TYR B 1 28 ? 117.670 66.664 93.025 1.00 73.55 296 TYR B CA 1
ATOM 4932 C C . TYR B 1 28 ? 116.585 67.668 92.569 1.00 75.39 296 TYR B C 1
ATOM 4933 O O . TYR B 1 28 ? 115.707 67.286 91.804 1.00 73.62 296 TYR B O 1
ATOM 4942 N N . ILE B 1 29 ? 116.720 68.950 92.927 1.00 71.84 297 ILE B N 1
ATOM 4943 C CA . ILE B 1 29 ? 115.814 70.020 92.497 1.00 70.65 297 ILE B CA 1
ATOM 4944 C C . ILE B 1 29 ? 116.002 70.271 90.986 1.00 75.18 297 ILE B C 1
ATOM 4945 O O . ILE B 1 29 ? 115.018 70.388 90.262 1.00 74.42 297 ILE B O 1
ATOM 4950 N N . LYS B 1 30 ? 117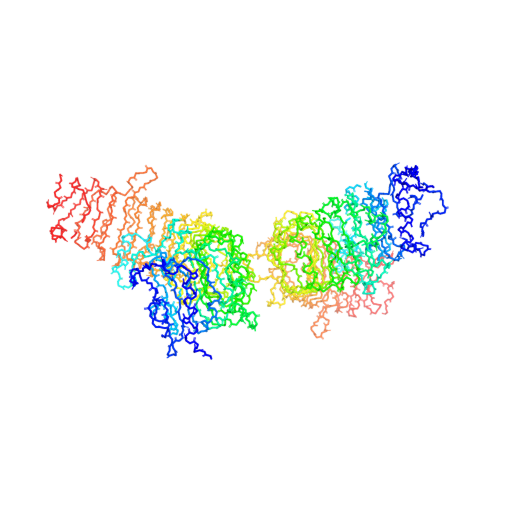.267 70.321 90.520 1.00 72.88 298 LYS B N 1
ATOM 4951 C CA . LYS B 1 30 ? 117.648 70.511 89.115 1.00 71.94 298 LYS B CA 1
ATOM 4952 C C . LYS B 1 30 ? 116.990 69.438 88.223 1.00 72.32 298 LYS B C 1
ATOM 4953 O O . LYS B 1 30 ? 116.571 69.720 87.094 1.00 70.40 298 LYS B O 1
ATOM 4959 N N . ASP B 1 31 ? 116.903 68.213 88.759 1.00 67.74 299 ASP B N 1
ATOM 4960 C CA . ASP B 1 31 ? 116.271 67.063 88.125 1.00 65.15 299 ASP B CA 1
ATOM 4961 C C . ASP B 1 31 ? 114.774 67.291 87.996 1.00 69.11 299 ASP B C 1
ATOM 4962 O O . ASP B 1 31 ? 114.184 66.963 86.967 1.00 68.06 299 ASP B O 1
ATOM 4967 N N . TYR B 1 32 ? 114.166 67.850 89.060 1.00 65.53 300 TYR B N 1
ATOM 4968 C CA . TYR B 1 32 ? 112.732 68.090 89.169 1.00 64.08 300 TYR B CA 1
ATOM 4969 C C . TYR B 1 32 ? 112.309 69.152 88.178 1.00 70.67 300 TYR B C 1
ATOM 4970 O O . TYR B 1 32 ? 111.262 69.005 87.541 1.00 70.90 300 TYR B O 1
ATOM 4979 N N . LEU B 1 33 ? 113.150 70.183 87.990 1.00 67.54 301 LEU B N 1
ATOM 4980 C CA . LEU B 1 33 ? 112.895 71.232 87.002 1.00 66.62 301 LEU B CA 1
ATOM 4981 C C . LEU B 1 33 ? 113.101 70.677 85.595 1.00 70.23 301 LEU B C 1
ATOM 4982 O O . LEU B 1 33 ? 112.454 71.142 84.653 1.00 71.00 301 LEU B O 1
ATOM 4987 N N . ALA B 1 34 ? 113.966 69.648 85.460 1.00 63.77 302 ALA B N 1
ATOM 4988 C CA . ALA B 1 34 ? 114.217 69.021 84.177 1.00 61.58 302 ALA B CA 1
ATOM 4989 C C . ALA B 1 34 ? 113.012 68.175 83.797 1.00 65.85 302 ALA B C 1
ATOM 4990 O O . ALA B 1 34 ? 112.668 68.110 82.616 1.00 65.55 302 ALA B O 1
ATOM 4992 N N . LEU B 1 35 ? 112.322 67.585 84.809 1.00 61.35 303 LEU B N 1
ATOM 4993 C CA . LEU B 1 35 ? 111.099 66.791 84.611 1.00 58.16 303 LEU B CA 1
ATOM 4994 C C . LEU B 1 35 ? 109.959 67.678 84.121 1.00 60.66 303 LEU B C 1
ATOM 4995 O O . LEU B 1 35 ? 109.294 67.331 83.152 1.00 57.52 303 LEU B O 1
ATOM 5000 N N . LYS B 1 36 ? 109.768 68.851 84.773 1.00 59.74 304 LYS B N 1
ATOM 5001 C CA . LYS B 1 36 ? 108.731 69.814 84.405 1.00 60.21 304 LYS B CA 1
ATOM 5002 C C . LYS B 1 36 ? 108.965 70.314 82.977 1.00 66.37 304 LYS B C 1
ATOM 5003 O O . LYS B 1 36 ? 108.006 70.421 82.206 1.00 66.57 304 LYS B O 1
ATOM 5009 N N . GLU B 1 37 ? 110.234 70.526 82.595 1.00 63.92 305 GLU B N 1
ATOM 5010 C CA . GLU B 1 37 ? 110.586 70.944 81.241 1.00 64.24 305 GLU B CA 1
ATOM 5011 C C . GLU B 1 37 ? 110.219 69.843 80.214 1.00 65.87 305 GLU B C 1
ATOM 5012 O O . GLU B 1 37 ? 109.781 70.179 79.108 1.00 66.85 305 GLU B O 1
ATOM 5018 N N . ILE B 1 38 ? 110.349 68.546 80.605 1.00 58.44 306 ILE B N 1
ATOM 5019 C CA . ILE B 1 38 ? 110.071 67.379 79.761 1.00 56.11 306 ILE B CA 1
ATOM 5020 C C . ILE B 1 38 ? 108.557 67.246 79.591 1.00 59.61 306 ILE B C 1
ATOM 5021 O O . ILE B 1 38 ? 108.074 67.106 78.469 1.00 58.15 306 ILE B O 1
ATOM 5026 N N . TRP B 1 39 ? 107.818 67.318 80.705 1.00 57.04 307 TRP B N 1
ATOM 5027 C CA . TRP B 1 39 ? 106.360 67.251 80.766 1.00 55.66 307 TRP B CA 1
ATOM 5028 C C . TRP B 1 39 ? 105.744 68.346 79.872 1.00 61.26 307 TRP B C 1
ATOM 5029 O O . TRP B 1 39 ? 104.926 68.031 79.006 1.00 62.79 307 TRP B O 1
ATOM 5040 N N . ASP B 1 40 ? 106.213 69.602 80.011 1.00 57.36 308 ASP B N 1
ATOM 5041 C CA . ASP B 1 40 ? 105.775 70.750 79.207 1.00 57.78 308 ASP B CA 1
ATOM 5042 C C . ASP B 1 40 ? 105.979 70.523 77.701 1.00 62.90 308 ASP B C 1
ATOM 5043 O O . ASP B 1 40 ? 105.046 70.748 76.921 1.00 64.17 308 ASP B O 1
ATOM 5048 N N . ALA B 1 41 ? 107.181 70.064 77.303 1.00 58.36 309 ALA B N 1
ATOM 5049 C CA . ALA B 1 41 ? 107.561 69.804 75.918 1.00 57.52 309 ALA B CA 1
ATOM 5050 C C . ALA B 1 41 ? 106.775 68.644 75.288 1.00 59.72 309 ALA B C 1
ATOM 5051 O O . ALA B 1 41 ? 106.595 68.631 74.067 1.00 58.43 309 ALA B O 1
ATOM 5053 N N . LEU B 1 42 ? 106.337 67.665 76.114 1.00 54.85 310 LEU B N 1
ATOM 5054 C CA . LEU B 1 42 ? 105.641 66.469 75.643 1.00 51.82 310 LEU B CA 1
ATOM 5055 C C . LEU B 1 42 ? 104.118 66.558 75.894 1.00 56.34 310 LEU B C 1
ATOM 5056 O O . LEU B 1 42 ? 103.447 65.518 75.989 1.00 54.44 310 LEU B O 1
ATOM 5061 N N . ASN B 1 43 ? 103.585 67.821 75.947 1.00 53.21 311 ASN B N 1
ATOM 5062 C CA A ASN B 1 43 ? 102.153 68.125 76.106 0.50 52.23 311 ASN B CA 1
ATOM 5063 C CA B ASN B 1 43 ? 102.174 68.180 76.130 0.50 52.59 311 ASN B CA 1
ATOM 5064 C C . ASN B 1 43 ? 101.551 67.377 77.317 1.00 55.08 311 ASN B C 1
ATOM 5065 O O . ASN B 1 43 ? 100.414 66.887 77.252 1.00 54.84 311 ASN B O 1
ATOM 5074 N N . GLY B 1 44 ? 102.301 67.345 78.422 1.00 50.58 312 GLY B N 1
ATOM 5075 C CA . GLY B 1 44 ? 101.946 66.689 79.675 1.00 49.71 312 GLY B CA 1
ATOM 5076 C C . GLY B 1 44 ? 100.575 66.965 80.263 1.00 55.42 312 GLY B C 1
ATOM 5077 O O . GLY B 1 44 ? 100.035 66.129 80.983 1.00 53.11 312 GLY B O 1
ATOM 5078 N N . LYS B 1 45 ? 100.023 68.153 80.022 1.00 57.20 313 LYS B N 1
ATOM 5079 C CA . LYS B 1 45 ? 98.705 68.534 80.552 1.00 57.88 313 LYS B CA 1
ATOM 5080 C C . LYS B 1 45 ? 97.603 67.666 79.916 1.00 61.49 313 LYS B C 1
ATOM 5081 O O . LYS B 1 45 ? 96.540 67.524 80.506 1.00 61.64 313 LYS B O 1
ATOM 5087 N N . ASN B 1 46 ? 97.882 67.042 78.753 1.00 57.00 314 ASN B N 1
ATOM 5088 C CA . ASN B 1 46 ? 96.885 66.236 78.049 1.00 55.24 314 ASN B CA 1
ATOM 5089 C C . ASN B 1 46 ? 97.172 64.733 78.125 1.00 57.44 314 ASN B C 1
ATOM 5090 O O . ASN B 1 46 ? 96.451 63.951 77.495 1.00 56.63 314 ASN B O 1
ATOM 5095 N N . TRP B 1 47 ? 98.153 64.326 78.951 1.00 52.53 315 TRP B N 1
ATOM 5096 C CA . TRP B 1 47 ? 98.471 62.929 79.224 1.00 49.54 315 TRP B CA 1
ATOM 5097 C C . TRP B 1 47 ? 97.328 62.231 79.930 1.00 55.28 315 TRP B C 1
ATOM 5098 O O . TRP B 1 47 ? 96.674 62.843 80.769 1.00 53.97 315 TRP B O 1
ATOM 5109 N N . SER B 1 48 ? 97.097 60.946 79.632 1.00 57.01 316 SER B N 1
ATOM 5110 C CA . SER B 1 48 ? 96.073 60.151 80.330 1.00 58.87 316 SER B CA 1
ATOM 5111 C C . SER B 1 48 ? 96.527 58.723 80.283 1.00 67.83 316 SER B C 1
ATOM 5112 O O . SER B 1 48 ? 96.571 58.139 79.191 1.00 68.61 316 SER B O 1
ATOM 5115 N N . GLN B 1 49 ? 96.963 58.181 81.440 1.00 67.25 317 GLN B N 1
ATOM 5116 C CA . GLN B 1 49 ? 97.524 56.829 81.471 1.00 67.56 317 GLN B CA 1
ATOM 5117 C C . GLN B 1 49 ? 96.470 55.738 81.269 1.00 75.16 317 GLN B C 1
ATOM 5118 O O . GLN B 1 49 ? 95.298 55.865 81.643 1.00 73.93 317 GLN B O 1
ATOM 5124 N N . GLN B 1 50 ? 96.932 54.677 80.612 1.00 75.88 318 GLN B N 1
ATOM 5125 C CA . GLN B 1 50 ? 96.232 53.446 80.301 1.00 77.23 318 GLN B CA 1
ATOM 5126 C C . GLN B 1 50 ? 97.156 52.315 80.661 1.00 86.63 318 GLN B C 1
ATOM 5127 O O . GLN B 1 50 ? 98.247 52.220 80.081 1.00 86.97 318 GLN B O 1
ATOM 5133 N N . GLY B 1 51 ? 96.762 51.497 81.631 1.00 86.60 319 GLY B N 1
ATOM 5134 C CA . GLY B 1 51 ? 97.590 50.368 82.043 1.00 87.66 319 GLY B CA 1
ATOM 5135 C C . GLY B 1 51 ? 96.841 49.259 82.733 1.00 94.92 319 GLY B C 1
ATOM 5136 O O . GLY B 1 51 ? 95.685 49.443 83.138 1.00 94.69 319 GLY B O 1
ATOM 5137 N N . PHE B 1 52 ? 97.521 48.096 82.873 1.00 94.39 320 PHE B N 1
ATOM 5138 C CA . PHE B 1 52 ? 96.997 46.869 83.502 1.00 95.55 320 PHE B CA 1
ATOM 5139 C C . PHE B 1 52 ? 97.017 46.992 85.030 1.00 103.99 320 PHE B C 1
ATOM 5140 O O . PHE B 1 52 ? 95.953 46.913 85.674 1.00 105.31 320 PHE B O 1
ATOM 5142 N N . GLY B 1 53 ? 98.224 47.188 85.578 1.00 101.22 321 GLY B N 1
ATOM 5143 C CA . GLY B 1 53 ? 98.458 47.401 87.002 1.00 102.00 321 GLY B CA 1
ATOM 5144 C C . GLY B 1 53 ? 98.491 48.884 87.325 1.00 106.73 321 GLY B C 1
ATOM 5145 O O . GLY B 1 53 ? 98.591 49.281 88.492 1.00 107.69 321 GLY B O 1
ATOM 5146 N N . THR B 1 54 ? 98.398 49.710 86.268 1.00 102.23 322 THR B N 1
ATOM 5147 C CA . THR B 1 54 ? 98.409 51.170 86.289 1.00 102.16 322 THR B CA 1
ATOM 5148 C C . THR B 1 54 ? 96.953 51.707 86.466 1.00 104.38 322 THR B C 1
ATOM 5149 O O . THR B 1 54 ? 96.015 51.194 85.829 1.00 103.43 322 THR B O 1
ATOM 5153 N N . GLN B 1 55 ? 96.797 52.748 87.342 1.00 99.41 323 GLN B N 1
ATOM 5154 C CA . GLN B 1 55 ? 95.544 53.467 87.620 1.00 98.03 323 GLN B CA 1
ATOM 5155 C C . GLN B 1 55 ? 95.147 54.271 86.370 1.00 96.33 323 GLN B C 1
ATOM 5156 O O . GLN B 1 55 ? 95.854 55.236 86.037 1.00 96.83 323 GLN B O 1
ATOM 5158 N N . PRO B 1 56 ? 94.085 53.859 85.622 1.00 86.38 324 PRO B N 1
ATOM 5159 C CA . PRO B 1 56 ? 93.728 54.587 84.390 1.00 84.07 324 PRO B CA 1
ATOM 5160 C C . PRO B 1 56 ? 93.420 56.079 84.631 1.00 84.05 324 PRO B C 1
ATOM 5161 O O . PRO B 1 56 ? 92.642 56.436 85.529 1.00 84.32 324 PRO B O 1
ATOM 5165 N N . GLY B 1 57 ? 94.092 56.927 83.845 1.00 76.00 325 GLY B N 1
ATOM 5166 C CA . GLY B 1 57 ? 93.960 58.378 83.880 1.00 74.72 325 GLY B CA 1
ATOM 5167 C C . GLY B 1 57 ? 95.016 59.131 84.667 1.00 74.55 325 GLY B C 1
ATOM 5168 O O . GLY B 1 57 ? 94.950 60.360 84.760 1.00 74.99 325 GLY B O 1
ATOM 5169 N N . ALA B 1 58 ? 96.004 58.411 85.227 1.00 68.31 326 ALA B N 1
ATOM 5170 C CA . ALA B 1 58 ? 97.104 58.980 86.018 1.00 67.23 326 ALA B CA 1
ATOM 5171 C C . ALA B 1 58 ? 97.950 59.916 85.180 1.00 68.32 326 ALA B C 1
ATOM 5172 O O . ALA B 1 58 ? 98.071 59.769 83.953 1.00 69.62 326 ALA B O 1
ATOM 5174 N N . ASN B 1 59 ? 98.517 60.897 85.853 1.00 61.09 327 ASN B N 1
ATOM 5175 C CA . ASN B 1 59 ? 99.349 61.917 85.239 1.00 58.71 327 ASN B CA 1
ATOM 5176 C C . ASN B 1 59 ? 100.259 62.532 86.286 1.00 61.14 327 ASN B C 1
ATOM 5177 O O . ASN B 1 59 ? 100.008 62.401 87.492 1.00 60.48 327 ASN B O 1
ATOM 5182 N N . TRP B 1 60 ? 101.316 63.215 85.827 1.00 56.02 328 TRP B N 1
ATOM 5183 C CA . TRP B 1 60 ? 102.217 63.949 86.697 1.00 55.37 328 TRP B CA 1
ATOM 5184 C C . TRP B 1 60 ? 101.489 65.163 87.251 1.00 58.29 328 TRP B C 1
ATOM 5185 O O . TRP B 1 60 ? 100.527 65.640 86.645 1.00 58.48 328 TRP B O 1
ATOM 5196 N N . ASN B 1 61 ? 101.886 65.614 88.432 1.00 54.25 329 ASN B N 1
ATOM 5197 C CA . ASN B 1 61 ? 101.292 66.805 89.030 1.00 54.64 329 ASN B CA 1
ATOM 5198 C C . ASN B 1 61 ? 102.384 67.731 89.379 1.00 58.82 329 ASN B C 1
ATOM 5199 O O . ASN B 1 61 ? 103.451 67.272 89.808 1.00 58.12 329 ASN B O 1
ATOM 5204 N N . PHE B 1 62 ? 102.152 69.031 89.161 1.00 55.00 330 PHE B N 1
ATOM 5205 C CA . PHE B 1 62 ? 103.160 70.045 89.441 1.00 54.56 330 PHE B CA 1
ATOM 5206 C C . PHE B 1 62 ? 102.562 71.134 90.307 1.00 55.85 330 PHE B C 1
ATOM 5207 O O . PHE B 1 62 ? 103.200 72.168 90.552 1.00 56.50 330 PHE B O 1
ATOM 5215 N N . ASN B 1 63 ? 101.351 70.845 90.834 1.00 50.22 331 ASN B N 1
ATOM 5216 C CA . ASN B 1 63 ? 100.586 71.686 91.749 1.00 50.98 331 ASN B CA 1
ATOM 5217 C C . ASN B 1 63 ? 100.942 71.303 93.203 1.00 53.80 331 ASN B C 1
ATOM 5218 O O . ASN B 1 63 ? 100.081 71.200 94.078 1.00 53.78 331 ASN B O 1
ATOM 5223 N N . LYS B 1 64 ? 102.256 71.137 93.429 1.00 49.00 332 LYS B N 1
ATOM 5224 C CA . LYS B 1 64 ? 102.960 70.709 94.629 1.00 49.21 332 LYS B CA 1
ATOM 5225 C C . LYS B 1 64 ? 104.041 71.677 94.936 1.00 57.53 332 LYS B C 1
ATOM 5226 O O . LYS B 1 64 ? 104.271 72.589 94.144 1.00 58.21 332 LYS B O 1
ATOM 5232 N N . GLU B 1 65 ? 104.826 71.395 95.992 1.00 56.20 333 GLU B N 1
ATOM 5233 C CA . GLU B 1 65 ? 106.037 72.146 96.340 1.00 57.06 333 GLU B CA 1
ATOM 5234 C C . GLU B 1 65 ? 107.165 71.612 95.499 1.00 62.93 333 GLU B C 1
ATOM 5235 O O . GLU B 1 65 ? 107.159 70.421 95.207 1.00 60.40 333 GLU B O 1
ATOM 5241 N N . LEU B 1 66 ? 108.127 72.438 95.094 1.00 63.93 334 LEU B N 1
ATOM 5242 C CA . LEU B 1 66 ? 109.241 71.996 94.244 1.00 64.74 334 LEU B CA 1
ATOM 5243 C C . LEU B 1 66 ? 109.984 70.727 94.773 1.00 72.11 334 LEU B C 1
ATOM 5244 O O . LEU B 1 66 ? 110.238 69.832 93.968 1.00 71.59 334 LEU B O 1
ATOM 5249 N N . ASP B 1 67 ? 110.304 70.628 96.084 1.00 71.49 335 ASP B N 1
ATOM 5250 C CA . ASP B 1 67 ? 111.044 69.470 96.616 1.00 71.92 335 ASP B CA 1
ATOM 5251 C C . ASP B 1 67 ? 110.200 68.153 96.569 1.00 76.06 335 ASP B C 1
ATOM 5252 O O . ASP B 1 67 ? 110.738 67.073 96.854 1.00 74.53 335 ASP B O 1
ATOM 5265 N N . TRP B 1 69 ? 108.320 67.465 93.655 1.00 64.51 337 TRP B N 1
ATOM 5266 C CA . TRP B 1 69 ? 108.210 67.274 92.208 1.00 61.05 337 TRP B CA 1
ATOM 5267 C C . TRP B 1 69 ? 108.780 65.989 91.668 1.00 62.76 337 TRP B C 1
ATOM 5268 O O . TRP B 1 69 ? 108.438 65.653 90.546 1.00 62.38 337 TRP B O 1
ATOM 5279 N N . GLY B 1 70 ? 109.593 65.271 92.438 1.00 59.35 338 GLY B N 1
ATOM 5280 C CA . GLY B 1 70 ? 110.154 63.984 92.026 1.00 56.91 338 GLY B CA 1
ATOM 5281 C C . GLY B 1 70 ? 109.196 62.829 92.221 1.00 56.79 338 GLY B C 1
ATOM 5282 O O . GLY B 1 70 ? 109.390 61.747 91.643 1.00 54.12 338 GLY B O 1
ATOM 5283 N N . ALA B 1 71 ? 108.156 63.062 93.065 1.00 53.44 339 ALA B N 1
ATOM 5284 C CA . ALA B 1 71 ? 107.089 62.103 93.350 1.00 51.74 339 ALA B CA 1
ATOM 5285 C C . ALA B 1 71 ? 106.072 62.124 92.203 1.00 55.28 339 ALA B C 1
ATOM 5286 O O . ALA B 1 71 ? 105.188 62.980 92.140 1.00 56.58 339 ALA B O 1
ATOM 5288 N N . GLN B 1 72 ? 106.273 61.217 91.247 1.00 50.53 340 GLN B N 1
ATOM 5289 C CA . GLN B 1 72 ? 105.454 61.131 90.049 1.00 48.52 340 GLN B CA 1
ATOM 5290 C C . GLN B 1 72 ? 105.277 59.697 89.587 1.00 50.07 340 GLN B C 1
ATOM 5291 O O . GLN B 1 72 ? 106.201 58.888 89.676 1.00 48.43 340 GLN B O 1
ATOM 5297 N N . PRO B 1 73 ? 104.102 59.384 89.024 1.00 47.54 341 PRO B N 1
ATOM 5298 C CA . PRO B 1 73 ? 103.903 58.039 88.455 1.00 46.73 341 PRO B CA 1
ATOM 5299 C C . PRO B 1 73 ? 104.850 57.805 87.255 1.00 50.61 341 PRO B C 1
ATOM 5300 O O . PRO B 1 73 ? 104.938 58.640 86.344 1.00 50.16 341 PRO B O 1
ATOM 5304 N N . GLY B 1 74 ? 105.581 56.695 87.298 1.00 47.06 342 GLY B N 1
ATOM 5305 C CA . GLY B 1 74 ? 106.544 56.320 86.261 1.00 46.40 342 GLY B CA 1
ATOM 5306 C C . GLY B 1 74 ? 107.944 56.863 86.494 1.00 52.62 342 GLY B C 1
ATOM 5307 O O . GLY B 1 74 ? 108.822 56.672 85.651 1.00 52.51 342 GLY B O 1
ATOM 5308 N N . VAL B 1 75 ? 108.159 57.575 87.621 1.00 50.09 343 VAL B N 1
ATOM 5309 C CA . VAL B 1 75 ? 109.445 58.173 87.985 1.00 51.18 343 VAL B CA 1
ATOM 5310 C C . VAL B 1 75 ? 109.912 57.568 89.318 1.00 57.97 343 VAL B C 1
ATOM 5311 O O . VAL B 1 75 ? 109.110 57.472 90.254 1.00 59.73 343 VAL B O 1
ATOM 5315 N N . SER B 1 76 ? 111.188 57.128 89.386 1.00 53.27 344 SER B N 1
ATOM 5316 C CA . SER B 1 76 ? 111.773 56.531 90.592 1.00 52.43 344 SER B CA 1
ATOM 5317 C C . SER B 1 76 ? 112.982 57.340 91.052 1.00 54.94 344 SER B C 1
ATOM 5318 O O . SER B 1 76 ? 113.776 57.825 90.236 1.00 55.47 344 SER B O 1
ATOM 5321 N N . LEU B 1 77 ? 113.117 57.486 92.363 1.00 50.18 345 LEU B N 1
ATOM 5322 C CA . LEU B 1 77 ? 114.200 58.278 92.961 1.00 50.52 345 LEU B CA 1
ATOM 5323 C C . LEU B 1 77 ? 115.094 57.435 93.834 1.00 59.10 345 LEU B C 1
ATOM 5324 O O . LEU B 1 77 ? 114.683 56.343 94.224 1.00 60.04 345 LEU B O 1
ATOM 5329 N N . ASN B 1 78 ? 116.297 57.937 94.185 1.00 59.14 346 ASN B N 1
ATOM 5330 C CA . ASN B 1 78 ? 117.212 57.221 95.084 1.00 60.46 346 ASN B CA 1
ATOM 5331 C C . ASN B 1 78 ? 117.139 57.865 96.478 1.00 68.80 346 ASN B C 1
ATOM 5332 O O . ASN B 1 78 ? 116.328 58.769 96.689 1.00 68.48 346 ASN B O 1
ATOM 5337 N N . SER B 1 79 ? 117.990 57.405 97.419 1.00 68.76 347 SER B N 1
ATOM 5338 C CA . SER B 1 79 ? 118.058 57.873 98.802 1.00 70.74 347 SER B CA 1
ATOM 5339 C C . SER B 1 79 ? 118.367 59.381 98.892 1.00 79.18 347 SER B C 1
ATOM 5340 O O . SER B 1 79 ? 118.021 60.013 99.898 1.00 81.45 347 SER B O 1
ATOM 5343 N N . ASN B 1 80 ? 118.996 59.958 97.848 1.00 75.47 348 ASN B N 1
ATOM 5344 C CA . ASN B 1 80 ? 119.324 61.379 97.826 1.00 76.53 348 ASN B CA 1
ATOM 5345 C C . ASN B 1 80 ? 118.260 62.200 97.079 1.00 79.58 348 ASN B C 1
ATOM 5346 O O . ASN B 1 80 ? 118.389 63.422 96.994 1.00 80.99 348 ASN B O 1
ATOM 5351 N N . GLY B 1 81 ? 117.227 61.525 96.570 1.00 73.94 349 GLY B N 1
ATOM 5352 C CA . GLY B 1 81 ? 116.090 62.123 95.868 1.00 72.45 349 GLY B CA 1
ATOM 5353 C C . GLY B 1 81 ? 116.238 62.361 94.379 1.00 74.76 349 GLY B C 1
ATOM 5354 O O . GLY B 1 81 ? 115.368 62.985 93.768 1.00 74.91 349 GLY B O 1
ATOM 5355 N N . ARG B 1 82 ? 117.320 61.854 93.781 1.00 69.87 350 ARG B N 1
ATOM 5356 C CA . ARG B 1 82 ? 117.623 62.038 92.362 1.00 67.65 350 ARG B CA 1
ATOM 5357 C C . ARG B 1 82 ? 116.908 61.025 91.542 1.00 68.38 350 ARG B C 1
ATOM 5358 O O . ARG B 1 82 ? 116.720 59.906 92.004 1.00 67.47 350 ARG B O 1
ATOM 5366 N N . VAL B 1 83 ? 116.486 61.412 90.328 1.00 64.10 351 VAL B N 1
ATOM 5367 C CA . VAL B 1 83 ? 115.722 60.541 89.421 1.00 61.62 351 VAL B CA 1
ATOM 5368 C C . VAL B 1 83 ? 116.636 59.421 88.904 1.00 65.22 351 VAL B C 1
ATOM 5369 O O . VAL B 1 83 ? 117.711 59.705 88.362 1.00 66.54 351 VAL B O 1
ATOM 5373 N N . THR B 1 84 ? 116.215 58.154 89.107 1.00 58.74 352 THR B N 1
ATOM 5374 C CA . THR B 1 84 ? 116.968 56.976 88.665 1.00 56.58 352 THR B CA 1
ATOM 5375 C C . THR B 1 84 ? 116.184 56.199 87.598 1.00 57.68 352 THR B C 1
ATOM 5376 O O . THR B 1 84 ? 116.773 55.377 86.891 1.00 56.26 352 THR B O 1
ATOM 5380 N N . GLY B 1 85 ? 114.875 56.460 87.506 1.00 52.90 353 GLY B N 1
ATOM 5381 C CA . GLY B 1 85 ? 114.006 55.816 86.523 1.00 51.40 353 GLY B CA 1
ATOM 5382 C C . GLY B 1 85 ? 112.931 56.724 85.972 1.00 56.07 353 GLY B C 1
ATOM 5383 O O . GLY B 1 85 ? 112.331 57.470 86.744 1.00 57.42 353 GLY B O 1
ATOM 5384 N N . LEU B 1 86 ? 112.660 56.664 84.640 1.00 51.76 354 LEU B N 1
ATOM 5385 C CA . LEU B 1 86 ? 111.648 57.513 84.005 1.00 51.66 354 LEU B CA 1
ATOM 5386 C C . LEU B 1 86 ? 110.965 56.754 82.873 1.00 54.81 354 LEU B C 1
ATOM 5387 O O . LEU B 1 86 ? 111.616 56.355 81.903 1.00 55.36 354 LEU B O 1
ATOM 5392 N N . SER B 1 87 ? 109.637 56.558 83.002 1.00 50.57 355 SER B N 1
ATOM 5393 C CA . SER B 1 87 ? 108.858 55.840 81.989 1.00 47.99 355 SER B CA 1
ATOM 5394 C C . SER B 1 87 ? 107.660 56.656 81.530 1.00 49.27 355 SER B C 1
ATOM 5395 O O . SER B 1 87 ? 106.847 57.093 82.350 1.00 49.48 355 SER B O 1
ATOM 5398 N N . LEU B 1 88 ? 107.555 56.854 80.209 1.00 43.67 356 LEU B N 1
ATOM 5399 C CA . LEU B 1 88 ? 106.422 57.572 79.632 1.00 42.81 356 LEU B CA 1
ATOM 5400 C C . LEU B 1 88 ? 105.364 56.600 79.150 1.00 43.35 356 LEU B C 1
ATOM 5401 O O . LEU B 1 88 ? 104.363 57.034 78.562 1.00 41.28 356 LEU B O 1
ATOM 5406 N N . GLU B 1 89 ? 105.592 55.285 79.380 1.00 38.62 357 GLU B N 1
ATOM 5407 C CA . GLU B 1 89 ? 104.690 54.224 78.944 1.00 38.38 357 GLU B CA 1
ATOM 5408 C C . GLU B 1 89 ? 103.229 54.530 79.288 1.00 42.73 357 GLU B C 1
ATOM 5409 O O . GLU B 1 89 ? 102.947 54.900 80.432 1.00 44.14 357 GLU B O 1
ATOM 5415 N N . GLY B 1 90 ? 102.350 54.437 78.273 1.00 38.27 358 GLY B N 1
ATOM 5416 C CA . GLY B 1 90 ? 100.902 54.629 78.366 1.00 36.75 358 GLY B CA 1
ATOM 5417 C C . GLY B 1 90 ? 100.371 56.030 78.583 1.00 41.85 358 GLY B C 1
ATOM 5418 O O . GLY B 1 90 ? 99.157 56.222 78.615 1.00 40.56 358 GLY B O 1
ATOM 5419 N N . PHE B 1 91 ? 101.248 57.025 78.713 1.00 42.46 359 PHE B N 1
ATOM 5420 C CA . PHE B 1 91 ? 100.818 58.406 78.963 1.00 44.01 359 PHE B CA 1
ATOM 5421 C C . PHE B 1 91 ? 100.275 59.084 77.704 1.00 50.13 359 PHE B C 1
ATOM 5422 O O . PHE B 1 91 ? 99.433 59.987 77.809 1.00 51.38 359 PHE B O 1
ATOM 5430 N N . GLY B 1 92 ? 100.754 58.651 76.540 1.00 45.15 360 GLY B N 1
ATOM 5431 C CA . GLY B 1 92 ? 100.330 59.226 75.276 1.00 44.74 360 GLY B CA 1
ATOM 5432 C C . GLY B 1 92 ? 100.951 60.583 75.066 1.00 49.80 360 GLY B C 1
ATOM 5433 O O . GLY B 1 92 ? 100.285 61.508 74.599 1.00 50.40 360 GLY B O 1
ATOM 5434 N N . ALA B 1 93 ? 102.252 60.694 75.407 1.00 46.56 361 ALA B N 1
ATOM 5435 C CA . ALA B 1 93 ? 103.080 61.890 75.263 1.00 46.77 361 ALA B CA 1
ATOM 5436 C C . ALA B 1 93 ? 103.134 62.346 73.798 1.00 51.87 361 ALA B C 1
ATOM 5437 O O . ALA B 1 93 ? 103.125 61.515 72.893 1.00 49.84 361 ALA B O 1
ATOM 5439 N N . SER B 1 94 ? 103.137 63.663 73.576 1.00 51.62 362 SER B N 1
ATOM 5440 C CA . SER B 1 94 ? 103.137 64.249 72.243 1.00 53.00 362 SER B CA 1
ATOM 5441 C C . SER B 1 94 ? 104.058 65.442 72.201 1.00 59.82 362 SER B C 1
ATOM 5442 O O . SER B 1 94 ? 103.789 66.425 72.883 1.00 62.76 362 SER B O 1
ATOM 5445 N N . GLY B 1 95 ? 105.103 65.366 71.383 1.00 54.41 363 GLY B N 1
ATOM 5446 C CA . GLY B 1 95 ? 106.057 66.453 71.228 1.00 54.83 363 GLY B CA 1
ATOM 5447 C C . GLY B 1 95 ? 107.486 66.009 71.017 1.00 59.53 363 GLY B C 1
ATOM 5448 O O . GLY B 1 95 ? 107.739 64.918 70.500 1.00 60.07 363 GLY B O 1
ATOM 5449 N N . ARG B 1 96 ? 108.428 66.856 71.433 1.00 56.55 364 ARG B N 1
ATOM 5450 C CA . ARG B 1 96 ? 109.868 66.658 71.264 1.00 56.37 364 ARG B CA 1
ATOM 5451 C C . ARG B 1 96 ? 110.549 66.518 72.627 1.00 59.91 364 ARG B C 1
ATOM 5452 O O . ARG B 1 96 ? 110.290 67.320 73.508 1.00 60.15 364 ARG B O 1
ATOM 5460 N N . VAL B 1 97 ? 111.371 65.474 72.824 1.00 56.42 365 VAL B N 1
ATOM 5461 C CA . VAL B 1 97 ? 112.071 65.229 74.100 1.00 55.41 365 VAL B CA 1
ATOM 5462 C C . VAL B 1 97 ? 113.171 66.286 74.199 1.00 62.48 365 VAL B C 1
ATOM 5463 O O . VAL B 1 97 ? 114.033 66.343 73.325 1.00 61.64 365 VAL B O 1
ATOM 5467 N N . PRO B 1 98 ? 113.051 67.225 75.173 1.00 62.68 366 PRO B N 1
ATOM 5468 C CA . PRO B 1 98 ? 113.986 68.358 75.223 1.00 64.80 366 PRO B CA 1
ATOM 5469 C C . PRO B 1 98 ? 115.356 67.986 75.772 1.00 71.38 366 PRO B C 1
ATOM 5470 O O . PRO B 1 98 ? 115.532 66.911 76.345 1.00 70.61 366 PRO B O 1
ATOM 5474 N N . ASP B 1 99 ? 116.325 68.906 75.604 1.00 70.27 367 ASP B N 1
ATOM 5475 C CA . ASP B 1 99 ? 117.719 68.745 76.022 1.00 71.32 367 ASP B CA 1
ATOM 5476 C C . ASP B 1 99 ? 117.841 68.652 77.535 1.00 74.63 367 ASP B C 1
ATOM 5477 O O . ASP B 1 99 ? 118.889 68.239 78.034 1.00 74.29 367 ASP B O 1
ATOM 5482 N N . ALA B 1 100 ? 116.750 69.004 78.256 1.00 70.75 368 ALA B N 1
ATOM 5483 C CA . ALA B 1 100 ? 116.641 68.964 79.712 1.00 70.29 368 ALA B CA 1
ATOM 5484 C C . ALA B 1 100 ? 116.834 67.531 80.254 1.00 71.84 368 ALA B C 1
ATOM 5485 O O . ALA B 1 100 ? 117.221 67.364 81.412 1.00 71.48 368 ALA B O 1
ATOM 5487 N N . ILE B 1 101 ? 116.618 66.514 79.398 1.00 67.12 369 ILE B N 1
ATOM 5488 C CA . ILE B 1 101 ? 116.739 65.091 79.728 1.00 65.74 369 ILE B CA 1
ATOM 5489 C C . ILE B 1 101 ? 118.170 64.788 80.246 1.00 70.15 369 ILE B C 1
ATOM 5490 O O . ILE B 1 101 ? 118.320 64.042 81.217 1.00 69.57 369 ILE B O 1
ATOM 5495 N N . GLY B 1 102 ? 119.173 65.411 79.624 1.00 67.33 370 GLY B N 1
ATOM 5496 C CA . GLY B 1 102 ? 120.585 65.259 79.963 1.00 68.58 370 GLY B CA 1
ATOM 5497 C C . GLY B 1 102 ? 121.008 65.664 81.365 1.00 71.95 370 GLY B C 1
ATOM 5498 O O . GLY B 1 102 ? 122.173 65.480 81.723 1.00 73.17 370 GLY B O 1
ATOM 5499 N N . GLN B 1 103 ? 120.069 66.190 82.174 1.00 66.07 371 GLN B N 1
ATOM 5500 C CA . GLN B 1 103 ? 120.306 66.633 83.553 1.00 66.80 371 GLN B CA 1
ATOM 5501 C C . GLN B 1 103 ? 120.229 65.458 84.525 1.00 70.71 371 GLN B C 1
ATOM 5502 O O . GLN B 1 103 ? 120.986 65.422 85.499 1.00 72.70 371 GLN B O 1
ATOM 5508 N N . LEU B 1 104 ? 119.306 64.515 84.269 1.00 63.82 372 LEU B N 1
ATOM 5509 C CA . LEU B 1 104 ? 119.015 63.372 85.133 1.00 61.14 372 LEU B CA 1
ATOM 5510 C C . LEU B 1 104 ? 120.102 62.304 85.008 1.00 64.05 372 LEU B C 1
ATOM 5511 O O . LEU B 1 104 ? 119.803 61.143 84.757 1.00 61.96 372 LEU B O 1
ATOM 5516 N N . THR B 1 105 ? 121.362 62.689 85.265 1.00 62.10 373 THR B N 1
ATOM 5517 C CA . THR B 1 105 ? 122.560 61.849 85.129 1.00 62.03 373 THR B CA 1
ATOM 5518 C C . THR B 1 105 ? 122.554 60.569 86.008 1.00 65.97 373 THR B C 1
ATOM 5519 O O . THR B 1 105 ? 123.364 59.672 85.767 1.00 65.13 373 THR B O 1
ATOM 5523 N N . GLU B 1 106 ? 121.622 60.457 86.968 1.00 62.54 374 GLU B N 1
ATOM 5524 C CA . GLU B 1 106 ? 121.558 59.277 87.823 1.00 61.57 374 GLU B CA 1
ATOM 5525 C C . GLU B 1 106 ? 120.634 58.239 87.237 1.00 63.45 374 GLU B C 1
ATOM 5526 O O . GLU B 1 106 ? 120.484 57.161 87.821 1.00 63.30 374 GLU B O 1
ATOM 5532 N N . LEU B 1 107 ? 120.041 58.553 86.068 1.00 58.97 375 LEU B N 1
ATOM 5533 C CA . LEU B 1 107 ? 119.083 57.720 85.334 1.00 57.19 375 LEU B CA 1
ATOM 5534 C C . LEU B 1 107 ? 119.720 56.410 84.885 1.00 60.66 375 LEU B C 1
ATOM 5535 O O . LEU B 1 107 ? 120.779 56.426 84.246 1.00 62.57 375 LEU B O 1
ATOM 5540 N N . GLU B 1 108 ? 119.108 55.282 85.299 1.00 54.78 376 GLU B N 1
ATOM 5541 C CA . GLU B 1 108 ? 119.500 53.906 84.958 1.00 53.09 376 GLU B CA 1
ATOM 5542 C C . GLU B 1 108 ? 118.530 53.333 83.945 1.00 55.16 376 GLU B C 1
ATOM 5543 O O . GLU B 1 108 ? 118.958 52.630 83.041 1.00 55.72 376 GLU B O 1
ATOM 5549 N N . VAL B 1 109 ? 117.224 53.614 84.090 1.00 50.59 377 VAL B N 1
ATOM 5550 C CA . VAL B 1 109 ? 116.218 53.110 83.154 1.00 49.52 377 VAL B CA 1
ATOM 5551 C C . VAL B 1 109 ? 115.457 54.291 82.538 1.00 54.35 377 VAL B C 1
ATOM 5552 O O . VAL B 1 109 ? 115.190 55.273 83.221 1.00 57.64 377 VAL B O 1
ATOM 5556 N N . LEU B 1 110 ? 115.134 54.193 81.243 1.00 48.20 378 LEU B N 1
ATOM 5557 C CA . LEU B 1 110 ? 114.392 55.196 80.490 1.00 47.19 378 LEU B CA 1
ATOM 5558 C C . LEU B 1 110 ? 113.508 54.553 79.417 1.00 50.73 378 LEU B C 1
ATOM 5559 O O . LEU B 1 110 ? 114.019 53.826 78.560 1.00 49.71 378 LEU B O 1
ATOM 5564 N N . ALA B 1 111 ? 112.185 54.832 79.457 1.00 47.66 379 ALA B N 1
ATOM 5565 C CA . ALA B 1 111 ? 111.214 54.353 78.451 1.00 46.19 379 ALA B CA 1
ATOM 5566 C C . ALA B 1 111 ? 110.389 55.519 77.909 1.00 50.47 379 ALA B C 1
ATOM 5567 O O . ALA B 1 111 ? 109.772 56.283 78.680 1.00 50.06 379 ALA B O 1
ATOM 5569 N N . LEU B 1 112 ? 110.453 55.693 76.580 1.00 44.59 380 LEU B N 1
ATOM 5570 C CA . LEU B 1 112 ? 109.694 56.703 75.844 1.00 42.34 380 LEU B CA 1
ATOM 5571 C C . LEU B 1 112 ? 108.511 56.009 75.192 1.00 45.21 380 LEU B C 1
ATOM 5572 O O . LEU B 1 112 ? 107.767 56.612 74.451 1.00 45.17 380 LEU B O 1
ATOM 5577 N N . GLY B 1 113 ? 108.404 54.715 75.432 1.00 42.58 381 GLY B N 1
ATOM 5578 C CA . GLY B 1 113 ? 107.397 53.820 74.870 1.00 41.82 381 GLY B CA 1
ATOM 5579 C C . GLY B 1 113 ? 107.940 52.411 74.866 1.00 45.34 381 GLY B C 1
ATOM 5580 O O . GLY B 1 113 ? 109.123 52.233 75.132 1.00 46.56 381 GLY B O 1
ATOM 5581 N N . SER B 1 114 ? 107.114 51.390 74.602 1.00 41.57 382 SER B N 1
ATOM 5582 C CA . SER B 1 114 ? 107.588 49.990 74.593 1.00 40.34 382 SER B CA 1
ATOM 5583 C C . SER B 1 114 ? 106.623 49.066 73.887 1.00 43.94 382 SER B C 1
ATOM 5584 O O . SER B 1 114 ? 105.497 49.477 73.567 1.00 44.11 382 SER B O 1
ATOM 5587 N N . HIS B 1 115 ? 107.039 47.793 73.704 1.00 39.76 383 HIS B N 1
ATOM 5588 C CA . HIS B 1 115 ? 106.201 46.743 73.125 1.00 37.78 383 HIS B CA 1
ATOM 5589 C C . HIS B 1 115 ? 105.065 46.421 74.101 1.00 42.46 383 HIS B C 1
ATOM 5590 O O . HIS B 1 115 ? 104.009 45.964 73.652 1.00 43.52 383 HIS B O 1
ATOM 5597 N N . GLY B 1 116 ? 105.264 46.760 75.389 1.00 37.70 384 GLY B N 1
ATOM 5598 C CA . GLY B 1 116 ? 104.267 46.580 76.441 1.00 37.13 384 GLY B CA 1
ATOM 5599 C C . GLY B 1 116 ? 102.959 47.314 76.152 1.00 38.40 384 GLY B C 1
ATOM 5600 O O . GLY B 1 116 ? 101.866 46.794 76.404 1.00 34.07 384 GLY B O 1
ATOM 5601 N N . GLU B 1 117 ? 103.065 48.507 75.563 1.00 36.25 385 GLU B N 1
ATOM 5602 C CA . GLU B 1 117 ? 101.935 49.361 75.251 1.00 37.18 385 GLU B CA 1
ATOM 5603 C C . GLU B 1 117 ? 100.947 48.694 74.268 1.00 46.53 385 GLU B C 1
ATOM 5604 O O . GLU B 1 117 ? 99.739 48.939 74.364 1.00 47.88 385 GLU B O 1
ATOM 5610 N N . LYS B 1 118 ? 101.445 47.814 73.378 1.00 45.50 386 LYS B N 1
ATOM 5611 C CA . LYS B 1 118 ? 100.607 47.074 72.426 1.00 44.95 386 LYS B CA 1
ATOM 5612 C C . LYS B 1 118 ? 99.824 45.933 73.117 1.00 48.16 386 LYS B C 1
ATOM 5613 O O . LYS B 1 118 ? 98.807 45.499 72.585 1.00 49.16 386 LYS B O 1
ATOM 5619 N N . VAL B 1 119 ? 100.289 45.448 74.281 1.00 42.58 387 VAL B N 1
ATOM 5620 C CA . VAL B 1 119 ? 99.665 44.347 75.041 1.00 39.77 387 VAL B CA 1
ATOM 5621 C C . VAL B 1 119 ? 99.141 44.849 76.423 1.00 47.22 387 VAL B C 1
ATOM 5622 O O . VAL B 1 119 ? 98.901 44.031 77.323 1.00 47.01 387 VAL B O 1
ATOM 5626 N N . ASN B 1 120 ? 98.961 46.190 76.574 1.00 46.47 388 ASN B N 1
ATOM 5627 C CA . ASN B 1 120 ? 98.463 46.843 77.788 1.00 47.89 388 ASN B CA 1
ATOM 5628 C C . ASN B 1 120 ? 99.251 46.366 79.042 1.00 52.04 388 ASN B C 1
ATOM 5629 O O . ASN B 1 120 ? 98.667 45.856 79.997 1.00 51.22 388 ASN B O 1
ATOM 5634 N N . GLU B 1 121 ? 100.587 46.504 79.003 1.00 49.21 389 GLU B N 1
ATOM 5635 C CA . GLU B 1 121 ? 101.499 46.130 80.087 1.00 49.07 389 GLU B CA 1
ATOM 5636 C C . GLU B 1 121 ? 102.553 47.180 80.297 1.00 53.85 389 GLU B C 1
ATOM 5637 O O . GLU B 1 121 ? 103.150 47.631 79.319 1.00 54.11 389 GLU B O 1
ATOM 5643 N N . ARG B 1 122 ? 102.825 47.583 81.538 1.00 50.53 390 ARG B N 1
ATOM 5644 C CA . ARG B 1 122 ? 103.930 48.516 81.651 1.00 51.13 390 ARG B CA 1
ATOM 5645 C C . ARG B 1 122 ? 105.159 47.635 81.951 1.00 51.04 390 ARG B C 1
ATOM 5646 O O . ARG B 1 122 ? 105.074 46.710 82.766 1.00 50.54 390 ARG B O 1
ATOM 5654 N N . LEU B 1 123 ? 106.227 47.805 81.152 1.00 44.16 391 LEU B N 1
ATOM 5655 C CA . LEU B 1 123 ? 107.426 46.981 81.288 1.00 43.35 391 LEU B CA 1
ATOM 5656 C C . LEU B 1 123 ? 108.388 47.567 82.316 1.00 46.60 391 LEU B C 1
ATOM 5657 O O . LEU B 1 123 ? 109.168 46.835 82.921 1.00 45.17 391 LEU B O 1
ATOM 5662 N N . PHE B 1 124 ? 108.306 48.882 82.517 1.00 44.94 392 PHE B N 1
ATOM 5663 C CA . PHE B 1 124 ? 109.108 49.641 83.475 1.00 45.48 392 PHE B CA 1
ATOM 5664 C C . PHE B 1 124 ? 108.271 49.937 84.698 1.00 53.19 392 PHE B C 1
ATOM 5665 O O . PHE B 1 124 ? 107.150 50.440 84.585 1.00 54.89 392 PHE B O 1
ATOM 5673 N N . GLY B 1 125 ? 108.819 49.600 85.852 1.00 50.99 393 GLY B N 1
ATOM 5674 C CA . GLY B 1 125 ? 108.180 49.773 87.145 1.00 51.71 393 GLY B CA 1
ATOM 5675 C C . GLY B 1 125 ? 108.874 48.946 88.203 1.00 59.23 393 GLY B C 1
ATOM 5676 O O . GLY B 1 125 ? 109.814 48.210 87.892 1.00 59.24 393 GLY B O 1
ATOM 5677 N N . PRO B 1 126 ? 108.408 49.003 89.466 1.00 58.04 394 PRO B N 1
ATOM 5678 C CA . PRO B 1 126 ? 109.084 48.235 90.542 1.00 58.63 394 PRO B CA 1
ATOM 5679 C C . PRO B 1 126 ? 109.055 46.707 90.365 1.00 61.61 394 PRO B C 1
ATOM 5680 O O . PRO B 1 126 ? 109.926 46.033 90.924 1.00 62.07 394 PRO B O 1
ATOM 5684 N N . LYS B 1 127 ? 108.074 46.165 89.597 1.00 56.62 395 LYS B N 1
ATOM 5685 C CA . LYS B 1 127 ? 107.961 44.726 89.342 1.00 55.08 395 LYS B CA 1
ATOM 5686 C C . LYS B 1 127 ? 108.532 44.361 87.947 1.00 55.67 395 LYS B C 1
ATOM 5687 O O . LYS B 1 127 ? 108.622 43.179 87.596 1.00 55.27 395 LYS B O 1
ATOM 5693 N N . GLY B 1 128 ? 108.935 45.382 87.193 1.00 48.66 396 GLY B N 1
ATOM 5694 C CA . GLY B 1 128 ? 109.512 45.232 85.870 1.00 46.39 396 GLY B CA 1
ATOM 5695 C C . GLY B 1 128 ? 110.913 45.797 85.786 1.00 51.82 396 GLY B C 1
ATOM 5696 O O . GLY B 1 128 ? 111.754 45.541 86.664 1.00 53.80 396 GLY B O 1
ATOM 5697 N N . ILE B 1 129 ? 111.178 46.556 84.707 1.00 46.56 397 ILE B N 1
ATOM 5698 C CA . ILE B 1 129 ? 112.470 47.182 84.467 1.00 46.30 397 ILE B CA 1
ATOM 5699 C C . ILE B 1 129 ? 112.557 48.357 85.437 1.00 52.25 397 ILE B C 1
ATOM 5700 O O . ILE B 1 129 ? 111.776 49.312 85.372 1.00 52.88 397 ILE B O 1
ATOM 5705 N N . SER B 1 130 ? 113.456 48.217 86.406 1.00 49.75 398 SER B N 1
ATOM 5706 C CA . SER B 1 130 ? 113.651 49.194 87.472 1.00 50.73 398 SER B CA 1
ATOM 5707 C C . SER B 1 130 ? 115.112 49.424 87.754 1.00 54.18 398 SER B C 1
ATOM 5708 O O . SER B 1 130 ? 115.929 48.525 87.572 1.00 52.53 398 SER B O 1
ATOM 5711 N N . ALA B 1 131 ? 115.440 50.645 88.186 1.00 53.90 399 ALA B N 1
ATOM 5712 C CA . ALA B 1 131 ? 116.804 50.992 88.572 1.00 56.70 399 ALA B CA 1
ATOM 5713 C C . ALA B 1 131 ? 117.221 50.164 89.787 1.00 63.84 399 ALA B C 1
ATOM 5714 O O . ALA B 1 131 ? 116.434 49.969 90.721 1.00 62.68 399 ALA B O 1
ATOM 5716 N N . ASN B 1 132 ? 118.426 49.599 89.709 1.00 63.93 400 ASN B N 1
ATOM 5717 C CA . ASN B 1 132 ? 119.047 48.774 90.739 1.00 65.70 400 ASN B CA 1
ATOM 5718 C C . ASN B 1 132 ? 118.173 47.499 91.046 1.00 68.95 400 ASN B C 1
ATOM 5719 O O . ASN B 1 132 ? 117.954 47.139 92.216 1.00 71.87 400 ASN B O 1
ATOM 5732 N N . SER B 1 134 ? 117.408 43.210 90.628 1.00 60.76 402 SER B N 1
ATOM 5733 C CA . SER B 1 134 ? 118.206 41.983 90.696 1.00 60.93 402 SER B CA 1
ATOM 5734 C C . SER B 1 134 ? 118.478 41.435 89.290 1.00 68.40 402 SER B C 1
ATOM 5735 O O . SER B 1 134 ? 117.624 41.575 88.407 1.00 67.10 402 SER B O 1
ATOM 5738 N N . ASP B 1 135 ? 119.642 40.771 89.092 1.00 67.79 403 ASP B N 1
ATOM 5739 C CA . ASP B 1 135 ? 120.012 40.139 87.814 1.00 67.56 403 ASP B CA 1
ATOM 5740 C C . ASP B 1 135 ? 118.930 39.167 87.337 1.00 68.82 403 ASP B C 1
ATOM 5741 O O . ASP B 1 135 ? 118.727 38.994 86.130 1.00 68.77 403 ASP B O 1
ATOM 5746 N N . GLU B 1 136 ? 118.230 38.558 88.305 1.00 63.61 404 GLU B N 1
ATOM 5747 C CA . GLU B 1 136 ? 117.143 37.613 88.107 1.00 61.88 404 GLU B CA 1
ATOM 5748 C C . GLU B 1 136 ? 115.940 38.336 87.478 1.00 62.90 404 GLU B C 1
ATOM 5749 O O . GLU B 1 136 ? 115.345 37.824 86.515 1.00 61.31 404 GLU B O 1
ATOM 5755 N N . GLN B 1 137 ? 115.613 39.542 88.010 1.00 57.66 405 GLN B N 1
ATOM 5756 C CA . GLN B 1 137 ? 114.525 40.411 87.529 1.00 55.06 405 GLN B CA 1
ATOM 5757 C C . GLN B 1 137 ? 114.851 40.928 86.106 1.00 54.43 405 GLN B C 1
ATOM 5758 O O . GLN B 1 137 ? 113.969 40.947 85.237 1.00 52.82 405 GLN B O 1
ATOM 5764 N N . LYS B 1 138 ? 116.131 41.309 85.881 1.00 48.90 406 LYS B N 1
ATOM 5765 C CA . LYS B 1 138 ? 116.647 41.786 84.606 1.00 47.74 406 LYS B CA 1
ATOM 5766 C C . LYS B 1 138 ? 116.410 40.725 83.542 1.00 53.74 406 LYS B C 1
ATOM 5767 O O . LYS B 1 138 ? 115.863 41.047 82.481 1.00 53.38 406 LYS B O 1
ATOM 5773 N N . GLN B 1 139 ? 116.761 39.452 83.856 1.00 51.04 407 GLN B N 1
ATOM 5774 C CA . GLN B 1 139 ? 116.574 38.328 82.941 1.00 50.35 407 GLN B CA 1
ATOM 5775 C C . GLN B 1 139 ? 115.107 38.118 82.594 1.00 51.17 407 GLN B C 1
ATOM 5776 O O . GLN B 1 139 ? 114.777 38.039 81.405 1.00 50.04 407 GLN B O 1
ATOM 5782 N N . LYS B 1 140 ? 114.229 38.075 83.625 1.00 44.95 408 LYS B N 1
ATOM 5783 C CA . LYS B 1 140 ? 112.790 37.916 83.466 1.00 42.10 408 LYS B CA 1
ATOM 5784 C C . LYS B 1 140 ? 112.264 38.939 82.445 1.00 45.04 408 LYS B C 1
ATOM 5785 O O . LYS B 1 140 ? 111.588 38.561 81.494 1.00 45.10 408 LYS B O 1
ATOM 5799 N N . ARG B 1 142 ? 114.059 40.796 80.301 1.00 44.25 410 ARG B N 1
ATOM 5800 C CA . ARG B 1 142 ? 114.709 40.586 79.008 1.00 44.39 410 ARG B CA 1
ATOM 5801 C C . ARG B 1 142 ? 113.899 39.566 78.176 1.00 48.12 410 ARG B C 1
ATOM 5802 O O . ARG B 1 142 ? 113.737 39.732 76.966 1.00 50.37 410 ARG B O 1
ATOM 5818 N N . HIS B 1 144 ? 110.680 39.058 78.383 1.00 38.25 412 HIS B N 1
ATOM 5819 C CA . HIS B 1 144 ? 109.282 39.488 78.244 1.00 36.15 412 HIS B CA 1
ATOM 5820 C C . HIS B 1 144 ? 108.802 39.452 76.797 1.00 37.03 412 HIS B C 1
ATOM 5821 O O . HIS B 1 144 ? 107.684 38.994 76.585 1.00 33.85 412 HIS B O 1
ATOM 5828 N N . TYR B 1 145 ? 109.605 39.937 75.812 1.00 35.78 413 TYR B N 1
ATOM 5829 C CA . TYR B 1 145 ? 109.158 39.932 74.417 1.00 36.09 413 TYR B CA 1
ATOM 5830 C C . TYR B 1 145 ? 109.031 38.504 73.946 1.00 42.76 413 TYR B C 1
ATOM 5831 O O . TYR B 1 145 ? 108.038 38.166 73.298 1.00 45.55 413 TYR B O 1
ATOM 5840 N N . GLN B 1 146 ? 109.994 37.664 74.343 1.00 38.42 414 GLN B N 1
ATOM 5841 C CA . GLN B 1 146 ? 110.069 36.250 74.003 1.00 39.07 414 GLN B CA 1
ATOM 5842 C C . GLN B 1 146 ? 108.836 35.494 74.486 1.00 40.83 414 GLN B C 1
ATOM 5843 O O . GLN B 1 146 ? 108.189 34.855 73.668 1.00 38.84 414 GLN B O 1
ATOM 5849 N N . LYS B 1 147 ? 108.477 35.611 75.780 1.00 38.59 415 LYS B N 1
ATOM 5850 C CA . LYS B 1 147 ? 107.313 34.902 76.320 1.00 37.78 415 LYS B CA 1
ATOM 5851 C C . LYS B 1 147 ? 106.006 35.400 75.701 1.00 38.84 415 LYS B C 1
ATOM 5852 O O . LYS B 1 147 ? 105.088 34.595 75.533 1.00 38.74 415 LYS B O 1
ATOM 5858 N N . THR B 1 148 ? 105.943 36.679 75.300 1.00 34.48 416 THR B N 1
ATOM 5859 C CA . THR B 1 148 ? 104.716 37.288 74.791 1.00 33.08 416 THR B CA 1
ATOM 5860 C C . THR B 1 148 ? 104.456 36.999 73.323 1.00 38.40 416 THR B C 1
ATOM 5861 O O . THR B 1 148 ? 103.306 36.696 72.960 1.00 39.02 416 THR B O 1
ATOM 5865 N N . PHE B 1 149 ? 105.474 37.146 72.479 1.00 35.83 417 PHE B N 1
ATOM 5866 C CA . PHE B 1 149 ? 105.282 37.041 71.035 1.00 36.27 417 PHE B CA 1
ATOM 5867 C C . PHE B 1 149 ? 106.037 35.919 70.331 1.00 42.29 417 PHE B C 1
ATOM 5868 O O . PHE B 1 149 ? 105.797 35.744 69.124 1.00 43.33 417 PHE B O 1
ATOM 5876 N N . VAL B 1 150 ? 106.957 35.196 71.019 1.00 38.75 418 VAL B N 1
ATOM 5877 C CA . VAL B 1 150 ? 107.791 34.233 70.299 1.00 40.62 418 VAL B CA 1
ATOM 5878 C C . VAL B 1 150 ? 107.610 32.779 70.810 1.00 48.20 418 VAL B C 1
ATOM 5879 O O . VAL B 1 150 ? 107.453 31.862 69.987 1.00 50.90 418 VAL B O 1
ATOM 5883 N N . ASP B 1 151 ? 107.690 32.560 72.126 1.00 43.46 419 ASP B N 1
ATOM 5884 C CA . ASP B 1 151 ? 107.574 31.226 72.721 1.00 42.67 419 ASP B CA 1
ATOM 5885 C C . ASP B 1 151 ? 106.266 30.560 72.386 1.00 48.73 419 ASP B C 1
ATOM 5886 O O . ASP B 1 151 ? 105.216 31.218 72.403 1.00 49.81 419 ASP B O 1
ATOM 5891 N N . TYR B 1 152 ? 106.353 29.242 72.079 1.00 44.81 420 TYR B N 1
ATOM 5892 C CA A TYR B 1 152 ? 105.237 28.387 71.664 0.50 44.31 420 TYR B CA 1
ATOM 5893 C CA B TYR B 1 152 ? 105.203 28.381 71.794 0.50 43.64 420 TYR B CA 1
ATOM 5894 C C . TYR B 1 152 ? 105.628 26.905 71.839 1.00 47.58 420 TYR B C 1
ATOM 5895 O O . TYR B 1 152 ? 106.822 26.573 71.741 1.00 48.07 420 TYR B O 1
ATOM 5912 N N . ASP B 1 153 ? 104.647 26.022 72.103 1.00 42.81 421 ASP B N 1
ATOM 5913 C CA . ASP B 1 153 ? 104.919 24.584 72.236 1.00 41.83 421 ASP B CA 1
ATOM 5914 C C . ASP B 1 153 ? 104.568 23.871 70.917 1.00 44.59 421 ASP B C 1
ATOM 5915 O O . ASP B 1 153 ? 103.385 23.745 70.589 1.00 42.16 421 ASP B O 1
ATOM 5920 N N . PRO B 1 154 ? 105.578 23.382 70.162 1.00 41.73 422 PRO B N 1
ATOM 5921 C CA . PRO B 1 154 ? 105.272 22.688 68.897 1.00 42.01 422 PRO B CA 1
ATOM 5922 C C . PRO B 1 154 ? 104.403 21.421 69.101 1.00 48.22 422 PRO B C 1
ATOM 5923 O O . PRO B 1 154 ? 103.791 20.959 68.122 1.00 48.81 422 PRO B O 1
ATOM 5927 N N . ARG B 1 155 ? 104.281 20.893 70.364 1.00 42.61 423 ARG B N 1
ATOM 5928 C CA . ARG B 1 155 ? 103.444 19.716 70.618 1.00 41.23 423 ARG B CA 1
ATOM 5929 C C . ARG B 1 155 ? 101.927 20.061 70.493 1.00 45.60 423 ARG B C 1
ATOM 5930 O O . ARG B 1 155 ? 101.093 19.171 70.375 1.00 46.27 423 ARG B O 1
ATOM 5938 N N . GLU B 1 156 ? 101.594 21.343 70.440 1.00 41.59 424 GLU B N 1
ATOM 5939 C CA . GLU B 1 156 ? 100.245 21.878 70.272 1.00 41.18 424 GLU B CA 1
ATOM 5940 C C . GLU B 1 156 ? 99.556 21.276 69.030 1.00 44.01 424 GLU B C 1
ATOM 5941 O O . GLU B 1 156 ? 98.343 21.042 69.040 1.00 42.83 424 GLU B O 1
ATOM 5947 N N . ASP B 1 157 ? 100.346 21.009 67.980 1.00 40.90 425 ASP B N 1
ATOM 5948 C CA . ASP B 1 157 ? 99.876 20.464 66.713 1.00 41.70 425 ASP B CA 1
ATOM 5949 C C . ASP B 1 157 ? 99.486 18.990 66.791 1.00 45.31 425 ASP B C 1
ATOM 5950 O O . ASP B 1 157 ? 99.022 18.442 65.793 1.00 49.84 425 ASP B O 1
ATOM 5955 N N . PHE B 1 158 ? 99.587 18.373 67.946 1.00 37.26 426 PHE B N 1
ATOM 5956 C CA . PHE B 1 158 ? 99.112 17.013 68.118 1.00 36.40 426 PHE B CA 1
ATOM 5957 C C . PHE B 1 158 ? 97.606 16.993 68.192 1.00 42.60 426 PHE B C 1
ATOM 5958 O O . PHE B 1 158 ? 96.966 18.005 68.493 1.00 42.29 426 PHE B O 1
ATOM 5966 N N . SER B 1 159 ? 97.035 15.824 67.935 1.00 41.52 427 SER B N 1
ATOM 5967 C CA . SER B 1 159 ? 95.607 15.615 68.038 1.00 41.29 427 SER B CA 1
ATOM 5968 C C . SER B 1 159 ? 95.188 15.711 69.504 1.00 47.10 427 SER B C 1
ATOM 5969 O O . SER B 1 159 ? 95.998 15.502 70.431 1.00 45.38 427 SER B O 1
ATOM 5972 N N . ASP B 1 160 ? 93.908 16.034 69.710 1.00 44.88 428 ASP B N 1
ATOM 5973 C CA . ASP B 1 160 ? 93.332 16.095 71.045 1.00 42.90 428 ASP B CA 1
ATOM 5974 C C . ASP B 1 160 ? 93.514 14.747 71.687 1.00 44.19 428 ASP B C 1
ATOM 5975 O O . ASP B 1 160 ? 93.965 14.715 72.827 1.00 42.56 428 ASP B O 1
ATOM 5980 N N . LEU B 1 161 ? 93.347 13.633 70.904 1.00 39.60 429 LEU B N 1
ATOM 5981 C CA . LEU B 1 161 ? 93.566 12.267 71.415 1.00 38.47 429 LEU B CA 1
ATOM 5982 C C . LEU B 1 161 ? 94.996 12.128 72.022 1.00 41.73 429 LEU B C 1
ATOM 5983 O O . LEU B 1 161 ? 95.135 11.795 73.204 1.00 41.03 429 LEU B O 1
ATOM 5988 N N . ILE B 1 162 ? 96.038 12.451 71.229 1.00 38.64 430 ILE B N 1
ATOM 5989 C CA . ILE B 1 162 ? 97.444 12.346 71.638 1.00 37.67 430 ILE B CA 1
ATOM 5990 C C . ILE B 1 162 ? 97.729 13.339 72.782 1.00 42.96 430 ILE B C 1
ATOM 5991 O O . ILE B 1 162 ? 98.325 12.912 73.773 1.00 43.44 430 ILE B O 1
ATOM 5996 N N . LYS B 1 163 ? 97.245 14.608 72.690 1.00 38.76 431 LYS B N 1
ATOM 5997 C CA . LYS B 1 163 ? 97.450 15.600 73.758 1.00 37.51 431 LYS B CA 1
ATOM 5998 C C . LYS B 1 163 ? 96.802 15.110 75.074 1.00 43.82 431 LYS B C 1
ATOM 5999 O O . LYS B 1 163 ? 97.475 15.163 76.099 1.00 46.60 431 LYS B O 1
ATOM 6005 N N . ASP B 1 164 ? 95.575 14.543 75.044 1.00 40.16 432 ASP B N 1
ATOM 6006 C CA . ASP B 1 164 ? 94.935 13.987 76.243 1.00 40.76 432 ASP B CA 1
ATOM 6007 C C . ASP B 1 164 ? 95.827 12.914 76.909 1.00 48.62 432 ASP B C 1
ATOM 6008 O O . ASP B 1 164 ? 96.037 12.981 78.122 1.00 49.80 432 ASP B O 1
ATOM 6013 N N . CYS B 1 165 ? 96.391 11.974 76.118 1.00 46.52 433 CYS B N 1
ATOM 6014 C CA . CYS B 1 165 ? 97.256 10.898 76.624 1.00 47.22 433 CYS B CA 1
ATOM 6015 C C . CYS B 1 165 ? 98.538 11.468 77.246 1.00 50.39 433 CYS B C 1
ATOM 6016 O O . CYS B 1 165 ? 98.972 10.964 78.296 1.00 50.62 433 CYS B O 1
ATOM 6019 N N . ILE B 1 166 ? 99.131 12.517 76.617 1.00 45.68 434 ILE B N 1
ATOM 6020 C CA . ILE B 1 166 ? 100.331 13.195 77.128 1.00 45.09 434 ILE B CA 1
ATOM 6021 C C . ILE B 1 166 ? 99.986 13.873 78.476 1.00 47.25 434 ILE B C 1
ATOM 6022 O O . ILE B 1 166 ? 100.701 13.670 79.465 1.00 45.50 434 ILE B O 1
ATOM 6027 N N . ASN B 1 167 ? 98.864 14.630 78.512 1.00 43.84 435 ASN B N 1
ATOM 6028 C CA . ASN B 1 167 ? 98.415 15.352 79.701 1.00 44.61 435 ASN B CA 1
ATOM 6029 C C . ASN B 1 167 ? 98.087 14.424 80.886 1.00 52.39 435 ASN B C 1
ATOM 6030 O O . ASN B 1 167 ? 98.247 14.858 82.024 1.00 53.54 435 ASN B O 1
ATOM 6035 N N . SER B 1 168 ? 97.653 13.168 80.623 1.00 50.15 436 SER B N 1
ATOM 6036 C CA . SER B 1 168 ? 97.330 12.135 81.631 1.00 50.44 436 SER B CA 1
ATOM 6037 C C . SER B 1 168 ? 98.562 11.398 82.124 1.00 55.77 436 SER B C 1
ATOM 6038 O O . SER B 1 168 ? 98.496 10.738 83.159 1.00 56.35 436 SER B O 1
ATOM 6041 N N . ASP B 1 169 ? 99.659 11.436 81.345 1.00 52.69 437 ASP B N 1
ATOM 6042 C CA . ASP B 1 169 ? 100.897 10.742 81.671 1.00 52.83 437 ASP B CA 1
ATOM 6043 C C . ASP B 1 169 ? 101.714 11.580 82.664 1.00 60.07 437 ASP B C 1
ATOM 6044 O O . ASP B 1 169 ? 102.177 12.672 82.321 1.00 60.06 437 ASP B O 1
ATOM 6049 N N . PRO B 1 170 ? 101.895 11.072 83.910 1.00 58.77 438 PRO B N 1
ATOM 6050 C CA . PRO B 1 170 ? 102.702 11.809 84.900 1.00 58.45 438 PRO B CA 1
ATOM 6051 C C . PRO B 1 170 ? 104.181 11.901 84.511 1.00 61.86 438 PRO B C 1
ATOM 6052 O O . PRO B 1 170 ? 104.873 12.813 84.959 1.00 61.46 438 PRO B O 1
ATOM 6056 N N . GLN B 1 171 ? 104.668 10.952 83.687 1.00 58.63 439 GLN B N 1
ATOM 6057 C CA . GLN B 1 171 ? 106.057 10.921 83.229 1.00 58.53 439 GLN B CA 1
ATOM 6058 C C . GLN B 1 171 ? 106.313 11.911 82.047 1.00 60.20 439 GLN B C 1
ATOM 6059 O O . GLN B 1 171 ? 107.426 11.944 81.514 1.00 60.61 439 GLN B O 1
ATOM 6065 N N . GLN B 1 172 ? 105.289 12.704 81.647 1.00 53.69 440 GLN B N 1
ATOM 6066 C CA . GLN B 1 172 ? 105.396 13.693 80.570 1.00 52.47 440 GLN B CA 1
ATOM 6067 C C . GLN B 1 172 ? 104.914 15.087 81.007 1.00 56.14 440 GLN B C 1
ATOM 6068 O O . GLN B 1 172 ? 103.983 15.199 81.822 1.00 56.31 440 GLN B O 1
ATOM 6074 N N . LYS B 1 173 ? 105.515 16.153 80.419 1.00 50.59 441 LYS B N 1
ATOM 6075 C CA . LYS B 1 173 ? 105.086 17.533 80.666 1.00 48.84 441 LYS B CA 1
ATOM 6076 C C . LYS B 1 173 ? 103.785 17.773 79.898 1.00 51.18 441 LYS B C 1
ATOM 6077 O O . LYS B 1 173 ? 103.710 17.495 78.694 1.00 49.92 441 LYS B O 1
ATOM 6083 N N . SER B 1 174 ? 102.742 18.225 80.598 1.00 47.01 442 SER B N 1
ATOM 6084 C CA . SER B 1 174 ? 101.447 18.485 79.973 1.00 44.93 442 SER B CA 1
ATOM 6085 C C . SER B 1 174 ? 101.561 19.628 78.963 1.00 49.05 442 SER B C 1
ATOM 6086 O O . SER B 1 174 ? 102.458 20.464 79.060 1.00 49.44 442 SER B O 1
ATOM 6089 N N . ILE B 1 175 ? 100.687 19.626 77.969 1.00 45.18 443 ILE B N 1
ATOM 6090 C CA . ILE B 1 175 ? 100.681 20.638 76.929 1.00 44.29 443 ILE B CA 1
ATOM 6091 C C . ILE B 1 175 ? 99.675 21.715 77.328 1.00 51.03 443 ILE B C 1
ATOM 6092 O O . ILE B 1 175 ? 98.461 21.465 77.381 1.00 50.08 443 ILE B O 1
ATOM 6097 N N . LYS B 1 176 ? 100.208 22.912 77.635 1.00 49.95 444 LYS B N 1
ATOM 6098 C CA . LYS B 1 176 ? 99.429 24.095 77.997 1.00 49.05 444 LYS B CA 1
ATOM 6099 C C . LYS B 1 176 ? 98.791 24.729 76.771 1.00 54.00 444 LYS B C 1
ATOM 6100 O O . LYS B 1 176 ? 99.340 24.664 75.661 1.00 54.04 444 LYS B O 1
ATOM 6106 N N . LYS B 1 177 ? 97.652 25.388 76.985 1.00 51.49 445 LYS B N 1
ATOM 6107 C CA . LYS B 1 177 ? 96.959 26.151 75.964 1.00 51.73 445 LYS B CA 1
ATOM 6108 C C . LYS B 1 177 ? 97.873 27.296 75.506 1.00 56.40 445 LYS B C 1
ATOM 6109 O O . LYS B 1 177 ? 98.628 27.859 76.305 1.00 55.22 445 LYS B O 1
ATOM 6115 N N . SER B 1 178 ? 97.837 27.590 74.206 1.00 55.05 446 SER B N 1
ATOM 6116 C CA . SER B 1 178 ? 98.643 28.631 73.593 1.00 54.98 446 SER B CA 1
ATOM 6117 C C . SER B 1 178 ? 98.327 29.987 74.225 1.00 57.09 446 SER B C 1
ATOM 6118 O O . SER B 1 178 ? 97.157 30.333 74.441 1.00 57.49 446 SER B O 1
ATOM 6121 N N . SER B 1 179 ? 99.382 30.733 74.527 1.00 51.45 447 SER B N 1
ATOM 6122 C CA . SER B 1 179 ? 99.340 32.056 75.137 1.00 50.03 447 SER B CA 1
ATOM 6123 C C . SER B 1 179 ? 100.039 33.120 74.255 1.00 52.48 447 SER B C 1
ATOM 6124 O O . SER B 1 179 ? 99.906 34.320 74.533 1.00 53.15 447 SER B O 1
ATOM 6127 N N . ARG B 1 180 ? 100.792 32.682 73.211 1.00 46.30 448 ARG B N 1
ATOM 6128 C CA . ARG B 1 180 ? 101.548 33.562 72.327 1.00 45.27 448 ARG B CA 1
ATOM 6129 C C . ARG B 1 180 ? 100.612 34.485 71.559 1.00 48.28 448 ARG B C 1
ATOM 6130 O O . ARG B 1 180 ? 99.618 34.038 71.000 1.00 48.03 448 ARG B O 1
ATOM 6138 N N . ILE B 1 181 ? 100.941 35.787 71.566 1.00 44.16 449 ILE B N 1
ATOM 6139 C CA . ILE B 1 181 ? 100.204 36.837 70.870 1.00 42.87 449 ILE B CA 1
ATOM 6140 C C . ILE B 1 181 ? 100.765 36.988 69.471 1.00 47.54 449 ILE B C 1
ATOM 6141 O O . ILE B 1 181 ? 101.985 36.987 69.282 1.00 46.45 449 ILE B O 1
ATOM 6146 N N . THR B 1 182 ? 99.856 37.128 68.497 1.00 44.26 450 THR B N 1
ATOM 6147 C CA . THR B 1 182 ? 100.199 37.446 67.124 1.00 44.49 450 THR B CA 1
ATOM 6148 C C . THR B 1 182 ? 99.625 38.825 66.859 1.00 50.10 450 THR B C 1
ATOM 6149 O O . THR B 1 182 ? 98.433 39.056 67.090 1.00 51.56 450 THR B O 1
ATOM 6153 N N . LEU B 1 183 ? 100.464 39.745 66.404 1.00 47.16 451 LEU B N 1
ATOM 6154 C CA . LEU B 1 183 ? 99.985 41.081 66.096 1.00 47.68 451 LEU B CA 1
ATOM 6155 C C . LEU B 1 183 ? 99.084 41.084 64.892 1.00 58.10 451 LEU B C 1
ATOM 6156 O O . LEU B 1 183 ? 99.378 40.444 63.875 1.00 58.64 451 LEU B O 1
ATOM 6161 N N . LYS B 1 184 ? 98.007 41.850 65.002 1.00 59.78 452 LYS B N 1
ATOM 6162 C CA . LYS B 1 184 ? 97.075 42.131 63.920 1.00 62.33 452 LYS B CA 1
ATOM 6163 C C . LYS B 1 184 ? 97.702 43.292 63.131 1.00 71.49 452 LYS B C 1
ATOM 6164 O O . LYS B 1 184 ? 98.264 44.199 63.755 1.00 71.57 452 LYS B O 1
ATOM 6170 N N . ASP B 1 185 ? 97.660 43.270 61.784 1.00 72.19 453 ASP B N 1
ATOM 6171 C CA . ASP B 1 185 ? 98.284 44.334 60.965 1.00 74.20 453 ASP B CA 1
ATOM 6172 C C . ASP B 1 185 ? 97.716 45.736 61.292 1.00 76.52 453 ASP B C 1
ATOM 6173 O O . ASP B 1 185 ? 98.317 46.732 60.907 1.00 76.94 453 ASP B O 1
ATOM 6178 N N . THR B 1 186 ? 96.629 45.794 62.072 1.00 72.12 454 THR B N 1
ATOM 6179 C CA . THR B 1 186 ? 96.017 47.011 62.612 1.00 72.10 454 THR B CA 1
ATOM 6180 C C . THR B 1 186 ? 96.960 47.619 63.664 1.00 73.46 454 THR B C 1
ATOM 6181 O O . THR B 1 186 ? 97.081 48.840 63.757 1.00 74.26 454 THR B O 1
ATOM 6185 N N . GLN B 1 187 ? 97.616 46.750 64.462 1.00 66.63 455 GLN B N 1
ATOM 6186 C CA . GLN B 1 187 ? 98.549 47.157 65.511 1.00 65.05 455 GLN B CA 1
ATOM 6187 C C . GLN B 1 187 ? 99.902 47.559 64.930 1.00 66.08 455 GLN B C 1
ATOM 6188 O O . GLN B 1 187 ? 100.583 48.379 65.551 1.00 67.27 455 GLN B O 1
ATOM 6194 N N . ILE B 1 188 ? 100.315 46.981 63.767 1.00 57.66 456 ILE B N 1
ATOM 6195 C CA . ILE B 1 188 ? 101.599 47.335 63.145 1.00 55.71 456 ILE B CA 1
ATOM 6196 C C . ILE B 1 188 ? 101.497 48.747 62.588 1.00 58.7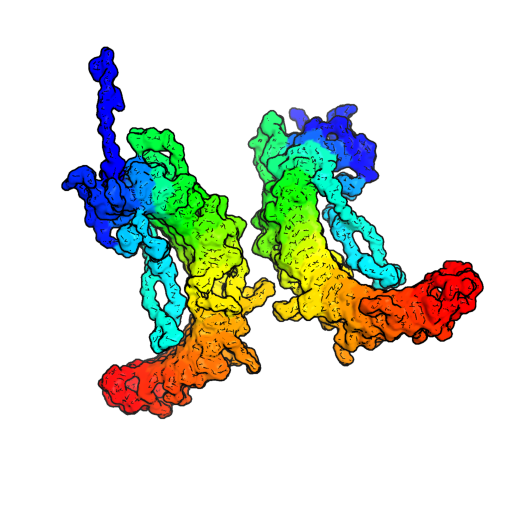8 456 ILE B C 1
ATOM 6197 O O . ILE B 1 188 ? 100.727 49.003 61.673 1.00 58.06 456 ILE B O 1
ATOM 6202 N N . GLY B 1 189 ? 102.250 49.652 63.192 1.00 56.32 457 GLY B N 1
ATOM 6203 C CA . GLY B 1 189 ? 102.270 51.063 62.820 1.00 57.00 457 GLY B CA 1
ATOM 6204 C C . GLY B 1 189 ? 101.302 51.907 63.627 1.00 59.18 457 GLY B C 1
ATOM 6205 O O . GLY B 1 189 ? 101.176 53.115 63.385 1.00 60.56 457 GLY B O 1
ATOM 6206 N N . GLN B 1 190 ? 100.589 51.259 64.569 1.00 52.69 458 GLN B N 1
ATOM 6207 C CA . GLN B 1 190 ? 99.625 51.877 65.479 1.00 51.39 458 GLN B CA 1
ATOM 6208 C C . GLN B 1 190 ? 100.414 52.558 66.579 1.00 53.92 458 GLN B C 1
ATOM 6209 O O . GLN B 1 190 ? 101.160 51.905 67.324 1.00 52.02 458 GLN B O 1
ATOM 6215 N N . LEU B 1 191 ? 100.314 53.892 66.609 1.00 50.20 459 LEU B N 1
ATOM 6216 C CA . LEU B 1 191 ? 101.063 54.722 67.532 1.00 48.87 459 LEU B CA 1
ATOM 6217 C C . LEU B 1 191 ? 100.461 54.708 68.935 1.00 49.50 459 LEU B C 1
ATOM 6218 O O . LEU B 1 191 ? 99.240 54.624 69.079 1.00 47.62 459 LEU B O 1
ATOM 6223 N N . SER B 1 192 ? 101.341 54.775 69.970 1.00 45.46 460 SER B N 1
ATOM 6224 C CA . SER B 1 192 ? 100.982 54.840 71.398 1.00 44.56 460 SER B CA 1
ATOM 6225 C C . SER B 1 192 ? 101.278 56.247 71.960 1.00 48.19 460 SER B C 1
ATOM 6226 O O . SER B 1 192 ? 100.937 56.584 73.111 1.00 47.33 460 SER B O 1
ATOM 6229 N N . ASN B 1 193 ? 101.956 57.047 71.133 1.00 45.23 461 ASN B N 1
ATOM 6230 C CA . ASN B 1 193 ? 102.396 58.405 71.440 1.00 46.53 461 ASN B CA 1
ATOM 6231 C C . ASN B 1 193 ? 102.709 59.167 70.157 1.00 51.27 461 ASN B C 1
ATOM 6232 O O . ASN B 1 193 ? 102.815 58.556 69.082 1.00 50.29 461 ASN B O 1
ATOM 6237 N N . ASN B 1 194 ? 102.967 60.475 70.292 1.00 50.06 462 ASN B N 1
ATOM 6238 C CA . ASN B 1 194 ? 103.350 61.328 69.177 1.00 50.95 462 ASN B CA 1
ATOM 6239 C C . ASN B 1 194 ? 104.718 62.007 69.463 1.00 55.07 462 ASN B C 1
ATOM 6240 O O . ASN B 1 194 ? 104.866 63.221 69.290 1.00 55.88 462 ASN B O 1
ATOM 6245 N N . ILE B 1 195 ? 105.717 61.205 69.906 1.00 50.42 463 ILE B N 1
ATOM 6246 C CA . ILE B 1 195 ? 107.088 61.691 70.133 1.00 51.06 463 ILE B CA 1
ATOM 6247 C C . ILE B 1 195 ? 107.717 61.851 68.737 1.00 56.75 463 ILE B C 1
ATOM 6248 O O . ILE B 1 195 ? 107.859 60.862 68.023 1.00 56.51 463 ILE B O 1
ATOM 6253 N N . THR B 1 196 ? 108.040 63.078 68.333 1.00 53.96 464 THR B N 1
ATOM 6254 C CA . THR B 1 196 ? 108.554 63.355 66.988 1.00 54.71 464 THR B CA 1
ATOM 6255 C C . THR B 1 196 ? 110.060 63.632 66.965 1.00 61.76 464 THR B C 1
ATOM 6256 O O . THR B 1 196 ? 110.658 63.697 65.882 1.00 62.07 464 THR B O 1
ATOM 6260 N N . PHE B 1 197 ? 110.676 63.758 68.149 1.00 59.09 465 PHE B N 1
ATOM 6261 C CA . PHE B 1 197 ? 112.099 64.062 68.283 1.00 59.27 465 PHE B CA 1
ATOM 6262 C C . PHE B 1 197 ? 112.621 63.587 69.640 1.00 60.82 465 PHE B C 1
ATOM 6263 O O . PHE B 1 197 ? 111.887 63.624 70.636 1.00 60.01 465 PHE B O 1
ATOM 6271 N N . VAL B 1 198 ? 113.882 63.130 69.679 1.00 55.71 466 VAL B N 1
ATOM 6272 C CA . VAL B 1 198 ? 114.583 62.732 70.906 1.00 54.55 466 VAL B CA 1
ATOM 6273 C C . VAL B 1 198 ? 115.939 63.429 70.868 1.00 60.12 466 VAL B C 1
ATOM 6274 O O . VAL B 1 198 ? 116.698 63.272 69.908 1.00 60.89 466 VAL B O 1
ATOM 6278 N N . SER B 1 199 ? 116.213 64.222 71.904 1.00 57.10 467 SER B N 1
ATOM 6279 C CA . SER B 1 199 ? 117.426 65.007 72.087 1.00 58.82 467 SER B CA 1
ATOM 6280 C C . SER B 1 199 ? 118.714 64.152 72.163 1.00 64.80 467 SER B C 1
ATOM 6281 O O . SER B 1 199 ? 118.742 63.054 72.734 1.00 62.85 467 SER B O 1
ATOM 6284 N N . LYS B 1 200 ? 119.783 64.723 71.600 1.00 63.88 468 LYS B N 1
ATOM 6285 C CA . LYS B 1 200 ? 121.173 64.274 71.596 1.00 65.15 468 LYS B CA 1
ATOM 6286 C C . LYS B 1 200 ? 121.660 64.023 73.037 1.00 69.08 468 LYS B C 1
ATOM 6287 O O . LYS B 1 200 ? 122.483 63.133 73.272 1.00 68.01 468 LYS B O 1
ATOM 6293 N N . ALA B 1 201 ? 121.111 64.822 73.999 1.00 65.87 469 ALA B N 1
ATOM 6294 C CA . ALA B 1 201 ? 121.431 64.904 75.431 1.00 64.89 469 ALA B CA 1
ATOM 6295 C C . ALA B 1 201 ? 121.463 63.534 76.153 1.00 65.79 469 ALA B C 1
ATOM 6296 O O . ALA B 1 201 ? 122.086 63.452 77.207 1.00 67.03 469 ALA B O 1
ATOM 6298 N N . VAL B 1 202 ? 120.841 62.483 75.602 1.00 58.99 470 VAL B N 1
ATOM 6299 C CA . VAL B 1 202 ? 120.798 61.130 76.194 1.00 58.26 470 VAL B CA 1
ATOM 6300 C C . VAL B 1 202 ? 122.261 60.606 76.436 1.00 63.32 470 VAL B C 1
ATOM 6301 O O . VAL B 1 202 ? 122.518 59.884 77.411 1.00 59.05 470 VAL B O 1
ATOM 6313 N N . ARG B 1 204 ? 124.604 62.133 77.768 1.00 65.95 472 ARG B N 1
ATOM 6314 C CA . ARG B 1 204 ? 125.065 62.611 79.060 1.00 66.01 472 ARG B CA 1
ATOM 6315 C C . ARG B 1 204 ? 124.726 61.610 80.167 1.00 67.51 472 ARG B C 1
ATOM 6316 O O . ARG B 1 204 ? 125.435 61.562 81.174 1.00 69.39 472 ARG B O 1
ATOM 6324 N N . LEU B 1 205 ? 123.679 60.792 79.970 1.00 60.23 473 LEU B N 1
ATOM 6325 C CA . LEU B 1 205 ? 123.206 59.797 80.948 1.00 57.75 473 LEU B CA 1
ATOM 6326 C C . LEU B 1 205 ? 124.111 58.562 80.905 1.00 63.73 473 LEU B C 1
ATOM 6327 O O . LEU B 1 205 ? 123.703 57.489 80.454 1.00 61.57 473 LEU B O 1
ATOM 6332 N N . THR B 1 206 ? 125.348 58.728 81.390 1.00 63.31 474 THR B N 1
ATOM 6333 C CA . THR B 1 206 ? 126.396 57.698 81.360 1.00 64.17 474 THR B CA 1
ATOM 6334 C C . THR B 1 206 ? 126.075 56.519 82.289 1.00 68.21 474 THR B C 1
ATOM 6335 O O . THR B 1 206 ? 126.788 55.517 82.226 1.00 69.70 474 THR B O 1
ATOM 6339 N N . LYS B 1 207 ? 125.011 56.610 83.117 1.00 63.64 475 LYS B N 1
ATOM 6340 C CA . LYS B 1 207 ? 124.640 55.517 84.031 1.00 62.38 475 LYS B CA 1
ATOM 6341 C C . LYS B 1 207 ? 123.453 54.695 83.477 1.00 65.84 475 LYS B C 1
ATOM 6342 O O . LYS B 1 207 ? 123.080 53.687 84.086 1.00 65.80 475 LYS B O 1
ATOM 6348 N N . LEU B 1 208 ? 122.899 55.107 82.305 1.00 60.68 476 LEU B N 1
ATOM 6349 C CA . LEU B 1 208 ? 121.757 54.475 81.631 1.00 57.47 476 LEU B CA 1
ATOM 6350 C C . LEU B 1 208 ? 122.053 53.009 81.339 1.00 61.30 476 LEU B C 1
ATOM 6351 O O . LEU B 1 208 ? 123.114 52.701 80.802 1.00 63.46 476 LEU B O 1
ATOM 6356 N N . ARG B 1 209 ? 121.122 52.112 81.721 1.00 55.09 477 ARG B N 1
ATOM 6357 C CA . ARG B 1 209 ? 121.248 50.653 81.569 1.00 53.32 477 ARG B CA 1
ATOM 6358 C C . ARG B 1 209 ? 120.210 50.113 80.593 1.00 54.60 477 ARG B C 1
ATOM 6359 O O . ARG B 1 209 ? 120.478 49.151 79.869 1.00 52.32 477 ARG B O 1
ATOM 6367 N N . GLN B 1 210 ? 119.018 50.732 80.571 1.00 51.15 478 GLN B N 1
ATOM 6368 C CA . GLN B 1 210 ? 117.944 50.339 79.647 1.00 49.01 478 GLN B CA 1
ATOM 6369 C C . GLN B 1 210 ? 117.339 51.574 78.961 1.00 54.18 478 GLN B C 1
ATOM 6370 O O . GLN B 1 210 ? 116.942 52.537 79.643 1.00 55.66 478 GLN B O 1
ATOM 6376 N N . PHE B 1 211 ? 117.294 51.557 77.612 1.00 48.33 479 PHE B N 1
ATOM 6377 C CA . PHE B 1 211 ? 116.698 52.643 76.841 1.00 47.28 479 PHE B CA 1
ATOM 6378 C C . PHE B 1 211 ? 115.689 52.050 75.854 1.00 50.67 479 PHE B C 1
ATOM 6379 O O . PHE B 1 211 ? 116.072 51.380 74.894 1.00 51.05 479 PHE B O 1
ATOM 6387 N N . TYR B 1 212 ? 114.394 52.269 76.124 1.00 45.81 480 TYR B N 1
ATOM 6388 C CA . TYR B 1 212 ? 113.273 51.750 75.321 1.00 43.82 480 TYR B CA 1
ATOM 6389 C C . TYR B 1 212 ? 112.462 52.852 74.681 1.00 46.56 480 TYR B C 1
ATOM 6390 O O . TYR B 1 212 ? 112.234 53.908 75.295 1.00 47.87 480 TYR B O 1
ATOM 6407 N N . GLY B 1 214 ? 109.073 53.234 71.510 1.00 43.50 482 GLY B N 1
ATOM 6408 C CA . GLY B 1 214 ? 108.191 52.472 70.656 1.00 42.13 482 GLY B CA 1
ATOM 6409 C C . GLY B 1 214 ? 106.878 53.116 70.337 1.00 46.79 482 GLY B C 1
ATOM 6410 O O . GLY B 1 214 ? 106.381 53.959 71.093 1.00 48.38 482 GLY B O 1
ATOM 6411 N N . ASN B 1 215 ? 106.319 52.706 69.191 1.00 41.60 483 ASN B N 1
ATOM 6412 C CA . ASN B 1 215 ? 105.020 53.124 68.685 1.00 41.15 483 ASN B CA 1
ATOM 6413 C C . ASN B 1 215 ? 104.999 54.646 68.521 1.00 46.72 483 ASN B C 1
ATOM 6414 O O . ASN B 1 215 ? 103.973 55.297 68.745 1.00 46.12 483 ASN B O 1
ATOM 6419 N N . SER B 1 216 ? 106.164 55.196 68.100 1.00 44.72 484 SER B N 1
ATOM 6420 C CA . SER B 1 216 ? 106.416 56.616 67.893 1.00 45.44 484 SER B CA 1
ATOM 6421 C C . SER B 1 216 ? 106.484 56.951 66.408 1.00 50.93 484 SER B C 1
ATOM 6422 O O . SER B 1 216 ? 106.951 56.131 65.614 1.00 49.44 484 SER B O 1
ATOM 6425 N N . PRO B 1 217 ? 106.044 58.179 66.020 1.00 51.01 485 PRO B N 1
ATOM 6426 C CA . PRO B 1 217 ? 106.047 58.549 64.591 1.00 51.42 485 PRO B CA 1
ATOM 6427 C C . PRO B 1 217 ? 107.337 59.233 64.108 1.00 56.89 485 PRO B C 1
ATOM 6428 O O . PRO B 1 217 ? 107.379 59.707 62.958 1.00 57.97 485 PRO B O 1
ATOM 6432 N N . PHE B 1 218 ? 108.377 59.306 64.962 1.00 51.79 486 PHE B N 1
ATOM 6433 C CA . PHE B 1 218 ? 109.610 59.999 64.593 1.00 52.36 486 PHE B CA 1
ATOM 6434 C C . PHE B 1 218 ? 110.361 59.277 63.471 1.00 57.06 486 PHE B C 1
ATOM 6435 O O . PHE B 1 218 ? 110.112 58.096 63.209 1.00 57.11 486 PHE B O 1
ATOM 6443 N N . VAL B 1 219 ? 111.250 60.019 62.797 1.00 54.01 487 VAL B N 1
ATOM 6444 C CA . VAL B 1 219 ? 112.127 59.552 61.726 1.00 54.82 487 VAL B CA 1
ATOM 6445 C C . VAL B 1 219 ? 113.499 59.265 62.350 1.00 61.56 487 VAL B C 1
ATOM 6446 O O . VAL B 1 219 ? 113.844 59.856 63.372 1.00 61.81 487 VAL B O 1
ATOM 6450 N N . ALA B 1 220 ? 114.264 58.350 61.746 1.00 59.83 488 ALA B N 1
ATOM 6451 C CA . ALA B 1 220 ? 115.558 57.863 62.233 1.00 59.77 488 ALA B CA 1
ATOM 6452 C C . ALA B 1 220 ? 116.549 58.973 62.598 1.00 65.10 488 ALA B C 1
ATOM 6453 O O . ALA B 1 220 ? 117.192 58.879 63.643 1.00 65.17 488 ALA B O 1
ATOM 6455 N N . GLU B 1 221 ? 116.649 60.020 61.765 1.00 63.98 489 GLU B N 1
ATOM 6456 C CA . GLU B 1 221 ? 117.592 61.147 61.940 1.00 65.55 489 GLU B CA 1
ATOM 6457 C C . GLU B 1 221 ? 117.209 62.073 63.135 1.00 68.84 489 GLU B C 1
ATOM 6458 O O . GLU B 1 221 ? 118.022 62.916 63.533 1.00 70.31 489 GLU B O 1
ATOM 6464 N N . ASN B 1 222 ? 116.003 61.898 63.714 1.00 62.68 490 ASN B N 1
ATOM 6465 C CA . ASN B 1 222 ? 115.564 62.724 64.832 1.00 61.96 490 ASN B CA 1
ATOM 6466 C C . ASN B 1 222 ? 115.634 61.954 66.163 1.00 64.54 490 ASN B C 1
ATOM 6467 O O . ASN B 1 222 ? 115.141 62.440 67.185 1.00 61.41 490 ASN B O 1
ATOM 6472 N N . ILE B 1 223 ? 116.320 60.793 66.159 1.00 62.84 491 ILE B N 1
ATOM 6473 C CA . ILE B 1 223 ? 116.534 59.990 67.355 1.00 61.86 491 ILE B CA 1
ATOM 6474 C C . ILE B 1 223 ? 117.976 60.208 67.819 1.00 66.77 491 ILE B C 1
ATOM 6475 O O . ILE B 1 223 ? 118.884 59.532 67.336 1.00 66.66 491 ILE B O 1
ATOM 6480 N N . CYS B 1 224 ? 118.169 61.187 68.722 1.00 64.94 492 CYS B N 1
ATOM 6481 C CA . CYS B 1 224 ? 119.405 61.522 69.437 1.00 67.25 492 CYS B CA 1
ATOM 6482 C C . CYS B 1 224 ? 120.600 61.869 68.498 1.00 75.07 492 CYS B C 1
ATOM 6483 O O . CYS B 1 224 ? 121.761 61.526 68.797 1.00 74.91 492 CYS B O 1
ATOM 6486 N N . GLU B 1 225 ? 120.315 62.627 67.421 1.00 73.36 493 GLU B N 1
ATOM 6487 C CA . GLU B 1 225 ? 121.347 63.117 66.507 1.00 74.73 493 GLU B CA 1
ATOM 6488 C C . GLU B 1 225 ? 121.718 64.581 66.834 1.00 82.77 493 GLU B C 1
ATOM 6489 O O . GLU B 1 225 ? 122.893 64.966 66.770 1.00 83.80 493 GLU B O 1
ATOM 6495 N N . ALA B 1 226 ? 120.700 65.388 67.190 1.00 79.84 494 ALA B N 1
ATOM 6496 C CA . ALA B 1 226 ? 120.844 66.818 67.412 1.00 81.16 494 ALA B CA 1
ATOM 6497 C C . ALA B 1 226 ? 120.188 67.299 68.692 1.00 84.48 494 ALA B C 1
ATOM 6498 O O . ALA B 1 226 ? 119.414 66.573 69.327 1.00 82.39 494 ALA B O 1
ATOM 6500 N N . TRP B 1 227 ? 120.485 68.556 69.054 1.00 83.18 495 TRP B N 1
ATOM 6501 C CA . TRP B 1 227 ? 119.846 69.201 70.185 1.00 82.81 495 TRP B CA 1
ATOM 6502 C C . TRP B 1 227 ? 118.390 69.460 69.834 1.00 86.40 495 TRP B C 1
ATOM 6503 O O . TRP B 1 227 ? 118.072 69.717 68.664 1.00 86.77 495 TRP B O 1
ATOM 6514 N N . GLU B 1 228 ? 117.496 69.345 70.818 1.00 81.00 496 GLU B N 1
ATOM 6515 C CA . GLU B 1 228 ? 116.085 69.613 70.594 1.00 79.51 496 GLU B CA 1
ATOM 6516 C C . GLU B 1 228 ? 115.958 71.087 70.275 1.00 86.88 496 GLU B C 1
ATOM 6517 O O . GLU B 1 228 ? 115.280 71.470 69.323 1.00 86.85 496 GLU B O 1
ATOM 6523 N N . ASN B 1 229 ? 116.698 71.897 71.036 1.00 86.05 497 ASN B N 1
ATOM 6524 C CA . ASN B 1 229 ? 116.816 73.337 70.894 1.00 88.95 497 ASN B CA 1
ATOM 6525 C C . ASN B 1 229 ? 118.237 73.732 71.316 1.00 95.94 497 ASN B C 1
ATOM 6526 O O . ASN B 1 229 ? 118.538 73.771 72.514 1.00 95.99 497 ASN B O 1
ATOM 6531 N N . GLU B 1 230 ? 119.107 74.021 70.331 1.00 93.86 498 GLU B N 1
ATOM 6532 C CA . GLU B 1 230 ? 120.509 74.371 70.577 1.00 95.49 498 GLU B CA 1
ATOM 6533 C C . GLU B 1 230 ? 120.672 75.670 71.413 1.00 100.37 498 GLU B C 1
ATOM 6534 O O . GLU B 1 230 ? 121.769 75.900 71.928 1.00 101.79 498 GLU B O 1
ATOM 6540 N N . ASN B 1 231 ? 119.599 76.482 71.578 1.00 96.00 499 ASN B N 1
ATOM 6541 C CA . ASN B 1 231 ? 119.650 77.738 72.340 1.00 97.35 499 ASN B CA 1
ATOM 6542 C C . ASN B 1 231 ? 119.114 77.591 73.787 1.00 98.14 499 ASN B C 1
ATOM 6543 O O . ASN B 1 231 ? 118.972 78.600 74.489 1.00 99.25 499 ASN B O 1
ATOM 6548 N N . SER B 1 232 ? 118.871 76.347 74.242 1.00 90.60 500 SER B N 1
ATOM 6549 C CA . SER B 1 232 ? 118.418 76.070 75.606 1.00 88.51 500 SER B CA 1
ATOM 6550 C C . SER B 1 232 ? 119.590 76.151 76.581 1.00 93.11 500 SER B C 1
ATOM 6551 O O . SER B 1 232 ? 120.737 75.969 76.173 1.00 93.00 500 SER B O 1
ATOM 6554 N N . GLU B 1 233 ? 119.297 76.388 77.875 1.00 89.75 501 GLU B N 1
ATOM 6555 C CA . GLU B 1 233 ? 120.295 76.459 78.951 1.00 90.78 501 GLU B CA 1
ATOM 6556 C C . GLU B 1 233 ? 121.121 75.184 79.003 1.00 92.53 501 GLU B C 1
ATOM 6557 O O . GLU B 1 233 ? 122.344 75.231 79.157 1.00 94.46 501 GLU B O 1
ATOM 6563 N N . TYR B 1 234 ? 120.431 74.054 78.807 1.00 84.88 502 TYR B N 1
ATOM 6564 C CA . TYR B 1 234 ? 120.922 72.689 78.803 1.00 82.08 502 TYR B CA 1
ATOM 6565 C C . TYR B 1 234 ? 121.890 72.455 77.634 1.00 85.86 502 TYR B C 1
ATOM 6566 O O . TYR B 1 234 ? 123.046 72.106 77.882 1.00 85.98 502 TYR B O 1
ATOM 6575 N N . ALA B 1 235 ? 121.436 72.687 76.377 1.00 81.89 503 ALA B N 1
ATOM 6576 C CA . ALA B 1 235 ? 122.232 72.512 75.155 1.00 82.10 503 ALA B CA 1
ATOM 6577 C C . ALA B 1 235 ? 123.492 73.352 75.205 1.00 89.97 503 ALA B C 1
ATOM 6578 O O . ALA B 1 235 ? 124.571 72.811 74.980 1.00 90.51 503 ALA B O 1
ATOM 6580 N N . GLN B 1 236 ? 123.358 74.649 75.578 1.00 88.82 504 GLN B N 1
ATOM 6581 C CA . GLN B 1 236 ? 124.462 75.597 75.683 1.00 92.02 504 GLN B CA 1
ATOM 6582 C C . GLN B 1 236 ? 125.535 75.092 76.659 1.00 96.35 504 GLN B C 1
ATOM 6583 O O . GLN B 1 236 ? 126.727 75.259 76.384 1.00 98.23 504 GLN B O 1
ATOM 6589 N N . GLN B 1 237 ? 125.127 74.456 77.768 1.00 90.28 505 GLN B N 1
ATOM 6590 C CA . GLN B 1 237 ? 126.081 73.922 78.736 1.00 90.22 505 GLN B CA 1
ATOM 6591 C C . GLN B 1 237 ? 126.718 72.616 78.236 1.00 94.18 505 GLN B C 1
ATOM 6592 O O . GLN B 1 237 ? 127.934 72.461 78.355 1.00 95.52 505 GLN B O 1
ATOM 6598 N N . TYR B 1 238 ? 125.901 71.682 77.681 1.00 88.57 506 TYR B N 1
ATOM 6599 C CA . TYR B 1 238 ? 126.347 70.351 77.220 1.00 86.87 506 TYR B CA 1
ATOM 6600 C C . TYR B 1 238 ? 127.195 70.466 75.912 1.00 93.41 506 TYR B C 1
ATOM 6601 O O . TYR B 1 238 ? 127.971 69.553 75.605 1.00 92.59 506 TYR B O 1
ATOM 6610 N N . LYS B 1 239 ? 127.090 71.612 75.199 1.00 92.44 507 LYS B N 1
ATOM 6611 C CA . LYS B 1 239 ? 127.889 71.956 74.017 1.00 94.71 507 LYS B CA 1
ATOM 6612 C C . LYS B 1 239 ? 129.379 72.094 74.382 1.00 104.18 507 LYS B C 1
ATOM 6613 O O . LYS B 1 239 ? 130.257 72.009 73.514 1.00 105.55 507 LYS B O 1
ATOM 6619 N N . THR B 1 240 ? 129.643 72.384 75.682 1.00 102.56 508 THR B N 1
ATOM 6620 C CA . THR B 1 240 ? 130.969 72.580 76.282 1.00 104.91 508 THR B CA 1
ATOM 6621 C C . THR B 1 240 ? 131.357 71.343 77.148 1.00 107.88 508 THR B C 1
ATOM 6622 O O . THR B 1 240 ? 132.219 71.445 78.026 1.00 108.77 508 THR B O 1
ATOM 6626 N N . GLU B 1 241 ? 130.732 70.178 76.879 1.00 102.32 509 GLU B N 1
ATOM 6627 C CA . GLU B 1 241 ? 130.991 68.949 77.631 1.00 101.09 509 GLU B CA 1
ATOM 6628 C C . GLU B 1 241 ? 131.461 67.808 76.741 1.00 102.80 509 GLU B C 1
ATOM 6629 O O . GLU B 1 241 ? 130.945 67.612 75.635 1.00 101.22 509 GLU B O 1
ATOM 6635 N N . ASP B 1 242 ? 132.420 67.028 77.268 1.00 99.23 510 ASP B N 1
ATOM 6636 C CA . ASP B 1 242 ? 133.033 65.862 76.626 1.00 98.30 510 ASP B CA 1
ATOM 6637 C C . ASP B 1 242 ? 132.008 64.707 76.591 1.00 99.21 510 ASP B C 1
ATOM 6638 O O . ASP B 1 242 ? 132.125 63.748 77.366 1.00 97.45 510 ASP B O 1
ATOM 6643 N N . LEU B 1 243 ? 130.998 64.814 75.692 1.00 94.46 511 LEU B N 1
ATOM 6644 C CA . LEU B 1 243 ? 129.920 63.822 75.573 1.00 91.33 511 LEU B CA 1
ATOM 6645 C C . LEU B 1 243 ? 130.069 62.977 74.293 1.00 96.06 511 LEU B C 1
ATOM 6646 O O . LEU B 1 243 ? 130.299 63.519 73.201 1.00 97.18 511 LEU B O 1
ATOM 6651 N N . LYS B 1 244 ? 129.959 61.635 74.458 1.00 90.54 512 LYS B N 1
ATOM 6652 C CA . LYS B 1 244 ? 130.098 60.625 73.404 1.00 89.45 512 LYS B CA 1
ATOM 6653 C C . LYS B 1 244 ? 129.346 59.358 73.782 1.00 89.04 512 LYS B C 1
ATOM 6654 O O . LYS B 1 244 ? 129.266 59.028 74.969 1.00 87.97 512 LYS B O 1
ATOM 6656 N N . TRP B 1 245 ? 128.837 58.619 72.774 1.00 82.94 513 TRP B N 1
ATOM 6657 C CA . TRP B 1 245 ? 128.087 57.376 72.981 1.00 80.05 513 TRP B CA 1
ATOM 6658 C C . TRP B 1 245 ? 128.953 56.301 73.641 1.00 84.32 513 TRP B C 1
ATOM 6659 O O . TRP B 1 245 ? 128.426 55.435 74.344 1.00 82.57 513 TRP B O 1
ATOM 6670 N N . ASP B 1 246 ? 130.284 56.397 73.465 1.00 83.08 514 ASP B N 1
ATOM 6671 C CA . ASP B 1 246 ? 131.239 55.460 74.041 1.00 83.36 514 ASP B CA 1
ATOM 6672 C C . ASP B 1 246 ? 131.207 55.478 75.577 1.00 85.13 514 ASP B C 1
ATOM 6673 O O . ASP B 1 246 ? 131.531 54.468 76.191 1.00 83.92 514 ASP B O 1
ATOM 6678 N N . ASN B 1 247 ? 130.766 56.593 76.189 1.00 80.39 515 ASN B N 1
ATOM 6679 C CA . ASN B 1 247 ? 130.720 56.758 77.646 1.00 78.91 515 ASN B CA 1
ATOM 6680 C C . ASN B 1 247 ? 129.524 56.042 78.293 1.00 77.07 515 ASN B C 1
ATOM 6681 O O . ASN B 1 247 ? 129.544 55.844 79.511 1.00 76.23 515 ASN B O 1
ATOM 6686 N N . LEU B 1 248 ? 128.519 55.607 77.498 1.00 69.98 516 LEU B N 1
ATOM 6687 C CA . LEU B 1 248 ? 127.356 54.854 78.002 1.00 65.93 516 LEU B CA 1
ATOM 6688 C C . LEU B 1 248 ? 127.730 53.358 78.059 1.00 69.93 516 LEU B C 1
ATOM 6689 O O . LEU B 1 248 ? 127.251 52.509 77.289 1.00 68.00 516 LEU B O 1
ATOM 6694 N N . LYS B 1 249 ? 128.642 53.070 78.997 1.00 67.77 517 LYS B N 1
ATOM 6695 C CA . LYS B 1 249 ? 129.249 51.774 79.262 1.00 67.32 517 LYS B CA 1
ATOM 6696 C C . LYS B 1 249 ? 128.279 50.766 79.911 1.00 69.08 517 LYS B C 1
ATOM 6697 O O . LYS B 1 249 ? 128.533 49.559 79.840 1.00 67.12 517 LYS B O 1
ATOM 6703 N N . ASP B 1 250 ? 127.184 51.250 80.540 1.00 65.31 518 ASP B N 1
ATOM 6704 C CA . ASP B 1 250 ? 126.226 50.401 81.237 1.00 63.52 518 ASP B CA 1
ATOM 6705 C C . ASP B 1 250 ? 124.951 50.129 80.425 1.00 65.04 518 ASP B C 1
ATOM 6706 O O . ASP B 1 250 ? 124.136 49.304 80.860 1.00 61.81 518 ASP B O 1
ATOM 6711 N N . LEU B 1 251 ? 124.786 50.793 79.254 1.00 62.71 519 LEU B N 1
ATOM 6712 C CA . LEU B 1 251 ? 123.595 50.640 78.410 1.00 60.89 519 LEU B CA 1
ATOM 6713 C C . LEU B 1 251 ? 123.676 49.312 77.653 1.00 64.31 519 LEU B C 1
ATOM 6714 O O . LEU B 1 251 ? 124.368 49.212 76.640 1.00 65.53 519 LEU B O 1
ATOM 6719 N N . THR B 1 252 ? 122.956 48.299 78.171 1.00 58.89 520 THR B N 1
ATOM 6720 C CA . THR B 1 252 ? 122.923 46.909 77.689 1.00 57.19 520 THR B CA 1
ATOM 6721 C C . THR B 1 252 ? 121.623 46.535 77.002 1.00 58.25 520 THR B C 1
ATOM 6722 O O . THR B 1 252 ? 121.619 45.608 76.203 1.00 56.09 520 THR B O 1
ATOM 6726 N N . ASP B 1 253 ? 120.512 47.207 77.338 1.00 56.02 521 ASP B N 1
ATOM 6727 C CA . ASP B 1 253 ? 119.203 46.873 76.756 1.00 54.15 521 ASP B CA 1
ATOM 6728 C C . ASP B 1 253 ? 118.595 48.070 76.050 1.00 58.52 521 ASP B C 1
ATOM 6729 O O . ASP B 1 253 ? 118.263 49.064 76.698 1.00 59.15 521 ASP B O 1
ATOM 6734 N N . VAL B 1 254 ? 118.472 47.981 74.715 1.00 54.14 522 VAL B N 1
ATOM 6735 C CA . VAL B 1 254 ? 117.903 49.056 73.888 1.00 52.79 522 VAL B CA 1
ATOM 6736 C C . VAL B 1 254 ? 116.770 48.484 73.023 1.00 55.92 522 VAL B C 1
ATOM 6737 O O . VAL B 1 254 ? 116.904 47.390 72.456 1.00 54.00 522 VAL B O 1
ATOM 6741 N N . GLU B 1 255 ? 115.652 49.236 72.944 1.00 51.82 523 GLU B N 1
ATOM 6742 C CA . GLU B 1 255 ? 114.494 48.868 72.132 1.00 50.08 523 GLU B CA 1
ATOM 6743 C C . GLU B 1 255 ? 113.985 50.072 71.322 1.00 53.77 523 GLU B C 1
ATOM 6744 O O . GLU B 1 255 ? 113.776 51.157 71.870 1.00 54.00 523 GLU B O 1
ATOM 6750 N N . VAL B 1 256 ? 113.826 49.860 70.003 1.00 48.83 524 VAL B N 1
ATOM 6751 C CA . VAL B 1 256 ? 113.259 50.787 69.023 1.00 48.03 524 VAL B CA 1
ATOM 6752 C C . VAL B 1 256 ? 112.208 49.952 68.293 1.00 52.02 524 VAL B C 1
ATOM 6753 O O . VAL B 1 256 ? 112.499 49.301 67.286 1.00 53.47 524 VAL B O 1
ATOM 6757 N N . TYR B 1 257 ? 111.014 49.885 68.867 1.00 46.16 525 TYR B N 1
ATOM 6758 C CA . TYR B 1 257 ? 109.964 48.985 68.411 1.00 45.31 525 TYR B CA 1
ATOM 6759 C C . TYR B 1 257 ? 108.790 49.700 67.783 1.00 49.73 525 TYR B C 1
ATOM 6760 O O . TYR B 1 257 ? 108.289 50.672 68.338 1.00 50.93 525 TYR B O 1
ATOM 6769 N N . ASN B 1 258 ? 108.294 49.134 66.675 1.00 43.61 526 ASN B N 1
ATOM 6770 C CA . ASN B 1 258 ? 107.119 49.588 65.952 1.00 42.77 526 ASN B CA 1
ATOM 6771 C C . ASN B 1 258 ? 107.114 51.116 65.764 1.00 49.49 526 ASN B C 1
ATOM 6772 O O . ASN B 1 258 ? 106.253 51.818 66.312 1.00 49.50 526 ASN B O 1
ATOM 6777 N N . CYS B 1 259 ? 108.099 51.631 65.025 1.00 47.54 527 CYS B N 1
ATOM 6778 C CA . CYS B 1 259 ? 108.150 53.062 64.696 1.00 49.44 527 CYS B CA 1
ATOM 6779 C C . CYS B 1 259 ? 107.980 53.153 63.171 1.00 56.74 527 CYS B C 1
ATOM 6780 O O . CYS B 1 259 ? 108.939 52.931 62.415 1.00 58.25 527 CYS B O 1
ATOM 6783 N N . PRO B 1 260 ? 106.696 53.277 62.723 1.00 52.19 528 PRO B N 1
ATOM 6784 C CA . PRO B 1 260 ? 106.374 53.146 61.295 1.00 52.85 528 PRO B CA 1
ATOM 6785 C C . PRO B 1 260 ? 107.041 54.138 60.348 1.00 59.57 528 PRO B C 1
ATOM 6786 O O . PRO B 1 260 ? 107.115 53.823 59.147 1.00 60.51 528 PRO B O 1
ATOM 6790 N N . ASN B 1 261 ? 107.525 55.299 60.847 1.00 55.24 529 ASN B N 1
ATOM 6791 C CA . ASN B 1 261 ? 108.126 56.268 59.943 1.00 56.21 529 ASN B CA 1
ATOM 6792 C C . ASN B 1 261 ? 109.666 56.104 59.865 1.00 61.50 529 ASN B C 1
ATOM 6793 O O . ASN B 1 261 ? 110.330 56.876 59.160 1.00 63.60 529 ASN B O 1
ATOM 6798 N N . LEU B 1 262 ? 110.208 55.033 60.472 1.00 56.32 530 LEU B N 1
ATOM 6799 C CA . LEU B 1 262 ? 111.622 54.712 60.326 1.00 56.74 530 LEU B CA 1
ATOM 6800 C C . LEU B 1 262 ? 111.851 54.142 58.929 1.00 63.44 530 LEU B C 1
ATOM 6801 O O . LEU B 1 262 ? 111.062 53.294 58.494 1.00 62.54 530 LEU B O 1
ATOM 6806 N N . THR B 1 263 ? 112.900 54.615 58.220 1.00 60.81 531 THR B N 1
ATOM 6807 C CA . THR B 1 263 ? 113.258 54.107 56.890 1.00 61.28 531 THR B CA 1
ATOM 6808 C C . THR B 1 263 ? 114.613 53.430 57.002 1.00 66.33 531 THR B C 1
ATOM 6809 O O . THR B 1 263 ? 115.060 52.766 56.059 1.00 66.33 531 THR B O 1
ATOM 6813 N N . LYS B 1 264 ? 115.250 53.593 58.185 1.00 62.64 532 LYS B N 1
ATOM 6814 C CA . LYS B 1 264 ? 116.532 53.009 58.585 1.00 62.84 532 LYS B CA 1
ATOM 6815 C C . LYS B 1 264 ? 116.590 52.978 60.107 1.00 65.49 532 LYS B C 1
ATOM 6816 O O . LYS B 1 264 ? 115.800 53.666 60.753 1.00 64.03 532 LYS B O 1
ATOM 6822 N N . LEU B 1 265 ? 117.515 52.198 60.683 1.00 61.61 533 LEU B N 1
ATOM 6823 C CA . LEU B 1 265 ? 117.677 52.171 62.138 1.00 59.44 533 LEU B CA 1
ATOM 6824 C C . LEU B 1 265 ? 118.442 53.415 62.587 1.00 62.61 533 LEU B C 1
ATOM 6825 O O . LEU B 1 265 ? 119.335 53.853 61.856 1.00 60.53 533 LEU B O 1
ATOM 6830 N N . PRO B 1 266 ? 118.118 53.996 63.775 1.00 61.23 534 PRO B N 1
ATOM 6831 C CA . PRO B 1 266 ? 118.890 55.159 64.255 1.00 62.72 534 PRO B CA 1
ATOM 6832 C C . PRO B 1 266 ? 120.361 54.780 64.401 1.00 68.07 534 PRO B C 1
ATOM 6833 O O . PRO B 1 266 ? 120.697 53.648 64.769 1.00 68.48 534 PRO B O 1
ATOM 6837 N N . THR B 1 267 ? 121.230 55.704 64.021 1.00 64.75 535 THR B N 1
ATOM 6838 C CA . THR B 1 267 ? 122.677 55.486 63.906 1.00 65.14 535 THR B CA 1
ATOM 6839 C C . THR B 1 267 ? 123.423 55.404 65.254 1.00 69.14 535 THR B C 1
ATOM 6840 O O . THR B 1 267 ? 124.594 55.004 65.279 1.00 69.08 535 THR B O 1
ATOM 6844 N N . PHE B 1 268 ? 122.763 55.770 66.361 1.00 65.64 536 PHE B N 1
ATOM 6845 C CA . PHE B 1 268 ? 123.415 55.766 67.668 1.00 65.82 536 PHE B CA 1
ATOM 6846 C C . PHE B 1 268 ? 123.660 54.327 68.164 1.00 69.22 536 PHE B C 1
ATOM 6847 O O . PHE B 1 268 ? 124.536 54.111 69.005 1.00 68.99 536 PHE B O 1
ATOM 6855 N N . LEU B 1 269 ? 122.864 53.362 67.664 1.00 64.54 537 LEU B N 1
ATOM 6856 C CA . LEU B 1 269 ? 122.932 51.963 68.071 1.00 62.64 537 LEU B CA 1
ATOM 6857 C C . LEU B 1 269 ? 124.309 51.383 67.802 1.00 68.79 537 LEU B C 1
ATOM 6858 O O . LEU B 1 269 ? 124.906 50.851 68.739 1.00 69.56 537 LEU B O 1
ATOM 6863 N N . LYS B 1 270 ? 124.860 51.555 66.572 1.00 65.66 538 LYS B N 1
ATOM 6864 C CA . LYS B 1 270 ? 126.196 51.029 66.231 1.00 65.62 538 LYS B CA 1
ATOM 6865 C C . LYS B 1 270 ? 127.324 51.767 66.987 1.00 69.80 538 LYS B C 1
ATOM 6866 O O . LYS B 1 270 ? 128.428 51.222 67.123 1.00 73.32 538 LYS B O 1
ATOM 6872 N N . ALA B 1 271 ? 127.033 52.972 67.506 1.00 61.85 539 ALA B N 1
ATOM 6873 C CA . ALA B 1 271 ? 127.979 53.784 68.260 1.00 61.86 539 ALA B CA 1
ATOM 6874 C C . ALA B 1 271 ? 128.078 53.344 69.742 1.00 65.97 539 ALA B C 1
ATOM 6875 O O . ALA B 1 271 ? 128.950 53.841 70.449 1.00 68.84 539 ALA B O 1
ATOM 6877 N N . LEU B 1 272 ? 127.206 52.429 70.218 1.00 59.65 540 LEU B N 1
ATOM 6878 C CA . LEU B 1 272 ? 127.201 51.988 71.623 1.00 57.49 540 LEU B CA 1
ATOM 6879 C C . LEU B 1 272 ? 128.319 50.964 71.904 1.00 65.16 540 LEU B C 1
ATOM 6880 O O . LEU B 1 272 ? 128.635 50.129 71.047 1.00 65.28 540 LEU B O 1
ATOM 6885 N N . PRO B 1 273 ? 128.951 51.005 73.101 1.00 63.18 541 PRO B N 1
ATOM 6886 C CA . PRO B 1 273 ? 130.054 50.064 73.359 1.00 63.56 541 PRO B CA 1
ATOM 6887 C C . PRO B 1 273 ? 129.651 48.725 73.992 1.00 67.19 541 PRO B C 1
ATOM 6888 O O . PRO B 1 273 ? 130.376 47.744 73.816 1.00 67.93 541 PRO B O 1
ATOM 6892 N N . GLU B 1 274 ? 128.542 48.670 74.761 1.00 62.20 542 GLU B N 1
ATOM 6893 C CA . GLU B 1 274 ? 128.224 47.456 75.516 1.00 59.93 542 GLU B CA 1
ATOM 6894 C C . GLU B 1 274 ? 126.774 46.956 75.372 1.00 59.38 542 GLU B C 1
ATOM 6895 O O . GLU B 1 274 ? 126.337 46.186 76.230 1.00 57.68 542 GLU B O 1
ATOM 6909 N N . GLN B 1 276 ? 123.701 44.681 74.672 1.00 47.47 544 GLN B N 1
ATOM 6910 C CA . GLN B 1 276 ? 123.550 43.216 74.696 1.00 46.18 544 GLN B CA 1
ATOM 6911 C C . GLN B 1 276 ? 122.223 42.806 74.075 1.00 52.48 544 GLN B C 1
ATOM 6912 O O . GLN B 1 276 ? 122.209 41.923 73.220 1.00 53.38 544 GLN B O 1
ATOM 6918 N N . LEU B 1 277 ? 121.109 43.447 74.485 1.00 48.53 545 LEU B N 1
ATOM 6919 C CA . LEU B 1 277 ? 119.779 43.188 73.926 1.00 46.35 545 LEU B CA 1
ATOM 6920 C C . LEU B 1 277 ? 119.398 44.318 72.950 1.00 52.05 545 LEU B C 1
ATOM 6921 O O . LEU B 1 277 ? 119.551 45.507 73.268 1.00 52.30 545 LEU B O 1
ATOM 6926 N N . ILE B 1 278 ? 118.873 43.940 71.773 1.00 48.87 546 ILE B N 1
ATOM 6927 C CA . ILE B 1 278 ? 118.407 44.910 70.789 1.00 48.26 546 ILE B CA 1
ATOM 6928 C C . ILE B 1 278 ? 117.063 44.431 70.245 1.00 51.27 546 ILE B C 1
ATOM 6929 O O . ILE B 1 278 ? 116.982 43.363 69.645 1.00 52.63 546 ILE B O 1
ATOM 6934 N N . ASN B 1 279 ? 116.011 45.210 70.484 1.00 45.29 547 ASN B N 1
ATOM 6935 C CA . ASN B 1 279 ? 114.686 44.917 69.974 1.00 43.66 547 ASN B CA 1
ATOM 6936 C C . ASN B 1 279 ? 114.350 45.957 68.898 1.00 48.19 547 ASN B C 1
ATOM 6937 O O . ASN B 1 279 ? 114.163 47.136 69.206 1.00 49.02 547 ASN B O 1
ATOM 6942 N N . VAL B 1 280 ? 114.350 45.535 67.636 1.00 44.30 548 VAL B N 1
ATOM 6943 C CA . VAL B 1 280 ? 114.071 46.422 66.503 1.00 44.84 548 VAL B CA 1
ATOM 6944 C C . VAL B 1 280 ? 112.918 45.814 65.680 1.00 48.11 548 VAL B C 1
ATOM 6945 O O . VAL B 1 280 ? 112.860 45.959 64.453 1.00 48.90 548 VAL B O 1
ATOM 6949 N N . ALA B 1 281 ? 111.986 45.161 66.379 1.00 44.04 549 ALA B N 1
ATOM 6950 C CA . ALA B 1 281 ? 110.829 44.526 65.753 1.00 45.12 549 ALA B CA 1
ATOM 6951 C C . ALA B 1 281 ? 109.776 45.562 65.297 1.00 52.42 549 ALA B C 1
ATOM 6952 O O . ALA B 1 281 ? 109.723 46.660 65.847 1.00 53.56 549 ALA B O 1
ATOM 6954 N N . CYS B 1 282 ? 108.943 45.196 64.293 1.00 49.52 550 CYS B N 1
ATOM 6955 C CA . CYS B 1 282 ? 107.817 45.955 63.709 1.00 49.33 550 CYS B CA 1
ATOM 6956 C C . CYS B 1 282 ? 108.235 47.214 62.995 1.00 51.30 550 CYS B C 1
ATOM 6957 O O . CYS B 1 282 ? 107.382 48.087 62.836 1.00 50.37 550 CYS B O 1
ATOM 6960 N N . ASN B 1 283 ? 109.476 47.330 62.520 1.00 49.36 551 ASN B N 1
ATOM 6961 C CA . ASN B 1 283 ? 109.860 48.535 61.771 1.00 50.02 551 ASN B CA 1
ATOM 6962 C C . ASN B 1 283 ? 109.759 48.229 60.267 1.00 55.70 551 ASN B C 1
ATOM 6963 O O . ASN B 1 283 ? 110.758 48.102 59.565 1.00 56.74 551 ASN B O 1
ATOM 6968 N N . ARG B 1 284 ? 108.500 48.098 59.797 1.00 51.76 552 ARG B N 1
ATOM 6969 C CA . ARG B 1 284 ? 108.048 47.721 58.461 1.00 50.66 552 ARG B CA 1
ATOM 6970 C C . ARG B 1 284 ? 108.157 48.856 57.456 1.00 57.11 552 ARG B C 1
ATOM 6971 O O . ARG B 1 284 ? 107.845 48.653 56.276 1.00 58.58 552 ARG B O 1
ATOM 6979 N N . GLY B 1 285 ? 108.583 50.029 57.918 1.00 52.70 553 GLY B N 1
ATOM 6980 C CA . GLY B 1 285 ? 108.833 51.162 57.045 1.00 53.96 553 GLY B CA 1
ATOM 6981 C C . GLY B 1 285 ? 110.224 51.047 56.435 1.00 59.73 553 GLY B C 1
ATOM 6982 O O . GLY B 1 285 ? 110.522 51.679 55.408 1.00 60.96 553 GLY B O 1
ATOM 6983 N N . ILE B 1 286 ? 111.093 50.243 57.096 1.00 55.40 554 ILE B N 1
ATOM 6984 C CA . ILE B 1 286 ? 112.477 49.983 56.701 1.00 56.58 554 ILE B CA 1
ATOM 6985 C C . ILE B 1 286 ? 112.502 48.842 55.683 1.00 60.78 554 ILE B C 1
ATOM 6986 O O . ILE B 1 286 ? 112.038 47.727 55.988 1.00 58.86 554 ILE B O 1
ATOM 6991 N N . SER B 1 287 ? 113.098 49.101 54.495 1.00 57.73 555 SER B N 1
ATOM 6992 C CA . SER B 1 287 ? 113.237 48.080 53.451 1.00 57.11 555 SER B CA 1
ATOM 6993 C C . SER B 1 287 ? 114.082 46.903 53.951 1.00 61.08 555 SER B C 1
ATOM 6994 O O . SER B 1 287 ? 114.921 47.069 54.840 1.00 59.59 555 SER B O 1
ATOM 6997 N N . GLY B 1 288 ? 113.869 45.736 53.361 1.00 59.31 556 GLY B N 1
ATOM 6998 C CA . GLY B 1 288 ? 114.615 44.537 53.711 1.00 59.33 556 GLY B CA 1
ATOM 6999 C C . GLY B 1 288 ? 116.112 44.711 53.579 1.00 67.75 556 GLY B C 1
ATOM 7000 O O . GLY B 1 288 ? 116.877 44.235 54.423 1.00 67.70 556 GLY B O 1
ATOM 7001 N N . GLU B 1 289 ? 116.525 45.408 52.509 1.00 67.67 557 GLU B N 1
ATOM 7002 C CA . GLU B 1 289 ? 117.919 45.708 52.166 1.00 69.65 557 GLU B CA 1
ATOM 7003 C C . GLU B 1 289 ? 118.527 46.642 53.201 1.00 71.74 557 GLU B C 1
ATOM 7004 O O . GLU B 1 289 ? 119.619 46.362 53.686 1.00 72.62 557 GLU B O 1
ATOM 7010 N N . GLN B 1 290 ? 117.801 47.718 53.577 1.00 65.34 558 GLN B N 1
ATOM 7011 C CA . GLN B 1 290 ? 118.251 48.719 54.545 1.00 64.42 558 GLN B CA 1
ATOM 7012 C C . GLN B 1 290 ? 118.427 48.116 55.952 1.00 65.88 558 GLN B C 1
ATOM 7013 O O . GLN B 1 290 ? 119.398 48.441 56.639 1.00 66.03 558 GLN B O 1
ATOM 7019 N N . LEU B 1 291 ? 117.504 47.250 56.372 1.00 60.65 559 LEU B N 1
ATOM 7020 C CA . LEU B 1 291 ? 117.579 46.616 57.684 1.00 58.80 559 LEU B CA 1
ATOM 7021 C C . LEU B 1 291 ? 118.738 45.611 57.702 1.00 61.45 559 LEU B C 1
ATOM 7022 O O . LEU B 1 291 ? 119.459 45.562 58.696 1.00 60.33 559 LEU B O 1
ATOM 7027 N N . LYS B 1 292 ? 118.966 44.885 56.576 1.00 58.40 560 LYS B N 1
ATOM 7028 C CA . LYS B 1 292 ? 120.088 43.940 56.413 1.00 58.32 560 LYS B CA 1
ATOM 7029 C C . LYS B 1 292 ? 121.399 44.698 56.604 1.00 63.83 560 LYS B C 1
ATOM 7030 O O . LYS B 1 292 ? 122.272 44.240 57.347 1.00 63.06 560 LYS B O 1
ATOM 7036 N N . ASP B 1 293 ? 121.490 45.887 55.969 1.00 62.56 561 ASP B N 1
ATOM 7037 C CA . ASP B 1 293 ? 122.640 46.799 56.007 1.00 64.15 561 ASP B CA 1
ATOM 7038 C C . ASP B 1 293 ? 122.854 47.373 57.421 1.00 67.25 561 ASP B C 1
ATOM 7039 O O . ASP B 1 293 ? 124.001 47.416 57.869 1.00 68.24 561 ASP B O 1
ATOM 7044 N N . ASP B 1 294 ? 121.767 47.761 58.137 1.00 61.10 562 ASP B N 1
ATOM 7045 C CA . ASP B 1 294 ? 121.869 48.287 59.504 1.00 59.40 562 ASP B CA 1
ATOM 7046 C C . ASP B 1 294 ? 122.334 47.177 60.465 1.00 60.46 562 ASP B C 1
ATOM 7047 O O . ASP B 1 294 ? 123.197 47.432 61.312 1.00 61.06 562 ASP B O 1
ATOM 7052 N N . TRP B 1 295 ? 121.795 45.944 60.301 1.00 53.92 563 TRP B N 1
ATOM 7053 C CA . TRP B 1 295 ? 122.205 44.770 61.075 1.00 52.11 563 TRP B CA 1
ATOM 7054 C C . TRP B 1 295 ? 123.691 44.486 60.796 1.00 59.85 563 TRP B C 1
ATOM 7055 O O . TRP B 1 295 ? 124.463 44.332 61.755 1.00 60.73 563 TRP B O 1
ATOM 7066 N N . GLN B 1 296 ? 124.108 44.500 59.492 1.00 56.90 564 GLN B N 1
ATOM 7067 C CA . GLN B 1 296 ? 125.504 44.263 59.084 1.00 58.38 564 GLN B CA 1
ATOM 7068 C C . GLN B 1 296 ? 126.434 45.251 59.753 1.00 64.21 564 GLN B C 1
ATOM 7069 O O . GLN B 1 296 ? 127.472 44.854 60.289 1.00 64.20 564 GLN B O 1
ATOM 7075 N N . ALA B 1 297 ? 126.031 46.526 59.755 1.00 62.31 565 ALA B N 1
ATOM 7076 C CA . ALA B 1 297 ? 126.753 47.634 60.362 1.00 64.37 565 ALA B CA 1
ATOM 7077 C C . ALA B 1 297 ? 126.981 47.388 61.849 1.00 70.51 565 ALA B C 1
ATOM 7078 O O . ALA B 1 297 ? 128.086 47.632 62.343 1.00 72.36 565 ALA B O 1
ATOM 7080 N N . LEU B 1 298 ? 125.951 46.851 62.543 1.00 66.78 566 LEU B N 1
ATOM 7081 C CA . LEU B 1 298 ? 126.014 46.524 63.968 1.00 65.93 566 LEU B CA 1
ATOM 7082 C C . LEU B 1 298 ? 127.054 45.421 64.209 1.00 71.71 566 LEU B C 1
ATOM 7083 O O . LEU B 1 298 ? 127.910 45.593 65.077 1.00 73.12 566 LEU B O 1
ATOM 7088 N N . ALA B 1 299 ? 127.031 44.347 63.395 1.00 67.62 567 ALA B N 1
ATOM 7089 C CA . ALA B 1 299 ? 127.982 43.236 63.469 1.00 68.67 567 ALA B CA 1
ATOM 7090 C C . ALA B 1 299 ? 129.439 43.696 63.206 1.00 76.04 567 ALA B C 1
ATOM 7091 O O . ALA B 1 299 ? 130.375 43.215 63.865 1.00 77.13 567 ALA B O 1
ATOM 7093 N N . ASP B 1 300 ? 129.613 44.648 62.260 1.00 72.68 568 ASP B N 1
ATOM 7094 C CA . ASP B 1 300 ? 130.915 45.184 61.869 1.00 73.64 568 ASP B CA 1
ATOM 7095 C C . ASP B 1 300 ? 131.452 46.185 62.902 1.00 77.50 568 ASP B C 1
ATOM 7096 O O . ASP B 1 300 ? 132.675 46.369 62.980 1.00 80.13 568 ASP B O 1
ATOM 7101 N N . ALA B 1 301 ? 130.565 46.810 63.698 1.00 70.72 569 ALA B N 1
ATOM 7102 C CA . ALA B 1 301 ? 130.975 47.759 64.738 1.00 70.66 569 ALA B CA 1
ATOM 7103 C C . ALA B 1 301 ? 131.468 47.001 66.001 1.00 73.66 569 ALA B C 1
ATOM 7104 O O . ALA B 1 301 ? 131.183 45.804 66.123 1.00 72.45 569 ALA B O 1
ATOM 7106 N N . PRO B 1 302 ? 132.215 47.647 66.944 1.00 70.46 570 PRO B N 1
ATOM 7107 C CA . PRO B 1 302 ? 132.687 46.914 68.137 1.00 70.02 570 PRO B CA 1
ATOM 7108 C C . PRO B 1 302 ? 131.556 46.294 68.981 1.00 71.49 570 PRO B C 1
ATOM 7109 O O . PRO B 1 302 ? 131.808 45.293 69.661 1.00 71.08 570 PRO B O 1
ATOM 7113 N N . VAL B 1 303 ? 130.319 46.859 68.903 1.00 65.30 571 VAL B N 1
ATOM 7114 C CA . VAL B 1 303 ? 129.119 46.401 69.616 1.00 62.55 571 VAL B CA 1
ATOM 7115 C C . VAL B 1 303 ? 128.681 45.001 69.108 1.00 66.97 571 VAL B C 1
ATOM 7116 O O . VAL B 1 303 ? 128.037 44.263 69.871 1.00 66.50 571 VAL B O 1
ATOM 7120 N N . GLY B 1 304 ? 129.041 44.653 67.857 1.00 62.74 572 GLY B N 1
ATOM 7121 C CA . GLY B 1 304 ? 128.712 43.373 67.236 1.00 61.41 572 GLY B CA 1
ATOM 7122 C C . GLY B 1 304 ? 129.152 42.200 68.085 1.00 66.93 572 GLY B C 1
ATOM 7123 O O . GLY B 1 304 ? 128.396 41.246 68.308 1.00 65.11 572 GLY B O 1
ATOM 7124 N N . GLU B 1 305 ? 130.362 42.326 68.626 1.00 66.83 573 GLU B N 1
ATOM 7125 C CA . GLU B 1 305 ? 130.988 41.371 69.534 1.00 67.37 573 GLU B CA 1
ATOM 7126 C C . GLU B 1 305 ? 130.277 41.266 70.884 1.00 68.89 573 GLU B C 1
ATOM 7127 O O . GLU B 1 305 ? 130.570 40.333 71.636 1.00 69.47 573 GLU B O 1
ATOM 7133 N N . LYS B 1 306 ? 129.415 42.246 71.230 1.00 62.63 574 LYS B N 1
ATOM 7134 C CA . LYS B 1 306 ? 128.779 42.307 72.551 1.00 60.57 574 LYS B CA 1
ATOM 7135 C C . LYS B 1 306 ? 127.319 41.859 72.564 1.00 59.37 574 LYS B C 1
ATOM 7136 O O . LYS B 1 306 ? 126.885 41.371 73.607 1.00 57.92 574 LYS B O 1
ATOM 7142 N N . ILE B 1 307 ? 126.569 42.055 71.452 1.00 53.14 575 ILE B N 1
ATOM 7143 C CA . ILE B 1 307 ? 125.128 41.740 71.329 1.00 50.08 575 ILE B CA 1
ATOM 7144 C C . ILE B 1 307 ? 124.893 40.253 71.641 1.00 52.29 575 ILE B C 1
ATOM 7145 O O . ILE B 1 307 ? 125.650 39.392 71.198 1.00 53.98 575 ILE B O 1
ATOM 7150 N N . GLN B 1 308 ? 123.879 39.981 72.462 1.00 45.92 576 GLN B N 1
ATOM 7151 C CA . GLN B 1 308 ? 123.523 38.641 72.930 1.00 44.31 576 GLN B CA 1
ATOM 7152 C C . GLN B 1 308 ? 122.099 38.238 72.506 1.00 47.10 576 GLN B C 1
ATOM 7153 O O . GLN B 1 308 ? 121.843 37.044 72.336 1.00 46.34 576 GLN B O 1
ATOM 7159 N N . ILE B 1 309 ? 121.171 39.224 72.377 1.00 43.13 577 ILE B N 1
ATOM 7160 C CA . ILE B 1 309 ? 119.759 38.999 72.027 1.00 41.43 577 ILE B CA 1
ATOM 7161 C C . ILE B 1 309 ? 119.330 39.938 70.900 1.00 47.01 577 ILE B C 1
ATOM 7162 O O . ILE B 1 309 ? 119.542 41.145 71.001 1.00 47.54 577 ILE B O 1
ATOM 7167 N N . ILE B 1 310 ? 118.705 39.380 69.842 1.00 42.34 578 ILE B N 1
ATOM 7168 C CA . ILE B 1 310 ? 118.181 40.146 68.716 1.00 41.42 578 ILE B CA 1
ATOM 7169 C C . ILE B 1 310 ? 116.693 39.813 68.521 1.00 46.84 578 ILE B C 1
ATOM 7170 O O . ILE B 1 310 ? 116.334 38.654 68.279 1.00 47.48 578 ILE B O 1
ATOM 7175 N N . TYR B 1 311 ? 115.831 40.825 68.647 1.00 42.89 579 TYR B N 1
ATOM 7176 C CA . TYR B 1 311 ? 114.406 40.697 68.341 1.00 41.63 579 TYR B CA 1
ATOM 7177 C C . TYR B 1 311 ? 114.211 41.469 67.050 1.00 46.63 579 TYR B C 1
ATOM 7178 O O . TYR B 1 311 ? 114.302 42.698 67.081 1.00 47.16 579 TYR B O 1
ATOM 7187 N N . ILE B 1 312 ? 114.076 40.777 65.903 1.00 43.45 580 ILE B N 1
ATOM 7188 C CA . ILE B 1 312 ? 113.989 41.491 64.623 1.00 43.64 580 ILE B CA 1
ATOM 7189 C C . ILE B 1 312 ? 112.774 40.961 63.782 1.00 49.86 580 ILE B C 1
ATOM 7190 O O . ILE B 1 312 ? 112.710 41.165 62.560 1.00 50.79 580 ILE B O 1
ATOM 7195 N N . GLY B 1 313 ? 111.794 40.374 64.468 1.00 45.88 581 GLY B N 1
ATOM 7196 C CA . GLY B 1 313 ? 110.565 39.897 63.838 1.00 44.99 581 GLY B CA 1
ATOM 7197 C C . GLY B 1 313 ? 109.674 41.028 63.336 1.00 48.56 581 GLY B C 1
ATOM 7198 O O . GLY B 1 313 ? 109.892 42.201 63.682 1.00 48.23 581 GLY B O 1
ATOM 7199 N N . TYR B 1 314 ? 108.644 40.683 62.528 1.00 43.81 582 TYR B N 1
ATOM 7200 C CA . TYR B 1 314 ? 107.700 41.633 61.928 1.00 43.78 582 TYR B CA 1
ATOM 7201 C C . TYR B 1 314 ? 108.459 42.723 61.120 1.00 49.84 582 TYR B C 1
ATOM 7202 O O . TYR B 1 314 ? 108.233 43.923 61.277 1.00 49.72 582 TYR B O 1
ATOM 7211 N N . ASN B 1 315 ? 109.355 42.283 60.243 1.00 48.08 583 ASN B N 1
ATOM 7212 C CA . ASN B 1 315 ? 110.134 43.197 59.428 1.00 49.81 583 ASN B CA 1
ATOM 7213 C C . ASN B 1 315 ? 110.110 42.727 57.961 1.00 55.37 583 ASN B C 1
ATOM 7214 O O . ASN B 1 315 ? 109.331 41.829 57.621 1.00 56.16 583 ASN B O 1
ATOM 7219 N N . ASN B 1 316 ? 110.918 43.351 57.096 1.00 51.61 584 ASN B N 1
ATOM 7220 C CA . ASN B 1 316 ? 110.915 43.031 55.672 1.00 52.38 584 ASN B CA 1
ATOM 7221 C C . ASN B 1 316 ? 112.193 42.341 55.175 1.00 57.33 584 ASN B C 1
ATOM 7222 O O . ASN B 1 316 ? 112.381 42.281 53.960 1.00 59.16 584 ASN B O 1
ATOM 7227 N N . LEU B 1 317 ? 113.047 41.800 56.081 1.00 53.30 585 LEU B N 1
ATOM 7228 C CA . LEU B 1 317 ? 114.316 41.133 55.730 1.00 53.04 585 LEU B CA 1
ATOM 7229 C C . LEU B 1 317 ? 114.143 40.062 54.662 1.00 57.83 585 LEU B C 1
ATOM 7230 O O . LEU B 1 317 ? 113.313 39.183 54.838 1.00 56.28 585 LEU B O 1
ATOM 7235 N N . LYS B 1 318 ? 114.923 40.129 53.560 1.00 55.96 586 LYS B N 1
ATOM 7236 C CA . LYS B 1 318 ? 114.877 39.088 52.526 1.00 55.17 586 LYS B CA 1
ATOM 7237 C C . LYS B 1 318 ? 116.023 38.092 52.765 1.00 56.22 586 LYS B C 1
ATOM 7238 O O . LYS B 1 318 ? 115.956 36.955 52.301 1.00 54.92 586 LYS B O 1
ATOM 7244 N N . THR B 1 319 ? 117.050 38.516 53.527 1.00 51.68 587 THR B N 1
ATOM 7245 C CA . THR B 1 319 ? 118.217 37.715 53.899 1.00 52.30 587 THR B CA 1
ATOM 7246 C C . THR B 1 319 ? 118.920 38.386 55.079 1.00 56.31 587 THR B C 1
ATOM 7247 O O . THR B 1 319 ? 118.581 39.501 55.445 1.00 55.03 587 THR B O 1
ATOM 7251 N N . PHE B 1 320 ? 119.903 37.696 55.656 1.00 54.35 588 PHE B N 1
ATOM 7252 C CA . PHE B 1 320 ? 120.778 38.156 56.737 1.00 53.50 588 PHE B CA 1
ATOM 7253 C C . PHE B 1 320 ? 122.001 38.849 56.177 1.00 62.83 588 PHE B C 1
ATOM 7254 O O . PHE B 1 320 ? 122.362 38.564 55.025 1.00 64.21 588 PHE B O 1
ATOM 7262 N N . PRO B 1 321 ? 122.764 39.610 56.998 1.00 60.41 589 PRO B N 1
ATOM 7263 C CA . PRO B 1 321 ? 124.066 40.119 56.531 1.00 62.45 589 PRO B CA 1
ATOM 7264 C C . PRO B 1 321 ? 125.036 38.986 56.131 1.00 68.95 589 PRO B C 1
ATOM 7265 O O . PRO B 1 321 ? 124.819 37.824 56.493 1.00 67.43 589 PRO B O 1
ATOM 7269 N N . VAL B 1 322 ? 126.115 39.330 55.402 1.00 69.25 590 VAL B N 1
ATOM 7270 C CA . VAL B 1 322 ? 127.174 38.424 54.923 1.00 71.30 590 VAL B CA 1
ATOM 7271 C C . VAL B 1 322 ? 127.747 37.573 56.092 1.00 74.48 590 VAL B C 1
ATOM 7272 O O . VAL B 1 322 ? 127.863 38.083 57.217 1.00 74.20 590 VAL B O 1
ATOM 7276 N N . GLU B 1 323 ? 128.087 36.279 55.807 1.00 69.36 591 GLU B N 1
ATOM 7277 C CA . GLU B 1 323 ? 128.640 35.320 56.766 1.00 68.53 591 GLU B CA 1
ATOM 7278 C C . GLU B 1 323 ? 129.806 35.912 57.574 1.00 75.10 591 GLU B C 1
ATOM 7279 O O . GLU B 1 323 ? 129.814 35.747 58.794 1.00 75.35 591 GLU B O 1
ATOM 7285 N N . THR B 1 324 ? 130.762 36.619 56.907 1.00 72.65 592 THR B N 1
ATOM 7286 C CA . THR B 1 324 ? 131.961 37.227 57.525 1.00 74.14 592 THR B CA 1
ATOM 7287 C C . THR B 1 324 ? 131.591 38.304 58.602 1.00 78.25 592 THR B C 1
ATOM 7288 O O . THR B 1 324 ? 132.368 38.550 59.534 1.00 79.81 592 THR B O 1
ATOM 7292 N N . SER B 1 325 ? 130.423 38.943 58.455 1.00 71.78 593 SER B N 1
ATOM 7293 C CA . SER B 1 325 ? 129.947 39.938 59.406 1.00 69.58 593 SER B CA 1
ATOM 7294 C C . SER B 1 325 ? 129.247 39.234 60.561 1.00 69.07 593 SER B C 1
ATOM 7295 O O . SER B 1 325 ? 129.479 39.585 61.713 1.00 66.83 593 SER B O 1
ATOM 7298 N N . LEU B 1 326 ? 128.427 38.203 60.248 1.00 64.35 594 LEU B N 1
ATOM 7299 C CA . LEU B 1 326 ? 127.705 37.391 61.225 1.00 61.41 594 LEU B CA 1
ATOM 7300 C C . LEU B 1 326 ? 128.675 36.686 62.188 1.00 66.11 594 LEU B C 1
ATOM 7301 O O . LEU B 1 326 ? 128.417 36.671 63.387 1.00 64.82 594 LEU B O 1
ATOM 7306 N N . GLN B 1 327 ? 129.799 36.144 61.668 1.00 65.21 595 GLN B N 1
ATOM 7307 C CA . GLN B 1 327 ? 130.868 35.439 62.412 1.00 65.89 595 GLN B CA 1
ATOM 7308 C C . GLN B 1 327 ? 131.427 36.256 63.583 1.00 69.87 595 GLN B C 1
ATOM 7309 O O . GLN B 1 327 ? 131.910 35.673 64.556 1.00 71.31 595 GLN B O 1
ATOM 7315 N N . LYS B 1 328 ? 131.394 37.591 63.468 1.00 64.67 596 LYS B N 1
ATOM 7316 C CA . LYS B 1 328 ? 131.902 38.540 64.463 1.00 64.43 596 LYS B CA 1
ATOM 7317 C C . LYS B 1 328 ? 131.041 38.564 65.735 1.00 64.68 596 LYS B C 1
ATOM 7318 O O . LYS B 1 328 ? 131.560 38.842 66.814 1.00 65.89 596 LYS B O 1
ATOM 7332 N N . LYS B 1 330 ? 130.105 36.841 68.160 1.00 54.80 598 LYS B N 1
ATOM 7333 C CA . LYS B 1 330 ? 130.490 35.710 69.005 1.00 54.66 598 LYS B CA 1
ATOM 7334 C C . LYS B 1 330 ? 129.600 35.559 70.229 1.00 58.74 598 LYS B C 1
ATOM 7335 O O . LYS B 1 330 ? 129.279 34.432 70.589 1.00 58.82 598 LYS B O 1
ATOM 7341 N N . LYS B 1 331 ? 129.151 36.669 70.837 1.00 55.53 599 LYS B N 1
ATOM 7342 C CA . LYS B 1 331 ? 128.316 36.596 72.039 1.00 53.26 599 LYS B CA 1
ATOM 7343 C C . LYS B 1 331 ? 126.814 36.370 71.745 1.00 52.67 599 LYS B C 1
ATOM 7344 O O . LYS B 1 331 ? 126.064 36.245 72.709 1.00 51.04 599 LYS B O 1
ATOM 7350 N N . LEU B 1 332 ? 126.370 36.285 70.468 1.00 48.69 600 LEU B N 1
ATOM 7351 C CA . LEU B 1 332 ? 124.932 36.117 70.167 1.00 47.27 600 LEU B CA 1
ATOM 7352 C C . LEU B 1 332 ? 124.385 34.760 70.678 1.00 51.63 600 LEU B C 1
ATOM 7353 O O . LEU B 1 332 ? 124.982 33.707 70.424 1.00 52.29 600 LEU B O 1
ATOM 7358 N N . GLY B 1 333 ? 123.236 34.824 71.358 1.00 46.77 601 GLY B N 1
ATOM 7359 C CA . GLY B 1 333 ? 122.566 33.659 71.925 1.00 45.87 601 GLY B CA 1
ATOM 7360 C C . GLY B 1 333 ? 121.083 33.515 71.611 1.00 47.96 601 GLY B C 1
ATOM 7361 O O . GLY B 1 333 ? 120.519 32.421 71.744 1.00 45.86 601 GLY B O 1
ATOM 7370 N N . LEU B 1 335 ? 118.013 34.702 68.677 1.00 43.00 603 LEU B N 1
ATOM 7371 C CA . LEU B 1 335 ? 117.604 35.319 67.422 1.00 43.44 603 LEU B CA 1
ATOM 7372 C C . LEU B 1 335 ? 116.186 34.917 67.069 1.00 49.74 603 LEU B C 1
ATOM 7373 O O . LEU B 1 335 ? 115.863 33.730 67.106 1.00 51.56 603 LEU B O 1
ATOM 7378 N N . GLU B 1 336 ? 115.332 35.909 66.767 1.00 44.95 604 GLU B N 1
ATOM 7379 C CA . GLU B 1 336 ? 113.978 35.657 66.305 1.00 43.87 604 GLU B CA 1
ATOM 7380 C C . GLU B 1 336 ? 113.734 36.581 65.090 1.00 48.20 604 GLU B C 1
ATOM 7381 O O . GLU B 1 336 ? 114.074 37.780 65.141 1.00 46.59 604 GLU B O 1
ATOM 7387 N N . CYS B 1 337 ? 113.217 35.983 63.976 1.00 45.01 605 CYS B N 1
ATOM 7388 C CA . CYS B 1 337 ? 112.917 36.676 62.717 1.00 45.84 605 CYS B CA 1
ATOM 7389 C C . CYS B 1 337 ? 111.509 36.328 62.249 1.00 52.05 605 CYS B C 1
ATOM 7390 O O . CYS B 1 337 ? 111.264 36.252 61.037 1.00 53.10 605 CYS B O 1
ATOM 7393 N N . LEU B 1 338 ? 110.580 36.126 63.197 1.00 49.12 606 LEU B N 1
ATOM 7394 C CA . LEU B 1 338 ? 109.186 35.834 62.880 1.00 49.61 606 LEU B CA 1
ATOM 7395 C C . LEU B 1 338 ? 108.608 36.865 61.929 1.00 55.46 606 LEU B C 1
ATOM 7396 O O . LEU B 1 338 ? 108.864 38.058 62.098 1.00 57.08 606 LEU B O 1
ATOM 7401 N N . TYR B 1 339 ? 107.862 36.409 60.916 1.00 49.92 607 TYR B N 1
ATOM 7402 C CA . TYR B 1 339 ? 107.152 37.244 59.955 1.00 48.34 607 TYR B CA 1
ATOM 7403 C C . TYR B 1 339 ? 108.062 38.277 59.313 1.00 54.51 607 TYR B C 1
ATOM 7404 O O . TYR B 1 339 ? 107.914 39.494 59.499 1.00 53.69 607 TYR B O 1
ATOM 7413 N N . ASN B 1 340 ? 108.998 37.767 58.534 1.00 52.73 608 ASN B N 1
ATOM 7414 C CA . ASN B 1 340 ? 109.889 38.566 57.691 1.00 53.10 608 ASN B CA 1
ATOM 7415 C C . ASN B 1 340 ? 109.648 38.069 56.254 1.00 55.60 608 ASN B C 1
ATOM 7416 O O . ASN B 1 340 ? 108.622 37.434 55.998 1.00 55.17 608 ASN B O 1
ATOM 7421 N N . GLN B 1 341 ? 110.571 38.310 55.339 1.00 52.01 609 GLN B N 1
ATOM 7422 C CA . GLN B 1 341 ? 110.450 37.864 53.950 1.00 51.54 609 GLN B CA 1
ATOM 7423 C C . GLN B 1 341 ? 111.672 37.058 53.560 1.00 55.34 609 GLN B C 1
ATOM 7424 O O . GLN B 1 341 ? 112.083 37.086 52.378 1.00 56.40 609 GLN B O 1
ATOM 7430 N N . LEU B 1 342 ? 112.303 36.402 54.578 1.00 49.32 610 LEU B N 1
ATOM 7431 C CA . LEU B 1 342 ? 113.544 35.643 54.415 1.00 50.06 610 LEU B CA 1
ATOM 7432 C C . LEU B 1 342 ? 113.365 34.571 53.354 1.00 54.38 610 LEU B C 1
ATOM 7433 O O . LEU B 1 342 ? 112.454 33.762 53.459 1.00 52.80 610 LEU B O 1
ATOM 7438 N N . GLU B 1 343 ? 114.196 34.611 52.301 1.00 52.75 611 GLU B N 1
ATOM 7439 C CA . GLU B 1 343 ? 114.121 33.679 51.169 1.00 53.06 611 GLU B CA 1
ATOM 7440 C C . GLU B 1 343 ? 115.467 32.988 50.905 1.00 58.10 611 GLU B C 1
ATOM 7441 O O . GLU B 1 343 ? 116.532 33.487 51.291 1.00 58.06 611 GLU B O 1
ATOM 7447 N N . GLY B 1 344 ? 115.386 31.844 50.233 1.00 55.77 612 GLY B N 1
ATOM 7448 C CA . GLY B 1 344 ? 116.536 31.045 49.823 1.00 56.68 612 GLY B CA 1
ATOM 7449 C C . GLY B 1 344 ? 117.362 30.457 50.950 1.00 61.11 6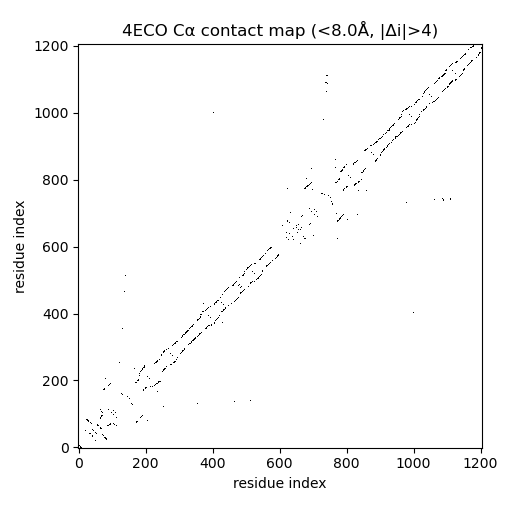12 GLY B C 1
ATOM 7450 O O . GLY B 1 344 ? 116.848 30.169 52.037 1.00 59.65 612 GLY B O 1
ATOM 7451 N N . LYS B 1 345 ? 118.648 30.241 50.668 1.00 59.37 613 LYS B N 1
ATOM 7452 C CA . LYS B 1 345 ? 119.620 29.700 51.605 1.00 58.95 613 LYS B CA 1
ATOM 7453 C C . LYS B 1 345 ? 120.041 30.835 52.527 1.00 62.28 613 LYS B C 1
ATOM 7454 O O . LYS B 1 345 ? 120.262 31.961 52.073 1.00 61.80 613 LYS B O 1
ATOM 7460 N N . LEU B 1 346 ? 120.074 30.571 53.830 1.00 59.06 614 LEU B N 1
ATOM 7461 C CA . LEU B 1 346 ? 120.436 31.622 54.784 1.00 59.14 614 LEU B CA 1
ATOM 7462 C C . LEU B 1 346 ? 121.930 31.749 54.970 1.00 66.09 614 LEU B C 1
ATOM 7463 O O . LEU B 1 346 ? 122.588 30.721 55.098 1.00 67.56 614 LEU B O 1
ATOM 7468 N N . PRO B 1 347 ? 122.487 32.973 55.123 1.00 62.86 615 PRO B N 1
ATOM 7469 C CA . PRO B 1 347 ? 123.912 33.079 55.485 1.00 63.59 615 PRO B CA 1
ATOM 7470 C C . PRO B 1 347 ? 124.136 32.452 56.878 1.00 66.65 615 PRO B C 1
ATOM 7471 O O . PRO B 1 347 ? 123.197 32.423 57.690 1.00 63.74 615 PRO B O 1
ATOM 7475 N N . ALA B 1 348 ? 125.332 31.881 57.131 1.00 64.70 616 ALA B N 1
ATOM 7476 C CA . ALA B 1 348 ? 125.615 31.178 58.387 1.00 63.67 616 ALA B CA 1
ATOM 7477 C C . ALA B 1 348 ? 126.458 31.995 59.359 1.00 68.40 616 ALA B C 1
ATOM 7478 O O . ALA B 1 348 ? 127.329 32.748 58.928 1.00 70.75 616 ALA B O 1
ATOM 7480 N N . PHE B 1 349 ? 126.229 31.801 60.675 1.00 62.61 617 PHE B N 1
ATOM 7481 C CA . PHE B 1 349 ? 126.999 32.434 61.751 1.00 62.61 617 PHE B CA 1
ATOM 7482 C C . PHE B 1 349 ? 128.289 31.635 62.054 1.00 69.76 617 PHE B C 1
ATOM 7483 O O . PHE B 1 349 ? 129.318 32.206 62.420 1.00 71.26 617 PHE B O 1
ATOM 7491 N N . GLY B 1 350 ? 128.223 30.328 61.849 1.00 66.28 618 GLY B N 1
ATOM 7492 C CA . GLY B 1 350 ? 129.290 29.411 62.205 1.00 67.04 618 GLY B CA 1
ATOM 7493 C C . GLY B 1 350 ? 128.824 28.649 63.428 1.00 70.29 618 GLY B C 1
ATOM 7494 O O . GLY B 1 350 ? 127.949 29.119 64.160 1.00 69.18 618 GLY B O 1
ATOM 7495 N N . SER B 1 351 ? 129.393 27.473 63.649 1.00 68.19 619 SER B N 1
ATOM 7496 C CA . SER B 1 351 ? 129.096 26.575 64.764 1.00 67.33 619 SER B CA 1
ATOM 7497 C C . SER B 1 351 ? 129.595 27.130 66.115 1.00 71.64 619 SER B C 1
ATOM 7498 O O . SER B 1 351 ? 129.120 26.689 67.163 1.00 69.79 619 SER B O 1
ATOM 7501 N N . GLU B 1 352 ? 130.541 28.089 66.092 1.00 69.32 620 GLU B N 1
ATOM 7502 C CA . GLU B 1 352 ? 131.093 28.675 67.312 1.00 69.11 620 GLU B CA 1
ATOM 7503 C C . GLU B 1 352 ? 130.087 29.602 68.015 1.00 67.37 620 GLU B C 1
ATOM 7504 O O . GLU B 1 352 ? 130.196 29.797 69.229 1.00 65.64 620 GLU B O 1
ATOM 7510 N N . ILE B 1 353 ? 129.098 30.121 67.270 1.00 61.22 621 ILE B N 1
ATOM 7511 C CA . ILE B 1 353 ? 128.056 30.970 67.835 1.00 58.10 621 ILE B CA 1
ATOM 7512 C C . ILE B 1 353 ? 126.940 30.024 68.282 1.00 60.33 621 ILE B C 1
ATOM 7513 O O . ILE B 1 353 ? 126.213 29.471 67.465 1.00 60.95 621 ILE B O 1
ATOM 7518 N N . LYS B 1 354 ? 126.881 29.790 69.598 1.00 54.99 622 LYS B N 1
ATOM 7519 C CA . LYS B 1 354 ? 125.965 28.879 70.270 1.00 52.97 622 LYS B CA 1
ATOM 7520 C C . LYS B 1 354 ? 124.651 29.598 70.673 1.00 56.16 622 LYS B C 1
ATOM 7521 O O . LYS B 1 354 ? 124.678 30.509 71.497 1.00 57.12 622 LYS B O 1
ATOM 7527 N N . LEU B 1 355 ? 123.512 29.198 70.083 1.00 50.67 623 LEU B N 1
ATOM 7528 C CA . LEU B 1 355 ? 122.225 29.827 70.366 1.00 48.77 623 LEU B CA 1
ATOM 7529 C C . LEU B 1 355 ? 121.380 29.046 71.384 1.00 52.96 623 LEU B C 1
ATOM 7530 O O . LEU B 1 355 ? 121.359 27.823 71.368 1.00 53.15 623 LEU B O 1
ATOM 7535 N N . ALA B 1 356 ? 120.657 29.773 72.249 1.00 49.92 624 ALA B N 1
ATOM 7536 C CA . ALA B 1 356 ? 119.732 29.234 73.263 1.00 48.65 624 ALA B CA 1
ATOM 7537 C C . ALA B 1 356 ? 118.291 29.255 72.743 1.00 49.79 624 ALA B C 1
ATOM 7538 O O . ALA B 1 356 ? 117.478 28.414 73.130 1.00 47.78 624 ALA B O 1
ATOM 7540 N N . SER B 1 357 ? 117.989 30.261 71.896 1.00 45.89 625 SER B N 1
ATOM 7541 C CA . SER B 1 357 ? 116.719 30.496 71.215 1.00 44.80 625 SER B CA 1
ATOM 7542 C C . SER B 1 357 ? 116.948 30.717 69.744 1.00 47.87 625 SER B C 1
ATOM 7543 O O . SER B 1 357 ? 117.886 31.417 69.384 1.00 49.01 625 SER B O 1
ATOM 7546 N N . LEU B 1 358 ? 116.062 30.173 68.900 1.00 42.67 626 LEU B N 1
ATOM 7547 C CA . LEU B 1 358 ? 116.084 30.362 67.453 1.00 42.39 626 LEU B CA 1
ATOM 7548 C C . LEU B 1 358 ? 114.713 30.133 66.889 1.00 45.58 626 LEU B C 1
ATOM 7549 O O . LEU B 1 358 ? 114.243 28.998 66.843 1.00 45.59 626 LEU B O 1
ATOM 7554 N N . ASN B 1 359 ? 114.068 31.215 66.466 1.00 41.96 627 ASN B N 1
ATOM 7555 C CA A ASN B 1 359 ? 112.741 31.144 65.857 0.50 40.55 627 ASN B CA 1
ATOM 7556 C CA B ASN B 1 359 ? 112.734 31.158 65.883 0.50 40.85 627 ASN B CA 1
ATOM 7557 C C . ASN B 1 359 ? 112.771 31.908 64.538 1.00 42.62 627 ASN B C 1
ATOM 7558 O O . ASN B 1 359 ? 112.929 33.129 64.515 1.00 39.65 627 ASN B O 1
ATOM 7567 N N . LEU B 1 360 ? 112.696 31.145 63.432 1.00 39.27 628 LEU B N 1
ATOM 7568 C CA . LEU B 1 360 ? 112.746 31.648 62.043 1.00 40.22 628 LEU B CA 1
ATOM 7569 C C . LEU B 1 360 ? 111.409 31.413 61.333 1.00 43.17 628 LEU B C 1
ATOM 7570 O O . LEU B 1 360 ? 111.324 31.475 60.105 1.00 42.84 628 LEU B O 1
ATOM 7575 N N . ALA B 1 361 ? 110.352 31.168 62.121 1.00 38.90 629 ALA B N 1
ATOM 7576 C CA . ALA B 1 361 ? 109.046 30.835 61.575 1.00 37.47 629 ALA B CA 1
ATOM 7577 C C . ALA B 1 361 ? 108.454 31.973 60.782 1.00 42.16 629 ALA B C 1
ATOM 7578 O O . ALA B 1 361 ? 108.785 33.149 61.006 1.00 41.86 629 ALA B O 1
ATOM 7580 N N . TYR B 1 362 ? 107.614 31.590 59.801 1.00 38.26 630 TYR B N 1
ATOM 7581 C CA . TYR B 1 362 ? 106.845 32.477 58.928 1.00 37.21 630 TYR B CA 1
ATOM 7582 C C . TYR B 1 362 ? 107.753 33.321 58.032 1.00 44.83 630 TYR B C 1
ATOM 7583 O O . TYR B 1 362 ? 107.800 34.551 58.106 1.00 48.33 630 TYR B O 1
ATOM 7592 N N . ASN B 1 363 ? 108.435 32.625 57.141 1.00 41.44 631 ASN B N 1
ATOM 7593 C CA . ASN B 1 363 ? 109.317 33.169 56.124 1.00 42.57 631 ASN B CA 1
ATOM 7594 C C . ASN B 1 363 ? 109.232 32.268 54.874 1.00 49.73 631 ASN B C 1
ATOM 7595 O O . ASN B 1 363 ? 108.265 31.517 54.710 1.00 48.76 631 ASN B O 1
ATOM 7600 N N . GLN B 1 364 ? 110.218 32.356 53.988 1.00 50.22 632 GLN B N 1
ATOM 7601 C CA . GLN B 1 364 ? 110.250 31.572 52.751 1.00 52.18 632 GLN B CA 1
ATOM 7602 C C . GLN B 1 364 ? 111.663 30.993 52.558 1.00 58.64 632 GLN B C 1
ATOM 7603 O O . GLN B 1 364 ? 112.183 30.925 51.442 1.00 61.35 632 GLN B O 1
ATOM 7609 N N . ILE B 1 365 ? 112.287 30.603 53.684 1.00 53.93 633 ILE B N 1
ATOM 7610 C CA . ILE B 1 365 ? 113.625 30.019 53.752 1.00 54.03 633 ILE B CA 1
ATOM 7611 C C . ILE B 1 365 ? 113.571 28.646 53.097 1.00 60.29 633 ILE B C 1
ATOM 7612 O O . ILE B 1 365 ? 112.669 27.862 53.420 1.00 59.79 633 ILE B O 1
ATOM 7617 N N . THR B 1 366 ? 114.519 28.362 52.165 1.00 57.78 634 THR B N 1
ATOM 7618 C CA . THR B 1 366 ? 114.571 27.077 51.451 1.00 57.13 634 THR B CA 1
ATOM 7619 C C . THR B 1 366 ? 115.672 26.174 51.976 1.00 60.11 634 THR B C 1
ATOM 7620 O O . THR B 1 366 ? 115.600 24.952 51.802 1.00 58.51 634 THR B O 1
ATOM 7624 N N . GLU B 1 367 ? 116.695 26.760 52.612 1.00 58.44 635 GLU B N 1
ATOM 7625 C CA . GLU B 1 367 ? 117.819 25.968 53.099 1.00 60.02 635 GLU B CA 1
ATOM 7626 C C . GLU B 1 367 ? 118.460 26.583 54.325 1.00 61.88 635 GLU B C 1
ATOM 7627 O O . GLU B 1 367 ? 118.693 27.792 54.356 1.00 61.15 635 GLU B O 1
ATOM 7633 N N . ILE B 1 368 ? 118.775 25.732 55.314 1.00 57.47 636 ILE B N 1
ATOM 7634 C CA . ILE B 1 368 ? 119.523 26.083 56.518 1.00 56.24 636 ILE B CA 1
ATOM 7635 C C . ILE B 1 368 ? 120.918 25.475 56.313 1.00 61.65 636 ILE B C 1
ATOM 7636 O O . ILE B 1 368 ? 121.024 24.262 56.108 1.00 60.92 636 ILE B O 1
ATOM 7641 N N . PRO B 1 369 ? 121.981 26.320 56.262 1.00 59.48 637 PRO B N 1
ATOM 7642 C CA . PRO B 1 369 ? 123.326 25.797 55.969 1.00 61.00 637 PRO B CA 1
ATOM 7643 C C . PRO B 1 369 ? 123.860 24.899 57.075 1.00 64.60 637 PRO B C 1
ATOM 7644 O O . PRO B 1 369 ? 123.410 24.973 58.213 1.00 61.02 637 PRO B O 1
ATOM 7648 N N . ALA B 1 370 ? 124.834 24.058 56.715 1.00 64.98 638 ALA B N 1
ATOM 7649 C CA . ALA B 1 370 ? 125.511 23.095 57.587 1.00 65.35 638 ALA B CA 1
ATOM 7650 C C . ALA B 1 370 ? 126.126 23.756 58.833 1.00 66.85 638 ALA B C 1
ATOM 7651 O O . ALA B 1 370 ? 126.109 23.181 59.918 1.00 65.85 638 ALA B O 1
ATOM 7653 N N . ASN B 1 371 ? 126.644 24.975 58.660 1.00 61.90 639 ASN B N 1
ATOM 7654 C CA . ASN B 1 371 ? 127.332 25.726 59.687 1.00 61.66 639 ASN B CA 1
ATOM 7655 C C . ASN B 1 371 ? 126.469 26.868 60.227 1.00 64.33 639 ASN B C 1
ATOM 7656 O O . ASN B 1 371 ? 127.027 27.834 60.752 1.00 65.69 639 ASN B O 1
ATOM 7661 N N . PHE B 1 372 ? 125.126 26.764 60.132 1.00 56.81 640 PHE B N 1
ATOM 7662 C CA . PHE B 1 372 ? 124.255 27.869 60.502 1.00 54.34 640 PHE B CA 1
ATOM 7663 C C . PHE B 1 372 ? 124.615 28.436 61.869 1.00 57.85 640 PHE B C 1
ATOM 7664 O O . PHE B 1 372 ? 124.860 29.638 61.972 1.00 58.07 640 PHE B O 1
ATOM 7672 N N . CYS B 1 373 ? 124.693 27.580 62.886 1.00 52.30 641 CYS B N 1
ATOM 7673 C CA . CYS B 1 373 ? 125.005 27.970 64.248 1.00 49.98 641 CYS B CA 1
ATOM 7674 C C . CYS B 1 373 ? 125.193 26.741 65.094 1.00 54.19 641 CYS B C 1
ATOM 7675 O O . CYS B 1 373 ? 124.853 25.622 64.684 1.00 51.81 641 CYS B O 1
ATOM 7678 N N . GLY B 1 374 ? 125.686 26.982 66.294 1.00 52.66 642 GLY B N 1
ATOM 7679 C CA . GLY B 1 374 ? 125.791 25.984 67.336 1.00 53.30 642 GLY B CA 1
ATOM 7680 C C . GLY B 1 374 ? 124.613 26.211 68.254 1.00 57.21 642 GLY B C 1
ATOM 7681 O O . GLY B 1 374 ? 123.764 27.061 67.970 1.00 55.67 642 GLY B O 1
ATOM 7682 N N . PHE B 1 375 ? 124.553 25.462 69.353 1.00 55.24 643 PHE B N 1
ATOM 7683 C CA . PHE B 1 375 ? 123.495 25.566 70.355 1.00 53.73 643 PHE B CA 1
ATOM 7684 C C . PHE B 1 375 ? 124.062 25.334 71.746 1.00 59.64 643 PHE B C 1
ATOM 7685 O O . PHE B 1 375 ? 125.053 24.607 71.913 1.00 59.35 643 PHE B O 1
ATOM 7693 N N . THR B 1 376 ? 123.428 25.968 72.746 1.00 57.75 644 THR B N 1
ATOM 7694 C CA . THR B 1 376 ? 123.828 25.871 74.155 1.00 58.27 644 THR B CA 1
ATOM 7695 C C . THR B 1 376 ? 123.115 24.678 74.778 1.00 64.89 644 THR B C 1
ATOM 7696 O O . THR B 1 376 ? 122.296 24.045 74.105 1.00 66.10 644 THR B O 1
ATOM 7700 N N . GLU B 1 377 ? 123.392 24.382 76.055 1.00 61.12 645 GLU B N 1
ATOM 7701 C CA . GLU B 1 377 ? 122.707 23.295 76.757 1.00 60.40 645 GLU B CA 1
ATOM 7702 C C . GLU B 1 377 ? 121.343 23.759 77.302 1.00 62.41 645 GLU B C 1
ATOM 7703 O O . GLU B 1 377 ? 120.610 22.951 77.879 1.00 61.50 645 GLU B O 1
ATOM 7709 N N . GLN B 1 378 ? 120.987 25.047 77.080 1.00 58.67 646 GLN B N 1
ATOM 7710 C CA . GLN B 1 378 ? 119.780 25.687 77.621 1.00 57.51 646 GLN B CA 1
ATOM 7711 C C . GLN B 1 378 ? 118.584 25.725 76.630 1.00 59.85 646 GLN B C 1
ATOM 7712 O O . GLN B 1 378 ? 117.503 26.178 77.027 1.00 59.36 646 GLN B O 1
ATOM 7718 N N . VAL B 1 379 ? 118.763 25.249 75.389 1.00 54.79 647 VAL B N 1
ATOM 7719 C CA . VAL B 1 379 ? 117.718 25.227 74.362 1.00 53.63 647 VAL B CA 1
ATOM 7720 C C . VAL B 1 379 ? 116.496 24.429 74.830 1.00 58.98 647 VAL B C 1
ATOM 7721 O O . VAL B 1 379 ? 116.628 23.238 75.103 1.00 60.76 647 VAL B O 1
ATOM 7725 N N . GLU B 1 380 ? 115.313 25.051 74.872 1.00 54.96 648 GLU B N 1
ATOM 7726 C CA . GLU B 1 380 ? 114.088 24.316 75.195 1.00 53.96 648 GLU B CA 1
ATOM 7727 C C . GLU B 1 380 ? 113.408 23.972 73.867 1.00 56.92 648 GLU B C 1
ATOM 7728 O O . GLU B 1 380 ? 113.421 22.803 73.465 1.00 56.75 648 GLU B O 1
ATOM 7734 N N . ASN B 1 381 ? 112.886 25.011 73.157 1.00 50.88 649 ASN B N 1
ATOM 7735 C CA . ASN B 1 381 ? 112.192 24.856 71.878 1.00 49.27 649 ASN B CA 1
ATOM 7736 C C . ASN B 1 381 ? 112.788 25.741 70.781 1.00 54.15 649 ASN B C 1
ATOM 7737 O O . ASN B 1 381 ? 113.181 26.896 71.040 1.00 55.82 649 ASN B O 1
ATOM 7742 N N . LEU B 1 382 ? 112.827 25.191 69.545 1.00 47.97 650 LEU B N 1
ATOM 7743 C CA . LEU B 1 382 ? 113.271 25.862 68.312 1.00 46.46 650 LEU B CA 1
ATOM 7744 C C . LEU B 1 382 ? 112.196 25.786 67.259 1.00 47.86 650 LEU B C 1
ATOM 7745 O O . LEU B 1 382 ? 111.415 24.824 67.258 1.00 47.28 650 LEU B O 1
ATOM 7750 N N . SER B 1 383 ? 112.164 26.775 66.336 1.00 43.24 651 SER B N 1
ATOM 7751 C CA . SER B 1 383 ? 111.172 26.773 65.268 1.00 41.66 651 SER B CA 1
ATOM 7752 C C . SER B 1 383 ? 111.711 27.256 63.928 1.00 46.08 651 SER B C 1
ATOM 7753 O O . SER B 1 383 ? 112.301 28.337 63.809 1.00 46.47 651 SER B O 1
ATOM 7756 N N . PHE B 1 384 ? 111.433 26.434 62.916 1.00 42.73 652 PHE B N 1
ATOM 7757 C CA . PHE B 1 384 ? 111.725 26.643 61.511 1.00 43.86 652 PHE B CA 1
ATOM 7758 C C . PHE B 1 384 ? 110.417 26.514 60.733 1.00 47.83 652 PHE B C 1
ATOM 7759 O O . PHE B 1 384 ? 110.426 26.342 59.510 1.00 49.88 652 PHE B O 1
ATOM 7767 N N . ALA B 1 385 ? 109.288 26.564 61.460 1.00 41.96 653 ALA B N 1
ATOM 7768 C CA . ALA B 1 385 ? 107.950 26.385 60.910 1.00 41.10 653 ALA B CA 1
ATOM 7769 C C . ALA B 1 385 ? 107.574 27.468 59.898 1.00 46.61 653 ALA B C 1
ATOM 7770 O O . ALA B 1 385 ? 108.052 28.592 59.994 1.00 48.93 653 ALA B O 1
ATOM 7772 N N . HIS B 1 386 ? 106.710 27.117 58.924 1.00 41.44 654 HIS B N 1
ATOM 7773 C CA . HIS B 1 386 ? 106.168 28.009 57.896 1.00 40.48 654 HIS B CA 1
ATOM 7774 C C . HIS B 1 386 ? 107.273 28.642 57.085 1.00 46.92 654 HIS B C 1
ATOM 7775 O O . HIS B 1 386 ? 107.515 29.842 57.168 1.00 46.37 654 HIS B O 1
ATOM 7782 N N . ASN B 1 387 ? 107.956 27.802 56.319 1.00 46.89 655 ASN B N 1
ATOM 7783 C CA . ASN B 1 387 ? 109.013 28.161 55.383 1.00 49.43 655 ASN B CA 1
ATOM 7784 C C . ASN B 1 387 ? 108.902 27.228 54.186 1.00 55.36 655 ASN B C 1
ATOM 7785 O O . ASN B 1 387 ? 107.866 26.564 54.011 1.00 54.97 655 ASN B O 1
ATOM 7790 N N . LYS B 1 388 ? 109.962 27.162 53.378 1.00 52.43 656 LYS B N 1
ATOM 7791 C CA . LYS B 1 388 ? 109.997 26.334 52.184 1.00 52.96 656 LYS B CA 1
ATOM 7792 C C . LYS B 1 388 ? 111.192 25.364 52.250 1.00 55.35 656 LYS B C 1
ATOM 7793 O O . LYS B 1 388 ? 111.824 25.123 51.222 1.00 55.97 656 LYS B O 1
ATOM 7799 N N . LEU B 1 389 ? 111.503 24.810 53.456 1.00 48.23 657 LEU B N 1
ATOM 7800 C CA . LEU B 1 389 ? 112.646 23.909 53.651 1.00 47.79 657 LEU B CA 1
ATOM 7801 C C . LEU B 1 389 ? 112.482 22.602 52.911 1.00 54.68 657 LEU B C 1
ATOM 7802 O O . LEU B 1 389 ? 111.450 21.958 53.090 1.00 55.01 657 LEU B O 1
ATOM 7807 N N . LYS B 1 390 ? 113.497 22.185 52.115 1.00 51.77 658 LYS B N 1
ATOM 7808 C CA . LYS B 1 390 ? 113.381 20.926 51.384 1.00 52.86 658 LYS B CA 1
ATOM 7809 C C . LYS B 1 390 ? 113.841 19.755 52.247 1.00 58.46 658 LYS B C 1
ATOM 7810 O O . LYS B 1 390 ? 113.438 18.615 52.003 1.00 59.79 658 LYS B O 1
ATOM 7816 N N . TYR B 1 391 ? 114.723 20.018 53.216 1.00 54.33 659 TYR B N 1
ATOM 7817 C CA . TYR B 1 391 ? 115.307 18.960 54.044 1.00 53.64 659 TYR B CA 1
ATOM 7818 C C . TYR B 1 391 ? 115.440 19.360 55.504 1.00 54.70 659 TYR B C 1
ATOM 7819 O O . TYR B 1 391 ? 115.446 20.569 55.804 1.00 51.72 659 TYR B O 1
ATOM 7828 N N . ILE B 1 392 ? 115.615 18.342 56.409 1.00 50.55 660 ILE B N 1
ATOM 7829 C CA . ILE B 1 392 ? 115.874 18.587 57.834 1.00 49.34 660 ILE B CA 1
ATOM 7830 C C . ILE B 1 392 ? 117.372 18.949 57.947 1.00 56.97 660 ILE B C 1
ATOM 7831 O O . ILE B 1 392 ? 118.212 18.177 57.481 1.00 59.09 660 ILE B O 1
ATOM 7836 N N . PRO B 1 393 ? 117.722 20.148 58.467 1.00 54.99 661 PRO B N 1
ATOM 7837 C CA . PRO B 1 393 ? 119.144 20.562 58.478 1.00 56.54 661 PRO B CA 1
ATOM 7838 C C . PRO B 1 393 ? 120.019 19.785 59.478 1.00 62.54 661 PRO B C 1
ATOM 7839 O O . PRO B 1 393 ? 119.693 19.693 60.666 1.00 62.60 661 PRO B O 1
ATOM 7843 N N . ASN B 1 394 ? 121.153 19.256 58.998 1.00 60.25 662 ASN B N 1
ATOM 7844 C CA . ASN B 1 394 ? 122.092 18.492 59.824 1.00 60.51 662 ASN B CA 1
ATOM 7845 C C . ASN B 1 394 ? 122.970 19.452 60.681 1.00 63.68 662 ASN B C 1
ATOM 7846 O O . ASN B 1 394 ? 124.183 19.548 60.482 1.00 65.69 662 ASN B O 1
ATOM 7851 N N . ILE B 1 395 ? 122.343 20.147 61.640 1.00 56.44 663 ILE B N 1
ATOM 7852 C CA . ILE B 1 395 ? 123.002 21.121 62.515 1.00 55.47 663 ILE B CA 1
ATOM 7853 C C . ILE B 1 395 ? 122.818 20.728 63.996 1.00 59.07 663 ILE B C 1
ATOM 7854 O O . ILE B 1 395 ? 122.997 21.570 64.890 1.00 57.29 663 ILE B O 1
ATOM 7859 N N . PHE B 1 396 ? 122.480 19.445 64.252 1.00 55.65 664 PHE B N 1
ATOM 7860 C CA . PHE B 1 396 ? 122.246 18.937 65.608 1.00 54.18 664 PHE B CA 1
ATOM 7861 C C . PHE B 1 396 ? 123.048 17.680 65.832 1.00 62.75 664 PHE B C 1
ATOM 7862 O O . PHE B 1 396 ? 123.734 17.234 64.911 1.00 64.99 664 PHE B O 1
ATOM 7870 N N . ASP B 1 397 ? 122.992 17.119 67.058 1.00 59.30 665 ASP B N 1
ATOM 7871 C CA . ASP B 1 397 ? 123.676 15.875 67.378 1.00 60.49 665 ASP B CA 1
ATOM 7872 C C . ASP B 1 397 ? 122.841 15.074 68.358 1.00 61.44 665 ASP B C 1
ATOM 7873 O O . ASP B 1 397 ? 122.581 15.528 69.465 1.00 57.84 665 ASP B O 1
ATOM 7878 N N . ALA B 1 398 ? 122.437 13.869 67.947 1.00 59.32 666 ALA B N 1
ATOM 7879 C CA . ALA B 1 398 ? 121.686 12.953 68.800 1.00 58.33 666 ALA B CA 1
ATOM 7880 C C . ALA B 1 398 ? 122.540 12.558 70.015 1.00 63.62 666 ALA B C 1
ATOM 7881 O O . ALA B 1 398 ? 121.998 12.334 71.103 1.00 62.84 666 ALA B O 1
ATOM 7883 N N . LYS B 1 399 ? 123.886 12.540 69.826 1.00 60.45 667 LYS B N 1
ATOM 7884 C CA . LYS B 1 399 ? 124.870 12.179 70.841 1.00 60.86 667 LYS B CA 1
ATOM 7885 C C . LYS B 1 399 ? 125.029 13.265 71.930 1.00 65.81 667 LYS B C 1
ATOM 7886 O O . LYS B 1 399 ? 125.631 12.970 72.963 1.00 66.54 667 LYS B O 1
ATOM 7892 N N . SER B 1 400 ? 124.492 14.493 71.735 1.00 62.37 668 SER B N 1
ATOM 7893 C CA . SER B 1 400 ? 124.593 15.545 72.755 1.00 62.20 668 SER B CA 1
ATOM 7894 C C . SER B 1 400 ? 123.857 15.142 74.046 1.00 67.39 668 SER B C 1
ATOM 7895 O O . SER B 1 400 ? 122.773 14.561 73.977 1.00 66.69 668 SER B O 1
ATOM 7898 N N . VAL B 1 401 ? 124.454 15.457 75.212 1.00 65.20 669 VAL B N 1
ATOM 7899 C CA . VAL B 1 401 ? 123.920 15.125 76.537 1.00 64.76 669 VAL B CA 1
ATOM 7900 C C . VAL B 1 401 ? 122.668 15.961 76.856 1.00 67.13 669 VAL B C 1
ATOM 7901 O O . VAL B 1 401 ? 121.725 15.431 77.440 1.00 66.48 669 VAL B O 1
ATOM 7905 N N . SER B 1 402 ? 122.660 17.245 76.478 1.00 63.14 670 SER B N 1
ATOM 7906 C CA . SER B 1 402 ? 121.520 18.144 76.694 1.00 61.09 670 SER B CA 1
ATOM 7907 C C . SER B 1 402 ? 120.448 17.843 75.651 1.00 62.39 670 SER B C 1
ATOM 7908 O O . SER B 1 402 ? 120.727 17.889 74.450 1.00 63.72 670 SER B O 1
ATOM 7911 N N . VAL B 1 403 ? 119.240 17.487 76.102 1.00 54.43 671 VAL B N 1
ATOM 7912 C CA . VAL B 1 403 ? 118.143 17.142 75.202 1.00 50.89 671 VAL B CA 1
ATOM 7913 C C . VAL B 1 403 ? 117.135 18.275 75.186 1.00 52.39 671 VAL B C 1
ATOM 7914 O O . VAL B 1 403 ? 116.596 18.662 76.235 1.00 52.53 671 VAL B O 1
ATOM 7926 N N . SER B 1 405 ? 113.513 20.176 74.286 1.00 42.65 673 SER B N 1
ATOM 7927 C CA . SER B 1 405 ? 112.121 19.791 74.511 1.00 41.43 673 SER B CA 1
ATOM 7928 C C . SER B 1 405 ? 111.436 19.399 73.174 1.00 43.75 673 SER B C 1
ATOM 7929 O O . SER B 1 405 ? 111.009 18.262 73.032 1.00 42.57 673 SER B O 1
ATOM 7932 N N . ALA B 1 406 ? 111.346 20.329 72.206 1.00 41.89 674 ALA B N 1
ATOM 7933 C CA . ALA B 1 406 ? 110.685 20.117 70.912 1.00 42.28 674 ALA B CA 1
ATOM 7934 C C . ALA B 1 406 ? 111.255 21.017 69.804 1.00 47.53 674 ALA B C 1
ATOM 7935 O O . ALA B 1 406 ? 111.623 22.156 70.067 1.00 47.67 674 ALA B O 1
ATOM 7937 N N . ILE B 1 407 ? 111.238 20.534 68.559 1.00 44.63 675 ILE B N 1
ATOM 7938 C CA . ILE B 1 407 ? 111.699 21.304 67.408 1.00 45.75 675 ILE B CA 1
ATOM 7939 C C . ILE B 1 407 ? 110.557 21.328 66.377 1.00 50.58 675 ILE B C 1
ATOM 7940 O O . ILE B 1 407 ? 109.901 20.310 66.136 1.00 50.03 675 ILE B O 1
ATOM 7945 N N . ASP B 1 408 ? 110.256 22.518 65.847 1.00 46.91 676 ASP B N 1
ATOM 7946 C CA . ASP B 1 408 ? 109.144 22.664 64.919 1.00 44.97 676 ASP B CA 1
ATOM 7947 C C . ASP B 1 408 ? 109.648 22.858 63.504 1.00 48.15 676 ASP B C 1
ATOM 7948 O O . ASP B 1 408 ? 110.289 23.876 63.190 1.00 48.53 676 ASP B O 1
ATOM 7953 N N . PHE B 1 409 ? 109.372 21.860 62.650 1.00 42.61 677 PHE B N 1
ATOM 7954 C CA . PHE B 1 409 ? 109.687 21.904 61.221 1.00 42.75 677 PHE B CA 1
ATOM 7955 C C . PHE B 1 409 ? 108.389 21.858 60.392 1.00 46.47 677 PHE B C 1
ATOM 7956 O O . PHE B 1 409 ? 108.449 21.655 59.174 1.00 48.13 677 PHE B O 1
ATOM 7964 N N . SER B 1 410 ? 107.214 22.045 61.047 1.00 41.04 678 SER B N 1
ATOM 7965 C CA . SER B 1 410 ? 105.911 22.000 60.380 1.00 40.53 678 SER B CA 1
ATOM 7966 C C . SER B 1 410 ? 105.748 23.122 59.310 1.00 46.28 678 SER B C 1
ATOM 7967 O O . SER B 1 410 ? 106.382 24.186 59.375 1.00 45.09 678 SER B O 1
ATOM 7970 N N . TYR B 1 411 ? 104.906 22.834 58.307 1.00 43.46 679 TYR B N 1
ATOM 7971 C CA . TYR B 1 411 ? 104.597 23.731 57.201 1.00 42.96 679 TYR B CA 1
ATOM 7972 C C . TYR B 1 411 ? 105.845 24.092 56.454 1.00 48.96 679 TYR B C 1
ATOM 7973 O O . TYR B 1 411 ? 106.258 25.250 56.435 1.00 49.26 679 TYR B O 1
ATOM 7982 N N . ASN B 1 412 ? 106.460 23.072 55.863 1.00 46.44 680 ASN B N 1
ATOM 7983 C CA . ASN B 1 412 ? 107.647 23.190 55.038 1.00 47.49 680 ASN B CA 1
ATOM 7984 C C . ASN B 1 412 ? 107.422 22.320 53.798 1.00 53.21 680 ASN B C 1
ATOM 7985 O O . ASN B 1 412 ? 106.276 21.966 53.493 1.00 51.52 680 ASN B O 1
ATOM 7990 N N . GLU B 1 413 ? 108.497 22.026 53.064 1.00 52.64 681 GLU B N 1
ATOM 7991 C CA . GLU B 1 413 ? 108.443 21.209 51.853 1.00 53.81 681 GLU B CA 1
ATOM 7992 C C . GLU B 1 413 ? 109.422 20.035 51.979 1.00 57.04 681 GLU B C 1
ATOM 7993 O O . GLU B 1 413 ? 110.052 19.644 50.988 1.00 57.83 681 GLU B O 1
ATOM 7999 N N . ILE B 1 414 ? 109.552 19.488 53.220 1.00 50.07 682 ILE B N 1
ATOM 8000 C CA . ILE B 1 414 ? 110.478 18.391 53.523 1.00 50.64 682 ILE B CA 1
ATOM 8001 C C . ILE B 1 414 ? 109.963 17.126 52.831 1.00 59.27 682 ILE B C 1
ATOM 8002 O O . ILE B 1 414 ? 108.778 16.823 52.945 1.00 60.65 682 ILE B O 1
ATOM 8007 N N . GLY B 1 415 ? 110.845 16.473 52.060 1.00 56.68 683 GLY B N 1
ATOM 8008 C CA . GLY B 1 415 ? 110.543 15.271 51.289 1.00 57.25 683 GLY B CA 1
ATOM 8009 C C . GLY B 1 415 ? 110.015 15.555 49.897 1.00 62.67 683 GLY B C 1
ATOM 8010 O O . GLY B 1 415 ? 109.675 14.624 49.156 1.00 63.66 683 GLY B O 1
ATOM 8011 N N . SER B 1 416 ? 109.918 16.845 49.533 1.00 59.04 684 SER B N 1
ATOM 8012 C CA . SER B 1 416 ? 109.392 17.236 48.231 1.00 59.42 684 SER B CA 1
ATOM 8013 C C . SER B 1 416 ? 110.367 16.909 47.102 1.00 65.27 684 SER B C 1
ATOM 8014 O O . SER B 1 416 ? 109.912 16.602 45.993 1.00 64.72 684 SER B O 1
ATOM 8017 N N . VAL B 1 417 ? 111.694 17.009 47.376 1.00 63.25 685 VAL B N 1
ATOM 8018 C CA . VAL B 1 417 ? 112.715 16.782 46.355 1.00 65.80 685 VAL B CA 1
ATOM 8019 C C . VAL B 1 417 ? 113.077 15.310 46.372 1.00 72.90 685 VAL B C 1
ATOM 8020 O O . VAL B 1 417 ? 113.769 14.858 47.285 1.00 73.89 685 VAL B O 1
ATOM 8024 N N . ASP B 1 418 ? 112.545 14.562 45.379 1.00 69.85 686 ASP B N 1
ATOM 8025 C CA . ASP B 1 418 ? 112.726 13.125 45.145 1.00 71.10 686 ASP B CA 1
ATOM 8026 C C . ASP B 1 418 ? 112.474 12.278 46.428 1.00 73.20 686 ASP B C 1
ATOM 8027 O O . ASP B 1 418 ? 113.042 11.191 46.571 1.00 73.48 686 ASP B O 1
ATOM 8032 N N . GLY B 1 419 ? 111.601 12.762 47.317 1.00 67.82 687 GLY B N 1
ATOM 8033 C CA . GLY B 1 419 ? 111.242 12.060 48.553 1.00 65.80 687 GLY B CA 1
ATOM 8034 C C . GLY B 1 419 ? 112.337 11.957 49.597 1.00 68.80 687 GLY B C 1
ATOM 8035 O O . GLY B 1 419 ? 112.278 11.086 50.468 1.00 67.54 687 GLY B O 1
ATOM 8036 N N . LYS B 1 420 ? 113.337 12.852 49.535 1.00 65.98 688 LYS B N 1
ATOM 8037 C CA . LYS B 1 420 ? 114.456 12.858 50.484 1.00 65.63 688 LYS B CA 1
ATOM 8038 C C . LYS B 1 420 ? 114.176 13.857 51.589 1.00 66.68 688 LYS B C 1
ATOM 8039 O O . LYS B 1 420 ? 113.885 15.021 51.305 1.00 67.30 688 LYS B O 1
ATOM 8045 N N . ASN B 1 421 ? 114.228 13.399 52.845 1.00 60.37 689 ASN B N 1
ATOM 8046 C CA . ASN B 1 421 ? 113.967 14.222 54.033 1.00 56.83 689 ASN B CA 1
ATOM 8047 C C . ASN B 1 421 ? 115.248 14.932 54.500 1.00 61.61 689 ASN B C 1
ATOM 8048 O O . ASN B 1 421 ? 115.182 15.903 55.274 1.00 61.26 689 ASN B O 1
ATOM 8053 N N . PHE B 1 422 ? 116.413 14.444 54.024 1.00 58.96 690 PHE B N 1
ATOM 8054 C CA . PHE B 1 422 ? 117.741 14.962 54.360 1.00 58.68 690 PHE B CA 1
ATOM 8055 C C . PHE B 1 422 ? 118.540 15.162 53.097 1.00 63.97 690 PHE B C 1
ATOM 8056 O O . PHE B 1 422 ? 118.428 14.344 52.176 1.00 64.69 690 PHE B O 1
ATOM 8064 N N . ASP B 1 423 ? 119.319 16.273 53.036 1.00 61.02 691 ASP B N 1
ATOM 8065 C CA . ASP B 1 423 ? 120.118 16.636 51.858 1.00 63.27 691 ASP B CA 1
ATOM 8066 C C . ASP B 1 423 ? 120.990 15.470 51.428 1.00 70.41 691 ASP B C 1
ATOM 8067 O O . ASP B 1 423 ? 121.827 15.018 52.207 1.00 70.07 691 ASP B O 1
ATOM 8072 N N . PRO B 1 424 ? 120.754 14.930 50.214 1.00 70.09 692 PRO B N 1
ATOM 8073 C CA . PRO B 1 424 ? 121.579 13.804 49.738 1.00 72.36 692 PRO B CA 1
ATOM 8074 C C . PRO B 1 424 ? 123.003 14.242 49.384 1.00 77.80 692 PRO B C 1
ATOM 8075 O O . PRO B 1 424 ? 123.906 13.411 49.370 1.00 78.99 692 PRO B O 1
ATOM 8079 N N . LEU B 1 425 ? 123.206 15.551 49.151 1.00 74.22 693 LEU B N 1
ATOM 8080 C CA . LEU B 1 425 ? 124.504 16.145 48.837 1.00 75.79 693 LEU B CA 1
ATOM 8081 C C . LEU B 1 425 ? 125.262 16.570 50.127 1.00 79.18 693 LEU B C 1
ATOM 8082 O O . LEU B 1 425 ? 126.287 17.247 50.035 1.00 79.72 693 LEU B O 1
ATOM 8087 N N . ASP B 1 426 ? 124.767 16.172 51.316 1.00 74.64 694 ASP B N 1
ATOM 8088 C CA . ASP B 1 426 ? 125.448 16.431 52.586 1.00 73.86 694 ASP B CA 1
ATOM 8089 C C . ASP B 1 426 ? 126.642 15.485 52.670 1.00 82.25 694 ASP B C 1
ATOM 8090 O O . ASP B 1 426 ? 126.451 14.265 52.545 1.00 81.77 694 ASP B O 1
ATOM 8095 N N . PRO B 1 427 ? 127.885 16.017 52.790 1.00 82.11 695 PRO B N 1
ATOM 8096 C CA . PRO B 1 427 ? 129.061 15.121 52.826 1.00 84.61 695 PRO B CA 1
ATOM 8097 C C . PRO B 1 427 ? 129.145 14.330 54.143 1.00 88.56 695 PRO B C 1
ATOM 8098 O O . PRO B 1 427 ? 129.593 13.169 54.150 1.00 89.17 695 PRO B O 1
ATOM 8102 N N . THR B 1 428 ? 128.688 14.964 55.245 1.00 83.23 696 THR B N 1
ATOM 8103 C CA . THR B 1 428 ? 128.653 14.389 56.584 1.00 82.73 696 THR B CA 1
ATOM 8104 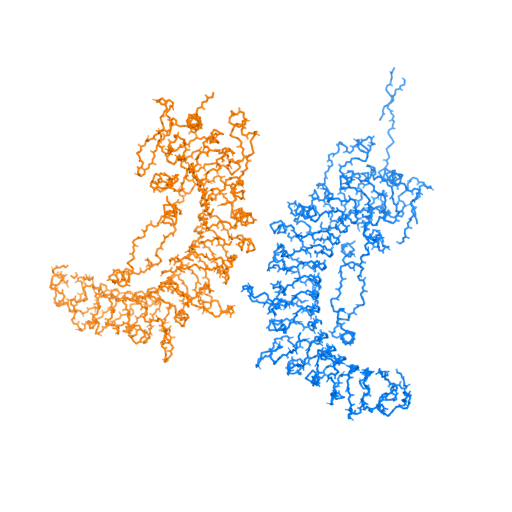C C . THR B 1 428 ? 127.326 13.640 56.769 1.00 86.21 696 THR B C 1
ATOM 8105 O O . THR B 1 428 ? 126.274 14.203 56.441 1.00 85.78 696 THR B O 1
ATOM 8109 N N . PRO B 1 429 ? 127.329 12.376 57.270 1.00 81.84 697 PRO B N 1
ATOM 8110 C CA . PRO B 1 429 ? 126.043 11.686 57.485 1.00 79.26 697 PRO B CA 1
ATOM 8111 C C . PRO B 1 429 ? 125.273 12.334 58.628 1.00 77.43 697 PRO B C 1
ATOM 8112 O O . PRO B 1 429 ? 125.884 12.877 59.553 1.00 76.52 697 PRO B O 1
ATOM 8116 N N . PHE B 1 430 ? 123.931 12.327 58.517 1.00 70.14 698 PHE B N 1
ATOM 8117 C CA . PHE B 1 430 ? 122.999 12.921 59.474 1.00 66.54 698 PHE B CA 1
ATOM 8118 C C . PHE B 1 430 ? 123.332 12.429 60.879 1.00 71.27 698 PHE B C 1
ATOM 8119 O O . PHE B 1 430 ? 123.439 11.218 61.105 1.00 72.39 698 PHE B O 1
ATOM 8127 N N . LYS B 1 431 ? 123.622 13.399 61.769 1.00 66.57 699 LYS B N 1
ATOM 8128 C CA . LYS B 1 431 ? 124.026 13.236 63.170 1.00 65.96 699 LYS B CA 1
ATOM 8129 C C . LYS B 1 431 ? 122.833 13.026 64.121 1.00 68.40 699 LYS B C 1
ATOM 8130 O O . LYS B 1 431 ? 123.044 12.872 65.326 1.00 68.72 699 LYS B O 1
ATOM 8136 N N . GLY B 1 432 ? 121.609 13.051 63.589 1.00 62.51 700 GLY B N 1
ATOM 8137 C CA . GLY B 1 432 ? 120.398 12.960 64.396 1.00 59.69 700 GLY B CA 1
ATOM 8138 C C . GLY B 1 432 ? 120.112 14.260 65.112 1.00 60.92 700 GLY B C 1
ATOM 8139 O O . GLY B 1 432 ? 120.772 15.273 64.859 1.00 59.96 700 GLY B O 1
ATOM 8140 N N . ILE B 1 433 ? 119.087 14.250 65.986 1.00 56.01 701 ILE B N 1
ATOM 8141 C CA . ILE B 1 433 ? 118.668 15.439 66.744 1.00 53.01 701 ILE B CA 1
ATOM 8142 C C . ILE B 1 433 ? 118.484 15.056 68.197 1.00 56.36 701 ILE B C 1
ATOM 8143 O O . ILE B 1 433 ? 117.771 14.107 68.504 1.00 54.83 701 ILE B O 1
ATOM 8148 N N . ASN B 1 434 ? 119.094 15.840 69.090 1.00 54.89 702 ASN B N 1
ATOM 8149 C CA . ASN B 1 434 ? 119.012 15.715 70.546 1.00 54.17 702 ASN B CA 1
ATOM 8150 C C . ASN B 1 434 ? 117.752 16.429 71.025 1.00 55.17 702 ASN B C 1
ATOM 8151 O O . ASN B 1 434 ? 117.834 17.499 71.631 1.00 56.72 702 ASN B O 1
ATOM 8156 N N . VAL B 1 435 ? 116.575 15.860 70.715 1.00 48.49 703 VAL B N 1
ATOM 8157 C CA . VAL B 1 435 ? 115.281 16.473 71.059 1.00 45.38 703 VAL B CA 1
ATOM 8158 C C . VAL B 1 435 ? 114.267 15.384 71.423 1.00 47.52 703 VAL B C 1
ATOM 8159 O O . VAL B 1 435 ? 114.335 14.270 70.894 1.00 47.76 703 VAL B O 1
ATOM 8163 N N . SER B 1 436 ? 113.346 15.714 72.333 1.00 41.89 704 SER B N 1
ATOM 8164 C CA . SER B 1 436 ? 112.291 14.812 72.804 1.00 41.36 704 SER B CA 1
ATOM 8165 C C . SER B 1 436 ? 111.098 14.792 71.821 1.00 46.05 704 SER B C 1
ATOM 8166 O O . SER B 1 436 ? 110.497 13.732 71.624 1.00 45.84 704 SER B O 1
ATOM 8169 N N . SER B 1 437 ? 110.764 15.944 71.196 1.00 42.38 705 SER B N 1
ATOM 8170 C CA . SER B 1 437 ? 109.623 15.997 70.274 1.00 42.32 705 SER B CA 1
ATOM 8171 C C . SER B 1 437 ? 109.983 16.648 68.928 1.00 48.61 705 SER B C 1
ATOM 8172 O O . SER B 1 437 ? 110.644 17.683 68.885 1.00 49.16 705 SER B O 1
ATOM 8175 N N . ILE B 1 438 ? 109.531 16.047 67.821 1.00 45.94 706 ILE B N 1
ATOM 8176 C CA . ILE B 1 438 ? 109.788 16.618 66.501 1.00 44.89 706 ILE B CA 1
ATOM 8177 C C . ILE B 1 438 ? 108.442 16.802 65.809 1.00 45.88 706 ILE B C 1
ATOM 8178 O O . ILE B 1 438 ? 107.613 15.896 65.766 1.00 44.61 706 ILE B O 1
ATOM 8183 N N . ASN B 1 439 ? 108.212 18.023 65.341 1.00 43.25 707 ASN B N 1
ATOM 8184 C CA . ASN B 1 439 ? 106.988 18.370 64.627 1.00 42.52 707 ASN B CA 1
ATOM 8185 C C . ASN B 1 439 ? 107.308 18.482 63.150 1.00 45.84 707 ASN B C 1
ATOM 8186 O O . ASN B 1 439 ? 107.910 19.462 62.712 1.00 46.38 707 ASN B O 1
ATOM 8191 N N . LEU B 1 440 ? 106.966 17.445 62.408 1.00 41.24 708 LEU B N 1
ATOM 8192 C CA . LEU B 1 440 ? 107.188 17.376 60.968 1.00 41.31 708 LEU B CA 1
ATOM 8193 C C . LEU B 1 440 ? 105.847 17.386 60.221 1.00 44.02 708 LEU B C 1
ATOM 8194 O O . LEU B 1 440 ? 105.784 16.972 59.058 1.00 45.29 708 LEU B O 1
ATOM 8199 N N . SER B 1 441 ? 104.782 17.904 60.883 1.00 38.21 709 SER B N 1
ATOM 8200 C CA . SER B 1 441 ? 103.433 17.965 60.319 1.00 36.95 709 SER B CA 1
ATOM 8201 C C . SER B 1 441 ? 103.403 18.960 59.148 1.00 43.30 709 SER B C 1
ATOM 8202 O O . SER B 1 441 ? 104.308 19.802 59.030 1.00 43.41 709 SER B O 1
ATOM 8205 N N . ASN B 1 442 ? 102.417 18.800 58.237 1.00 39.25 710 ASN B N 1
ATOM 8206 C CA . ASN B 1 442 ? 102.232 19.644 57.047 1.00 38.90 710 ASN B CA 1
ATOM 8207 C C . ASN B 1 442 ? 103.538 19.807 56.228 1.00 44.42 710 ASN B C 1
ATOM 8208 O O . ASN B 1 442 ? 104.089 20.893 56.108 1.00 44.90 710 ASN B O 1
ATOM 8213 N N . ASN B 1 443 ? 103.997 18.708 55.647 1.00 42.48 711 ASN B N 1
ATOM 8214 C CA . ASN B 1 443 ? 105.181 18.658 54.790 1.00 43.81 711 ASN B CA 1
ATOM 8215 C C . ASN B 1 443 ? 104.861 17.758 53.585 1.00 50.43 711 ASN B C 1
ATOM 8216 O O . ASN B 1 443 ? 103.679 17.537 53.280 1.00 50.70 711 ASN B O 1
ATOM 8221 N N . GLN B 1 444 ? 105.888 17.241 52.907 1.00 47.93 712 GLN B N 1
ATOM 8222 C CA . GLN B 1 444 ? 105.683 16.384 51.748 1.00 48.71 712 GLN B CA 1
ATOM 8223 C C . GLN B 1 444 ? 106.466 15.087 51.910 1.00 54.16 712 GLN B C 1
ATOM 8224 O O . GLN B 1 444 ? 106.976 14.547 50.932 1.00 54.60 712 GLN B O 1
ATOM 8230 N N . ILE B 1 445 ? 106.525 14.566 53.173 1.00 51.19 713 ILE B N 1
ATOM 8231 C CA . ILE B 1 445 ? 107.263 13.346 53.538 1.00 50.65 713 ILE B CA 1
ATOM 8232 C C . ILE B 1 445 ? 106.527 12.102 52.992 1.00 57.27 713 ILE B C 1
ATOM 8233 O O . ILE B 1 445 ? 105.418 11.805 53.447 1.00 57.39 713 ILE B O 1
ATOM 8238 N N . SER B 1 446 ? 107.172 11.365 52.044 1.00 55.27 714 SER B N 1
ATOM 8239 C CA . SER B 1 446 ? 106.620 10.135 51.430 1.00 56.39 714 SER B CA 1
ATOM 8240 C C . SER B 1 446 ? 107.339 8.852 51.902 1.00 65.37 714 SER B C 1
ATOM 8241 O O . SER B 1 446 ? 106.837 7.734 51.695 1.00 65.43 714 SER B O 1
ATOM 8244 N N . LYS B 1 447 ? 108.513 9.030 52.530 1.00 63.67 715 LYS B N 1
ATOM 8245 C CA . LYS B 1 447 ? 109.377 7.981 53.066 1.00 64.28 715 LYS B CA 1
ATOM 8246 C C . LYS B 1 447 ? 109.583 8.281 54.524 1.00 63.73 715 LYS B C 1
ATOM 8247 O O . LYS B 1 447 ? 109.905 9.414 54.852 1.00 63.50 715 LYS B O 1
ATOM 8253 N N . PHE B 1 448 ? 109.392 7.285 55.400 1.00 58.20 716 PHE B N 1
ATOM 8254 C CA . PHE B 1 448 ? 109.545 7.438 56.843 1.00 55.14 716 PHE B CA 1
ATOM 8255 C C . PHE B 1 448 ? 110.967 7.897 57.196 1.00 60.24 716 PHE B C 1
ATOM 8256 O O . PHE B 1 448 ? 111.943 7.298 56.725 1.00 60.80 716 PHE B O 1
ATOM 8264 N N . PRO B 1 449 ? 111.099 8.950 58.037 1.00 56.89 717 PRO B N 1
ATOM 8265 C CA . PRO B 1 449 ? 112.449 9.447 58.393 1.00 57.46 717 PRO B CA 1
ATOM 8266 C C . PRO B 1 449 ? 113.180 8.542 59.423 1.00 61.70 717 PRO B C 1
ATOM 8267 O O . PRO B 1 449 ? 113.412 8.927 60.573 1.00 59.57 717 PRO B O 1
ATOM 8271 N N . LYS B 1 450 ? 113.601 7.350 58.960 1.00 60.87 718 LYS B N 1
ATOM 8272 C CA . LYS B 1 450 ? 114.283 6.297 59.736 1.00 61.38 718 LYS B CA 1
ATOM 8273 C C . LYS B 1 450 ? 115.584 6.808 60.372 1.00 64.01 718 LYS B C 1
ATOM 8274 O O . LYS B 1 450 ? 115.924 6.401 61.487 1.00 62.55 718 LYS B O 1
ATOM 8280 N N . GLU B 1 451 ? 116.306 7.689 59.657 1.00 59.91 719 GLU B N 1
ATOM 8281 C CA . GLU B 1 451 ? 117.591 8.240 60.085 1.00 59.01 719 GLU B CA 1
ATOM 8282 C C . GLU B 1 451 ? 117.469 9.014 61.423 1.00 60.31 719 GLU B C 1
ATOM 8283 O O . GLU B 1 451 ? 118.479 9.220 62.085 1.00 60.09 719 GLU B O 1
ATOM 8289 N N . LEU B 1 452 ? 116.253 9.399 61.842 1.00 54.07 720 LEU B N 1
ATOM 8290 C CA . LEU B 1 452 ? 116.071 10.049 63.136 1.00 52.59 720 LEU B CA 1
ATOM 8291 C C . LEU B 1 452 ? 116.280 9.045 64.254 1.00 56.04 720 LEU B C 1
ATOM 8292 O O . LEU B 1 452 ? 116.878 9.357 65.283 1.00 56.01 720 LEU B O 1
ATOM 8297 N N . PHE B 1 453 ? 115.814 7.818 64.012 1.00 52.10 721 PHE B N 1
ATOM 8298 C CA . PHE B 1 453 ? 115.838 6.710 64.945 1.00 52.68 721 PHE B CA 1
ATOM 8299 C C . PHE B 1 453 ? 117.167 5.935 64.867 1.00 59.16 721 PHE B C 1
ATOM 8300 O O . PHE B 1 453 ? 117.710 5.594 65.930 1.00 59.09 721 PHE B O 1
ATOM 8308 N N . SER B 1 454 ? 117.713 5.690 63.642 1.00 56.44 722 SER B N 1
ATOM 8309 C CA . SER B 1 454 ? 118.974 4.958 63.524 1.00 57.77 722 SER B CA 1
ATOM 8310 C C . SER B 1 454 ? 120.136 5.739 64.186 1.00 64.22 722 SER B C 1
ATOM 8311 O O . SER B 1 454 ? 121.042 5.114 64.745 1.00 65.73 722 SER B O 1
ATOM 8314 N N . THR B 1 455 ? 120.064 7.080 64.224 1.00 60.57 723 THR B N 1
ATOM 8315 C CA . THR B 1 455 ? 121.097 7.911 64.860 1.00 60.58 723 THR B CA 1
ATOM 8316 C C . THR B 1 455 ? 120.908 7.987 66.387 1.00 65.02 723 THR B C 1
ATOM 8317 O O . THR B 1 455 ? 121.786 8.507 67.081 1.00 66.16 723 THR B O 1
ATOM 8321 N N . GLY B 1 456 ? 119.783 7.463 66.881 1.00 60.16 724 GLY B N 1
ATOM 8322 C CA . GLY B 1 456 ? 119.459 7.406 68.300 1.00 59.13 724 GLY B CA 1
ATOM 8323 C C . GLY B 1 456 ? 118.997 8.723 68.886 1.00 63.11 724 GLY B C 1
ATOM 8324 O O . GLY B 1 456 ? 119.452 9.118 69.969 1.00 64.33 724 GLY B O 1
ATOM 8325 N N . SER B 1 457 ? 118.087 9.416 68.179 1.00 56.45 725 SER B N 1
ATOM 8326 C CA . SER B 1 457 ? 117.506 10.658 68.674 1.00 53.10 725 SER B CA 1
ATOM 8327 C C . SER B 1 457 ? 116.600 10.303 69.852 1.00 55.39 725 SER B C 1
ATOM 8328 O O . SER B 1 457 ? 115.902 9.283 69.794 1.00 54.87 725 SER B O 1
ATOM 8331 N N . PRO B 1 458 ? 116.694 11.029 70.985 1.00 51.38 726 PRO B N 1
ATOM 8332 C CA . PRO B 1 458 ? 115.897 10.645 72.166 1.00 49.09 726 PRO B CA 1
ATOM 8333 C C . PRO B 1 458 ? 114.433 11.079 72.034 1.00 50.13 726 PRO B C 1
ATOM 8334 O O . PRO B 1 458 ? 113.871 11.680 72.944 1.00 50.30 726 PRO B O 1
ATOM 8338 N N . LEU B 1 459 ? 113.810 10.724 70.907 1.00 44.32 727 LEU B N 1
ATOM 8339 C CA . LEU B 1 459 ? 112.436 11.088 70.591 1.00 42.21 727 LEU B CA 1
ATOM 8340 C C . LEU B 1 459 ? 111.393 10.302 71.378 1.00 46.93 727 LEU B C 1
ATOM 8341 O O . LEU B 1 459 ? 111.307 9.084 71.258 1.00 48.24 727 LEU B O 1
ATOM 8346 N N . SER B 1 460 ? 110.580 11.022 72.155 1.00 43.58 728 SER B N 1
ATOM 8347 C CA . SER B 1 460 ? 109.464 10.459 72.905 1.00 42.97 728 SER B CA 1
ATOM 8348 C C . SER B 1 460 ? 108.134 10.694 72.137 1.00 44.58 728 SER B C 1
ATOM 8349 O O . SER B 1 460 ? 107.152 10.005 72.385 1.00 44.45 728 SER B O 1
ATOM 8352 N N . SER B 1 461 ? 108.121 11.642 71.183 1.00 40.07 729 SER B N 1
ATOM 8353 C CA . SER B 1 461 ? 106.944 11.954 70.363 1.00 38.30 729 SER B CA 1
ATOM 8354 C C . SER B 1 461 ? 107.337 12.488 68.993 1.00 42.14 729 SER B C 1
ATOM 8355 O O . SER B 1 461 ? 108.305 13.245 68.856 1.00 42.59 729 SER B O 1
ATOM 8358 N N . ILE B 1 462 ? 106.566 12.095 67.979 1.00 38.55 730 ILE B N 1
ATOM 8359 C CA . ILE B 1 462 ? 106.772 12.516 66.596 1.00 38.56 730 ILE B CA 1
ATOM 8360 C C . ILE B 1 462 ? 105.421 12.892 65.966 1.00 42.84 730 ILE B C 1
ATOM 8361 O O . ILE B 1 462 ? 104.434 12.195 66.139 1.00 42.92 730 ILE B O 1
ATOM 8366 N N . ASN B 1 463 ? 105.390 14.001 65.242 1.00 41.22 731 ASN B N 1
ATOM 8367 C CA . ASN B 1 463 ? 104.210 14.463 64.525 1.00 41.03 731 ASN B CA 1
ATOM 8368 C C . ASN B 1 463 ? 104.498 14.422 63.058 1.00 48.16 731 ASN B C 1
ATOM 8369 O O . ASN B 1 463 ? 105.289 15.228 62.564 1.00 49.00 731 ASN B O 1
ATOM 8374 N N . LEU B 1 464 ? 103.893 13.454 62.364 1.00 44.64 732 LEU B N 1
ATOM 8375 C CA . LEU B 1 464 ? 104.065 13.283 60.940 1.00 45.00 732 LEU B CA 1
ATOM 8376 C C . LEU B 1 464 ? 102.748 13.503 60.214 1.00 45.73 732 LEU B C 1
ATOM 8377 O O . LEU B 1 464 ? 102.603 13.153 59.043 1.00 46.02 732 LEU B O 1
ATOM 8390 N N . GLY B 1 466 ? 99.717 15.097 58.175 1.00 44.23 734 GLY B N 1
ATOM 8391 C CA . GLY B 1 466 ? 99.656 15.907 56.960 1.00 44.26 734 GLY B CA 1
ATOM 8392 C C . GLY B 1 466 ? 100.863 15.768 56.074 1.00 48.99 734 GLY B C 1
ATOM 8393 O O . GLY B 1 466 ? 101.538 16.757 55.784 1.00 49.62 734 GLY B O 1
ATOM 8394 N N . ASN B 1 467 ? 101.130 14.536 55.648 1.00 46.06 735 ASN B N 1
ATOM 8395 C CA . ASN B 1 467 ? 102.250 14.228 54.784 1.00 47.71 735 ASN B CA 1
ATOM 8396 C C . ASN B 1 467 ? 101.808 13.285 53.659 1.00 55.81 735 ASN B C 1
ATOM 8397 O O . ASN B 1 467 ? 100.621 13.245 53.337 1.00 55.62 735 ASN B O 1
ATOM 8410 N N . LEU B 1 469 ? 102.895 9.829 53.365 1.00 56.67 737 LEU B N 1
ATOM 8411 C CA . LEU B 1 469 ? 103.173 8.438 53.701 1.00 56.99 737 LEU B CA 1
ATOM 8412 C C . LEU B 1 469 ? 102.043 7.527 53.229 1.00 63.23 737 LEU B C 1
ATOM 8413 O O . LEU B 1 469 ? 100.868 7.899 53.324 1.00 63.60 737 LEU B O 1
ATOM 8418 N N . THR B 1 470 ? 102.421 6.377 52.636 1.00 60.63 738 THR B N 1
ATOM 8419 C CA . THR B 1 470 ? 101.497 5.356 52.121 1.00 61.28 738 THR B CA 1
ATOM 8420 C C . THR B 1 470 ? 101.665 4.061 52.925 1.00 66.54 738 THR B C 1
ATOM 8421 O O . THR B 1 470 ? 100.732 3.256 53.018 1.00 64.90 738 THR B O 1
ATOM 8425 N N . GLU B 1 471 ? 102.854 3.877 53.522 1.00 66.20 739 GLU B N 1
ATOM 8426 C CA . GLU B 1 471 ? 103.141 2.748 54.403 1.00 68.01 739 GLU B CA 1
ATOM 8427 C C . GLU B 1 471 ? 104.449 2.958 55.179 1.00 71.08 739 GLU B C 1
ATOM 8428 O O . GLU B 1 471 ? 105.363 3.633 54.687 1.00 72.00 739 GLU B O 1
ATOM 8434 N N . ILE B 1 472 ? 104.494 2.413 56.419 1.00 65.11 740 ILE B N 1
ATOM 8435 C CA . ILE B 1 472 ? 105.656 2.388 57.316 1.00 63.17 740 ILE B CA 1
ATOM 8436 C C . ILE B 1 472 ? 106.110 0.916 57.290 1.00 68.11 740 ILE B C 1
ATOM 8437 O O . ILE B 1 472 ? 105.595 0.093 58.062 1.00 66.37 740 ILE B O 1
ATOM 8442 N N . PRO B 1 473 ? 106.976 0.548 56.311 1.00 65.93 741 PRO B N 1
ATOM 8443 C CA . PRO B 1 473 ? 107.348 -0.871 56.147 1.00 66.82 741 PRO B CA 1
ATOM 8444 C C . PRO B 1 473 ? 108.260 -1.439 57.246 1.00 71.61 741 PRO B C 1
ATOM 8445 O O . PRO B 1 473 ? 108.695 -0.744 58.175 1.00 68.75 741 PRO B O 1
ATOM 8449 N N . LYS B 1 474 ? 108.532 -2.749 57.088 1.00 71.63 742 LYS B N 1
ATOM 8450 C CA . LYS B 1 474 ? 109.280 -3.678 57.931 1.00 72.67 742 LYS B CA 1
ATOM 8451 C C . LYS B 1 474 ? 110.358 -2.980 58.770 1.00 76.43 742 LYS B C 1
ATOM 8452 O O . LYS B 1 474 ? 110.178 -2.923 59.974 1.00 76.65 742 LYS B O 1
ATOM 8458 N N . ASN B 1 475 ? 111.448 -2.470 58.196 1.00 71.23 743 ASN B N 1
ATOM 8459 C CA . ASN B 1 475 ? 112.460 -1.905 59.085 1.00 69.45 743 ASN B CA 1
ATOM 8460 C C . ASN B 1 475 ? 112.512 -0.384 58.953 1.00 71.35 743 ASN B C 1
ATOM 8461 O O . ASN B 1 475 ? 113.328 0.173 58.201 1.00 72.93 743 ASN B O 1
ATOM 8466 N N . SER B 1 476 ? 111.606 0.285 59.687 1.00 62.58 744 SER B N 1
ATOM 8467 C CA . SER B 1 476 ? 111.488 1.739 59.667 1.00 59.71 744 SER B CA 1
ATOM 8468 C C . SER B 1 476 ? 111.895 2.334 61.003 1.00 63.26 744 SER B C 1
ATOM 8469 O O . SER B 1 476 ? 112.384 3.462 61.033 1.00 62.38 744 SER B O 1
ATOM 8472 N N . LEU B 1 477 ? 111.692 1.583 62.104 1.00 59.91 745 LEU B N 1
ATOM 8473 C CA . LEU B 1 477 ? 112.026 2.019 63.466 1.00 58.20 745 LEU B CA 1
ATOM 8474 C C . LEU B 1 477 ? 113.119 1.143 64.083 1.00 61.68 745 LEU B C 1
ATOM 8475 O O . LEU B 1 477 ? 113.529 1.361 65.225 1.00 59.58 745 LEU B O 1
ATOM 8480 N N . LYS B 1 478 ? 113.600 0.161 63.310 1.00 60.18 746 LYS B N 1
ATOM 8481 C CA . LYS B 1 478 ? 114.656 -0.747 63.729 1.00 61.01 746 LYS B CA 1
ATOM 8482 C C . LYS B 1 478 ? 115.307 -1.349 62.497 1.00 67.32 746 LYS B C 1
ATOM 8483 O O . LYS B 1 478 ? 114.798 -1.161 61.393 1.00 66.12 746 LYS B O 1
ATOM 8489 N N . ASP B 1 479 ? 116.449 -2.047 62.701 1.00 66.92 747 ASP B N 1
ATOM 8490 C CA . ASP B 1 479 ? 117.163 -2.843 61.706 1.00 69.50 747 ASP B CA 1
ATOM 8491 C C . ASP B 1 479 ? 116.673 -4.285 61.883 1.00 73.90 747 ASP B C 1
ATOM 8492 O O . ASP B 1 479 ? 116.176 -4.618 62.962 1.00 72.20 747 ASP B O 1
ATOM 8497 N N . GLU B 1 480 ? 116.780 -5.129 60.836 1.00 72.65 748 GLU B N 1
ATOM 8498 C CA . GLU B 1 480 ? 116.247 -6.497 60.823 1.00 73.36 748 GLU B CA 1
ATOM 8499 C C . GLU B 1 480 ? 116.439 -7.269 62.148 1.00 78.12 748 GLU B C 1
ATOM 8500 O O . GLU B 1 480 ? 115.461 -7.849 62.641 1.00 77.36 748 GLU B O 1
ATOM 8506 N N . ASN B 1 481 ? 117.664 -7.296 62.709 1.00 75.47 749 ASN B N 1
ATOM 8507 C CA . ASN B 1 481 ? 117.875 -8.093 63.915 1.00 76.13 749 ASN B CA 1
ATOM 8508 C C . ASN B 1 481 ? 118.427 -7.261 65.095 1.00 80.74 749 ASN B C 1
ATOM 8509 O O . ASN B 1 481 ? 118.990 -7.817 66.050 1.00 80.26 749 ASN B O 1
ATOM 8514 N N . GLU B 1 482 ? 118.204 -5.939 65.070 1.00 77.01 750 GLU B N 1
ATOM 8515 C CA . GLU B 1 482 ? 118.648 -5.084 66.161 1.00 76.42 750 GLU B CA 1
ATOM 8516 C C . GLU B 1 482 ? 117.770 -3.837 66.275 1.00 76.65 750 GLU B C 1
ATOM 8517 O O . GLU B 1 482 ? 117.444 -3.215 65.260 1.00 75.83 750 GLU B O 1
ATOM 8523 N N . ASN B 1 483 ? 117.367 -3.491 67.508 1.00 70.49 751 ASN B N 1
ATOM 8524 C CA . ASN B 1 483 ? 116.604 -2.277 67.792 1.00 67.94 751 ASN B CA 1
ATOM 8525 C C . ASN B 1 483 ? 117.548 -1.110 67.982 1.00 70.44 751 ASN B C 1
ATOM 8526 O O . ASN B 1 483 ? 118.721 -1.329 68.262 1.00 70.98 751 ASN B O 1
ATOM 8531 N N . PHE B 1 484 ? 117.058 0.126 67.861 1.00 65.50 752 PHE B N 1
ATOM 8532 C CA . PHE B 1 484 ? 117.954 1.256 68.064 1.00 64.98 752 PHE B CA 1
ATOM 8533 C C . PHE B 1 484 ? 117.973 1.636 69.539 1.00 65.98 752 PHE B C 1
ATOM 8534 O O . PHE B 1 484 ? 117.036 1.325 70.287 1.00 63.99 752 PHE B O 1
ATOM 8542 N N . LYS B 1 485 ? 119.070 2.298 69.945 1.00 62.28 753 LYS B N 1
ATOM 8543 C CA . LYS B 1 485 ? 119.371 2.738 71.303 1.00 60.81 753 LYS B CA 1
ATOM 8544 C C . LYS B 1 485 ? 118.157 3.377 72.014 1.00 63.68 753 LYS B C 1
ATOM 8545 O O . LYS B 1 485 ? 117.892 3.009 73.165 1.00 64.58 753 LYS B O 1
ATOM 8551 N N . ASN B 1 486 ? 117.435 4.308 71.360 1.00 56.88 754 ASN B N 1
ATOM 8552 C CA . ASN B 1 486 ? 116.404 5.052 72.072 1.00 54.78 754 ASN B CA 1
ATOM 8553 C C . ASN B 1 486 ? 114.952 4.912 71.562 1.00 57.36 754 ASN B C 1
ATOM 8554 O O . ASN B 1 486 ? 114.093 5.613 72.091 1.00 58.03 754 ASN B O 1
ATOM 8559 N N . THR B 1 487 ? 114.647 4.018 70.615 1.00 51.49 755 THR B N 1
ATOM 8560 C CA . THR B 1 487 ? 113.266 3.874 70.124 1.00 49.70 755 THR B CA 1
ATOM 8561 C C . THR B 1 487 ? 112.273 3.454 71.242 1.00 56.90 755 THR B C 1
ATOM 8562 O O . THR B 1 487 ? 111.071 3.698 71.095 1.00 57.45 755 THR B O 1
ATOM 8566 N N . TYR B 1 488 ? 112.777 2.905 72.380 1.00 53.70 756 TYR B N 1
ATOM 8567 C CA . TYR B 1 488 ? 111.956 2.492 73.519 1.00 52.25 756 TYR B CA 1
ATOM 8568 C C . TYR B 1 488 ? 111.285 3.715 74.161 1.00 52.74 756 TYR B C 1
ATOM 8569 O O . TYR B 1 488 ? 110.254 3.565 74.812 1.00 51.23 756 TYR B O 1
ATOM 8578 N N . LEU B 1 489 ? 111.862 4.918 73.947 1.00 49.30 757 LEU B N 1
ATOM 8579 C CA . LEU B 1 489 ? 111.363 6.216 74.433 1.00 47.34 757 LEU B CA 1
ATOM 8580 C C . LEU B 1 489 ? 110.116 6.719 73.699 1.00 50.36 757 LEU B C 1
ATOM 8581 O O . LEU B 1 489 ? 109.402 7.543 74.257 1.00 50.10 757 LEU B O 1
ATOM 8586 N N . LEU B 1 490 ? 109.880 6.290 72.452 1.00 47.64 758 LEU B N 1
ATOM 8587 C CA . LEU B 1 490 ? 108.755 6.766 71.627 1.00 46.33 758 LEU B CA 1
ATOM 8588 C C . LEU B 1 490 ? 107.399 6.344 72.208 1.00 49.83 758 LEU B C 1
ATOM 8589 O O . LEU B 1 490 ? 107.010 5.178 72.121 1.00 51.67 758 LEU B O 1
ATOM 8594 N N . THR B 1 491 ? 106.680 7.310 72.784 1.00 44.19 759 THR B N 1
ATOM 8595 C CA . THR B 1 491 ? 105.376 7.079 73.421 1.00 42.95 759 THR B CA 1
ATOM 8596 C C . THR B 1 491 ? 104.199 7.779 72.658 1.00 44.96 759 THR B C 1
ATOM 8597 O O . THR B 1 491 ? 103.042 7.465 72.940 1.00 42.98 759 THR B O 1
ATOM 8601 N N . SER B 1 492 ? 104.483 8.684 71.698 1.00 42.76 760 SER B N 1
ATOM 8602 C CA . SER B 1 492 ? 103.417 9.352 70.936 1.00 43.38 760 SER B CA 1
ATOM 8603 C C . SER B 1 492 ? 103.747 9.391 69.444 1.00 49.44 760 SER B C 1
ATOM 8604 O O . SER B 1 492 ? 104.839 9.803 69.057 1.00 50.63 760 SER B O 1
ATOM 8607 N N . ILE B 1 493 ? 102.807 8.926 68.611 1.00 45.40 761 ILE B N 1
ATOM 8608 C CA . ILE B 1 493 ? 102.971 8.899 67.159 1.00 45.03 761 ILE B CA 1
ATOM 8609 C C . ILE B 1 493 ? 101.708 9.467 66.505 1.00 47.91 761 ILE B C 1
ATOM 8610 O O . ILE B 1 493 ? 100.633 8.874 66.617 1.00 48.43 761 ILE B O 1
ATOM 8615 N N . ASP B 1 494 ? 101.858 10.593 65.795 1.00 42.58 762 ASP B N 1
ATOM 8616 C CA . ASP B 1 494 ? 100.754 11.241 65.123 1.00 41.09 762 ASP B CA 1
ATOM 8617 C C . ASP B 1 494 ? 100.960 11.152 63.661 1.00 45.58 762 ASP B C 1
ATOM 8618 O O . ASP B 1 494 ? 101.823 11.839 63.124 1.00 46.12 762 ASP B O 1
ATOM 8623 N N . LEU B 1 495 ? 100.139 10.322 63.011 1.00 43.08 763 LEU B N 1
ATOM 8624 C CA . LEU B 1 495 ? 100.204 10.021 61.578 1.00 44.13 763 LEU B CA 1
ATOM 8625 C C . LEU B 1 495 ? 98.896 10.398 60.833 1.00 49.61 763 LEU B C 1
ATOM 8626 O O . LEU B 1 495 ? 98.662 9.929 59.705 1.00 49.67 763 LEU B O 1
ATOM 8631 N N . ARG B 1 496 ? 98.072 11.275 61.448 1.00 44.84 764 ARG B N 1
ATOM 8632 C CA . ARG B 1 496 ? 96.833 11.729 60.832 1.00 44.54 764 ARG B CA 1
ATOM 8633 C C . ARG B 1 496 ? 97.078 12.354 59.461 1.00 52.25 764 ARG B C 1
ATOM 8634 O O . ARG B 1 496 ? 98.142 12.937 59.233 1.00 53.74 764 ARG B O 1
ATOM 8642 N N . PHE B 1 497 ? 96.072 12.285 58.582 1.00 48.25 765 PHE B N 1
ATOM 8643 C CA . PHE B 1 497 ? 96.066 12.883 57.251 1.00 48.78 765 PHE B CA 1
ATOM 8644 C C . PHE B 1 497 ? 97.306 12.481 56.460 1.00 54.59 765 PHE B C 1
ATOM 8645 O O . PHE B 1 497 ? 98.215 13.276 56.194 1.00 55.07 765 PHE B O 1
ATOM 8653 N N . ASN B 1 498 ? 97.324 11.223 56.109 1.00 50.62 766 ASN B N 1
ATOM 8654 C CA . ASN B 1 498 ? 98.292 10.606 55.245 1.00 51.41 766 ASN B CA 1
ATOM 8655 C C . ASN B 1 498 ? 97.479 9.684 54.345 1.00 57.46 766 ASN B C 1
ATOM 8656 O O . ASN B 1 498 ? 96.246 9.831 54.270 1.00 57.46 766 ASN B O 1
ATOM 8661 N N . LYS B 1 499 ? 98.139 8.760 53.652 1.00 54.51 767 LYS B N 1
ATOM 8662 C CA . LYS B 1 499 ? 97.436 7.847 52.772 1.00 55.78 767 LYS B CA 1
ATOM 8663 C C . LYS B 1 499 ? 97.894 6.434 53.115 1.00 61.47 767 LYS B C 1
ATOM 8664 O O . LYS B 1 499 ? 98.078 5.601 52.226 1.00 63.74 767 LYS B O 1
ATOM 8670 N N . LEU B 1 500 ? 98.075 6.177 54.422 1.00 57.01 768 LEU B N 1
ATOM 8671 C CA . LEU B 1 500 ? 98.577 4.917 54.973 1.00 57.75 768 LEU B CA 1
ATOM 8672 C C . LEU B 1 500 ? 97.597 3.750 54.810 1.00 63.25 768 LEU B C 1
ATOM 8673 O O . LEU B 1 500 ? 96.431 3.860 55.184 1.00 62.96 768 LEU B O 1
ATOM 8678 N N . THR B 1 501 ? 98.103 2.622 54.301 1.00 60.50 769 THR B N 1
ATOM 8679 C CA . THR B 1 501 ? 97.363 1.361 54.134 1.00 61.71 769 THR B CA 1
ATOM 8680 C C . THR B 1 501 ? 97.986 0.233 54.951 1.00 68.25 769 THR B C 1
ATOM 8681 O O . THR B 1 501 ? 97.318 -0.767 55.228 1.00 69.38 769 THR B O 1
ATOM 8685 N N . LYS B 1 502 ? 99.268 0.377 55.329 1.00 65.00 770 LYS B N 1
ATOM 8686 C CA . LYS B 1 502 ? 100.013 -0.674 56.014 1.00 65.08 770 LYS B CA 1
ATOM 8687 C C . LYS B 1 502 ? 101.028 -0.128 57.022 1.00 65.01 770 LYS B C 1
ATOM 8688 O O . LYS B 1 502 ? 101.704 0.868 56.742 1.00 62.46 770 LYS B O 1
ATOM 8694 N N . LEU B 1 503 ? 101.153 -0.808 58.184 1.00 60.58 771 LEU B N 1
ATOM 8695 C CA . LEU B 1 503 ? 102.192 -0.543 59.174 1.00 58.85 771 LEU B CA 1
ATOM 8696 C C . LEU B 1 503 ? 103.158 -1.749 59.107 1.00 67.35 771 LEU B C 1
ATOM 8697 O O . LEU B 1 503 ? 103.338 -2.290 58.008 1.00 70.78 771 LEU B O 1
ATOM 8702 N N . SER B 1 504 ? 103.790 -2.154 60.225 1.00 62.93 772 SER B N 1
ATOM 8703 C CA . SER B 1 504 ? 104.739 -3.273 60.320 1.00 63.64 772 SER B CA 1
ATOM 8704 C C . SER B 1 504 ? 104.802 -3.747 61.742 1.00 67.45 772 SER B C 1
ATOM 8705 O O . SER B 1 504 ? 104.209 -3.104 62.606 1.00 66.26 772 SER B O 1
ATOM 8708 N N . ASP B 1 505 ? 105.559 -4.824 62.017 1.00 65.18 773 ASP B N 1
ATOM 8709 C CA . ASP B 1 505 ? 105.687 -5.350 63.373 1.00 64.90 773 ASP B CA 1
ATOM 8710 C C . ASP B 1 505 ? 106.611 -4.477 64.212 1.00 68.92 773 ASP B C 1
ATOM 8711 O O . ASP B 1 505 ? 106.848 -4.772 65.394 1.00 68.40 773 ASP B O 1
ATOM 8716 N N . ASP B 1 506 ? 107.060 -3.352 63.613 1.00 65.53 774 ASP B N 1
ATOM 8717 C CA . ASP B 1 506 ? 107.829 -2.296 64.261 1.00 63.76 774 ASP B CA 1
ATOM 8718 C C . ASP B 1 506 ? 107.004 -1.627 65.317 1.00 64.87 774 ASP B C 1
ATOM 8719 O O . ASP B 1 506 ? 107.562 -0.917 66.128 1.00 65.13 774 ASP B O 1
ATOM 8724 N N . PHE B 1 507 ? 105.672 -1.766 65.270 1.00 60.30 775 PHE B N 1
ATOM 8725 C CA . PHE B 1 507 ? 104.780 -1.081 66.206 1.00 58.49 775 PHE B CA 1
ATOM 8726 C C . PHE B 1 507 ? 104.413 -1.974 67.432 1.00 63.04 775 PHE B C 1
ATOM 8727 O O . PHE B 1 507 ? 103.883 -1.474 68.431 1.00 61.28 775 PHE B O 1
ATOM 8735 N N . ARG B 1 508 ? 104.784 -3.256 67.390 1.00 60.94 776 ARG B N 1
ATOM 8736 C CA . ARG B 1 508 ? 104.564 -4.189 68.490 1.00 61.34 776 ARG B CA 1
ATOM 8737 C C . ARG B 1 508 ? 105.504 -3.825 69.671 1.00 63.93 776 ARG B C 1
ATOM 8738 O O . ARG B 1 508 ? 106.483 -3.098 69.479 1.00 63.82 776 ARG B O 1
ATOM 8746 N N . ALA B 1 509 ? 105.187 -4.303 70.882 1.00 58.50 777 ALA B N 1
ATOM 8747 C CA . ALA B 1 509 ? 105.918 -4.007 72.119 1.00 56.72 777 ALA B CA 1
ATOM 8748 C C . ALA B 1 509 ? 107.413 -4.422 72.062 1.00 60.82 777 ALA B C 1
ATOM 8749 O O . ALA B 1 509 ? 108.205 -4.017 72.925 1.00 58.06 777 ALA B O 1
ATOM 8751 N N . THR B 1 510 ? 107.798 -5.211 71.035 1.00 59.43 778 THR B N 1
ATOM 8752 C CA . THR B 1 510 ? 109.182 -5.679 70.848 1.00 60.27 778 THR B CA 1
ATOM 8753 C C . THR B 1 510 ? 110.130 -4.515 70.496 1.00 63.81 778 THR B C 1
ATOM 8754 O O . THR B 1 510 ? 111.331 -4.598 70.770 1.00 63.16 778 THR B O 1
ATOM 8758 N N . THR B 1 511 ? 109.596 -3.448 69.868 1.00 59.81 779 THR B N 1
ATOM 8759 C CA . THR B 1 511 ? 110.421 -2.311 69.465 1.00 59.48 779 THR B CA 1
ATOM 8760 C C . THR B 1 511 ? 109.928 -1.038 70.206 1.00 61.37 779 THR B C 1
ATOM 8761 O O . THR B 1 511 ? 110.766 -0.271 70.702 1.00 62.08 779 THR B O 1
ATOM 8765 N N . LEU B 1 512 ? 108.573 -0.869 70.331 1.00 54.77 780 LEU B N 1
ATOM 8766 C CA . LEU B 1 512 ? 107.858 0.233 71.013 1.00 52.00 780 LEU B CA 1
ATOM 8767 C C . LEU B 1 512 ? 107.178 -0.256 72.321 1.00 57.22 780 LEU B C 1
ATOM 8768 O O . LEU B 1 512 ? 105.935 -0.283 72.398 1.00 56.75 780 LEU B O 1
ATOM 8773 N N . PRO B 1 513 ? 107.949 -0.675 73.354 1.00 53.43 781 PRO B N 1
ATOM 8774 C CA . PRO B 1 513 ? 107.306 -1.232 74.566 1.00 53.24 781 PRO B CA 1
ATOM 8775 C C . PRO B 1 513 ? 106.519 -0.239 75.426 1.00 56.38 781 PRO B C 1
ATOM 8776 O O . PRO B 1 513 ? 105.761 -0.685 76.289 1.00 55.99 781 PRO B O 1
ATOM 8780 N N . TYR B 1 514 ? 106.713 1.072 75.223 1.00 52.48 782 TYR B N 1
ATOM 8781 C CA . TYR B 1 514 ? 106.082 2.074 76.067 1.00 51.71 782 TYR B CA 1
ATOM 8782 C C . TYR B 1 514 ? 105.136 3.017 75.301 1.00 52.35 782 TYR B C 1
ATOM 8783 O O . TYR B 1 514 ? 104.776 4.061 75.841 1.00 49.72 782 TYR B O 1
ATOM 8792 N N . LEU B 1 515 ? 104.651 2.608 74.110 1.00 49.71 783 LEU B N 1
ATOM 8793 C CA . LEU B 1 515 ? 103.730 3.421 73.309 1.00 48.91 783 LEU B CA 1
ATOM 8794 C C . LEU B 1 515 ? 102.483 3.798 74.132 1.00 52.31 783 LEU B C 1
ATOM 8795 O O . LEU B 1 515 ? 101.924 2.939 74.805 1.00 52.64 783 LEU B O 1
ATOM 8800 N N . VAL B 1 516 ? 102.081 5.085 74.110 1.00 46.33 784 VAL B N 1
ATOM 8801 C CA . VAL B 1 516 ? 100.928 5.541 74.894 1.00 44.62 784 VAL B CA 1
ATOM 8802 C C . VAL B 1 516 ? 99.777 5.961 73.940 1.00 46.65 784 VAL B C 1
ATOM 8803 O O . VAL B 1 516 ? 98.616 5.587 74.147 1.00 46.26 784 VAL B O 1
ATOM 8807 N N . GLY B 1 517 ? 100.123 6.719 72.911 1.00 41.89 785 GLY B N 1
ATOM 8808 C CA . GLY B 1 517 ? 99.158 7.213 71.949 1.00 40.33 785 GLY B CA 1
ATOM 8809 C C . GLY B 1 517 ? 99.606 7.110 70.515 1.00 44.00 785 GLY B C 1
ATOM 8810 O O . GLY B 1 517 ? 100.763 7.377 70.168 1.00 43.97 785 GLY B O 1
ATOM 8811 N N . ILE B 1 518 ? 98.665 6.711 69.679 1.00 40.22 786 ILE B N 1
ATOM 8812 C CA . ILE B 1 518 ? 98.862 6.653 68.255 1.00 39.42 786 ILE B CA 1
ATOM 8813 C C . ILE B 1 518 ? 97.569 7.144 67.596 1.00 43.66 786 ILE B C 1
ATOM 8814 O O . ILE B 1 518 ? 96.464 6.687 67.939 1.00 42.59 786 ILE B O 1
ATOM 8819 N N . ASP B 1 519 ? 97.715 8.158 66.718 1.00 41.07 787 ASP B N 1
ATOM 8820 C CA . ASP B 1 519 ? 96.596 8.637 65.921 1.00 40.55 787 ASP B CA 1
ATOM 8821 C C . ASP B 1 519 ? 96.875 8.372 64.440 1.00 46.22 787 ASP B C 1
ATOM 8822 O O . ASP B 1 519 ? 97.826 8.917 63.867 1.00 45.13 787 ASP B O 1
ATOM 8827 N N . LEU B 1 520 ? 96.047 7.481 63.856 1.00 44.73 788 LEU B N 1
ATOM 8828 C CA . LEU B 1 520 ? 96.041 7.095 62.431 1.00 46.08 788 LEU B CA 1
ATOM 8829 C C . LEU B 1 520 ? 94.752 7.598 61.725 1.00 50.43 788 LEU B C 1
ATOM 8830 O O . LEU B 1 520 ? 94.426 7.126 60.632 1.00 52.31 788 LEU B O 1
ATOM 8835 N N . SER B 1 521 ? 94.011 8.542 62.350 1.00 45.22 789 SER B N 1
ATOM 8836 C CA . SER B 1 521 ? 92.760 9.016 61.762 1.00 44.82 789 SER B CA 1
ATOM 8837 C C . SER B 1 521 ? 93.033 9.672 60.420 1.00 50.20 789 SER B C 1
ATOM 8838 O O . SER B 1 521 ? 94.134 10.197 60.215 1.00 51.04 789 SER B O 1
ATOM 8841 N N . TYR B 1 522 ? 92.053 9.583 59.484 1.00 45.69 790 TYR B N 1
ATOM 8842 C CA . TYR B 1 522 ? 92.118 10.136 58.128 1.00 45.03 790 TYR B CA 1
ATOM 8843 C C . TYR B 1 522 ? 93.335 9.542 57.397 1.00 52.98 790 TYR B C 1
ATOM 8844 O O . TYR B 1 522 ? 94.346 10.223 57.195 1.00 53.67 790 TYR B O 1
ATOM 8853 N N . ASN B 1 523 ? 93.243 8.233 57.087 1.00 50.20 791 ASN B N 1
ATOM 8854 C CA . ASN B 1 523 ? 94.225 7.435 56.368 1.00 51.41 791 ASN B CA 1
ATOM 8855 C C . ASN B 1 523 ? 93.470 6.445 55.452 1.00 58.56 791 ASN B C 1
ATOM 8856 O O . ASN B 1 523 ? 92.287 6.663 55.171 1.00 59.63 791 ASN B O 1
ATOM 8861 N N . SER B 1 524 ? 94.135 5.406 54.939 1.00 56.01 792 SER B N 1
ATOM 8862 C CA . SER B 1 524 ? 93.476 4.554 53.947 1.00 57.10 792 SER B CA 1
ATOM 8863 C C . SER B 1 524 ? 93.490 3.077 54.310 1.00 62.57 792 SER B C 1
ATOM 8864 O O . SER B 1 524 ? 93.412 2.238 53.426 1.00 64.57 792 SER B O 1
ATOM 8867 N N . PHE B 1 525 ? 93.515 2.754 55.605 1.00 58.14 793 PHE B N 1
ATOM 8868 C CA . PHE B 1 525 ? 93.482 1.364 56.061 1.00 57.30 793 PHE B CA 1
ATOM 8869 C C . PHE B 1 525 ? 92.169 0.701 55.723 1.00 63.50 793 PHE B C 1
ATOM 8870 O O . PHE B 1 525 ? 91.107 1.257 56.008 1.00 63.09 793 PHE B O 1
ATOM 8878 N N . SER B 1 526 ? 92.250 -0.493 55.139 1.00 61.99 794 SER B N 1
ATOM 8879 C CA . SER B 1 526 ? 91.111 -1.371 54.840 1.00 63.19 794 SER B CA 1
ATOM 8880 C C . SER B 1 526 ? 91.217 -2.618 55.750 1.00 68.73 794 SER B C 1
ATOM 8881 O O . SER B 1 526 ? 90.192 -3.221 56.116 1.00 68.56 794 SER B O 1
ATOM 8884 N N . LYS B 1 527 ? 92.483 -2.943 56.144 1.00 64.80 795 LYS B N 1
ATOM 8885 C CA . LYS B 1 527 ? 92.896 -3.988 57.074 1.00 65.97 795 LYS B CA 1
ATOM 8886 C C . LYS B 1 527 ? 93.391 -3.299 58.319 1.00 67.80 795 LYS B C 1
ATOM 8887 O O . LYS B 1 527 ? 94.330 -2.504 58.237 1.00 67.54 795 LYS B O 1
ATOM 8893 N N . PHE B 1 528 ? 92.784 -3.602 59.470 1.00 62.31 796 PHE B N 1
ATOM 8894 C CA . PHE B 1 528 ? 93.112 -2.942 60.727 1.00 59.62 796 PHE B CA 1
ATOM 8895 C C . PHE B 1 528 ? 94.602 -3.109 61.138 1.00 66.32 796 PHE B C 1
ATOM 8896 O O . PHE B 1 528 ? 95.076 -4.239 61.315 1.00 68.87 796 PHE B O 1
ATOM 8904 N N . PRO B 1 529 ? 95.330 -1.989 61.359 1.00 61.44 797 PRO B N 1
ATOM 8905 C CA . PRO B 1 529 ? 96.715 -2.107 61.835 1.00 60.62 797 PRO B CA 1
ATOM 8906 C C . PRO B 1 529 ? 96.702 -2.465 63.326 1.00 63.14 797 PRO B C 1
ATOM 8907 O O . PRO B 1 529 ? 96.645 -1.592 64.203 1.00 61.44 797 PRO B O 1
ATOM 8911 N N . THR B 1 530 ? 96.685 -3.771 63.607 1.00 58.59 798 THR B N 1
ATOM 8912 C CA . THR B 1 530 ? 96.595 -4.260 64.972 1.00 57.56 798 THR B CA 1
ATOM 8913 C C . THR B 1 530 ? 97.942 -4.173 65.713 1.00 61.66 798 THR B C 1
ATOM 8914 O O . THR B 1 530 ? 97.941 -4.242 66.939 1.00 61.84 798 THR B O 1
ATOM 8918 N N . GLN B 1 531 ? 99.076 -4.033 64.992 1.00 57.89 799 GLN B N 1
ATOM 8919 C CA . GLN B 1 531 ? 100.437 -4.038 65.565 1.00 57.40 799 GLN B CA 1
ATOM 8920 C C . GLN B 1 531 ? 100.594 -3.065 66.761 1.00 61.65 799 GLN B C 1
ATOM 8921 O O . GLN B 1 531 ? 101.102 -3.526 67.787 1.00 62.82 799 GLN B O 1
ATOM 8927 N N . PRO B 1 532 ? 100.144 -1.778 66.721 1.00 56.18 800 PRO B N 1
ATOM 8928 C CA . PRO B 1 532 ? 100.327 -0.910 67.902 1.00 54.44 800 PRO B CA 1
ATOM 8929 C C . PRO B 1 532 ? 99.491 -1.333 69.124 1.00 61.03 800 PRO B C 1
ATOM 8930 O O . PRO B 1 532 ? 99.717 -0.802 70.223 1.00 61.13 800 PRO B O 1
ATOM 8934 N N . LEU B 1 533 ? 98.566 -2.312 68.964 1.00 58.49 801 LEU B N 1
ATOM 8935 C CA . LEU B 1 533 ? 97.713 -2.800 70.068 1.00 57.66 801 LEU B CA 1
ATOM 8936 C C . LEU B 1 533 ? 98.439 -3.803 70.972 1.00 63.15 801 LEU B C 1
ATOM 8937 O O . LEU B 1 533 ? 97.911 -4.143 72.033 1.00 62.53 801 LEU B O 1
ATOM 8942 N N . ASN B 1 534 ? 99.668 -4.216 70.593 1.00 62.79 802 ASN B N 1
ATOM 8943 C CA . ASN B 1 534 ? 100.523 -5.164 71.328 1.00 64.40 802 ASN B CA 1
ATOM 8944 C C . ASN B 1 534 ? 101.089 -4.540 72.615 1.00 70.01 802 ASN B C 1
ATOM 8945 O O . ASN B 1 534 ? 101.461 -5.254 73.541 1.00 71.88 802 ASN B O 1
ATOM 8950 N N . SER B 1 535 ? 101.124 -3.215 72.681 1.00 66.62 803 SER B N 1
ATOM 8951 C CA . SER B 1 535 ? 101.601 -2.464 73.831 1.00 65.46 803 SER B CA 1
ATOM 8952 C C . SER B 1 535 ? 100.688 -2.649 75.055 1.00 68.69 803 SER B C 1
ATOM 8953 O O . SER B 1 535 ? 99.452 -2.617 74.947 1.00 69.41 803 SER B O 1
ATOM 8956 N N . SER B 1 536 ? 101.322 -2.819 76.220 1.00 62.77 804 SER B N 1
ATOM 8957 C CA . SER B 1 536 ? 100.627 -2.942 77.494 1.00 61.21 804 SER B CA 1
ATOM 8958 C C . SER B 1 536 ? 100.394 -1.552 78.110 1.00 61.30 804 SER B C 1
ATOM 8959 O O . SER B 1 536 ? 99.645 -1.436 79.079 1.00 60.16 804 SER B O 1
ATOM 8962 N N . THR B 1 537 ? 101.029 -0.497 77.537 1.00 55.64 805 THR B N 1
ATOM 8963 C CA . THR B 1 537 ? 100.979 0.898 78.025 1.00 52.33 805 THR B CA 1
ATOM 8964 C C . THR B 1 537 ? 100.032 1.812 77.220 1.00 53.50 805 THR B C 1
ATOM 8965 O O . THR B 1 537 ? 99.676 2.888 77.718 1.00 53.03 805 THR B O 1
ATOM 8969 N N . LEU B 1 538 ? 99.625 1.387 76.003 1.00 49.37 806 LEU B N 1
ATOM 8970 C CA . LEU B 1 538 ? 98.755 2.134 75.075 1.00 47.33 806 LEU B CA 1
ATOM 8971 C C . LEU B 1 538 ? 97.471 2.575 75.749 1.00 50.94 806 LEU B C 1
ATOM 8972 O O . LEU B 1 538 ? 96.716 1.731 76.235 1.00 51.07 806 LEU B O 1
ATOM 8977 N N . LYS B 1 539 ? 97.246 3.910 75.772 1.00 45.75 807 LYS B N 1
ATOM 8978 C CA . LYS B 1 539 ? 96.098 4.572 76.381 1.00 43.73 807 LYS B CA 1
ATOM 8979 C C . LYS B 1 539 ? 95.057 5.011 75.336 1.00 45.84 807 LYS B C 1
ATOM 8980 O O . LYS B 1 539 ? 93.856 4.956 75.613 1.00 45.91 807 LYS B O 1
ATOM 8986 N N . GLY B 1 540 ? 95.517 5.453 74.168 1.00 41.89 808 GLY B N 1
ATOM 8987 C CA . GLY B 1 540 ? 94.626 5.928 73.110 1.00 41.52 808 GLY B CA 1
ATOM 8988 C C . GLY B 1 540 ? 94.975 5.521 71.687 1.00 46.82 808 GLY B C 1
ATOM 8989 O O . GLY B 1 540 ? 96.146 5.525 71.287 1.00 46.14 808 GLY B O 1
ATOM 8990 N N . PHE B 1 541 ? 93.929 5.212 70.902 1.00 44.45 809 PHE B N 1
ATOM 8991 C CA . PHE B 1 541 ? 94.022 4.788 69.509 1.00 45.39 809 PHE B CA 1
ATOM 8992 C C . PHE B 1 541 ? 92.966 5.491 68.666 1.00 49.77 809 PHE B C 1
ATOM 8993 O O . PHE B 1 541 ? 91.783 5.452 69.014 1.00 50.11 809 PHE B O 1
ATOM 9001 N N . GLY B 1 542 ? 93.410 6.137 67.586 1.00 45.58 810 GLY B N 1
ATOM 9002 C CA . GLY B 1 542 ? 92.546 6.854 66.656 1.00 45.38 810 GLY B CA 1
ATOM 9003 C C . GLY B 1 542 ? 92.645 6.301 65.248 1.00 49.56 810 GLY B C 1
ATOM 9004 O O . GLY B 1 542 ? 93.744 6.221 64.694 1.00 49.39 810 GLY B O 1
ATOM 9005 N N . ILE B 1 543 ? 91.513 5.877 64.674 1.00 46.23 811 ILE B N 1
ATOM 9006 C CA . ILE B 1 543 ? 91.497 5.273 63.338 1.00 47.35 811 ILE B CA 1
ATOM 9007 C C . ILE B 1 543 ? 90.230 5.763 62.602 1.00 53.99 811 ILE B C 1
ATOM 9008 O O . ILE B 1 543 ? 89.726 5.103 61.698 1.00 55.72 811 ILE B O 1
ATOM 9013 N N . ARG B 1 544 ? 89.780 6.971 62.957 1.00 50.68 812 ARG B N 1
ATOM 9014 C CA . ARG B 1 544 ? 88.625 7.659 62.383 1.00 50.99 812 ARG B CA 1
ATOM 9015 C C . ARG B 1 544 ? 88.795 7.942 60.881 1.00 59.40 812 ARG B C 1
ATOM 9016 O O . ARG B 1 544 ? 89.927 8.015 60.392 1.00 60.53 812 ARG B O 1
ATOM 9024 N N . ASN B 1 545 ? 87.666 8.148 60.177 1.00 56.63 813 ASN B N 1
ATOM 9025 C CA . ASN B 1 545 ? 87.553 8.569 58.784 1.00 57.83 813 ASN B CA 1
ATOM 9026 C C . ASN B 1 545 ? 88.551 7.902 57.782 1.00 62.91 813 ASN B C 1
ATOM 9027 O O . ASN B 1 545 ? 89.241 8.614 57.036 1.00 62.04 813 ASN B O 1
ATOM 9032 N N . GLN B 1 546 ? 88.576 6.557 57.709 1.00 59.79 814 GLN B N 1
ATOM 9033 C CA . GLN B 1 546 ? 89.451 5.873 56.741 1.00 60.03 814 GLN B CA 1
ATOM 9034 C C . GLN B 1 546 ? 88.807 5.917 55.349 1.00 63.44 814 GLN B C 1
ATOM 9035 O O . GLN B 1 546 ? 87.673 5.471 55.167 1.00 64.16 814 GLN B O 1
ATOM 9041 N N . ARG B 1 547 ? 89.506 6.514 54.390 1.00 58.63 815 ARG B N 1
ATOM 9042 C CA . ARG B 1 547 ? 89.019 6.731 53.026 1.00 58.57 815 ARG B CA 1
ATOM 9043 C C . ARG B 1 547 ? 90.085 6.401 51.973 1.00 63.93 815 ARG B C 1
ATOM 9044 O O . ARG B 1 547 ? 91.278 6.525 52.248 1.00 62.71 815 ARG B O 1
ATOM 9052 N N . ASP B 1 548 ? 89.664 6.001 50.771 1.00 63.21 816 ASP B N 1
ATOM 9053 C CA . ASP B 1 548 ? 90.606 5.770 49.675 1.00 64.94 816 ASP B CA 1
ATOM 9054 C C . ASP B 1 548 ? 90.608 7.019 48.769 1.00 70.92 816 ASP B C 1
ATOM 9055 O O . ASP B 1 548 ? 89.955 8.018 49.096 1.00 70.05 816 ASP B O 1
ATOM 9060 N N . ALA B 1 549 ? 91.333 6.974 47.650 1.00 70.10 817 ALA B N 1
ATOM 9061 C CA . ALA B 1 549 ? 91.414 8.101 46.721 1.00 71.47 817 ALA B CA 1
ATOM 9062 C C . ALA B 1 549 ? 90.022 8.493 46.145 1.00 76.43 817 ALA B C 1
ATOM 9063 O O . ALA B 1 549 ? 89.757 9.680 45.918 1.00 75.67 817 ALA B O 1
ATOM 9065 N N . GLN B 1 550 ? 89.142 7.489 45.939 1.00 72.60 818 GLN B N 1
ATOM 9066 C CA . GLN B 1 550 ? 87.799 7.652 45.386 1.00 72.80 818 GLN B CA 1
ATOM 9067 C C . GLN B 1 550 ? 86.757 8.066 46.466 1.00 75.13 818 GLN B C 1
ATOM 9068 O O . GLN B 1 550 ? 85.582 8.252 46.131 1.00 75.18 818 GLN B O 1
ATOM 9074 N N . GLY B 1 551 ? 87.196 8.203 47.730 1.00 69.14 819 GLY B N 1
ATOM 9075 C CA . GLY B 1 551 ? 86.349 8.612 48.847 1.00 66.88 819 GLY B CA 1
ATOM 9076 C C . GLY B 1 551 ? 85.483 7.531 49.466 1.00 71.63 819 GLY B C 1
ATOM 9077 O O . GLY B 1 551 ? 84.494 7.831 50.149 1.00 70.87 819 GLY B O 1
ATOM 9078 N N . ASN B 1 552 ? 85.846 6.270 49.236 1.00 69.07 820 ASN B N 1
ATOM 9079 C CA . ASN B 1 552 ? 85.131 5.127 49.781 1.00 68.88 820 ASN B CA 1
ATOM 9080 C C . ASN B 1 552 ? 85.642 4.825 51.175 1.00 71.68 820 ASN B C 1
ATOM 9081 O O . ASN B 1 552 ? 86.828 5.024 51.457 1.00 71.26 820 ASN B O 1
ATOM 9086 N N . ARG B 1 553 ? 84.745 4.347 52.049 1.00 66.46 821 ARG B N 1
ATOM 9087 C CA . ARG B 1 553 ? 85.051 3.991 53.428 1.00 63.06 821 ARG B CA 1
ATOM 9088 C C . ARG B 1 553 ? 85.708 2.623 53.431 1.00 67.16 821 ARG B C 1
ATOM 9089 O O . ARG B 1 553 ? 85.036 1.603 53.245 1.00 69.41 821 ARG B O 1
ATOM 9097 N N . THR B 1 554 ? 87.038 2.616 53.589 1.00 61.46 822 THR B N 1
ATOM 9098 C CA . THR B 1 554 ? 87.889 1.430 53.530 1.00 61.31 822 THR B CA 1
ATOM 9099 C C . THR B 1 554 ? 87.823 0.529 54.785 1.00 67.31 822 THR B C 1
ATOM 9100 O O . THR B 1 554 ? 87.918 -0.692 54.626 1.00 69.31 822 THR B O 1
ATOM 9104 N N . LEU B 1 555 ? 87.696 1.097 56.011 1.00 62.61 823 LEU B N 1
ATOM 9105 C CA . LEU B 1 555 ? 87.731 0.273 57.221 1.00 61.94 823 LEU B CA 1
ATOM 9106 C C . LEU B 1 555 ? 86.349 -0.276 57.613 1.00 68.53 823 LEU B C 1
ATOM 9107 O O . LEU B 1 555 ? 85.472 0.450 58.091 1.00 67.55 823 LEU B O 1
ATOM 9112 N N . ARG B 1 556 ? 86.202 -1.597 57.433 1.00 67.73 824 ARG B N 1
ATOM 9113 C CA . ARG B 1 556 ? 85.001 -2.354 57.759 1.00 68.30 824 ARG B CA 1
ATOM 9114 C C . ARG B 1 556 ? 85.268 -3.284 58.935 1.00 71.93 824 ARG B C 1
ATOM 9115 O O . ARG B 1 556 ? 84.322 -3.670 59.618 1.00 72.94 824 ARG B O 1
ATOM 9123 N N . GLU B 1 557 ? 86.566 -3.608 59.188 1.00 66.78 825 GLU B N 1
ATOM 9124 C CA . GLU B 1 557 ? 87.083 -4.541 60.204 1.00 65.68 825 GLU B CA 1
ATOM 9125 C C . GLU B 1 557 ? 87.209 -3.923 61.613 1.00 65.56 825 GLU B C 1
ATOM 9126 O O . GLU B 1 557 ? 87.964 -2.967 61.815 1.00 64.50 825 GLU B O 1
ATOM 9132 N N . TRP B 1 558 ? 86.531 -4.540 62.597 1.00 60.57 826 TRP B N 1
ATOM 9133 C CA . TRP B 1 558 ? 86.650 -4.156 64.002 1.00 58.52 826 TRP B CA 1
ATOM 9134 C C . TRP B 1 558 ? 87.897 -4.845 64.583 1.00 64.42 826 TRP B C 1
ATOM 9135 O O . TRP B 1 558 ? 88.078 -6.048 64.334 1.00 67.50 826 TRP B O 1
ATOM 9146 N N . PRO B 1 559 ? 88.747 -4.141 65.377 1.00 58.25 827 PRO B N 1
ATOM 9147 C CA . PRO B 1 559 ? 89.920 -4.806 65.963 1.00 57.88 827 PRO B CA 1
ATOM 9148 C C . PRO B 1 559 ? 89.518 -5.771 67.099 1.00 61.32 827 PRO B C 1
ATOM 9149 O O . PRO B 1 559 ? 89.576 -5.409 68.286 1.00 60.31 827 PRO B O 1
ATOM 9153 N N . GLU B 1 560 ? 89.096 -6.999 66.735 1.00 57.93 828 GLU B N 1
ATOM 9154 C CA . GLU B 1 560 ? 88.683 -7.978 67.750 1.00 58.81 828 GLU B CA 1
ATOM 9155 C C . GLU B 1 560 ? 89.853 -8.261 68.684 1.00 61.46 828 GLU B C 1
ATOM 9156 O O . GLU B 1 560 ? 90.981 -8.469 68.229 1.00 62.36 828 GLU B O 1
ATOM 9162 N N . GLY B 1 561 ? 89.586 -8.117 69.971 1.00 54.90 829 GLY B N 1
ATOM 9163 C CA . GLY B 1 561 ? 90.593 -8.290 71.000 1.00 54.75 829 GLY B CA 1
ATOM 9164 C C . GLY B 1 561 ? 91.041 -6.994 71.644 1.00 57.07 829 GLY B C 1
ATOM 9165 O O . GLY B 1 561 ? 91.709 -7.037 72.680 1.00 55.38 829 GLY B O 1
ATOM 9166 N N . ILE B 1 562 ? 90.644 -5.832 71.066 1.00 53.20 830 ILE B N 1
ATOM 9167 C CA . ILE B 1 562 ? 91.030 -4.509 71.579 1.00 51.40 830 ILE B CA 1
ATOM 9168 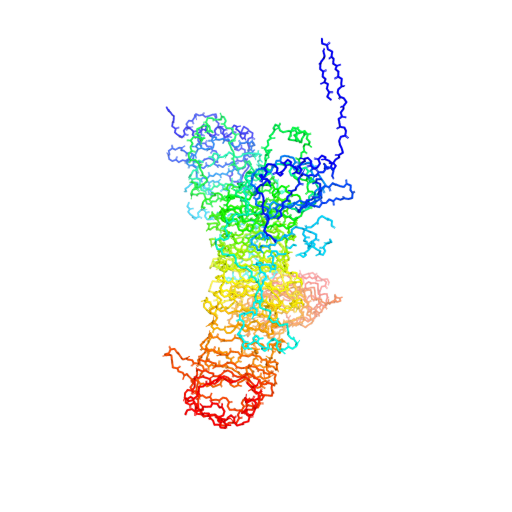C C . ILE B 1 562 ? 90.547 -4.318 73.049 1.00 56.87 830 ILE B C 1
ATOM 9169 O O . ILE B 1 562 ? 91.219 -3.606 73.800 1.00 56.13 830 ILE B O 1
ATOM 9174 N N . THR B 1 563 ? 89.460 -5.006 73.480 1.00 54.53 831 THR B N 1
ATOM 9175 C CA . THR B 1 563 ? 88.991 -4.876 74.863 1.00 54.19 831 THR B CA 1
ATOM 9176 C C . THR B 1 563 ? 90.018 -5.494 75.839 1.00 60.88 831 THR B C 1
ATOM 9177 O O . THR B 1 563 ? 89.948 -5.245 77.049 1.00 61.20 831 THR B O 1
ATOM 9181 N N . LEU B 1 564 ? 90.987 -6.254 75.303 1.00 58.87 832 LEU B N 1
ATOM 9182 C CA . LEU B 1 564 ? 92.026 -6.881 76.103 1.00 59.66 832 LEU B CA 1
ATOM 9183 C C . LEU B 1 564 ? 93.288 -5.981 76.215 1.00 65.48 832 LEU B C 1
ATOM 9184 O O . LEU B 1 564 ? 94.262 -6.410 76.826 1.00 66.48 832 LEU B O 1
ATOM 9189 N N . CYS B 1 565 ? 93.258 -4.732 75.684 1.00 62.38 833 CYS B N 1
ATOM 9190 C CA . CYS B 1 565 ? 94.372 -3.776 75.845 1.00 61.73 833 CYS B CA 1
ATOM 9191 C C . CYS B 1 565 ? 94.304 -3.255 77.277 1.00 64.28 833 CYS B C 1
ATOM 9192 O O . CYS B 1 565 ? 93.308 -2.615 77.655 1.00 62.78 833 CYS B O 1
ATOM 9195 N N . PRO B 1 566 ? 95.277 -3.671 78.127 1.00 61.05 834 PRO B N 1
ATOM 9196 C CA . PRO B 1 566 ? 95.160 -3.397 79.568 1.00 59.90 834 PRO B CA 1
ATOM 9197 C C . PRO B 1 566 ? 95.066 -1.906 79.916 1.00 62.22 834 PRO B C 1
ATOM 9198 O O . PRO B 1 566 ? 94.311 -1.552 80.828 1.00 62.03 834 PRO B O 1
ATOM 9202 N N . SER B 1 567 ? 95.769 -1.041 79.177 1.00 56.66 835 SER B N 1
ATOM 9203 C CA . SER B 1 567 ? 95.779 0.382 79.507 1.00 54.57 835 SER B CA 1
ATOM 9204 C C . SER B 1 567 ? 94.845 1.228 78.644 1.00 55.62 835 SER B C 1
ATOM 9205 O O . SER B 1 567 ? 94.661 2.404 78.977 1.00 54.91 835 SER B O 1
ATOM 9208 N N . LEU B 1 568 ? 94.274 0.668 77.546 1.00 50.05 836 LEU B N 1
ATOM 9209 C CA . LEU B 1 568 ? 93.449 1.444 76.617 1.00 47.66 836 LEU B CA 1
ATOM 9210 C C . LEU B 1 568 ? 92.171 1.983 77.264 1.00 50.80 836 LEU B C 1
ATOM 9211 O O . LEU B 1 568 ? 91.361 1.207 77.787 1.00 50.47 836 LEU B O 1
ATOM 9216 N N . THR B 1 569 ? 91.998 3.335 77.211 1.00 46.35 837 THR B N 1
ATOM 9217 C CA . THR B 1 569 ? 90.811 3.983 77.772 1.00 45.79 837 THR B CA 1
ATOM 9218 C C . THR B 1 569 ? 90.075 4.813 76.719 1.00 51.09 837 THR B C 1
ATOM 9219 O O . THR B 1 569 ? 88.914 5.170 76.941 1.00 52.93 837 THR B O 1
ATOM 9223 N N . GLN B 1 570 ? 90.690 5.054 75.554 1.00 46.14 838 GLN B N 1
ATOM 9224 C CA . GLN B 1 570 ? 90.028 5.843 74.519 1.00 45.26 838 GLN B CA 1
ATOM 9225 C C . GLN B 1 570 ? 90.259 5.250 73.122 1.00 51.45 838 GLN B C 1
ATOM 9226 O O . GLN B 1 570 ? 91.398 5.120 72.672 1.00 51.84 838 GLN B O 1
ATOM 9232 N N . LEU B 1 571 ? 89.154 4.913 72.439 1.00 48.53 839 LEU B N 1
ATOM 9233 C CA . LEU B 1 571 ? 89.169 4.373 71.089 1.00 48.16 839 LEU B CA 1
ATOM 9234 C C . LEU B 1 571 ? 88.277 5.194 70.202 1.00 53.50 839 LEU B C 1
ATOM 9235 O O . LEU B 1 571 ? 87.075 5.300 70.446 1.00 54.75 839 LEU B O 1
ATOM 9240 N N . GLN B 1 572 ? 88.861 5.719 69.135 1.00 49.53 840 GLN B N 1
ATOM 9241 C CA . GLN B 1 572 ? 88.158 6.508 68.146 1.00 48.97 840 GLN B CA 1
ATOM 9242 C C . GLN B 1 572 ? 88.131 5.736 66.847 1.00 53.72 840 GLN B C 1
ATOM 9243 O O . GLN B 1 572 ? 89.176 5.599 66.204 1.00 54.06 840 GLN B O 1
ATOM 9249 N N . ILE B 1 573 ? 86.949 5.216 66.465 1.00 49.31 841 ILE B N 1
ATOM 9250 C CA . ILE B 1 573 ? 86.785 4.425 65.241 1.00 49.53 841 ILE B CA 1
ATOM 9251 C C . ILE B 1 573 ? 85.559 4.954 64.426 1.00 53.66 841 ILE B C 1
ATOM 9252 O O . ILE B 1 573 ? 85.077 4.297 63.505 1.00 53.60 841 ILE B O 1
ATOM 9257 N N . GLY B 1 574 ? 85.115 6.160 64.750 1.00 49.81 842 GLY B N 1
ATOM 9258 C CA . GLY B 1 574 ? 83.990 6.773 64.066 1.00 50.69 842 GLY B CA 1
ATOM 9259 C C . GLY B 1 574 ? 84.234 7.119 62.608 1.00 57.15 842 GLY B C 1
ATOM 9260 O O . GLY B 1 574 ? 85.381 7.214 62.161 1.00 57.62 842 GLY B O 1
ATOM 9261 N N . SER B 1 575 ? 83.130 7.314 61.865 1.00 53.97 843 SER B N 1
ATOM 9262 C CA . SER B 1 575 ? 83.073 7.699 60.457 1.00 54.08 843 SER B CA 1
ATOM 9263 C C . SER B 1 575 ? 83.856 6.691 59.590 1.00 59.54 843 SER B C 1
ATOM 9264 O O . SER B 1 575 ? 84.740 7.044 58.819 1.00 59.45 843 SER B O 1
ATOM 9267 N N . ASN B 1 576 ? 83.522 5.423 59.749 1.00 57.87 844 ASN B N 1
ATOM 9268 C CA . ASN B 1 576 ? 84.070 4.310 58.980 1.00 59.30 844 ASN B CA 1
ATOM 9269 C C . ASN B 1 576 ? 82.886 3.476 58.495 1.00 66.68 844 ASN B C 1
ATOM 9270 O O . ASN B 1 576 ? 81.768 4.006 58.393 1.00 66.11 844 ASN B O 1
ATOM 9275 N N . ASP B 1 577 ? 83.101 2.174 58.255 1.00 65.53 845 ASP B N 1
ATOM 9276 C CA . ASP B 1 577 ? 82.028 1.276 57.856 1.00 67.03 845 ASP B CA 1
ATOM 9277 C C . ASP B 1 577 ? 82.140 -0.017 58.660 1.00 70.53 845 ASP B C 1
ATOM 9278 O O . ASP B 1 577 ? 82.011 -1.115 58.111 1.00 72.36 845 ASP B O 1
ATOM 9283 N N . ILE B 1 578 ? 82.356 0.124 59.985 1.00 64.26 846 ILE B N 1
ATOM 9284 C CA . ILE B 1 578 ? 82.494 -1.017 60.893 1.00 63.56 846 ILE B CA 1
ATOM 9285 C C . ILE B 1 578 ? 81.174 -1.796 60.893 1.00 68.54 846 ILE B C 1
ATOM 9286 O O . ILE B 1 578 ? 80.100 -1.203 60.866 1.00 68.54 846 ILE B O 1
ATOM 9291 N N . ARG B 1 579 ? 81.284 -3.120 60.840 1.00 67.11 847 ARG B N 1
ATOM 9292 C CA . ARG B 1 579 ? 80.161 -4.048 60.791 1.00 68.86 847 ARG B CA 1
ATOM 9293 C C . ARG B 1 579 ? 79.955 -4.728 62.156 1.00 71.05 847 ARG B C 1
ATOM 9294 O O . ARG B 1 579 ? 79.650 -4.043 63.128 1.00 69.41 847 ARG B O 1
ATOM 9302 N N . LYS B 1 580 ? 80.108 -6.048 62.229 1.00 68.00 848 LYS B N 1
ATOM 9303 C CA . LYS B 1 580 ? 79.871 -6.817 63.453 1.00 67.30 848 LYS B CA 1
ATOM 9304 C C . LYS B 1 580 ? 81.053 -6.725 64.419 1.00 66.56 848 LYS B C 1
ATOM 9305 O O . LYS B 1 580 ? 82.206 -7.003 64.060 1.00 65.33 848 LYS B O 1
ATOM 9311 N N . VAL B 1 581 ? 80.719 -6.349 65.668 1.00 60.76 849 VAL B N 1
ATOM 9312 C CA . VAL B 1 581 ? 81.615 -6.251 66.823 1.00 57.93 849 VAL B CA 1
ATOM 9313 C C . VAL B 1 581 ? 81.222 -7.415 67.740 1.00 62.65 849 VAL B C 1
ATOM 9314 O O . VAL B 1 581 ? 80.123 -7.402 68.304 1.00 63.44 849 VAL B O 1
ATOM 9318 N N . ASN B 1 582 ? 82.077 -8.459 67.806 1.00 59.30 850 ASN B N 1
ATOM 9319 C CA . ASN B 1 582 ? 81.774 -9.682 68.554 1.00 60.88 850 ASN B CA 1
ATOM 9320 C C . ASN B 1 582 ? 81.918 -9.486 70.054 1.00 64.76 850 ASN B C 1
ATOM 9321 O O . ASN B 1 582 ? 80.973 -9.806 70.771 1.00 66.20 850 ASN B O 1
ATOM 9326 N N . GLU B 1 583 ? 83.087 -9.000 70.532 1.00 58.86 851 GLU B N 1
ATOM 9327 C CA . GLU B 1 583 ? 83.358 -8.778 71.955 1.00 57.05 851 GLU B CA 1
ATOM 9328 C C . GLU B 1 583 ? 82.457 -7.695 72.536 1.00 61.37 851 GLU B C 1
ATOM 9329 O O . GLU B 1 583 ? 82.215 -6.679 71.882 1.00 60.06 851 GLU B O 1
ATOM 9335 N N . LYS B 1 584 ? 81.956 -7.921 73.763 1.00 59.16 852 LYS B N 1
ATOM 9336 C CA . LYS B 1 584 ? 81.200 -6.916 74.507 1.00 58.10 852 LYS B CA 1
ATOM 9337 C C . LYS B 1 584 ? 82.168 -5.816 74.924 1.00 60.27 852 LYS B C 1
ATOM 9338 O O . LYS B 1 584 ? 83.287 -6.128 75.356 1.00 59.75 852 LYS B O 1
ATOM 9344 N N . ILE B 1 585 ? 81.783 -4.544 74.743 1.00 54.92 853 ILE B N 1
ATOM 9345 C CA . ILE B 1 585 ? 82.661 -3.443 75.109 1.00 53.15 853 ILE B CA 1
ATOM 9346 C C . ILE B 1 585 ? 82.808 -3.452 76.632 1.00 57.37 853 ILE B C 1
ATOM 9347 O O . ILE B 1 585 ? 81.837 -3.693 77.353 1.00 57.94 853 ILE B O 1
ATOM 9352 N N . THR B 1 586 ? 84.048 -3.254 77.089 1.00 51.82 854 THR B N 1
ATOM 9353 C CA . THR B 1 586 ? 84.433 -3.237 78.487 1.00 50.57 854 THR B CA 1
ATOM 9354 C C . THR B 1 586 ? 84.415 -1.797 79.029 1.00 50.95 854 THR B C 1
ATOM 9355 O O . THR B 1 586 ? 84.750 -0.862 78.285 1.00 48.53 854 THR B O 1
ATOM 9359 N N . PRO B 1 587 ? 84.056 -1.608 80.330 1.00 47.46 855 PRO B N 1
ATOM 9360 C CA . PRO B 1 587 ? 83.990 -0.242 80.886 1.00 46.42 855 PRO B CA 1
ATOM 9361 C C . PRO B 1 587 ? 85.327 0.518 80.914 1.00 52.50 855 PRO B C 1
ATOM 9362 O O . PRO B 1 587 ? 85.278 1.751 80.980 1.00 51.29 855 PRO B O 1
ATOM 9366 N N . ASN B 1 588 ? 86.500 -0.183 80.834 1.00 51.43 856 ASN B N 1
ATOM 9367 C CA . ASN B 1 588 ? 87.807 0.488 80.842 1.00 50.95 856 ASN B CA 1
ATOM 9368 C C . ASN B 1 588 ? 87.972 1.378 79.597 1.00 54.20 856 ASN B C 1
ATOM 9369 O O . ASN B 1 588 ? 88.664 2.393 79.689 1.00 54.78 856 ASN B O 1
ATOM 9374 N N . ILE B 1 589 ? 87.315 1.044 78.468 1.00 48.63 857 ILE B N 1
ATOM 9375 C CA . ILE B 1 589 ? 87.379 1.926 77.298 1.00 47.58 857 ILE B CA 1
ATOM 9376 C C . ILE B 1 589 ? 86.259 2.946 77.540 1.00 50.73 857 ILE B C 1
ATOM 9377 O O . ILE B 1 589 ? 85.159 2.800 77.000 1.00 50.26 857 ILE B O 1
ATOM 9382 N N . SER B 1 590 ? 86.536 3.926 78.444 1.00 45.04 858 SER B N 1
ATOM 9383 C CA . SER B 1 590 ? 85.610 4.947 78.962 1.00 43.40 858 SER B CA 1
ATOM 9384 C C . SER B 1 590 ? 85.335 6.070 77.960 1.00 46.95 858 SER B C 1
ATOM 9385 O O . SER B 1 590 ? 84.372 6.807 78.163 1.00 48.47 858 SER B O 1
ATOM 9388 N N . VAL B 1 591 ? 86.136 6.194 76.873 1.00 41.36 859 VAL B N 1
ATOM 9389 C CA . VAL B 1 591 ? 85.874 7.166 75.804 1.00 39.50 859 VAL B CA 1
ATOM 9390 C C . VAL B 1 591 ? 85.831 6.383 74.490 1.00 45.16 859 VAL B C 1
ATOM 9391 O O . VAL B 1 591 ? 86.872 5.946 74.002 1.00 45.74 859 VAL B O 1
ATOM 9395 N N . LEU B 1 592 ? 84.628 6.164 73.951 1.00 42.68 860 LEU B N 1
ATOM 9396 C CA . LEU B 1 592 ? 84.478 5.384 72.725 1.00 44.20 860 LEU B CA 1
ATOM 9397 C C . LEU B 1 592 ? 83.667 6.142 71.696 1.00 50.35 860 LEU B C 1
ATOM 9398 O O . LEU B 1 592 ? 82.501 6.487 71.933 1.00 51.69 860 LEU B O 1
ATOM 9403 N N . ASP B 1 593 ? 84.310 6.409 70.551 1.00 45.83 861 ASP B N 1
ATOM 9404 C CA . ASP B 1 593 ? 83.680 7.047 69.414 1.00 45.55 861 ASP B CA 1
ATOM 9405 C C . ASP B 1 593 ? 83.404 5.996 68.351 1.00 49.33 861 ASP B C 1
ATOM 9406 O O . ASP B 1 593 ? 84.347 5.476 67.749 1.00 49.94 861 ASP B O 1
ATOM 9411 N N . ILE B 1 594 ? 82.122 5.672 68.149 1.00 45.10 862 ILE B N 1
ATOM 9412 C CA . ILE B 1 594 ? 81.679 4.738 67.125 1.00 47.27 862 ILE B CA 1
ATOM 9413 C C . ILE B 1 594 ? 80.705 5.450 66.171 1.00 55.18 862 ILE B C 1
ATOM 9414 O O . ILE B 1 594 ? 80.087 4.798 65.318 1.00 55.06 862 ILE B O 1
ATOM 9419 N N . LYS B 1 595 ? 80.553 6.790 66.337 1.00 53.25 863 LYS B N 1
ATOM 9420 C CA . LYS B 1 595 ? 79.581 7.599 65.605 1.00 54.38 863 LYS B CA 1
ATOM 9421 C C . LYS B 1 595 ? 79.835 7.529 64.108 1.00 63.05 863 LYS B C 1
ATOM 9422 O O . LYS B 1 595 ? 80.988 7.462 63.682 1.00 64.39 863 LYS B O 1
ATOM 9428 N N . ASP B 1 596 ? 78.744 7.485 63.322 1.00 60.25 864 ASP B N 1
ATOM 9429 C CA . ASP B 1 596 ? 78.747 7.418 61.867 1.00 60.66 864 ASP B CA 1
ATOM 9430 C C . ASP B 1 596 ? 79.435 6.124 61.406 1.00 65.66 864 ASP B C 1
ATOM 9431 O O . ASP B 1 596 ? 80.505 6.131 60.810 1.00 65.30 864 ASP B O 1
ATOM 9436 N N . ASN B 1 597 ? 78.799 5.009 61.736 1.00 63.70 865 ASN B N 1
ATOM 9437 C CA . ASN B 1 597 ? 79.147 3.633 61.350 1.00 64.11 865 ASN B CA 1
ATOM 9438 C C . ASN B 1 597 ? 77.805 2.980 61.144 1.00 69.01 865 ASN B C 1
ATOM 9439 O O . ASN B 1 597 ? 77.326 2.276 62.028 1.00 70.21 865 ASN B O 1
ATOM 9444 N N . PRO B 1 598 ? 77.078 3.384 60.081 1.00 65.16 866 PRO B N 1
ATOM 9445 C CA . PRO B 1 598 ? 75.685 2.943 59.924 1.00 65.72 866 PRO B CA 1
ATOM 9446 C C . PRO B 1 598 ? 75.454 1.433 59.867 1.00 69.18 866 PRO B C 1
ATOM 9447 O O . PRO B 1 598 ? 74.307 1.023 60.070 1.00 68.81 866 PRO B O 1
ATOM 9451 N N . ASN B 1 599 ? 76.489 0.614 59.621 1.00 65.68 867 ASN B N 1
ATOM 9452 C CA . ASN B 1 599 ? 76.237 -0.826 59.535 1.00 67.17 867 ASN B CA 1
ATOM 9453 C C . ASN B 1 599 ? 76.856 -1.596 60.699 1.00 69.22 867 ASN B C 1
ATOM 9454 O O . ASN B 1 599 ? 76.994 -2.821 60.602 1.00 70.85 867 ASN B O 1
ATOM 9459 N N . ILE B 1 600 ? 77.164 -0.891 61.817 1.00 62.59 868 ILE B N 1
ATOM 9460 C CA . ILE B 1 600 ? 77.762 -1.473 63.021 1.00 60.90 868 ILE B CA 1
ATOM 9461 C C . ILE B 1 600 ? 76.718 -2.339 63.765 1.00 67.15 868 ILE B C 1
ATOM 9462 O O . ILE B 1 600 ? 75.514 -2.126 63.644 1.00 69.07 868 ILE B O 1
ATOM 9467 N N . SER B 1 601 ? 77.208 -3.338 64.489 1.00 63.19 869 SER B N 1
ATOM 9468 C CA . SER B 1 601 ? 76.454 -4.244 65.350 1.00 64.25 869 SER B CA 1
ATOM 9469 C C . SER B 1 601 ? 77.341 -4.479 66.573 1.00 67.81 869 SER B C 1
ATOM 9470 O O . SER B 1 601 ? 78.316 -5.244 66.506 1.00 66.66 869 SER B O 1
ATOM 9473 N N . ILE B 1 602 ? 77.068 -3.691 67.646 1.00 63.41 870 ILE B N 1
ATOM 9474 C CA . ILE B 1 602 ? 77.847 -3.634 68.885 1.00 61.07 870 ILE B CA 1
ATOM 9475 C C . ILE B 1 602 ? 76.931 -3.804 70.129 1.00 66.39 870 ILE B C 1
ATOM 9476 O O . ILE B 1 602 ? 75.813 -3.282 70.182 1.00 65.67 870 ILE B O 1
ATOM 9481 N N . ASP B 1 603 ? 77.435 -4.571 71.111 1.00 64.79 871 ASP B N 1
ATOM 9482 C CA . ASP B 1 603 ? 76.804 -4.864 72.397 1.00 64.80 871 ASP B CA 1
ATOM 9483 C C . ASP B 1 603 ? 77.466 -4.013 73.491 1.00 68.01 871 ASP B C 1
ATOM 9484 O O . ASP B 1 603 ? 78.627 -4.251 73.843 1.00 68.27 871 ASP B O 1
ATOM 9489 N N . LEU B 1 604 ? 76.726 -3.035 74.030 1.00 62.48 872 LEU B N 1
ATOM 9490 C CA . LEU B 1 604 ? 77.232 -2.130 75.062 1.00 59.87 872 LEU B CA 1
ATOM 9491 C C . LEU B 1 604 ? 76.639 -2.441 76.465 1.00 64.18 872 LEU B C 1
ATOM 9492 O O . LEU B 1 604 ? 76.558 -1.556 77.324 1.00 62.88 872 LEU B O 1
ATOM 9497 N N . SER B 1 605 ? 76.257 -3.705 76.692 1.00 61.98 873 SER B N 1
ATOM 9498 C CA . SER B 1 605 ? 75.636 -4.180 77.934 1.00 62.60 873 SER B CA 1
ATOM 9499 C C . SER B 1 605 ? 76.409 -3.808 79.175 1.00 67.07 873 SER B C 1
ATOM 9500 O O . SER B 1 605 ? 75.798 -3.394 80.157 1.00 68.33 873 SER B O 1
ATOM 9503 N N . TYR B 1 606 ? 77.745 -3.974 79.131 1.00 61.00 874 TYR B N 1
ATOM 9504 C CA . TYR B 1 606 ? 78.650 -3.769 80.257 1.00 57.98 874 TYR B CA 1
ATOM 9505 C C . TYR B 1 606 ? 78.930 -2.295 80.533 1.00 60.36 874 TYR B C 1
ATOM 9506 O O . TYR B 1 606 ? 79.203 -1.932 81.679 1.00 59.79 874 TYR B O 1
ATOM 9515 N N . VAL B 1 607 ? 78.884 -1.456 79.501 1.00 56.71 875 VAL B N 1
ATOM 9516 C CA . VAL B 1 607 ? 79.193 -0.037 79.653 1.00 55.22 875 VAL B CA 1
ATOM 9517 C C . VAL B 1 607 ? 77.916 0.775 79.969 1.00 61.03 875 VAL B C 1
ATOM 9518 O O . VAL B 1 607 ? 78.027 1.910 80.426 1.00 57.56 875 VAL B O 1
ATOM 9522 N N . CYS B 1 608 ? 76.720 0.179 79.779 1.00 63.03 876 CYS B N 1
ATOM 9523 C CA . CYS B 1 608 ? 75.437 0.840 80.013 1.00 64.52 876 CYS B CA 1
ATOM 9524 C C . CYS B 1 608 ? 75.337 1.446 81.444 1.00 65.36 876 CYS B C 1
ATOM 9525 O O . CYS B 1 608 ? 75.119 2.654 81.531 1.00 62.57 876 CYS B O 1
ATOM 9528 N N . PRO B 1 609 ? 75.510 0.695 82.571 1.00 62.09 877 PRO B N 1
ATOM 9529 C CA . PRO B 1 609 ? 75.389 1.340 83.894 1.00 60.43 877 PRO B CA 1
ATOM 9530 C C . PRO B 1 609 ? 76.370 2.487 84.099 1.00 58.76 877 PRO B C 1
ATOM 9531 O O . PRO B 1 609 ? 76.079 3.388 84.878 1.00 58.73 877 PRO B O 1
ATOM 9535 N N . TYR B 1 610 ? 77.495 2.474 83.375 1.00 51.77 878 TYR B N 1
ATOM 9536 C CA . TYR B 1 610 ? 78.496 3.531 83.406 1.00 49.18 878 TYR B CA 1
ATOM 9537 C C . TYR B 1 610 ? 78.009 4.744 82.635 1.00 55.34 878 TYR B C 1
ATOM 9538 O O . TYR B 1 610 ? 78.319 5.874 83.009 1.00 54.45 878 TYR B O 1
ATOM 9547 N N . ILE B 1 611 ? 77.248 4.507 81.551 1.00 54.34 879 ILE B N 1
ATOM 9548 C CA . ILE B 1 611 ? 76.664 5.552 80.710 1.00 53.67 879 ILE B CA 1
ATOM 9549 C C . ILE B 1 611 ? 75.627 6.307 81.560 1.00 60.08 879 ILE B C 1
ATOM 9550 O O . ILE B 1 611 ? 75.781 7.513 81.767 1.00 58.64 879 ILE B O 1
ATOM 9555 N N . GLU B 1 612 ? 74.655 5.567 82.141 1.00 60.07 880 GLU B N 1
ATOM 9556 C CA . GLU B 1 612 ? 73.572 6.096 82.981 1.00 60.87 880 GLU B CA 1
ATOM 9557 C C . GLU B 1 612 ? 74.108 6.884 84.183 1.00 65.46 880 GLU B C 1
ATOM 9558 O O . GLU B 1 612 ? 73.509 7.895 84.548 1.00 64.82 880 GLU B O 1
ATOM 9564 N N . ALA B 1 613 ? 75.268 6.468 84.742 1.00 62.59 881 ALA B N 1
ATOM 9565 C CA . ALA B 1 613 ? 75.919 7.118 85.890 1.00 61.77 881 ALA B CA 1
ATOM 9566 C C . ALA B 1 613 ? 76.719 8.357 85.485 1.00 65.76 881 ALA B C 1
ATOM 9567 O O . ALA B 1 613 ? 77.273 9.031 86.371 1.00 64.74 881 ALA B O 1
ATOM 9569 N N . GLY B 1 614 ? 76.806 8.622 84.164 1.00 61.61 882 GLY B N 1
ATOM 9570 C CA . GLY B 1 614 ? 77.592 9.716 83.604 1.00 59.76 882 GLY B CA 1
ATOM 9571 C C . GLY B 1 614 ? 79.083 9.486 83.799 1.00 64.64 882 GLY B C 1
ATOM 9572 O O . GLY B 1 614 ? 79.863 10.442 83.896 1.00 64.48 882 GLY B O 1
ATOM 9581 N N . TYR B 1 616 ? 80.791 7.415 81.630 1.00 61.68 884 TYR B N 1
ATOM 9582 C CA . TYR B 1 616 ? 81.167 6.970 80.298 1.00 60.75 884 TYR B CA 1
ATOM 9583 C C . TYR B 1 616 ? 80.972 8.093 79.266 1.00 65.04 884 TYR B C 1
ATOM 9584 O O . TYR B 1 616 ? 80.101 8.951 79.430 1.00 64.36 884 TYR B O 1
ATOM 9601 N N . LEU B 1 618 ? 80.344 8.202 75.270 1.00 50.30 886 LEU B N 1
ATOM 9602 C CA . LEU B 1 618 ? 80.058 7.495 74.023 1.00 49.25 886 LEU B CA 1
ATOM 9603 C C . LEU B 1 618 ? 79.520 8.422 72.937 1.00 54.49 886 LEU B C 1
ATOM 9604 O O . LEU B 1 618 ? 78.524 9.121 73.143 1.00 53.97 886 LEU B O 1
ATOM 9609 N N . PHE B 1 619 ? 80.170 8.379 71.760 1.00 52.75 887 PHE B N 1
ATOM 9610 C CA . PHE B 1 619 ? 79.791 9.108 70.546 1.00 52.85 887 PHE B CA 1
ATOM 9611 C C . PHE B 1 619 ? 79.124 8.108 69.632 1.00 59.55 887 PHE B C 1
ATOM 9612 O O . PHE B 1 619 ? 79.744 7.112 69.251 1.00 60.70 887 PHE B O 1
ATOM 9620 N N . TYR B 1 620 ? 77.829 8.300 69.374 1.00 57.21 888 TYR B N 1
ATOM 9621 C CA . TYR B 1 620 ? 77.028 7.342 68.610 1.00 58.21 888 TYR B CA 1
ATOM 9622 C C . TYR B 1 620 ? 75.830 8.004 67.927 1.00 63.33 888 TYR B C 1
ATOM 9623 O O . TYR B 1 620 ? 75.536 9.188 68.175 1.00 63.43 888 TYR B O 1
ATOM 9632 N N . ASP B 1 621 ? 75.114 7.206 67.106 1.00 59.89 889 ASP B N 1
ATOM 9633 C CA . ASP B 1 621 ? 73.873 7.588 66.427 1.00 60.10 889 ASP B CA 1
ATOM 9634 C C . ASP B 1 621 ? 72.778 6.698 66.924 1.00 65.94 889 ASP B C 1
ATOM 9635 O O . ASP B 1 621 ? 72.979 5.479 66.969 1.00 66.99 889 ASP B O 1
ATOM 9640 N N . LYS B 1 622 ? 71.607 7.269 67.268 1.00 62.60 890 LYS B N 1
ATOM 9641 C CA . LYS B 1 622 ? 70.468 6.481 67.773 1.00 63.57 890 LYS B CA 1
ATOM 9642 C C . LYS B 1 622 ? 69.951 5.505 66.702 1.00 70.47 890 LYS B C 1
ATOM 9643 O O . LYS B 1 622 ? 69.265 4.544 67.034 1.00 73.04 890 LYS B O 1
ATOM 9649 N N . THR B 1 623 ? 70.355 5.707 65.437 1.00 66.93 891 THR B N 1
ATOM 9650 C CA . THR B 1 623 ? 69.995 4.860 64.289 1.00 68.28 891 THR B CA 1
ATOM 9651 C C . THR B 1 623 ? 70.902 3.608 64.184 1.00 70.08 891 THR B C 1
ATOM 9652 O O . THR B 1 623 ? 70.602 2.706 63.389 1.00 71.04 891 THR B O 1
ATOM 9656 N N . GLN B 1 624 ? 72.011 3.559 64.963 1.00 62.91 892 GLN B N 1
ATOM 9657 C CA . GLN B 1 624 ? 72.950 2.435 64.919 1.00 61.71 892 GLN B CA 1
ATOM 9658 C C . GLN B 1 624 ? 72.379 1.222 65.663 1.00 68.04 892 GLN B C 1
ATOM 9659 O O . GLN B 1 624 ? 71.575 1.388 66.581 1.00 68.63 892 GLN B O 1
ATOM 9665 N N . ASP B 1 625 ? 72.786 0.007 65.251 1.00 65.23 893 ASP B N 1
ATOM 9666 C CA . ASP B 1 625 ? 72.361 -1.247 65.865 1.00 66.14 893 ASP B CA 1
ATOM 9667 C C . ASP B 1 625 ? 73.205 -1.508 67.153 1.00 70.77 893 ASP B C 1
ATOM 9668 O O . ASP B 1 625 ? 74.136 -2.339 67.175 1.00 70.34 893 ASP B O 1
ATOM 9673 N N . ILE B 1 626 ? 72.851 -0.772 68.225 1.00 66.52 894 ILE B N 1
ATOM 9674 C CA . ILE B 1 626 ? 73.491 -0.851 69.540 1.00 64.80 894 ILE B CA 1
ATOM 9675 C C . ILE B 1 626 ? 72.604 -1.689 70.464 1.00 71.12 894 ILE B C 1
ATOM 9676 O O . ILE B 1 626 ? 71.427 -1.375 70.655 1.00 72.76 894 ILE B O 1
ATOM 9681 N N . ARG B 1 627 ? 73.168 -2.761 71.020 1.00 67.65 895 ARG B N 1
ATOM 9682 C CA . ARG B 1 627 ? 72.432 -3.644 71.915 1.00 69.29 895 ARG B CA 1
ATOM 9683 C C . ARG B 1 627 ? 72.890 -3.450 73.360 1.00 72.27 895 ARG B C 1
ATOM 9684 O O . ARG B 1 627 ? 74.019 -3.028 73.606 1.00 68.84 895 ARG B O 1
ATOM 9692 N N . GLY B 1 628 ? 71.996 -3.768 74.293 1.00 71.89 896 GLY B N 1
ATOM 9693 C CA . GLY B 1 628 ? 72.251 -3.773 75.730 1.00 71.62 896 GLY B CA 1
ATOM 9694 C C . GLY B 1 628 ? 72.123 -2.485 76.507 1.00 75.41 896 GLY B C 1
ATOM 9695 O O . GLY B 1 628 ? 72.528 -2.448 77.673 1.00 73.97 896 GLY B O 1
ATOM 9696 N N . CYS B 1 629 ? 71.563 -1.428 75.899 1.00 73.90 897 CYS B N 1
ATOM 9697 C CA . CYS B 1 629 ? 71.425 -0.144 76.592 1.00 73.98 897 CYS B CA 1
ATOM 9698 C C . CYS B 1 629 ? 70.199 0.609 76.076 1.00 81.33 897 CYS B C 1
ATOM 9699 O O . CYS B 1 629 ? 70.272 1.300 75.055 1.00 80.92 897 CYS B O 1
ATOM 9702 N N . ASP B 1 630 ? 69.067 0.460 76.786 1.00 79.98 898 ASP B N 1
ATOM 9703 C CA . ASP B 1 630 ? 67.798 1.088 76.415 1.00 80.77 898 ASP B CA 1
ATOM 9704 C C . ASP B 1 630 ? 67.868 2.597 76.594 1.00 83.84 898 ASP B C 1
ATOM 9705 O O . ASP B 1 630 ? 67.290 3.343 75.791 1.00 84.27 898 ASP B O 1
ATOM 9710 N N . ALA B 1 631 ? 68.638 3.039 77.608 1.00 78.36 899 ALA B N 1
ATOM 9711 C CA . ALA B 1 631 ? 68.846 4.438 77.992 1.00 76.50 899 ALA B CA 1
ATOM 9712 C C . ALA B 1 631 ? 69.446 5.299 76.873 1.00 79.45 899 ALA B C 1
ATOM 9713 O O . ALA B 1 631 ? 69.509 6.529 77.023 1.00 78.39 899 ALA B O 1
ATOM 9715 N N . LEU B 1 632 ? 69.881 4.669 75.761 1.00 75.82 900 LEU B N 1
ATOM 9716 C CA . LEU B 1 632 ? 70.499 5.366 74.635 1.00 73.96 900 LEU B CA 1
ATOM 9717 C C . LEU B 1 632 ? 69.469 5.821 73.599 1.00 83.92 900 LEU B C 1
ATOM 9718 O O . LEU B 1 632 ? 69.843 6.567 72.686 1.00 84.17 900 LEU B O 1
ATOM 9723 N N . ASP B 1 633 ? 68.175 5.419 73.758 1.00 83.49 901 ASP B N 1
ATOM 9724 C CA . ASP B 1 633 ? 67.051 5.778 72.880 1.00 84.54 901 ASP B CA 1
ATOM 9725 C C . ASP B 1 633 ? 67.370 5.328 71.433 1.00 86.19 901 ASP B C 1
ATOM 9726 O O . ASP B 1 633 ? 67.361 6.130 70.501 1.00 85.44 901 ASP B O 1
ATOM 9731 N N . ILE B 1 634 ? 67.662 4.031 71.262 1.00 81.99 902 ILE B N 1
ATOM 9732 C CA . ILE B 1 634 ? 67.982 3.441 69.961 1.00 81.18 902 ILE B CA 1
ATOM 9733 C C . ILE B 1 634 ? 66.672 3.337 69.143 1.00 87.01 902 ILE B C 1
ATOM 9734 O O . ILE B 1 634 ? 65.732 2.654 69.560 1.00 89.24 902 ILE B O 1
ATOM 9739 N N . LYS B 1 635 ? 66.612 4.055 68.004 1.00 82.38 903 LYS B N 1
ATOM 9740 C CA . LYS B 1 635 ? 65.456 4.105 67.100 1.00 99.61 903 LYS B CA 1
ATOM 9741 C C . LYS B 1 635 ? 65.181 2.745 66.462 1.00 124.67 903 LYS B C 1
ATOM 9742 O O . LYS B 1 635 ? 66.112 1.994 66.181 1.00 85.08 903 LYS B O 1
#

Solvent-accessible surface area: 50824 Å² total

Sequence (1204 aa):
TVKDNDAIVPIKLSRTAEYIKDYLALKEIWDALNGKNWSQQGANWNFNKELDWGAQPGVSLNSNGRVTGLSLEGFGASGRVPDAIGQLTELEVLALGSHGEKVNERLFGPKGISANSDEQKQKRHYQKTFVDYYDPREDFSDLIKDCINSDPQQKSIKKSSRITLKDTQIGQLSNNITFVSKAVRLTKLRQFYGNSPFVAENICEAWENENSEYAQQYKTEDLKWDNLKDLTDVEVYNCPNLTKLPTFLKALPEQLINVACNRGISGEEQLKDDWQALADAPVGEKIQIIYIGYNNLKTFPVEETSLQKKKLGLECLYNQLEGKLPAFGSEIKLASLNLAYNQITEIPANFCGFTEQVENLSFAHNKLKYIPNIFDAKSVSVSAIDFSYNEIGSVDGKNFDPLDPTPFKGINVSSINLSNNQISKFPKELFSTGSPLSSINLGNLTEIPKNSLKDENENFKNTYLLTSIDLRFNKLTKLSDDFRATTLPYLVGIDLSYNSFSKFPTQPLNSSTLKGFGIRRNNQRDAQGNRTLREWPEGITLCPSLTQLQIGSNDIRKVNEKITPNISVLDIKDNPNISIDLSYVCPYIEAGYLFYDKTQDIRGCDALDIKRTAEYIKDYLALKEIWDALNNGKNWSQQGFGTQPGANWNFNKELDWGAQPGVSLNSNGRVTGLSLEGFGASGRVPDAIGQLTELEVLALGSHGEKVNERLFGPKGISANSDEQKQKRHYQKTFVDYYDPREDFSDLIKDCINSDPQQKSIKKSSRITLKDTQIGQLSNNITFVSKAVRLTKLRQFYGNSPFVAENICEAWENENSEYAQQYKTEDLKWDNLKDLTDVEVYNCPNLTKLPTFLKALPEQLINVACNRGISGEQLKDDWQALADAPVGEKIQIIYIGYNNLKTFPVETSLQKKKLGLECLYNQLEGKLPAFGSEIKLASLNNLAYNQITEIPANFCGFTEQVENLSFAHNKLKYIPNIFDAKSVSVSAIDFSYNEIGSVDGKNFDPLDPTPFKGINVSSINLSNNQISKFPKELFSTGSPLSSINLGNLTEIPKNSLKDENENFKNTYLLTSIDLRFNKLTKLSDDFRATTLPYLVGIDLSYNSFSKFPTQPLNSSTLKGFGIRNQRDAQGNRTLREWPEGITLCPSLTQLQIGSNDIRKVNEKITPNISVLDIKDNPNISIDLSYVCPYIEAGYLFYDKTQDIRGCDALDIK

Radius of gyration: 41.81 Å; Cα contacts (8 Å, |Δi|>4): 3079; chains: 2; bounding box: 124×121×92 Å

B-factor: mean 57.44, std 16.34, range [21.18, 149.59]

Nearest PDB structures (foldseek):
  4eco-assembly1_A  TM=1.001E+00  e=1.117E-99  Bacteroides eggerthii DSM 20697
  4eco-assembly2_B  TM=1.000E+00  e=2.781E-95  Bacteroides eggerthii DSM 20697
  4ecn-assembly1_A  TM=9.712E-01  e=3.492E-67  Bacteroides thetaiotaomicron VPI-5482
  4mna-assembly1_A  TM=2.461E-01  e=5.231E-08  Arabidopsis thaliana
  6tme-assembly2_B  TM=3.443E-01  e=2.279E-03  Arabidopsis thaliana

Foldseek 3Di:
DWDPPVPTHDDDDPPDDLLLLQQVLVVVQCVQQVQVQWDAQLAGQDPPDDSLNQPGVQWDADPVNQTQTHECERRQTAHERALSNLSSLNHAYYYPYAPCNLVVHDQDDPQHDYGDDPVRVVCLPCCLAANDDDLCVPFDPQQLVLQLPDPVHDHHDDDRHDDDDVCSQLAASYAHAAYALSVVNLNYQAAYERYQYELCRHNPHGPDCPDPSNVVCVPVPDFLASNQNHAHYEYYRHANYQAHRPSLLRHQAEEYAHESNANHAQVRHLVNQLSSLVGNNVLHYAYYHHANYAHQAHHALVSLLSANHQDAHHQYAHAEEYHANFQRHAHQEEHDEAYAYAHYDQGRYHHDLNRAEYEPYQYAHQADHLNAALPDPRAEEYEPANYAQLVPVLHRHPPPPPDPRRAHRYQEYEHACYAHAAQPLVNQQNPHQYQEYAYVYYAEADAARQQDPPGGGPHLCNHAYYHQANDAYQYYYLCLACVHPQQHAYYAHDHYAHLDDHCNVLNHLRHAEYHHHLHAHPVGAQRHQDDNACSLVNNRYQAYHHDQHQHAEDDDARACSVQHYEHANNQRYAHEPQHCQVVVVVPGYHYDLCHNYHNHVVSNND/DDDLLLLQQVLVVVQCVQQVQVQWFAFADPDDTGAGQDPVDDSLRQPGPQWDADPVNATQTHECERRQTAHERALSNLSSLNHAAYYPYAPCNLVRHDQDDPQHDYGDDPVRVVCLPCCLAANDDDLCVPFDPQQLVLQLPDPVHDHHDDDRHDDDDVCSQLQASYAHAAYALSVPNLNYQAAYESYQYEQCRHNPHGPDCPDPSNVVCVPPPDFLASNANHAHYEYYRHANYQAHRPSLLRHQAEEYAHESNANHAQVRHLVNQLSNLVGNNVLHYAYYHHANYAHQAHHALVSLLSANHQDAHHQYAHAEEYRANFARHAHQEEEDEAYAYAHYDQGRYHHDLNHAEYEPYQYAHQADHLRAALPDPRAEEYEPANYAQLVPVLHRHPPPPPDPRRAHRYQEYAHAHYAHAAQPLSNQQNPHQYQEYAYVYYAEADAARQQDPPGGGPHLCNHAYYHDAQDAYAYYYLCLACVHPQQHADYAHAHYAHLDDHCNVLNHLRHAEYHHHLHAHPVGAQRHQDDNACSLVNNRYQAYHHDQHQHAEDDDARACSVQHYEHANNQRYAHEPQHCQVVVVVPRYHYDLCHNYHNHVVSNND

Secondary structure (DSSP, 8-state):
-EEE---EEEPPP----HHHHHHHHHHHHHHHTTGGG----------SS-------TTEEE-TT--EEEEE-TTS--EEEE-GGGGG-TT--EEES--GGGGGT--SBSTTSB----HHHHH---HHHHHT---GGGGS-HHHHHHHHH-TTS---PPP------TTTTT--S-EEEEE-TT---TT--EE-------GGGBSSS-S-TTSHHHHHHTTS---GGG-TT--EEE----TT-SS--TTTTT----EEE-TT-TTS-HHHHHHHHHHHHHSGGGGT--EEE--SS--SSPPPHHHHT------B--S---EEEPPP-EEEEEES-EE--SSEEEE--TTSEEE-TT--EEE--SS--SS--S---TT-S---EEE--SS-TTTTTT-SS-TT-SSPP-----SEEE--SS---S--THHHHTT---SEEE-----B--SSSSEETTEE-TTGGG--EEE--SS---B--GGGSTTT-TT--EEE--SS--SS---GGGG-SS--EEE--S-B-TT--B------TTGGG-SS--EEE--SS---B--SPPPTT--EEE--S-TT-EEE-TTTHHHHHT---B--TTSEEES-GGG---/---HHHHHHHHHHHHHHHTTGGG-----SSS-TT-----SS-------TTEEE-TT--EEEEE-TTS--EEEE-GGGGG-TT--EEES--GGGGGT---BSTTSB----HHHHH---HHHHHT---GGGGS-HHHHHHHHH-TTS---PPP------TTTTT--S-EEEEE-TT---TT--EE-------GGGBSSS-S-TTSHHHHHHTTS---GGG-TT--EEE----TT-SS--TTTTT----EEE-TT-TTS-HHHHHHHHHHHHHSGGGGT--EEE--SS--SSPPPHHHHT------B--S---EEEPPP-EEEEEES--B--SSEEEE--TTSEEE-TT--EEE--SS--SS--S---TT-S---EEE--SS-TTTTTT-SS-TT-SSPP-----SEEE--SS---S--THHHHTT---SEEE-----B--SSSSEETTEE-TTGGG--EEE--SS---B--GGGSTTT-TT--EEE--SS--SS---GGGG-SS--EEE--S-B-TT--B------TTGGG-SS--EEE--SS---B--SPPPTT--EEE--S-TT-EEE-TTTHHHHHT---B--TTSEEES-GGG---

CATH classification: 3.80.10.10